Protein AF-A0A255SHG9-F1 (afdb_monomer_lite)

Sequence (1030 aa):
MSLPFYINSNDFEPATERTSLYLKKKRFEIRTNEETDEEEQFYLQSGINWSIFERSLSLYESVVDYLIDNGYNKRYNLINGLGNILNGAWGVETKNCLASRFILPLRNMLVQKNLVKTSEGYRSINSDVKFVECSKDCDLHDFYEICKTIYGNNLAIEDENENWVALKWGRFTFETDFDEKKPESENLAIPTVKYDKVAKYIEDATCLDNLILIIENDSDIDTNFDAEQLKEFEVLRKLQWLNKFYEWIAVSKITKLADHKIVPNRLGYFCSTEQGCDLKDASDIPTNIFDFMKRMEIDWDKNLLMEGVQHITLTKETKDNVVVAIKNRSKEIRDDNYSSDDSKLTKLLPLLMALPSTEDGRHQEFYEKRSKILSLLKTVFKSEAEEVESETLELKAETWEDSDKWLMSRLSTKLANRKHLDVISAEDTEEQIASKYCTSEWLSDIVSFMFDKGYLHLDDITENGSSDDVLSIIPNRYGNFKPINLLYKQGLIPDKLLDDCLKDTGFDIKEVLLYDGFVLNEKTKITEYQITTLASKYNEYFDGEDNDKKESVSKFLLHLVPECGEQYKEIRNLYDEYNNIEDTTINIIKTSELSIWKGAKDYMIGLLAEKASECNNIFTIGKVLKKNTNKELTNEQESECKNLGMSWLNRLAQEIKNGKVSVKEDLLLIPDWYGNLHPSNEVIYDGTILDHYKHSDSLIKLVDSELWSHFHDKKNGDDNMTSTIVHPQYVFAKEFQNNTDKEFFDLVDRLVFFCSEHNSTEWKLLLKRSIQTLLFFFESNESISMSSFSYRNRDDDNLSKLFPKTYMKRKNLSYDYIYDAETKARFSQMNDNYSSDEIEILIENKDFVKKMLQRSELVTIQKIIEEFPDTDFKSILNILRREQGDFNLELFQQNISDDRKRDIGDKGECYVYEMLCSRFGCVNVTWSNYAPNDANARIVSFNGKEYRLNTTSHDFDFVVSYNGKSIFIEVKTTVGNIKCSKDFPLIFETKEWEWIDNLQNQGSLHYIVRVFDIEGSPKAYFLKQSLFVE

Foldseek 3Di:
DDALDDDPDPLRDDDPPDADDPQAPWDWDFDQDPVPSDTDTHTDSNNVSLVVLLVVLVVLLVVLVVCVVVPHALLLSSCAPLQDDDDDRDDQNNSQSCVLRHSLSSVQSQQQDQRFQFPVGTHGLPPLAEAEDDDPQADSVLSVVLVCFVQPRSYRPPVNRCSNVVRNRAFDDHDPPDPSHDDVVSRDGRHYDYPVNSLVLLVVLQFLVSNHTNDDDDPPDDPDDDPVSVVVVSSLVSLVSVQSVLVRCVSSVPPCQQVGQRFQFQVGGGGGQPPPALAAEAVVADPVLQVLCVLLVHHCRRRYGHPSHDNDDHHHDDLVNSLVSLQVSLCCLLVPPVDDPVRSCLSCLSVLLEAEDCPPVPCPVVRVLSVVSNVLCCLLVVVSNVPDHYYYHHHDSSSCVVVSLVVLVVSLVSLLVVQFADDDDPPDDPVRVSNHQRHLVNLLVSQQSCVVVVSDDLVQLADDPPRPRHRQNFQFQRRGGHRLQLAAAQPPPDPLCQDPLCVVLVDRVSRRYGHDSRDHDPVDDGHHDDVVVLLVSSLVSLVDDDDPSLLVVLLSVLLAAEPPPPVSVLLNVLVCLLQVPDDDNRHYDHDPPPSSNLSSSLSSLQVSLQVLLVLQFLLSSLCSSVVPPDDDDDPVVSVNSSVVSLVSLLSSVVSCVVSVRDHDQQRFRFQFQRGGGGGNPDQAAQQLLQVVFPLSVVLVVLLVDPLVVVQPPDDPPSNCLRVRYTHNSRPCSVVHHHCNLQVSLCSSLSSLLVCVVVPDPVCLVVSLVSLVSVVVSCVRCVCVVPDDDPDDDPPQPDNCNSNVRCPVCNVVSCLPRPDDPVRNVVVVVVCVVDPPVRVVVCVVCVVVVVVVVPDPPPVVVVVVCVVDVPDDPVRVVVVCCVVDNDPPCVVVVPVCPVVNVVLQQVLQLVVVLVVLCVVQNNVQKDFPFFDPPDPPFDWHDYPNDTTGGHPDDDLAGMWGCDPNATEGEHEDEDLADVVCCVVPDDDDDPSNVVVVVVCPVPPHWYWYWYWYNSPHDIDIDIDTDDDPPD

pLDDT: mean 80.44, std 14.13, range [34.06, 95.75]

Structure (mmCIF, N/CA/C/O backbone):
data_AF-A0A255SHG9-F1
#
_entry.id   AF-A0A255SHG9-F1
#
loop_
_atom_site.group_PDB
_atom_site.id
_atom_site.type_symbol
_atom_site.label_atom_id
_atom_site.label_alt_id
_atom_site.label_comp_id
_atom_site.label_asym_id
_atom_site.label_entity_id
_atom_site.label_seq_id
_atom_site.pdbx_PDB_ins_code
_atom_site.Cartn_x
_atom_site.Cartn_y
_atom_site.Cartn_z
_atom_site.occupancy
_atom_site.B_iso_or_equiv
_atom_site.auth_seq_id
_atom_site.auth_comp_id
_atom_site.auth_asym_id
_atom_site.auth_atom_id
_atom_site.pdbx_PDB_model_num
ATOM 1 N N . MET A 1 1 ? 70.343 9.458 -76.010 1.00 46.34 1 MET A N 1
ATOM 2 C CA . MET A 1 1 ? 69.098 10.215 -76.260 1.00 46.34 1 MET A CA 1
ATOM 3 C C . MET A 1 1 ? 69.374 11.197 -77.376 1.00 46.34 1 MET A C 1
ATOM 5 O O . MET A 1 1 ? 70.303 11.984 -77.256 1.00 46.34 1 MET A O 1
ATOM 9 N N . SER A 1 2 ? 68.640 11.049 -78.470 1.00 53.56 2 SER A N 1
ATOM 10 C CA . SER A 1 2 ? 68.774 11.774 -79.731 1.00 53.56 2 SER A CA 1
ATOM 11 C C . SER A 1 2 ? 67.726 12.885 -79.823 1.00 53.56 2 SER A C 1
ATOM 13 O O . SER A 1 2 ? 66.698 12.824 -79.148 1.00 53.56 2 SER A O 1
ATOM 15 N N . LEU A 1 3 ? 67.981 13.887 -80.669 1.00 64.88 3 LEU A N 1
ATOM 16 C CA . LEU A 1 3 ? 66.936 14.761 -81.209 1.00 64.88 3 LEU A CA 1
ATOM 17 C C . LEU A 1 3 ? 65.753 13.904 -81.727 1.00 64.88 3 LEU A C 1
ATOM 19 O O . LEU A 1 3 ? 65.976 12.740 -82.079 1.00 64.88 3 LEU A O 1
ATOM 23 N N . PRO A 1 4 ? 64.520 14.447 -81.798 1.00 63.53 4 PRO A N 1
ATOM 24 C CA . PRO A 1 4 ? 63.328 13.705 -82.246 1.00 63.53 4 PRO A CA 1
ATOM 25 C C . PRO A 1 4 ? 63.492 13.040 -83.621 1.00 63.53 4 PRO A C 1
ATOM 27 O O . PRO A 1 4 ? 62.816 12.067 -83.936 1.00 63.53 4 PRO A O 1
ATOM 30 N N . PHE A 1 5 ? 64.431 13.532 -84.424 1.00 69.81 5 PHE A N 1
ATOM 31 C CA . PHE A 1 5 ? 64.870 12.938 -85.675 1.00 69.81 5 PHE A CA 1
ATOM 32 C C . PHE A 1 5 ? 66.373 13.172 -85.857 1.00 69.81 5 PHE A C 1
ATOM 34 O O . PHE A 1 5 ? 66.958 14.094 -85.282 1.00 69.81 5 PHE A O 1
ATOM 41 N N . TYR A 1 6 ? 67.002 12.331 -86.675 1.00 69.38 6 TYR A N 1
ATOM 42 C CA . TYR A 1 6 ? 68.403 12.485 -87.049 1.00 69.38 6 TYR A CA 1
ATOM 43 C C . TYR A 1 6 ? 68.534 13.468 -88.214 1.00 69.38 6 TYR A C 1
ATOM 45 O O . TYR A 1 6 ? 67.893 13.296 -89.249 1.00 69.38 6 TYR A O 1
ATOM 53 N N . ILE A 1 7 ? 69.390 14.478 -88.059 1.00 70.56 7 ILE A N 1
ATOM 54 C CA . ILE A 1 7 ? 69.825 15.338 -89.162 1.00 70.56 7 ILE A CA 1
ATOM 55 C C . ILE A 1 7 ? 71.164 14.782 -89.636 1.00 70.56 7 ILE A C 1
ATOM 57 O O . ILE A 1 7 ? 72.167 14.909 -88.938 1.00 70.56 7 ILE A O 1
ATOM 61 N N . ASN A 1 8 ? 71.166 14.122 -90.794 1.00 63.84 8 ASN A N 1
ATOM 62 C CA . ASN A 1 8 ? 72.373 13.530 -91.363 1.00 63.84 8 ASN A CA 1
ATOM 63 C C . ASN A 1 8 ? 73.261 14.628 -91.977 1.00 63.84 8 ASN A C 1
ATOM 65 O O . ASN A 1 8 ? 73.151 14.948 -93.159 1.00 63.84 8 ASN A O 1
ATOM 69 N N . SER A 1 9 ? 74.074 15.260 -91.133 1.00 63.12 9 SER A N 1
ATOM 70 C CA . SER A 1 9 ? 75.043 16.295 -91.489 1.00 63.12 9 SER A CA 1
ATOM 71 C C . SER A 1 9 ? 76.296 16.118 -90.637 1.00 63.12 9 SER A C 1
ATOM 73 O O . SER A 1 9 ? 76.193 15.867 -89.437 1.00 63.12 9 SER A O 1
ATOM 75 N N . ASN A 1 10 ? 77.472 16.328 -91.234 1.00 58.91 10 ASN A N 1
ATOM 76 C CA . ASN A 1 10 ? 78.771 16.236 -90.555 1.00 58.91 10 ASN A CA 1
ATOM 77 C C . ASN A 1 10 ? 78.896 17.166 -89.329 1.00 58.91 10 ASN A C 1
ATOM 79 O O . ASN A 1 10 ? 79.756 16.942 -88.474 1.00 58.91 10 ASN A O 1
ATOM 83 N N . ASP A 1 11 ? 78.062 18.208 -89.246 1.00 57.69 11 ASP A N 1
ATOM 84 C CA . ASP A 1 11 ? 78.004 19.147 -88.116 1.00 57.69 11 ASP A CA 1
ATOM 85 C C . ASP A 1 11 ? 77.070 18.677 -86.980 1.00 57.69 11 ASP A C 1
ATOM 87 O O . ASP A 1 11 ? 77.071 19.255 -85.894 1.00 57.69 11 ASP A O 1
ATOM 91 N N . PHE A 1 12 ? 76.280 17.623 -87.216 1.00 59.88 12 PHE A N 1
ATOM 92 C CA . PHE A 1 12 ? 75.248 17.090 -86.317 1.00 59.88 12 PHE A CA 1
ATOM 93 C C . PHE A 1 12 ? 75.507 15.627 -85.882 1.00 59.88 12 PHE A C 1
ATOM 95 O O . PHE A 1 12 ? 74.721 15.075 -85.108 1.00 59.88 12 PHE A O 1
ATOM 102 N N . GLU A 1 13 ? 76.610 15.000 -86.317 1.00 53.16 13 GLU A N 1
ATOM 103 C CA . GLU A 1 13 ? 77.026 13.647 -85.907 1.00 53.16 13 GLU A CA 1
ATOM 104 C C . GLU A 1 13 ? 77.811 13.634 -84.573 1.00 53.16 13 GLU A C 1
ATOM 106 O O . GLU A 1 13 ? 78.740 14.426 -84.386 1.00 53.16 13 GLU A O 1
ATOM 111 N N . PRO A 1 14 ? 77.514 12.714 -83.633 1.00 49.41 14 PRO A N 1
ATOM 112 C CA . PRO A 1 14 ? 78.265 12.585 -82.387 1.00 49.41 14 PRO A CA 1
ATOM 113 C C . PRO A 1 14 ? 79.555 11.773 -82.598 1.00 49.41 14 PRO A C 1
ATOM 115 O O . PRO A 1 14 ? 79.583 10.567 -82.369 1.00 49.41 14 PRO A O 1
ATOM 118 N N . ALA A 1 15 ? 80.644 12.429 -83.002 1.00 45.72 15 ALA A N 1
ATOM 119 C CA . ALA A 1 15 ? 81.991 11.857 -82.936 1.00 45.72 15 ALA A CA 1
ATOM 120 C C . ALA A 1 15 ? 82.715 12.353 -81.673 1.00 45.72 15 ALA A C 1
ATOM 122 O O . ALA A 1 15 ? 82.686 13.541 -81.354 1.00 45.72 15 ALA A O 1
ATOM 123 N N . THR A 1 16 ? 83.387 11.439 -80.971 1.00 49.72 16 THR A N 1
ATOM 124 C CA . THR A 1 16 ? 84.018 11.564 -79.639 1.00 49.72 16 THR A CA 1
ATOM 125 C C . THR A 1 16 ? 85.079 12.665 -79.467 1.00 49.72 16 THR A C 1
ATOM 127 O O . THR A 1 16 ? 85.634 12.795 -78.382 1.00 49.72 16 THR A O 1
ATOM 130 N N . GLU A 1 17 ? 85.329 13.496 -80.481 1.00 43.22 17 GLU A N 1
ATOM 131 C CA . GLU A 1 17 ? 86.317 14.588 -80.454 1.00 43.22 17 GLU A CA 1
ATOM 132 C C . GLU A 1 17 ? 85.790 15.937 -80.994 1.00 43.22 17 GLU A C 1
ATOM 134 O O . GLU A 1 17 ? 86.526 16.921 -81.008 1.00 43.22 17 GLU A O 1
ATOM 139 N N . ARG A 1 18 ? 84.508 16.041 -81.389 1.00 49.12 18 ARG A N 1
ATOM 140 C CA . ARG A 1 18 ? 83.866 17.324 -81.745 1.00 49.12 18 ARG A CA 1
ATOM 141 C C . ARG A 1 18 ? 82.935 17.774 -80.623 1.00 49.12 18 ARG A C 1
ATOM 143 O O . ARG A 1 18 ? 81.763 17.415 -80.553 1.00 49.12 18 ARG A O 1
ATOM 150 N N . THR A 1 19 ? 83.489 18.548 -79.703 1.00 48.09 19 THR A N 1
ATOM 151 C CA . THR A 1 19 ? 82.790 19.122 -78.554 1.00 48.09 19 THR A CA 1
ATOM 152 C C . THR A 1 19 ? 81.794 20.207 -78.982 1.00 48.09 19 THR A C 1
ATOM 154 O O . THR A 1 19 ? 82.165 21.250 -79.508 1.00 48.09 19 THR A O 1
ATOM 157 N N . SER A 1 20 ? 80.519 19.962 -78.660 1.00 54.22 20 SER A N 1
ATOM 158 C CA . SER A 1 20 ? 79.375 20.890 -78.600 1.00 54.22 20 SER A CA 1
ATOM 159 C C . SER A 1 20 ? 78.926 21.586 -79.897 1.00 54.22 20 SER A C 1
ATOM 161 O O . SER A 1 20 ? 79.548 22.532 -80.366 1.00 54.22 20 SER A O 1
ATOM 163 N N . LEU A 1 21 ? 77.731 21.220 -80.384 1.00 60.62 21 LEU A N 1
ATOM 164 C CA . LEU A 1 21 ? 76.891 22.104 -81.201 1.00 60.62 21 LEU A CA 1
ATOM 165 C C . LEU A 1 21 ? 76.835 23.492 -80.524 1.00 60.62 21 LEU A C 1
ATOM 167 O O . LEU A 1 21 ? 76.338 23.610 -79.401 1.00 60.62 21 LEU A O 1
ATOM 171 N N . TYR A 1 22 ? 77.352 24.541 -81.176 1.00 64.88 22 TYR A N 1
ATOM 172 C CA . TYR A 1 22 ? 77.346 25.918 -80.657 1.00 64.88 22 TYR A CA 1
ATOM 173 C C . TYR A 1 22 ? 75.928 26.520 -80.700 1.00 64.88 22 TYR A C 1
ATOM 175 O O . TYR A 1 22 ? 75.650 27.442 -81.459 1.00 64.88 22 TYR A O 1
ATOM 183 N N . LEU A 1 23 ? 75.011 26.006 -79.880 1.00 71.06 23 LEU A N 1
ATOM 184 C CA . LEU A 1 23 ? 73.608 26.441 -79.793 1.00 71.06 23 LEU A CA 1
ATOM 185 C C . LEU A 1 23 ? 73.413 27.460 -78.665 1.00 71.06 23 LEU A C 1
ATOM 187 O O . LEU A 1 23 ? 72.509 27.342 -77.845 1.00 71.06 23 LEU A O 1
ATOM 191 N N . LYS A 1 24 ? 74.306 28.452 -78.598 1.00 71.25 24 LYS A N 1
ATOM 192 C CA . LYS A 1 24 ? 74.121 29.661 -77.775 1.00 71.25 24 LYS A CA 1
ATOM 193 C C . LYS A 1 24 ? 73.160 30.624 -78.485 1.00 71.25 24 LYS A C 1
ATOM 195 O O . LYS A 1 24 ? 72.652 30.290 -79.558 1.00 71.25 24 LYS A O 1
ATOM 200 N N . LYS A 1 25 ? 72.925 31.819 -77.935 1.00 75.12 25 LYS A N 1
ATOM 201 C CA . LYS A 1 25 ? 72.073 32.852 -78.562 1.00 75.12 25 LYS A CA 1
ATOM 202 C C . LYS A 1 25 ? 72.365 33.021 -80.067 1.00 75.12 25 LYS A C 1
ATOM 204 O O . LYS A 1 25 ? 73.532 32.941 -80.475 1.00 75.12 25 LYS A O 1
ATOM 209 N N . LYS A 1 26 ? 71.332 33.238 -80.908 1.00 75.38 26 LYS A N 1
ATOM 210 C CA . LYS A 1 26 ? 71.547 33.512 -82.354 1.00 75.38 26 LYS A CA 1
ATOM 211 C C . LYS A 1 26 ? 72.430 34.746 -82.434 1.00 75.38 26 LYS A C 1
ATOM 213 O O . LYS A 1 26 ? 72.065 35.777 -81.876 1.00 75.38 26 LYS A O 1
ATOM 218 N N . ARG A 1 27 ? 73.564 34.647 -83.117 1.00 73.69 27 ARG A N 1
ATOM 219 C CA . ARG A 1 27 ? 74.406 35.806 -83.392 1.00 73.69 27 ARG A CA 1
ATOM 220 C C . ARG A 1 27 ? 74.601 35.929 -84.890 1.00 73.69 27 ARG A C 1
ATOM 222 O O . ARG A 1 27 ? 74.895 34.945 -85.570 1.00 73.69 27 ARG A O 1
ATOM 229 N N . PHE A 1 28 ? 74.423 37.145 -85.364 1.00 75.00 28 PHE A N 1
ATOM 230 C CA . PHE A 1 28 ? 74.855 37.588 -86.671 1.00 75.00 28 PHE A CA 1
ATOM 231 C C . PHE A 1 28 ? 75.781 38.779 -86.451 1.00 75.00 28 PHE A C 1
ATOM 233 O O . PHE A 1 28 ? 75.657 39.499 -85.458 1.00 75.00 28 PHE A O 1
ATOM 240 N N . GLU A 1 29 ? 76.726 38.950 -87.356 1.00 77.00 29 GLU A N 1
ATOM 241 C CA . GLU A 1 29 ? 77.516 40.164 -87.467 1.00 77.00 29 GLU A CA 1
ATOM 242 C C . GLU A 1 29 ? 77.014 40.921 -88.685 1.00 77.00 29 GLU A C 1
ATOM 244 O O . GLU A 1 29 ? 76.771 40.321 -89.729 1.00 77.00 29 GLU A O 1
ATOM 249 N N . ILE A 1 30 ? 76.839 42.230 -88.551 1.00 76.38 30 ILE A N 1
ATOM 250 C CA . ILE A 1 30 ? 76.631 43.085 -89.714 1.00 76.38 30 ILE A CA 1
ATOM 251 C C . ILE A 1 30 ? 78.024 43.396 -90.245 1.00 76.38 30 ILE A C 1
ATOM 253 O O . ILE A 1 30 ? 78.854 43.940 -89.512 1.00 76.38 30 ILE A O 1
ATOM 257 N N . ARG A 1 31 ? 78.304 42.991 -91.481 1.00 78.38 31 ARG A N 1
ATOM 258 C CA . ARG A 1 31 ? 79.535 43.369 -92.176 1.00 78.38 31 ARG A CA 1
ATOM 259 C C . ARG A 1 31 ? 79.156 43.968 -93.515 1.00 78.38 31 ARG A C 1
ATOM 261 O O . ARG A 1 31 ? 78.232 43.493 -94.168 1.00 78.38 31 ARG A O 1
ATOM 268 N N . THR A 1 32 ? 79.886 44.992 -93.919 1.00 74.50 32 THR A N 1
ATOM 269 C CA . THR A 1 32 ? 79.790 45.522 -95.273 1.00 74.50 32 THR A CA 1
ATOM 270 C C . THR A 1 32 ? 80.351 44.475 -96.226 1.00 74.50 32 THR A C 1
ATOM 272 O O . THR A 1 32 ? 81.490 44.033 -96.056 1.00 74.50 32 THR A O 1
ATOM 275 N N . ASN A 1 33 ? 79.538 44.018 -97.173 1.00 73.38 33 ASN A N 1
ATOM 276 C CA . ASN A 1 33 ? 79.995 43.115 -98.215 1.00 73.38 33 ASN A CA 1
ATOM 277 C C . ASN A 1 33 ? 80.954 43.893 -99.127 1.00 73.38 33 ASN A C 1
ATOM 279 O O . ASN A 1 33 ? 80.575 44.890 -99.735 1.00 73.38 33 ASN A O 1
ATOM 283 N N . GLU A 1 34 ? 82.208 43.444 -99.198 1.00 74.00 34 GLU A N 1
ATOM 284 C CA . GLU A 1 34 ? 83.272 44.127 -99.945 1.00 74.00 34 GLU A CA 1
ATOM 285 C C . GLU A 1 34 ? 82.995 44.203 -101.462 1.00 74.00 34 GLU A C 1
ATOM 287 O O . GLU A 1 34 ? 83.616 45.009 -102.152 1.00 74.00 34 GLU A O 1
ATOM 292 N N . GLU A 1 35 ? 82.062 43.398 -101.990 1.00 74.50 35 GLU A N 1
ATOM 293 C CA . GLU A 1 35 ? 81.665 43.399 -103.406 1.00 74.50 35 GLU A CA 1
ATOM 294 C C . GLU A 1 35 ? 80.454 44.296 -103.710 1.00 74.50 35 GLU A C 1
ATOM 296 O O . GLU A 1 35 ? 80.363 44.832 -104.816 1.00 74.50 35 GLU A O 1
ATOM 301 N N . THR A 1 36 ? 79.521 44.459 -102.766 1.00 75.38 36 THR A N 1
ATOM 302 C CA . THR A 1 36 ? 78.262 45.206 -102.977 1.00 75.38 36 THR A CA 1
ATOM 303 C C . THR A 1 36 ? 78.211 46.541 -102.232 1.00 75.38 36 THR A C 1
ATOM 305 O O . THR A 1 36 ? 77.359 47.368 -102.544 1.00 75.38 36 THR A O 1
ATOM 308 N N . ASP A 1 37 ? 79.133 46.770 -101.291 1.00 75.81 37 ASP A N 1
ATOM 309 C CA . ASP A 1 37 ? 79.194 47.918 -100.371 1.00 75.81 37 ASP A CA 1
ATOM 310 C C . ASP A 1 37 ? 77.926 48.085 -99.502 1.00 75.81 37 ASP A C 1
ATOM 312 O O . ASP A 1 37 ? 77.683 49.129 -98.894 1.00 75.81 37 ASP A O 1
ATOM 316 N N . GLU A 1 38 ? 77.109 47.031 -99.417 1.00 74.81 38 GLU A N 1
ATOM 317 C CA . GLU A 1 38 ? 75.902 46.974 -98.597 1.00 74.81 38 GLU A CA 1
ATOM 318 C C . GLU A 1 38 ? 76.186 46.272 -97.263 1.00 74.81 38 GLU A C 1
ATOM 320 O O . GLU A 1 38 ? 76.985 45.336 -97.171 1.00 74.81 38 GLU A O 1
ATOM 325 N N . GLU A 1 39 ? 75.525 46.726 -96.196 1.00 74.00 39 GLU A N 1
ATOM 326 C CA . GLU A 1 39 ? 75.551 46.035 -94.908 1.00 74.00 39 GLU A CA 1
ATOM 327 C C . GLU A 1 39 ? 74.754 44.727 -94.997 1.00 74.00 39 GLU A C 1
ATOM 329 O O . GLU A 1 39 ? 73.523 44.728 -95.046 1.00 74.00 39 GLU A O 1
ATOM 334 N N . GLU A 1 40 ? 75.455 43.596 -94.969 1.00 75.50 40 GLU A N 1
ATOM 335 C CA . GLU A 1 40 ? 74.850 42.268 -94.985 1.00 75.50 40 GLU A CA 1
ATOM 336 C C . GLU A 1 40 ? 74.959 41.589 -93.612 1.00 75.50 40 GLU A C 1
ATOM 338 O O . GLU A 1 40 ? 75.915 41.772 -92.850 1.00 75.50 40 GLU A O 1
ATOM 343 N N . GLN A 1 41 ? 73.951 40.778 -93.274 1.00 75.81 41 GLN A N 1
ATOM 344 C CA . GLN A 1 41 ? 73.959 39.964 -92.058 1.00 75.81 41 GLN A CA 1
ATOM 345 C C . GLN A 1 41 ? 74.730 38.662 -92.295 1.00 75.81 41 GLN A C 1
ATOM 347 O O . GLN A 1 41 ? 74.242 37.740 -92.947 1.00 75.81 41 GLN A O 1
ATOM 352 N N . PHE A 1 42 ? 75.905 38.544 -91.684 1.00 71.75 42 PHE A N 1
ATOM 353 C CA . PHE A 1 42 ? 76.703 37.324 -91.682 1.00 71.75 42 PHE A CA 1
ATOM 354 C C . PHE A 1 42 ? 76.368 36.479 -90.453 1.00 71.75 42 PHE A C 1
ATOM 356 O O . PHE A 1 42 ? 76.664 36.844 -89.312 1.00 71.75 42 PHE A O 1
ATOM 363 N N . TYR A 1 43 ? 75.748 35.319 -90.670 1.00 70.19 43 TYR A N 1
ATOM 364 C CA . TYR A 1 43 ? 75.466 34.380 -89.588 1.00 70.19 43 TYR A CA 1
ATOM 365 C C . TYR A 1 43 ? 76.760 33.755 -89.064 1.00 70.19 43 TYR A C 1
ATOM 367 O O . TYR A 1 43 ? 77.485 33.081 -89.794 1.00 70.19 43 TYR A O 1
ATOM 375 N N . LEU A 1 44 ? 77.016 33.918 -87.763 1.00 74.19 44 LEU A N 1
ATOM 376 C CA . LEU A 1 44 ? 78.046 33.140 -87.078 1.00 74.19 44 LEU A CA 1
ATOM 377 C C . LEU A 1 44 ? 77.619 31.666 -87.010 1.00 74.19 44 LEU A C 1
ATOM 379 O O . LEU A 1 44 ? 76.453 31.332 -87.224 1.00 74.19 44 LEU A O 1
ATOM 383 N N . GLN A 1 45 ? 78.543 30.771 -86.654 1.00 71.56 45 GLN A N 1
ATOM 384 C CA . GLN A 1 45 ? 78.291 29.323 -86.607 1.00 71.56 45 GLN A CA 1
ATOM 385 C C . GLN A 1 45 ? 77.024 28.949 -85.804 1.00 71.56 45 GLN A C 1
ATOM 387 O O . GLN A 1 45 ? 76.276 28.062 -86.212 1.00 71.56 45 GLN A O 1
ATOM 392 N N . SER A 1 46 ? 76.716 29.667 -84.712 1.00 73.50 46 SER A N 1
ATOM 393 C CA . SER A 1 46 ? 75.460 29.476 -83.967 1.00 73.50 46 SER A CA 1
ATOM 394 C C . SER A 1 46 ? 74.216 29.876 -84.770 1.00 73.50 46 SER A C 1
ATOM 396 O O . SER A 1 46 ? 73.196 29.198 -84.696 1.00 73.50 46 SER A O 1
ATOM 398 N N . GLY A 1 47 ? 74.288 30.948 -85.562 1.00 76.38 47 GLY A N 1
ATOM 399 C CA . GLY A 1 47 ? 73.217 31.408 -86.446 1.00 76.38 47 GLY A CA 1
ATOM 400 C C . GLY A 1 47 ? 72.914 30.437 -87.589 1.00 76.38 47 GLY A C 1
ATOM 401 O O . GLY A 1 47 ? 71.739 30.183 -87.864 1.00 76.38 47 GLY A O 1
ATOM 402 N N . ILE A 1 48 ? 73.947 29.841 -88.196 1.00 76.19 48 ILE A N 1
ATOM 403 C CA . ILE A 1 48 ? 73.795 28.801 -89.230 1.00 76.19 48 ILE A CA 1
ATOM 404 C C . ILE A 1 48 ? 73.116 27.562 -88.631 1.00 76.19 48 ILE A C 1
ATOM 406 O O . ILE A 1 48 ? 72.094 27.109 -89.147 1.00 76.19 48 ILE A O 1
ATOM 410 N N . ASN A 1 49 ? 73.611 27.074 -87.488 1.00 77.25 49 ASN A N 1
ATOM 411 C CA . ASN A 1 49 ? 73.038 25.913 -86.801 1.00 77.25 49 ASN A CA 1
ATOM 412 C C . ASN A 1 49 ? 71.565 26.132 -86.414 1.00 77.25 49 ASN A C 1
ATOM 414 O O . ASN A 1 49 ? 70.739 25.242 -86.616 1.00 77.25 49 ASN A O 1
ATOM 418 N N . TRP A 1 50 ? 71.208 27.322 -85.911 1.00 81.31 50 TRP A N 1
ATOM 419 C CA . TRP A 1 50 ? 69.810 27.664 -85.625 1.00 81.31 50 TRP A CA 1
ATOM 420 C C . TRP A 1 50 ? 68.941 27.708 -86.876 1.00 81.31 50 TRP A C 1
ATOM 422 O O . TRP A 1 50 ? 67.815 27.233 -86.824 1.00 81.31 50 TRP A O 1
ATOM 432 N N . SER A 1 51 ? 69.452 28.221 -87.996 1.00 80.38 51 SER A N 1
ATOM 433 C CA . SER A 1 51 ? 68.689 28.284 -89.251 1.00 80.38 51 SER A CA 1
ATOM 434 C C . SER A 1 51 ? 68.360 26.882 -89.785 1.00 80.38 51 SER A C 1
ATOM 436 O O . SER A 1 51 ? 67.253 26.648 -90.271 1.00 80.38 51 SER A O 1
ATOM 438 N N . ILE A 1 52 ? 69.278 25.918 -89.623 1.00 79.50 52 ILE A N 1
ATOM 439 C CA . ILE A 1 52 ? 69.036 24.499 -89.939 1.00 79.50 52 ILE A CA 1
ATOM 440 C C . ILE A 1 52 ? 67.952 23.919 -89.018 1.00 79.50 52 ILE A C 1
ATOM 442 O O . ILE A 1 52 ? 66.999 23.305 -89.503 1.00 79.50 52 ILE A O 1
ATOM 446 N N . PHE A 1 53 ? 68.056 24.144 -87.703 1.00 80.75 53 PHE A N 1
ATOM 447 C CA . PHE A 1 53 ? 67.046 23.692 -86.742 1.00 80.75 53 PHE A CA 1
ATOM 448 C C . PHE A 1 53 ? 65.665 24.298 -87.023 1.00 80.75 53 PHE A C 1
ATOM 450 O O . PHE A 1 53 ? 64.685 23.560 -87.089 1.00 80.75 53 PHE A O 1
ATOM 457 N N . GLU A 1 54 ? 65.578 25.605 -87.264 1.00 82.69 54 GLU A N 1
ATOM 458 C CA . GLU A 1 54 ? 64.334 26.310 -87.598 1.00 82.69 54 GLU A CA 1
ATOM 459 C C . GLU A 1 54 ? 63.700 25.753 -88.883 1.00 82.69 54 GLU A C 1
ATOM 461 O O . GLU A 1 54 ? 62.503 25.465 -88.903 1.00 82.69 54 GLU A O 1
ATOM 466 N N . ARG A 1 55 ? 64.489 25.506 -89.941 1.00 84.00 55 ARG A N 1
ATOM 467 C CA . ARG A 1 55 ? 63.971 24.887 -91.173 1.00 84.00 55 ARG A CA 1
ATOM 468 C C . ARG A 1 55 ? 63.480 23.461 -90.932 1.00 84.00 55 ARG A C 1
ATOM 470 O O . ARG A 1 55 ? 62.447 23.071 -91.481 1.00 84.00 55 ARG A O 1
ATOM 477 N N . SER A 1 56 ? 64.188 22.700 -90.097 1.00 84.69 56 SER A N 1
ATOM 478 C CA . SER A 1 56 ? 63.822 21.320 -89.775 1.00 84.69 56 SER A CA 1
ATOM 479 C C . SER A 1 56 ? 62.475 21.201 -89.051 1.00 84.69 56 SER A C 1
ATOM 481 O O . SER A 1 56 ? 61.808 20.187 -89.227 1.00 84.69 56 SER A O 1
ATOM 483 N N . LEU A 1 57 ? 62.015 22.247 -88.346 1.00 86.56 57 LEU A N 1
ATOM 484 C CA . LEU A 1 57 ? 60.672 22.293 -87.746 1.00 86.56 57 LEU A CA 1
ATOM 485 C C . LEU A 1 57 ? 59.574 22.103 -88.803 1.00 86.56 57 LEU A C 1
ATOM 487 O O . LEU A 1 57 ? 58.727 21.226 -88.662 1.00 86.56 57 LEU A O 1
ATOM 491 N N . SER A 1 58 ? 59.628 22.884 -89.890 1.00 86.75 58 SER A N 1
ATOM 492 C CA . SER A 1 58 ? 58.629 22.833 -90.975 1.00 86.75 58 SER A CA 1
ATOM 493 C C . SER A 1 58 ? 58.637 21.504 -91.740 1.00 86.75 58 SER A C 1
ATOM 495 O O . SER A 1 58 ? 57.591 20.997 -92.147 1.00 86.75 58 SER A O 1
ATOM 497 N N . LEU A 1 59 ? 59.823 20.906 -91.903 1.00 87.12 59 LEU A N 1
ATOM 498 C CA . LEU A 1 59 ? 59.962 19.585 -92.515 1.00 87.12 59 LEU A CA 1
ATOM 499 C C . LEU A 1 59 ? 59.376 18.502 -91.610 1.00 87.12 59 LEU A C 1
ATOM 501 O O . LEU A 1 59 ? 58.666 17.625 -92.091 1.00 87.12 59 LEU A O 1
ATOM 505 N N . TYR A 1 60 ? 59.642 18.583 -90.306 1.00 88.25 60 TYR A N 1
ATOM 506 C CA . TYR A 1 60 ? 59.097 17.643 -89.338 1.00 88.25 60 TYR A CA 1
ATOM 507 C C . TYR A 1 60 ? 57.570 17.706 -89.276 1.00 88.25 60 TYR A C 1
ATOM 509 O O . TYR A 1 60 ? 56.922 16.665 -89.279 1.00 88.25 60 TYR A O 1
ATOM 517 N N . GLU A 1 61 ? 56.987 18.907 -89.301 1.00 90.38 61 GLU A N 1
ATOM 518 C CA . GLU A 1 61 ? 55.535 19.080 -89.394 1.00 90.38 61 GLU A CA 1
ATOM 519 C C . GLU A 1 61 ? 54.955 18.399 -90.642 1.00 90.38 61 GLU A C 1
ATOM 521 O O . GLU A 1 61 ? 54.005 17.631 -90.526 1.00 90.38 61 GLU A O 1
ATOM 526 N N . SER A 1 62 ? 55.589 18.573 -91.807 1.00 90.81 62 SER A N 1
ATOM 527 C CA . SER A 1 62 ? 55.151 17.915 -93.051 1.00 90.81 62 SER A CA 1
ATOM 528 C C . SER A 1 62 ? 55.195 16.383 -92.953 1.00 90.81 62 SER A C 1
ATOM 530 O O . SER A 1 62 ? 54.336 15.695 -93.502 1.00 90.81 62 SER A O 1
ATOM 532 N N . VAL A 1 63 ? 56.188 15.830 -92.243 1.00 89.38 63 VAL A N 1
ATOM 533 C CA . VAL A 1 63 ? 56.288 14.384 -91.980 1.00 89.38 63 VAL A CA 1
ATOM 534 C C . VAL A 1 63 ? 55.173 13.922 -91.044 1.00 89.38 63 VAL A C 1
ATOM 536 O O . VAL A 1 63 ? 54.558 12.889 -91.296 1.00 89.38 63 VAL A O 1
ATOM 539 N N . VAL A 1 64 ? 54.896 14.673 -89.978 1.00 91.31 64 VAL A N 1
ATOM 540 C CA . VAL A 1 64 ? 53.807 14.366 -89.040 1.00 91.31 64 VAL A CA 1
ATOM 541 C C . VAL A 1 64 ? 52.461 14.359 -89.762 1.00 91.31 64 VAL A C 1
ATOM 543 O O . VAL A 1 64 ? 51.713 13.395 -89.609 1.00 91.31 64 VAL A O 1
ATOM 546 N N . ASP A 1 65 ? 52.184 15.373 -90.584 1.00 92.44 65 ASP A N 1
ATOM 547 C CA . ASP A 1 65 ? 50.942 15.471 -91.359 1.00 92.44 65 ASP A CA 1
ATOM 548 C C . ASP A 1 65 ? 50.796 14.290 -92.324 1.00 92.44 65 ASP A C 1
ATOM 550 O O . ASP A 1 65 ? 49.782 13.595 -92.301 1.00 92.44 65 ASP A O 1
ATOM 554 N N . TYR A 1 66 ? 51.859 13.951 -93.062 1.00 93.25 66 TYR A N 1
ATOM 555 C CA . TYR A 1 66 ? 51.870 12.770 -93.927 1.00 93.25 66 TYR A CA 1
ATOM 556 C C . TYR A 1 66 ? 51.542 11.475 -93.163 1.00 93.25 66 TYR A C 1
ATOM 558 O O . TYR A 1 66 ? 50.768 10.643 -93.642 1.00 93.25 66 TYR A O 1
ATOM 566 N N . LEU A 1 67 ? 52.114 11.279 -91.971 1.00 91.88 67 LEU A N 1
ATOM 567 C CA . LEU A 1 67 ? 51.867 10.078 -91.169 1.00 91.88 67 LEU A CA 1
ATOM 568 C C . LEU A 1 67 ? 50.432 10.027 -90.623 1.00 91.88 67 LEU A C 1
ATOM 570 O O . LEU A 1 67 ? 49.846 8.944 -90.534 1.00 91.88 67 LEU A O 1
ATOM 574 N N . ILE A 1 68 ? 49.854 11.179 -90.278 1.00 92.25 68 ILE A N 1
ATOM 575 C CA . ILE A 1 68 ? 48.461 11.284 -89.834 1.00 92.25 68 ILE A CA 1
ATOM 576 C C . ILE A 1 68 ? 47.505 10.953 -90.984 1.00 92.25 68 ILE A C 1
ATOM 578 O O . ILE A 1 68 ? 46.640 10.090 -90.799 1.00 92.25 68 ILE A O 1
ATOM 582 N N . ASP A 1 69 ? 47.701 11.579 -92.148 1.00 92.81 69 ASP A N 1
ATOM 583 C CA . ASP A 1 69 ? 46.835 11.464 -93.331 1.00 92.81 69 ASP A CA 1
ATOM 584 C C . ASP A 1 69 ? 46.818 10.046 -93.915 1.00 92.81 69 ASP A C 1
ATOM 586 O O . ASP A 1 69 ? 45.800 9.585 -94.427 1.00 92.81 69 ASP A O 1
ATOM 590 N N . ASN A 1 70 ? 47.928 9.314 -93.786 1.00 93.81 70 ASN A N 1
ATOM 591 C CA . ASN A 1 70 ? 48.051 7.929 -94.249 1.00 93.81 70 ASN A CA 1
ATOM 592 C C . ASN A 1 70 ? 47.668 6.883 -93.182 1.00 93.81 70 ASN A C 1
ATOM 594 O O . ASN A 1 70 ? 47.875 5.688 -93.388 1.00 93.81 70 ASN A O 1
ATOM 598 N N . GLY A 1 71 ? 47.116 7.298 -92.035 1.00 87.50 71 GLY A N 1
ATOM 599 C CA . GLY A 1 71 ? 46.544 6.376 -91.048 1.00 87.50 71 GLY A CA 1
ATOM 600 C C . GLY A 1 71 ? 47.561 5.573 -90.227 1.00 87.50 71 GLY A C 1
ATOM 601 O O . GLY A 1 71 ? 47.201 4.543 -89.658 1.00 87.50 71 GLY A O 1
ATOM 602 N N . TYR A 1 72 ? 48.814 6.027 -90.117 1.00 89.50 72 TYR A N 1
ATOM 603 C CA . TYR A 1 72 ? 49.817 5.350 -89.286 1.00 89.50 72 TYR A CA 1
ATOM 604 C C . TYR A 1 72 ? 49.435 5.392 -87.795 1.00 89.50 72 TYR A C 1
ATOM 606 O O . TYR A 1 72 ? 48.890 6.387 -87.309 1.00 89.50 72 TYR A O 1
ATOM 614 N N . ASN A 1 73 ? 49.732 4.310 -87.067 1.00 86.56 73 ASN A N 1
ATOM 615 C CA . ASN A 1 73 ? 49.421 4.129 -85.643 1.00 86.56 73 ASN A CA 1
ATOM 616 C C . ASN A 1 73 ? 50.653 4.357 -84.739 1.00 86.56 73 ASN A C 1
ATOM 618 O O . ASN A 1 73 ? 51.722 4.723 -85.227 1.00 86.56 73 ASN A O 1
ATOM 622 N N . LYS A 1 74 ? 50.504 4.181 -83.412 1.00 87.50 74 LYS A N 1
ATOM 623 C CA . LYS A 1 74 ? 51.584 4.360 -82.415 1.00 87.50 74 LYS A CA 1
ATOM 624 C C . LYS A 1 74 ? 52.278 5.724 -82.521 1.00 87.50 74 LYS A C 1
ATOM 626 O O . LYS A 1 74 ? 53.507 5.844 -82.465 1.00 87.50 74 LYS A O 1
ATOM 631 N N . ARG A 1 75 ? 51.460 6.767 -82.694 1.00 90.88 75 ARG A N 1
ATOM 632 C CA . ARG A 1 75 ? 51.890 8.149 -82.965 1.00 90.88 75 ARG A CA 1
ATOM 633 C C . ARG A 1 75 ? 52.634 8.789 -81.790 1.00 90.88 75 ARG A C 1
ATOM 635 O O . ARG A 1 75 ? 53.328 9.778 -82.000 1.00 90.88 75 ARG A O 1
ATOM 642 N N . TYR A 1 76 ? 52.594 8.189 -80.596 1.00 87.38 76 TYR A N 1
ATOM 643 C CA . TYR A 1 76 ? 53.449 8.570 -79.466 1.00 87.38 76 TYR A CA 1
ATOM 644 C C . TYR A 1 76 ? 54.948 8.545 -79.817 1.00 87.38 76 TYR A C 1
ATOM 646 O O . TYR A 1 76 ? 55.727 9.299 -79.246 1.00 87.38 76 TYR A O 1
ATOM 654 N N . ASN A 1 77 ? 55.384 7.761 -80.811 1.00 85.81 77 ASN A N 1
ATOM 655 C CA . ASN A 1 77 ? 56.785 7.782 -81.245 1.00 85.81 77 ASN A CA 1
ATOM 656 C C . ASN A 1 77 ? 57.223 9.130 -81.847 1.00 85.81 77 ASN A C 1
ATOM 658 O O . ASN A 1 77 ? 58.409 9.449 -81.813 1.00 85.81 77 ASN A O 1
ATOM 662 N N . LEU A 1 78 ? 56.282 9.940 -82.348 1.00 87.12 78 LEU A N 1
ATOM 663 C CA . LEU A 1 78 ? 56.542 11.270 -82.921 1.00 87.12 78 LEU A CA 1
ATOM 664 C C . LEU A 1 78 ? 56.893 12.321 -81.867 1.00 87.12 78 LEU A C 1
ATOM 666 O O . LEU A 1 78 ? 57.255 13.449 -82.198 1.00 87.12 78 LEU A O 1
ATOM 670 N N . ILE A 1 79 ? 56.768 11.978 -80.592 1.00 82.88 79 ILE A N 1
ATOM 671 C CA . ILE A 1 79 ? 57.085 12.884 -79.494 1.00 82.88 79 ILE A CA 1
ATOM 672 C C . ILE A 1 79 ? 58.329 12.416 -78.715 1.00 82.88 79 ILE A C 1
ATOM 674 O O . ILE A 1 79 ? 58.742 13.049 -77.740 1.00 82.88 79 ILE A O 1
ATOM 678 N N . ASN A 1 80 ? 58.975 11.335 -79.174 1.00 80.12 80 ASN A N 1
ATOM 679 C CA . ASN A 1 80 ? 60.220 10.821 -78.610 1.00 80.12 80 ASN A CA 1
ATOM 680 C C . ASN A 1 80 ? 61.333 11.876 -78.661 1.00 80.12 80 ASN A C 1
ATOM 682 O O . ASN A 1 80 ? 61.501 12.592 -79.643 1.00 80.12 80 ASN A O 1
ATOM 686 N N . GLY A 1 81 ? 62.119 11.977 -77.587 1.00 75.38 81 GLY A N 1
ATOM 687 C CA . GLY A 1 81 ? 63.223 12.942 -77.494 1.00 75.38 81 GLY A CA 1
ATOM 688 C C . GLY A 1 81 ? 62.798 14.382 -77.182 1.00 75.38 81 GLY A C 1
ATOM 689 O O . GLY A 1 81 ? 63.661 15.217 -76.924 1.00 75.38 81 GLY A O 1
ATOM 690 N N . LEU A 1 82 ? 61.493 14.679 -77.122 1.00 81.12 82 LEU A N 1
ATOM 691 C CA . LEU A 1 82 ? 60.993 16.013 -76.773 1.00 81.12 82 LEU A CA 1
ATOM 692 C C . LEU A 1 82 ? 60.764 16.214 -75.278 1.00 81.12 82 LEU A C 1
ATOM 694 O O . LEU A 1 82 ? 60.620 17.355 -74.855 1.00 81.12 82 LEU A O 1
ATOM 698 N N . GLY A 1 83 ? 60.720 15.151 -74.470 1.00 73.75 83 GLY A N 1
ATOM 699 C CA . GLY A 1 83 ? 60.355 15.221 -73.052 1.00 73.75 83 GLY A CA 1
ATOM 700 C C . GLY A 1 83 ? 61.424 15.789 -72.112 1.00 73.75 83 GLY A C 1
ATOM 701 O O . GLY A 1 83 ? 61.083 16.537 -71.202 1.00 73.75 83 GLY A O 1
ATOM 702 N N . ASN A 1 84 ? 62.712 15.520 -72.360 1.00 67.44 84 ASN A N 1
ATOM 703 C CA . ASN A 1 84 ? 63.830 15.990 -71.531 1.00 67.44 84 ASN A CA 1
ATOM 704 C C . ASN A 1 84 ? 65.000 16.498 -72.383 1.00 67.44 84 ASN A C 1
ATOM 706 O O . ASN A 1 84 ? 65.412 15.838 -73.335 1.00 67.44 84 ASN A O 1
ATOM 710 N N . ILE A 1 85 ? 65.591 17.629 -71.987 1.00 64.19 85 ILE A N 1
ATOM 711 C CA . ILE A 1 85 ? 66.839 18.145 -72.570 1.00 64.19 85 ILE A CA 1
ATOM 712 C C . ILE A 1 85 ? 68.017 17.520 -71.807 1.00 64.19 85 ILE A C 1
ATOM 714 O O . ILE A 1 85 ? 68.058 17.592 -70.582 1.00 64.19 85 ILE A O 1
ATOM 718 N N . LEU A 1 86 ? 68.950 16.876 -72.522 1.00 60.03 86 LEU A N 1
ATOM 719 C CA . LEU A 1 86 ? 70.069 16.083 -71.982 1.00 60.03 86 LEU A CA 1
ATOM 720 C C . LEU A 1 86 ? 70.719 16.685 -70.719 1.00 60.03 86 LEU A C 1
ATOM 722 O O . LEU A 1 86 ? 71.189 17.826 -70.716 1.00 60.03 86 LEU A O 1
ATOM 726 N N . ASN A 1 87 ? 70.857 15.875 -69.668 1.00 52.25 87 ASN A N 1
ATOM 727 C CA . ASN A 1 87 ? 71.741 16.183 -68.547 1.00 52.25 87 ASN A CA 1
ATOM 728 C C . ASN A 1 87 ? 73.147 15.650 -68.847 1.00 52.25 87 ASN A C 1
ATOM 730 O O . ASN A 1 87 ? 73.328 14.447 -68.989 1.00 52.25 87 ASN A O 1
ATOM 734 N N . GLY A 1 88 ? 74.127 16.555 -68.962 1.00 53.97 88 GLY A N 1
ATOM 735 C CA . GLY A 1 88 ? 75.553 16.202 -68.956 1.00 53.97 88 GLY A CA 1
ATOM 736 C C . GLY A 1 88 ? 76.391 16.614 -70.172 1.00 53.97 88 GLY A C 1
ATOM 737 O O . GLY A 1 88 ? 77.606 16.527 -70.076 1.00 53.97 88 GLY A O 1
ATOM 738 N N . ALA A 1 89 ? 75.803 17.095 -71.279 1.00 56.56 89 ALA A N 1
ATOM 739 C CA . ALA A 1 89 ? 76.574 17.434 -72.494 1.00 56.56 89 ALA A CA 1
ATOM 740 C C . ALA A 1 89 ? 76.541 18.918 -72.914 1.00 56.56 89 ALA A C 1
ATOM 742 O O . ALA A 1 89 ? 77.400 19.351 -73.679 1.00 56.56 89 ALA A O 1
ATOM 743 N N . TRP A 1 90 ? 75.579 19.710 -72.428 1.00 68.38 90 TRP A N 1
ATOM 744 C CA . TRP A 1 90 ? 75.383 21.110 -72.829 1.00 68.38 90 TRP A CA 1
ATOM 745 C C . TRP A 1 90 ? 75.332 22.046 -71.620 1.00 68.38 90 TRP A C 1
ATOM 747 O O . TRP A 1 90 ? 74.755 21.696 -70.588 1.00 68.38 90 TRP A O 1
ATOM 757 N N . GLY A 1 91 ? 75.911 23.242 -71.767 1.00 71.00 91 GLY A N 1
ATOM 758 C CA . GLY A 1 91 ? 75.811 24.317 -70.776 1.00 71.00 91 GLY A CA 1
ATOM 759 C C . GLY A 1 91 ? 74.382 24.857 -70.651 1.00 71.00 91 GLY A C 1
ATOM 760 O O . GLY A 1 91 ? 73.546 24.628 -71.526 1.00 71.00 91 GLY A O 1
ATOM 761 N N . VAL A 1 92 ? 74.093 25.578 -69.565 1.00 76.88 92 VAL A N 1
ATOM 762 C CA . VAL A 1 92 ? 72.717 25.998 -69.245 1.00 76.88 92 VAL A CA 1
ATOM 763 C C . VAL A 1 92 ? 72.114 26.924 -70.309 1.00 76.88 92 VAL A C 1
ATOM 765 O O . VAL A 1 92 ? 70.995 26.685 -70.758 1.00 76.88 92 VAL A O 1
ATOM 768 N N . GLU A 1 93 ? 72.887 27.891 -70.816 1.00 79.50 93 GLU A N 1
ATOM 769 C CA . GLU A 1 93 ? 72.471 28.783 -71.914 1.00 79.50 93 GLU A CA 1
ATOM 770 C C . GLU A 1 93 ? 72.027 27.994 -73.160 1.00 79.50 93 GLU A C 1
ATOM 772 O O . GLU A 1 93 ? 70.992 28.280 -73.761 1.00 79.50 93 GLU A O 1
ATOM 777 N N . THR A 1 94 ? 72.781 26.954 -73.523 1.00 79.12 94 THR A N 1
ATOM 778 C CA . THR A 1 94 ? 72.495 26.084 -74.670 1.00 79.12 94 THR A CA 1
ATOM 779 C C . THR A 1 94 ? 71.200 25.298 -74.470 1.00 79.12 94 THR A C 1
ATOM 781 O O . THR A 1 94 ? 70.402 25.174 -75.400 1.00 79.12 94 THR A O 1
ATOM 784 N N . LYS A 1 95 ? 70.950 24.809 -73.249 1.00 80.62 95 LYS A N 1
ATOM 785 C CA . LYS A 1 95 ? 69.695 24.123 -72.909 1.00 80.62 95 LYS A CA 1
ATOM 786 C C . LYS A 1 95 ? 68.494 25.064 -72.999 1.00 80.62 95 LYS A C 1
ATOM 788 O O . LYS A 1 95 ? 67.493 24.683 -73.598 1.00 80.62 95 LYS A O 1
ATOM 793 N N . ASN A 1 96 ? 68.605 26.285 -72.470 1.00 84.94 96 ASN A N 1
ATOM 794 C CA . ASN A 1 96 ? 67.535 27.286 -72.519 1.00 84.94 96 ASN A CA 1
ATOM 795 C C . ASN A 1 96 ? 67.226 27.723 -73.963 1.00 84.94 96 ASN A C 1
ATOM 797 O O . ASN A 1 96 ? 66.058 27.780 -74.350 1.00 84.94 96 ASN A O 1
ATOM 801 N N . CYS A 1 97 ? 68.253 27.952 -74.793 1.00 84.12 97 CYS A N 1
ATOM 802 C CA . CYS A 1 97 ? 68.061 28.297 -76.206 1.00 84.12 97 CYS A CA 1
ATOM 803 C C . CYS A 1 97 ? 67.391 27.156 -76.991 1.00 84.12 97 CYS A C 1
ATOM 805 O O . CYS A 1 97 ? 66.460 27.402 -77.757 1.00 84.12 97 CYS A O 1
ATOM 807 N N . LEU A 1 98 ? 67.809 25.903 -76.770 1.00 82.50 98 LEU A N 1
ATOM 808 C CA . LEU A 1 98 ? 67.189 24.736 -77.406 1.00 82.50 98 LEU A CA 1
ATOM 809 C C . LEU A 1 98 ? 65.762 24.484 -76.940 1.00 82.50 98 LEU A C 1
ATOM 811 O O . LEU A 1 98 ? 64.908 24.169 -77.772 1.00 82.50 98 LEU A O 1
ATOM 815 N N . ALA A 1 99 ? 65.483 24.669 -75.651 1.00 85.50 99 ALA A N 1
ATOM 816 C CA . ALA A 1 99 ? 64.122 24.639 -75.142 1.00 85.50 99 ALA A CA 1
ATOM 817 C C . ALA A 1 99 ? 63.249 25.654 -75.888 1.00 85.50 99 ALA A C 1
ATOM 819 O O . ALA A 1 99 ? 62.268 25.271 -76.517 1.00 85.50 99 ALA A O 1
ATOM 820 N N . SER A 1 100 ? 63.643 26.930 -75.874 1.00 87.12 100 SER A N 1
ATOM 821 C CA . SER A 1 100 ? 62.828 28.030 -76.396 1.00 87.12 100 SER A CA 1
ATOM 822 C C . SER A 1 100 ? 62.598 27.974 -77.910 1.00 87.12 100 SER A C 1
ATOM 824 O O . SER A 1 100 ? 61.480 28.207 -78.373 1.00 87.12 100 SER A O 1
ATOM 826 N N . ARG A 1 101 ? 63.637 27.657 -78.692 1.00 84.88 101 ARG A N 1
ATOM 827 C CA . ARG A 1 101 ? 63.603 27.808 -80.157 1.00 84.88 101 ARG A CA 1
ATOM 828 C C . ARG A 1 101 ? 63.348 26.528 -80.935 1.00 84.88 101 ARG A C 1
ATOM 830 O O . ARG A 1 101 ? 63.028 26.609 -82.115 1.00 84.88 101 ARG A O 1
ATOM 837 N N . PHE A 1 102 ? 63.501 25.361 -80.312 1.00 84.50 102 PHE A N 1
ATOM 838 C CA . PHE A 1 102 ? 63.375 24.088 -81.021 1.00 84.50 102 PHE A CA 1
ATOM 839 C C . PHE A 1 102 ? 62.414 23.119 -80.335 1.00 84.50 102 PHE A C 1
ATOM 841 O O . PHE A 1 102 ? 61.421 22.718 -80.936 1.00 84.50 102 PHE A O 1
ATOM 848 N N . ILE A 1 103 ? 62.643 22.792 -79.061 1.00 85.50 103 ILE A N 1
ATOM 849 C CA . ILE A 1 103 ? 61.817 21.806 -78.350 1.00 85.50 103 ILE A CA 1
ATOM 850 C C . ILE A 1 103 ? 60.400 22.333 -78.111 1.00 85.50 103 ILE A C 1
ATOM 852 O O . ILE A 1 103 ? 59.444 21.645 -78.456 1.00 85.50 103 ILE A O 1
ATOM 856 N N . LEU A 1 104 ? 60.236 23.539 -77.555 1.00 88.00 104 LEU A N 1
ATOM 857 C CA . LEU A 1 104 ? 58.909 24.109 -77.297 1.00 88.00 104 LEU A CA 1
ATOM 858 C C . LEU A 1 104 ? 58.109 24.371 -78.589 1.00 88.00 104 LEU A C 1
ATOM 860 O O . LEU A 1 104 ? 56.937 24.006 -78.615 1.00 88.00 104 LEU A O 1
ATOM 864 N N . PRO A 1 105 ? 58.690 24.889 -79.690 1.00 89.19 105 PRO A N 1
ATOM 865 C CA . PRO A 1 105 ? 57.981 24.990 -80.968 1.00 89.19 105 PRO A CA 1
ATOM 866 C C . PRO A 1 105 ? 57.518 23.642 -81.536 1.00 89.19 105 PRO A C 1
ATOM 868 O O . PRO A 1 105 ? 56.371 23.540 -81.966 1.00 89.19 105 PRO A O 1
ATOM 871 N N . LEU A 1 106 ? 58.353 22.592 -81.483 1.00 88.75 106 LEU A N 1
ATOM 872 C CA . LEU A 1 106 ? 57.933 21.242 -81.889 1.00 88.75 106 LEU A CA 1
ATOM 873 C C . LEU A 1 106 ? 56.785 20.731 -81.027 1.00 88.75 106 LEU A C 1
ATOM 875 O O . LEU A 1 106 ? 55.793 20.234 -81.554 1.00 88.75 106 LEU A O 1
ATOM 879 N N . ARG A 1 107 ? 56.908 20.886 -79.705 1.00 89.31 107 ARG A N 1
ATOM 880 C CA . ARG A 1 107 ? 55.858 20.545 -78.743 1.00 89.31 107 ARG A CA 1
ATOM 881 C C . ARG A 1 107 ? 54.553 21.272 -79.080 1.00 89.31 107 ARG A C 1
ATOM 883 O O . ARG A 1 107 ? 53.529 20.611 -79.192 1.00 89.31 107 ARG A O 1
ATOM 890 N N . ASN A 1 108 ? 54.593 22.585 -79.316 1.00 88.69 108 ASN A N 1
ATOM 891 C CA . ASN A 1 108 ? 53.418 23.402 -79.640 1.00 88.69 108 ASN A CA 1
ATOM 892 C C . ASN A 1 108 ? 52.745 23.003 -80.956 1.00 88.69 108 ASN A C 1
ATOM 894 O O . ASN A 1 108 ? 51.520 23.019 -81.027 1.00 88.69 108 ASN A O 1
ATOM 898 N N . MET A 1 109 ? 53.510 22.610 -81.977 1.00 90.25 109 MET A N 1
ATOM 899 C CA . MET A 1 109 ? 52.941 22.057 -83.209 1.00 90.25 109 MET A CA 1
ATOM 900 C C . MET A 1 109 ? 52.268 20.706 -82.933 1.00 90.25 109 MET A C 1
ATOM 902 O O . MET A 1 109 ? 51.094 20.518 -83.246 1.00 90.25 109 MET A O 1
ATOM 906 N N . LEU A 1 110 ? 52.981 19.784 -82.279 1.00 90.12 110 LEU A N 1
ATOM 907 C CA . LEU A 1 110 ? 52.524 18.412 -82.053 1.00 90.12 110 LEU A CA 1
ATOM 908 C C . LEU A 1 110 ? 51.277 18.332 -81.173 1.00 90.12 110 LEU A C 1
ATOM 910 O O . LEU A 1 110 ? 50.402 17.511 -81.441 1.00 90.12 110 LEU A O 1
ATOM 914 N N . VAL A 1 111 ? 51.156 19.182 -80.149 1.00 89.44 111 VAL A N 1
ATOM 915 C CA . VAL A 1 111 ? 49.980 19.149 -79.267 1.00 89.44 111 VAL A CA 1
ATOM 916 C C . VAL A 1 111 ? 48.685 19.487 -79.998 1.00 89.44 111 VAL A C 1
ATOM 918 O O . VAL A 1 111 ? 47.640 19.036 -79.547 1.00 89.44 111 VAL A O 1
ATOM 921 N N . GLN A 1 112 ? 48.724 20.220 -81.117 1.00 89.50 112 GLN A N 1
ATOM 922 C CA . GLN A 1 112 ? 47.537 20.549 -81.920 1.00 89.50 112 GLN A CA 1
ATOM 923 C C . GLN A 1 112 ? 47.149 19.434 -82.906 1.00 89.50 112 GLN A C 1
ATOM 925 O O . GLN A 1 112 ? 46.045 19.447 -83.443 1.00 89.50 112 GLN A O 1
ATOM 930 N N . LYS A 1 113 ? 48.034 18.463 -83.159 1.00 91.94 113 LYS A N 1
ATOM 931 C CA . LYS A 1 113 ? 47.803 17.382 -84.127 1.00 91.94 113 LYS A CA 1
ATOM 932 C C . LYS A 1 113 ? 47.056 16.215 -83.473 1.00 91.94 113 LYS A C 1
ATOM 934 O O . LYS A 1 113 ? 47.246 15.936 -82.291 1.00 91.94 113 LYS A O 1
ATOM 939 N N . ASN A 1 114 ? 46.243 15.487 -84.245 1.00 91.88 114 ASN A N 1
ATOM 940 C CA . ASN A 1 114 ? 45.478 14.324 -83.770 1.00 91.88 114 ASN A CA 1
ATOM 941 C C . ASN A 1 114 ? 46.380 13.093 -83.576 1.00 91.88 114 ASN A C 1
ATOM 943 O O . ASN A 1 114 ? 46.440 12.200 -84.423 1.00 91.88 114 ASN A O 1
ATOM 947 N N . LEU A 1 115 ? 47.124 13.065 -82.471 1.00 91.56 115 LEU A N 1
ATOM 948 C CA . LEU A 1 115 ? 48.143 12.049 -82.200 1.00 91.56 115 LEU A CA 1
ATOM 949 C C . LEU A 1 115 ? 47.685 10.965 -81.224 1.00 91.56 115 LEU A C 1
ATOM 951 O O . LEU A 1 115 ? 48.144 9.832 -81.323 1.00 91.56 115 LEU A O 1
ATOM 955 N N . VAL A 1 116 ? 46.803 11.283 -80.284 1.00 91.88 116 VAL A N 1
ATOM 956 C CA . VAL A 1 116 ? 46.478 10.398 -79.161 1.00 91.88 116 VAL A CA 1
ATOM 957 C C . VAL A 1 116 ? 45.295 9.524 -79.531 1.00 91.88 116 VAL A C 1
ATOM 959 O O . VAL A 1 116 ? 44.244 10.053 -79.885 1.00 91.88 116 VAL A O 1
ATOM 962 N N . LYS A 1 117 ? 45.441 8.200 -79.458 1.00 91.38 117 LYS A N 1
ATOM 963 C CA . LYS A 1 117 ? 44.317 7.290 -79.676 1.00 91.38 117 LYS A CA 1
ATOM 964 C C . LYS A 1 117 ? 43.440 7.240 -78.420 1.00 91.38 117 LYS A C 1
ATOM 966 O O . LYS A 1 117 ? 43.934 6.909 -77.346 1.00 91.38 117 LYS A O 1
ATOM 971 N N . THR A 1 118 ? 42.156 7.547 -78.566 1.00 90.25 118 THR A N 1
ATOM 972 C CA . THR A 1 118 ? 41.105 7.364 -77.552 1.00 90.25 118 THR A CA 1
ATOM 973 C C . THR A 1 118 ? 40.067 6.353 -78.058 1.00 90.25 118 THR A C 1
ATOM 975 O O . THR A 1 118 ? 40.172 5.857 -79.186 1.00 90.25 118 THR A O 1
ATOM 978 N N . SER A 1 119 ? 39.062 6.028 -77.244 1.00 84.44 119 SER A N 1
ATOM 979 C CA . SER A 1 119 ? 37.936 5.158 -77.628 1.00 84.44 119 SER A CA 1
ATOM 980 C C . SER A 1 119 ? 37.101 5.709 -78.797 1.00 84.44 119 SER A C 1
ATOM 982 O O . SER A 1 119 ? 36.533 4.931 -79.556 1.00 84.44 119 SER A O 1
ATOM 984 N N . GLU A 1 120 ? 37.074 7.031 -78.993 1.00 85.06 120 GLU A N 1
ATOM 985 C CA . GLU A 1 120 ? 36.364 7.712 -80.093 1.00 85.06 120 GLU A CA 1
ATOM 986 C C . GLU A 1 120 ? 37.249 7.983 -81.325 1.00 85.06 120 GLU A C 1
ATOM 988 O O . GLU A 1 120 ? 36.787 8.543 -82.320 1.00 85.06 120 GLU A O 1
ATOM 993 N N . GLY A 1 121 ? 38.527 7.592 -81.285 1.00 88.19 121 GLY A N 1
ATOM 994 C CA . GLY A 1 121 ? 39.486 7.794 -82.373 1.00 88.19 121 GLY A CA 1
ATOM 995 C C . GLY A 1 121 ? 40.673 8.677 -81.986 1.00 88.19 121 GLY A C 1
ATOM 996 O O . GLY A 1 121 ? 41.031 8.801 -80.820 1.00 88.19 121 GLY A O 1
ATOM 997 N N . TYR A 1 122 ? 41.353 9.254 -82.981 1.00 91.06 122 TYR A N 1
ATOM 998 C CA . TYR A 1 122 ? 42.552 10.064 -82.744 1.00 91.06 122 TYR A CA 1
ATOM 999 C C . TYR A 1 122 ? 42.207 11.513 -82.386 1.00 91.06 122 TYR A C 1
ATOM 1001 O O . TYR A 1 122 ? 41.523 12.196 -83.148 1.00 91.06 122 TYR A O 1
ATOM 1009 N N . ARG A 1 123 ? 42.752 12.005 -81.270 1.00 91.31 123 ARG A N 1
ATOM 1010 C CA . ARG A 1 123 ? 42.553 13.368 -80.757 1.00 91.31 123 ARG A CA 1
ATOM 1011 C C . ARG A 1 123 ? 43.877 14.076 -80.476 1.00 91.31 123 ARG A C 1
ATOM 1013 O O . ARG A 1 123 ? 44.944 13.462 -80.405 1.00 91.31 123 ARG A O 1
ATOM 1020 N N . SER A 1 124 ? 43.809 15.395 -80.352 1.00 90.00 124 SER A N 1
ATOM 1021 C CA . SER A 1 124 ? 44.955 16.255 -80.051 1.00 90.00 124 SER A CA 1
ATOM 1022 C C . SER A 1 124 ? 45.292 16.262 -78.556 1.00 90.00 124 SER A C 1
ATOM 1024 O O . SER A 1 124 ? 44.399 16.170 -77.719 1.00 90.00 124 SER A O 1
ATOM 1026 N N . ILE A 1 125 ? 46.575 16.401 -78.198 1.00 87.50 125 ILE A N 1
ATOM 1027 C CA . ILE A 1 125 ? 47.011 16.502 -76.787 1.00 87.50 125 ILE A CA 1
ATOM 1028 C C . ILE A 1 125 ? 46.458 17.778 -76.132 1.00 87.50 125 ILE A C 1
ATOM 1030 O O . ILE A 1 125 ? 46.193 17.789 -74.937 1.00 87.50 125 ILE A O 1
ATOM 1034 N N . ASN A 1 126 ? 46.287 18.848 -76.916 1.00 84.12 126 ASN A N 1
ATOM 1035 C CA . ASN A 1 126 ? 45.695 20.111 -76.477 1.00 84.12 126 ASN A CA 1
ATOM 1036 C C . ASN A 1 126 ? 44.159 20.058 -76.365 1.00 84.12 126 ASN A C 1
ATOM 1038 O O . ASN A 1 126 ? 43.548 21.015 -75.896 1.00 84.12 126 ASN A O 1
ATOM 1042 N N . SER A 1 127 ? 43.521 18.970 -76.805 1.00 81.38 127 SER A N 1
ATOM 1043 C CA . SER A 1 127 ? 42.118 18.718 -76.462 1.00 81.38 127 SER A CA 1
ATOM 1044 C C . SER A 1 127 ? 42.002 18.241 -75.009 1.00 81.38 127 SER A C 1
ATOM 1046 O O . SER A 1 127 ? 43.008 18.046 -74.329 1.00 81.38 127 SER A O 1
ATOM 1048 N N . ASP A 1 128 ? 40.788 18.016 -74.506 1.00 83.19 128 ASP A N 1
ATOM 1049 C CA . ASP A 1 128 ? 40.566 17.610 -73.110 1.00 83.19 128 ASP A CA 1
ATOM 1050 C C . ASP A 1 128 ? 41.107 16.218 -72.728 1.00 83.19 128 ASP A C 1
ATOM 1052 O O . ASP A 1 128 ? 40.871 15.759 -71.608 1.00 83.19 128 ASP A O 1
ATOM 1056 N N . VAL A 1 129 ? 41.892 15.583 -73.603 1.00 90.62 129 VAL A N 1
ATOM 1057 C CA . VAL A 1 129 ? 42.504 14.272 -73.392 1.00 90.62 129 VAL A CA 1
ATOM 1058 C C . VAL A 1 129 ? 43.396 14.257 -72.151 1.00 90.62 129 VAL A C 1
ATOM 1060 O O . VAL A 1 129 ? 44.177 15.180 -71.918 1.00 90.62 129 VAL A O 1
ATOM 1063 N N . LYS A 1 130 ? 43.289 13.198 -71.347 1.00 91.44 130 LYS A N 1
ATOM 1064 C CA . LYS A 1 130 ? 44.072 12.969 -70.131 1.00 91.44 130 LYS A CA 1
ATOM 1065 C C . LYS A 1 130 ? 44.843 11.653 -70.213 1.00 91.44 130 LYS A C 1
ATOM 1067 O O . LYS A 1 130 ? 44.451 10.722 -70.915 1.00 91.44 130 LYS A O 1
ATOM 1072 N N . PHE A 1 131 ? 45.931 11.590 -69.451 1.00 92.25 131 PHE A N 1
ATOM 1073 C CA . PHE A 1 131 ? 46.828 10.437 -69.384 1.00 92.25 131 PHE A CA 1
ATOM 1074 C C . PHE A 1 131 ? 46.974 9.985 -67.938 1.00 92.25 131 PHE A C 1
ATOM 1076 O O . PHE A 1 131 ? 47.237 10.807 -67.063 1.00 92.25 131 PHE A O 1
ATOM 1083 N N . VAL A 1 132 ? 46.806 8.700 -67.670 1.00 92.56 132 VAL A N 1
ATOM 1084 C CA . VAL A 1 132 ? 46.839 8.147 -66.315 1.00 92.56 132 VAL A CA 1
ATOM 1085 C C . VAL A 1 132 ? 48.292 7.898 -65.920 1.00 92.56 132 VAL A C 1
ATOM 1087 O O . VAL A 1 132 ? 48.982 7.103 -66.548 1.00 92.56 132 VAL A O 1
ATOM 1090 N N . GLU A 1 133 ? 48.790 8.597 -64.903 1.00 89.56 133 GLU A N 1
ATOM 1091 C CA . GLU A 1 133 ? 50.160 8.435 -64.412 1.00 89.56 133 GLU A CA 1
ATOM 1092 C C . GLU A 1 133 ? 50.141 7.777 -63.036 1.00 89.56 133 GLU A C 1
ATOM 1094 O O . GLU A 1 133 ? 49.659 8.347 -62.055 1.00 89.56 133 GLU A O 1
ATOM 1099 N N . CYS A 1 134 ? 50.720 6.582 -62.985 1.00 83.38 134 CYS A N 1
ATOM 1100 C CA . CYS A 1 134 ? 50.803 5.744 -61.805 1.00 83.38 134 CYS A CA 1
ATOM 1101 C C . CYS A 1 134 ? 52.260 5.626 -61.330 1.00 83.38 134 CYS A C 1
ATOM 1103 O O . CYS A 1 134 ? 53.195 5.758 -62.127 1.00 83.38 134 CYS A O 1
ATOM 1105 N N . SER A 1 135 ? 52.480 5.405 -60.031 1.00 78.31 135 SER A N 1
ATOM 1106 C CA . SER A 1 135 ? 53.828 5.101 -59.537 1.00 78.31 135 SER A CA 1
ATOM 1107 C C . SER A 1 135 ? 54.231 3.685 -59.973 1.00 78.31 135 SER A C 1
ATOM 1109 O O . SER A 1 135 ? 53.369 2.862 -60.260 1.00 78.31 135 SER A O 1
ATOM 1111 N N . LYS A 1 136 ? 55.534 3.384 -60.047 1.00 70.06 136 LYS A N 1
ATOM 1112 C CA . LYS A 1 136 ? 56.017 2.092 -60.576 1.00 70.06 136 LYS A CA 1
ATOM 1113 C C . LYS A 1 136 ? 55.538 0.866 -59.793 1.00 70.06 136 LYS A C 1
ATOM 1115 O O . LYS A 1 136 ? 55.570 -0.228 -60.340 1.00 70.06 136 LYS A O 1
ATOM 1120 N N . ASP A 1 137 ? 55.149 1.061 -58.538 1.00 72.50 137 ASP A N 1
ATOM 1121 C CA . ASP A 1 137 ? 54.789 -0.008 -57.608 1.00 72.50 137 ASP A CA 1
ATOM 1122 C C . ASP A 1 137 ? 53.264 -0.202 -57.494 1.00 72.50 137 ASP A C 1
ATOM 1124 O O . ASP A 1 137 ? 52.797 -0.951 -56.640 1.00 72.50 137 ASP A O 1
ATOM 1128 N N . CYS A 1 138 ? 52.487 0.490 -58.330 1.00 81.56 138 CYS A N 1
ATOM 1129 C CA . CYS A 1 138 ? 51.030 0.529 -58.283 1.00 81.56 138 CYS A CA 1
ATOM 1130 C C . CYS A 1 138 ? 50.422 -0.139 -59.524 1.00 81.56 138 CYS A C 1
ATOM 1132 O O . CYS A 1 138 ? 51.003 -0.080 -60.609 1.00 81.56 138 CYS A O 1
ATOM 1134 N N . ASP A 1 139 ? 49.229 -0.715 -59.380 1.00 85.25 139 ASP A N 1
ATOM 1135 C CA . ASP A 1 139 ? 48.500 -1.294 -60.510 1.00 85.25 139 ASP A CA 1
ATOM 1136 C C . ASP A 1 139 ? 47.980 -0.177 -61.430 1.00 85.25 139 ASP A C 1
ATOM 1138 O O . ASP A 1 139 ? 47.203 0.685 -61.006 1.00 85.25 139 ASP A O 1
ATOM 1142 N N . LEU A 1 140 ? 48.469 -0.129 -62.671 1.00 86.75 140 LEU A N 1
ATOM 1143 C CA . LEU A 1 140 ? 48.025 0.863 -63.647 1.00 86.75 140 LEU A CA 1
ATOM 1144 C C . LEU A 1 140 ? 46.627 0.547 -64.179 1.00 86.75 140 LEU A C 1
ATOM 1146 O O . LEU A 1 140 ? 45.874 1.489 -64.412 1.00 86.75 140 LEU A O 1
ATOM 1150 N N . HIS A 1 141 ? 46.302 -0.731 -64.374 1.00 89.88 141 HIS A N 1
ATOM 1151 C CA . HIS A 1 141 ? 45.050 -1.157 -64.989 1.00 89.88 141 HIS A CA 1
ATOM 1152 C C . HIS A 1 141 ? 43.863 -0.758 -64.120 1.00 89.88 141 HIS A C 1
ATOM 1154 O O . HIS A 1 141 ? 42.953 -0.060 -64.571 1.00 89.88 141 HIS A O 1
ATOM 1160 N N . ASP A 1 142 ? 43.939 -1.075 -62.829 1.00 89.69 142 ASP A N 1
ATOM 1161 C CA . ASP A 1 142 ? 42.887 -0.728 -61.876 1.00 89.69 142 ASP A CA 1
ATOM 1162 C C . ASP A 1 142 ? 42.693 0.793 -61.778 1.00 89.69 142 ASP A C 1
ATOM 1164 O O . ASP A 1 142 ? 41.566 1.296 -61.814 1.00 89.69 142 ASP A O 1
ATOM 1168 N N . PHE A 1 143 ? 43.789 1.563 -61.727 1.00 91.75 143 PHE A N 1
ATOM 1169 C CA . PHE A 1 143 ? 43.704 3.026 -61.693 1.00 91.75 143 PHE A CA 1
ATOM 1170 C C . PHE A 1 143 ? 43.180 3.618 -63.004 1.00 91.75 143 PHE A C 1
ATOM 1172 O O . PHE A 1 143 ? 42.483 4.638 -62.996 1.00 91.75 143 PHE A O 1
ATOM 1179 N N . TYR A 1 144 ? 43.507 2.989 -64.132 1.00 91.88 144 TYR A N 1
ATOM 1180 C CA . TYR A 1 144 ? 43.011 3.373 -65.443 1.00 91.88 144 TYR A CA 1
ATOM 1181 C C . TYR A 1 144 ? 41.493 3.199 -65.523 1.00 91.88 144 TYR A C 1
ATOM 1183 O O . TYR A 1 144 ? 40.800 4.148 -65.893 1.00 91.88 144 TYR A O 1
ATOM 1191 N N . GLU A 1 145 ? 40.963 2.052 -65.093 1.00 90.62 145 GLU A N 1
ATOM 1192 C CA . GLU A 1 145 ? 39.518 1.801 -65.055 1.00 90.62 145 GLU A CA 1
ATOM 1193 C C . GLU A 1 145 ? 38.792 2.753 -64.085 1.00 90.62 145 GLU A C 1
ATOM 1195 O O . GLU A 1 145 ? 37.717 3.260 -64.411 1.00 90.62 145 GLU A O 1
ATOM 1200 N N . ILE A 1 146 ? 39.403 3.111 -62.949 1.00 92.19 146 ILE A N 1
ATOM 1201 C CA . ILE A 1 146 ? 38.886 4.159 -62.047 1.00 92.19 146 ILE A CA 1
ATOM 1202 C C . ILE A 1 146 ? 38.825 5.521 -62.756 1.00 92.19 146 ILE A C 1
ATOM 1204 O O . ILE A 1 146 ? 37.821 6.225 -62.668 1.00 92.19 146 ILE A O 1
ATOM 1208 N N . CYS A 1 147 ? 39.879 5.914 -63.475 1.00 92.19 147 CYS A N 1
ATOM 1209 C CA . CYS A 1 147 ? 39.915 7.185 -64.202 1.00 92.19 147 CYS A CA 1
ATOM 1210 C C . CYS A 1 147 ? 38.936 7.208 -65.386 1.00 92.19 147 CYS A C 1
ATOM 1212 O O . CYS A 1 147 ? 38.422 8.271 -65.746 1.00 92.19 147 CYS A O 1
ATOM 1214 N N . LYS A 1 148 ? 38.687 6.057 -66.013 1.00 90.81 148 LYS A N 1
ATOM 1215 C CA . LYS A 1 148 ? 37.815 5.913 -67.183 1.00 90.81 148 LYS A CA 1
ATOM 1216 C C . LYS A 1 148 ? 36.369 6.249 -66.861 1.00 90.81 148 LYS A C 1
ATOM 1218 O O . LYS A 1 148 ? 35.717 6.883 -67.681 1.00 90.81 148 LYS A O 1
ATOM 1223 N N . THR A 1 149 ? 35.887 5.948 -65.660 1.00 90.94 149 THR A N 1
ATOM 1224 C CA . THR A 1 149 ? 34.541 6.370 -65.247 1.00 90.94 149 THR A CA 1
ATOM 1225 C C . THR A 1 149 ? 34.453 7.871 -64.945 1.00 90.94 149 THR A C 1
ATOM 1227 O O . THR A 1 149 ? 33.363 8.420 -64.949 1.00 90.94 149 THR A O 1
ATOM 1230 N N . ILE A 1 150 ? 35.561 8.583 -64.718 1.00 91.31 150 ILE A N 1
ATOM 1231 C CA . ILE A 1 150 ? 35.543 10.047 -64.526 1.00 91.31 150 ILE A CA 1
ATOM 1232 C C . ILE A 1 150 ? 35.655 10.769 -65.873 1.00 91.31 150 ILE A C 1
ATOM 1234 O O . ILE A 1 150 ? 34.940 11.732 -66.146 1.00 91.31 150 ILE A O 1
ATOM 1238 N N . TYR A 1 151 ? 36.593 10.331 -66.714 1.00 90.00 151 TYR A N 1
ATOM 1239 C CA . TYR A 1 151 ? 36.994 11.060 -67.920 1.00 90.00 151 TYR A CA 1
ATOM 1240 C C . TYR A 1 151 ? 36.462 10.443 -69.222 1.00 90.00 151 TYR A C 1
ATOM 1242 O O . TYR A 1 151 ? 36.500 11.109 -70.262 1.00 90.00 151 TYR A O 1
ATOM 1250 N N . GLY A 1 152 ? 35.957 9.207 -69.186 1.00 87.69 152 GLY A N 1
ATOM 1251 C CA . GLY A 1 152 ? 35.348 8.502 -70.312 1.00 87.69 152 GLY A CA 1
ATOM 1252 C C . GLY A 1 152 ? 36.248 8.473 -71.542 1.00 87.69 152 GLY A C 1
ATOM 1253 O O . GLY A 1 152 ? 37.435 8.148 -71.482 1.00 87.69 152 GLY A O 1
ATOM 1254 N N . ASN A 1 153 ? 35.687 8.915 -72.666 1.00 86.25 153 ASN A N 1
ATOM 1255 C CA . ASN A 1 153 ? 36.357 8.938 -73.969 1.00 86.25 153 ASN A CA 1
ATOM 1256 C C . ASN A 1 153 ? 37.471 9.997 -74.091 1.00 86.25 153 ASN A C 1
ATOM 1258 O O . ASN A 1 153 ? 38.136 10.096 -75.127 1.00 86.25 153 ASN A O 1
ATOM 1262 N N . ASN A 1 154 ? 37.698 10.789 -73.036 1.00 89.25 154 ASN A N 1
ATOM 1263 C CA . ASN A 1 154 ? 38.823 11.714 -72.942 1.00 89.25 154 ASN A CA 1
ATOM 1264 C C . ASN A 1 154 ? 40.096 11.048 -72.390 1.00 89.25 154 ASN A C 1
ATOM 1266 O O . ASN A 1 154 ? 41.080 11.745 -72.179 1.00 89.25 154 ASN A O 1
ATOM 1270 N N . LEU A 1 155 ? 40.140 9.737 -72.144 1.00 91.88 155 LEU A N 1
ATOM 1271 C CA . LEU A 1 155 ? 41.402 9.057 -71.835 1.00 91.88 155 LEU A CA 1
ATOM 1272 C C . LEU A 1 155 ? 42.121 8.586 -73.100 1.00 91.88 155 LEU A C 1
ATOM 1274 O O . LEU A 1 155 ? 41.502 8.102 -74.050 1.00 91.88 155 LEU A O 1
ATOM 1278 N N . ALA A 1 156 ? 43.452 8.681 -73.091 1.00 91.56 156 ALA A N 1
ATOM 1279 C CA . ALA A 1 156 ? 44.269 7.875 -73.995 1.00 91.56 156 ALA A CA 1
ATOM 1280 C C . ALA A 1 156 ? 43.976 6.390 -73.739 1.00 91.56 156 ALA A C 1
ATOM 1282 O O . ALA A 1 156 ? 43.829 6.009 -72.581 1.00 91.56 156 ALA A O 1
ATOM 1283 N N . ILE A 1 157 ? 43.889 5.555 -74.779 1.00 91.75 157 ILE A N 1
ATOM 1284 C CA . ILE A 1 157 ? 43.681 4.111 -74.583 1.00 91.75 157 ILE A CA 1
ATOM 1285 C C . ILE A 1 157 ? 44.795 3.518 -73.711 1.00 91.75 157 ILE A C 1
ATOM 1287 O O . ILE A 1 157 ? 45.955 3.924 -73.829 1.00 91.75 157 ILE A O 1
ATOM 1291 N N . GLU A 1 158 ? 44.446 2.557 -72.859 1.00 90.25 158 GLU A N 1
ATOM 1292 C CA . GLU A 1 158 ? 45.359 1.961 -71.877 1.00 90.25 158 GLU A CA 1
ATOM 1293 C C . GLU A 1 158 ? 46.671 1.466 -72.514 1.00 90.25 158 GLU A C 1
ATOM 1295 O O . GLU A 1 158 ? 47.751 1.872 -72.085 1.00 90.25 158 GLU A O 1
ATOM 1300 N N . ASP A 1 159 ? 46.574 0.728 -73.628 1.00 88.06 159 ASP A N 1
ATOM 1301 C CA . ASP A 1 159 ? 47.710 0.196 -74.401 1.00 88.06 159 ASP A CA 1
ATOM 1302 C C . ASP A 1 159 ? 48.757 1.255 -74.807 1.00 88.06 159 ASP A C 1
ATOM 1304 O O . ASP A 1 159 ? 49.946 0.958 -74.957 1.00 88.06 159 ASP A O 1
ATOM 1308 N N . GLU A 1 160 ? 48.330 2.498 -75.059 1.00 89.12 160 GLU A N 1
ATOM 1309 C CA . GLU A 1 160 ? 49.235 3.591 -75.435 1.00 89.12 160 GLU A CA 1
ATOM 1310 C C . GLU A 1 160 ? 49.613 4.479 -74.241 1.00 89.12 160 GLU A C 1
ATOM 1312 O O . GLU A 1 160 ? 50.625 5.180 -74.310 1.00 89.12 160 GLU A O 1
ATOM 1317 N N . ASN A 1 161 ? 48.846 4.457 -73.148 1.00 89.75 161 ASN A N 1
ATOM 1318 C CA . ASN A 1 161 ? 48.963 5.393 -72.033 1.00 89.75 161 ASN A CA 1
ATOM 1319 C C . ASN A 1 161 ? 50.359 5.382 -71.381 1.00 89.75 161 ASN A C 1
ATOM 1321 O O . ASN A 1 161 ? 50.966 6.445 -71.216 1.00 89.75 161 ASN A O 1
ATOM 1325 N N . GLU A 1 162 ? 50.918 4.201 -71.095 1.00 85.69 162 GLU A N 1
ATOM 1326 C CA . GLU A 1 162 ? 52.272 4.077 -70.530 1.00 85.69 162 GLU A CA 1
ATOM 1327 C C . GLU A 1 162 ? 53.333 4.732 -71.412 1.00 85.69 162 GLU A C 1
ATOM 1329 O O . GLU A 1 162 ? 54.235 5.406 -70.912 1.00 85.69 162 GLU A O 1
ATOM 1334 N N . ASN A 1 163 ? 53.210 4.577 -72.732 1.00 87.50 163 ASN A N 1
ATOM 1335 C CA . ASN A 1 163 ? 54.168 5.130 -73.681 1.00 87.50 163 ASN A CA 1
ATOM 1336 C C . ASN A 1 163 ? 54.131 6.662 -73.678 1.00 87.50 163 ASN A C 1
ATOM 1338 O O . ASN A 1 163 ? 55.181 7.295 -73.738 1.00 87.50 163 ASN A O 1
ATOM 1342 N N . TRP A 1 164 ? 52.947 7.267 -73.560 1.00 88.00 164 TRP A N 1
ATOM 1343 C CA . TRP A 1 164 ? 52.810 8.721 -73.445 1.00 88.00 164 TRP A CA 1
ATOM 1344 C C . TRP A 1 164 ? 53.412 9.256 -72.139 1.00 88.00 164 TRP A C 1
ATOM 1346 O O . TRP A 1 164 ? 54.157 10.240 -72.154 1.00 88.00 164 TRP A O 1
ATOM 1356 N N . VAL A 1 165 ? 53.146 8.590 -71.014 1.00 87.25 165 VAL A N 1
ATOM 1357 C CA . VAL A 1 165 ? 53.633 8.997 -69.685 1.00 87.25 165 VAL A CA 1
ATOM 1358 C C . VAL A 1 165 ? 55.146 8.784 -69.535 1.00 87.25 165 VAL A C 1
ATOM 1360 O O . VAL A 1 165 ? 55.849 9.652 -69.004 1.00 87.25 165 VAL A O 1
ATOM 1363 N N . ALA A 1 166 ? 55.689 7.679 -70.060 1.00 82.19 166 ALA A N 1
ATOM 1364 C CA . ALA A 1 166 ? 57.111 7.325 -69.976 1.00 82.19 166 ALA A CA 1
ATOM 1365 C C . ALA A 1 166 ? 58.047 8.378 -70.592 1.00 82.19 166 ALA A C 1
ATOM 1367 O O . ALA A 1 166 ? 59.227 8.456 -70.234 1.00 82.19 166 ALA A O 1
ATOM 1368 N N . LEU A 1 167 ? 57.526 9.223 -71.483 1.00 79.44 167 LEU A N 1
ATOM 1369 C CA . LEU A 1 167 ? 58.290 10.266 -72.158 1.00 79.44 167 LEU A CA 1
ATOM 1370 C C . LEU A 1 167 ? 58.591 11.477 -71.277 1.00 79.44 167 LEU A C 1
ATOM 1372 O O . LEU A 1 167 ? 59.444 12.282 -71.651 1.00 79.44 167 LEU A O 1
ATOM 1376 N N . LYS A 1 168 ? 57.977 11.584 -70.089 1.00 76.31 168 LYS A N 1
ATOM 1377 C CA . LYS A 1 168 ? 58.264 12.625 -69.081 1.00 76.31 168 LYS A CA 1
ATOM 1378 C C . LYS A 1 168 ? 58.190 14.049 -69.636 1.00 76.31 168 LYS A C 1
ATOM 1380 O O . LYS A 1 168 ? 58.992 14.911 -69.278 1.00 76.31 168 LYS A O 1
ATOM 1385 N N . TRP A 1 169 ? 57.242 14.309 -70.527 1.00 84.19 169 TRP A N 1
ATOM 1386 C CA . TRP A 1 169 ? 57.035 15.634 -71.102 1.00 84.19 169 TRP A CA 1
ATOM 1387 C C . TRP A 1 169 ? 56.358 16.564 -70.078 1.00 84.19 169 TRP A C 1
ATOM 1389 O O . TRP A 1 169 ? 55.145 16.768 -70.085 1.00 84.19 169 TRP A O 1
ATOM 1399 N N . GLY A 1 170 ? 57.178 17.157 -69.205 1.00 81.81 170 GLY A N 1
ATOM 1400 C CA . GLY A 1 170 ? 56.803 18.219 -68.264 1.00 81.81 170 GLY A CA 1
ATOM 1401 C C . GLY A 1 170 ? 57.113 19.630 -68.780 1.00 81.81 170 GLY A C 1
ATOM 1402 O O . GLY A 1 170 ? 57.711 19.796 -69.850 1.00 81.81 170 GLY A O 1
ATOM 1403 N N . ARG A 1 171 ? 56.735 20.658 -68.004 1.00 85.56 171 ARG A N 1
ATOM 1404 C CA . ARG A 1 171 ? 57.106 22.054 -68.290 1.00 85.56 171 ARG A CA 1
ATOM 1405 C C . ARG A 1 171 ? 58.621 22.219 -68.177 1.00 85.56 171 ARG A C 1
ATOM 1407 O O . ARG A 1 171 ? 59.233 21.723 -67.235 1.00 85.56 171 ARG A O 1
ATOM 1414 N N . PHE A 1 172 ? 59.223 22.916 -69.131 1.00 85.19 172 PHE A N 1
ATOM 1415 C CA . PHE A 1 172 ? 60.643 23.239 -69.080 1.00 85.19 172 PHE A CA 1
ATOM 1416 C C . PHE A 1 172 ? 60.899 24.398 -68.106 1.00 85.19 172 PHE A C 1
ATOM 1418 O O . PHE A 1 172 ? 60.253 25.439 -68.210 1.00 85.19 172 PHE A O 1
ATOM 1425 N N . THR A 1 173 ? 61.853 24.249 -67.188 1.00 85.31 173 THR A N 1
ATOM 1426 C CA . THR A 1 173 ? 62.241 25.319 -66.257 1.00 85.31 173 THR A CA 1
ATOM 1427 C C . THR A 1 173 ? 63.397 26.125 -66.845 1.00 85.31 173 THR A C 1
ATOM 1429 O O . THR A 1 173 ? 64.502 25.604 -66.986 1.00 85.31 173 THR A O 1
ATOM 1432 N N . PHE A 1 174 ? 63.143 27.390 -67.185 1.00 84.06 174 PHE A N 1
ATOM 1433 C CA . PHE A 1 174 ? 64.178 28.341 -67.605 1.00 84.06 174 PHE A CA 1
ATOM 1434 C C . PHE A 1 174 ? 64.901 28.944 -66.390 1.00 84.06 174 PHE A C 1
ATOM 1436 O O . PHE A 1 174 ? 64.314 29.059 -65.315 1.00 84.06 174 PHE A O 1
ATOM 1443 N N . GLU A 1 175 ? 66.151 29.384 -66.566 1.00 83.25 175 GLU A N 1
ATOM 1444 C CA . GLU A 1 175 ? 66.819 30.234 -65.568 1.00 83.25 175 GLU A CA 1
ATOM 1445 C C . GLU A 1 175 ? 66.159 31.618 -65.496 1.00 83.25 175 GLU A C 1
ATOM 1447 O O . GLU A 1 175 ? 65.665 32.134 -66.502 1.00 83.25 175 GLU A O 1
ATOM 1452 N N . THR A 1 176 ? 66.170 32.220 -64.303 1.00 72.75 176 THR A N 1
ATOM 1453 C CA . THR A 1 176 ? 65.428 33.446 -63.962 1.00 72.75 176 THR A CA 1
ATOM 1454 C C . THR A 1 176 ? 65.702 34.613 -64.920 1.00 72.75 176 THR A C 1
ATOM 1456 O O . THR A 1 176 ? 64.772 35.350 -65.256 1.00 72.75 176 THR A O 1
ATOM 1459 N N . ASP A 1 177 ? 66.935 34.707 -65.431 1.00 79.56 177 ASP A N 1
ATOM 1460 C CA . ASP A 1 177 ? 67.437 35.828 -66.240 1.00 79.56 177 ASP A CA 1
ATOM 1461 C C . ASP A 1 177 ? 67.488 35.537 -67.756 1.00 79.56 177 ASP A C 1
ATOM 1463 O O . ASP A 1 177 ? 68.045 36.320 -68.526 1.00 79.56 177 ASP A O 1
ATOM 1467 N N . PHE A 1 178 ? 66.923 34.415 -68.222 1.00 85.88 178 PHE A N 1
ATOM 1468 C CA . PHE A 1 178 ? 66.899 34.089 -69.652 1.00 85.88 178 PHE A CA 1
ATOM 1469 C C . PHE A 1 178 ? 65.848 34.924 -70.404 1.00 85.88 178 PHE A C 1
ATOM 1471 O O . PHE A 1 178 ? 64.642 34.776 -70.190 1.00 85.88 178 PHE A O 1
ATOM 1478 N N . ASP A 1 179 ? 66.305 35.787 -71.315 1.00 81.81 179 ASP A N 1
ATOM 1479 C CA . ASP A 1 179 ? 65.483 36.805 -71.981 1.00 81.81 179 ASP A CA 1
ATOM 1480 C C . ASP A 1 179 ? 64.622 36.273 -73.137 1.00 81.81 179 ASP A C 1
ATOM 1482 O O . ASP A 1 179 ? 63.596 36.862 -73.464 1.00 81.81 179 ASP A O 1
ATOM 1486 N N . GLU A 1 180 ? 64.974 35.121 -73.712 1.00 83.38 180 GLU A N 1
ATOM 1487 C CA . GLU A 1 180 ? 64.201 34.466 -74.778 1.00 83.38 180 GLU A CA 1
ATOM 1488 C C . GLU A 1 180 ? 63.259 33.370 -74.255 1.00 83.38 180 GLU A C 1
ATOM 1490 O O . GLU A 1 180 ? 62.878 32.464 -75.001 1.00 83.38 180 GLU A O 1
ATOM 1495 N N . LYS A 1 181 ? 62.903 33.382 -72.966 1.00 85.31 181 LYS A N 1
ATOM 1496 C CA . LYS A 1 181 ? 61.963 32.397 -72.415 1.00 85.31 181 LYS A CA 1
ATOM 1497 C C . LYS A 1 181 ? 60.606 32.497 -73.115 1.00 85.31 181 LYS A C 1
ATOM 1499 O O . LYS A 1 181 ? 60.072 33.586 -73.323 1.00 85.31 181 LYS A O 1
ATOM 1504 N N . LYS A 1 182 ? 60.038 31.346 -73.467 1.00 85.62 182 LYS A N 1
ATOM 1505 C CA . LYS A 1 182 ? 58.680 31.286 -74.012 1.00 85.62 182 LYS A CA 1
ATOM 1506 C C . LYS A 1 182 ? 57.646 31.558 -72.914 1.00 85.62 182 LYS A C 1
ATOM 1508 O O . LYS A 1 182 ? 57.901 31.199 -71.760 1.00 85.62 182 LYS A O 1
ATOM 1513 N N . PRO A 1 183 ? 56.497 32.177 -73.247 1.00 84.25 183 PRO A N 1
ATOM 1514 C CA . PRO A 1 183 ? 55.405 32.330 -72.292 1.00 84.25 183 PRO A CA 1
ATOM 1515 C C . PRO A 1 183 ? 54.924 30.954 -71.816 1.00 84.25 183 PRO A C 1
ATOM 1517 O O . PRO A 1 183 ? 55.052 29.960 -72.531 1.00 84.25 183 PRO A O 1
ATOM 1520 N N . GLU A 1 184 ? 54.343 30.881 -70.616 1.00 80.44 184 GLU A N 1
ATOM 1521 C CA . GLU A 1 184 ? 53.879 29.602 -70.057 1.00 80.44 184 GLU A CA 1
ATOM 1522 C C . GLU A 1 184 ? 52.856 28.880 -70.947 1.00 80.44 184 GLU A C 1
ATOM 1524 O O . GLU A 1 184 ? 52.850 27.652 -70.983 1.00 80.44 184 GLU A O 1
ATOM 1529 N N . SER A 1 185 ? 52.044 29.621 -71.709 1.00 82.31 185 SER A N 1
ATOM 1530 C CA . SER A 1 185 ? 51.089 29.071 -72.684 1.00 82.31 185 SER A CA 1
ATOM 1531 C C . SER A 1 185 ? 51.751 28.261 -73.805 1.00 82.31 185 SER A C 1
ATOM 1533 O O . SER A 1 185 ? 51.108 27.401 -74.395 1.00 82.31 185 SER A O 1
ATOM 1535 N N . GLU A 1 186 ? 53.029 28.514 -74.090 1.00 82.56 186 GLU A N 1
ATOM 1536 C CA . GLU A 1 186 ? 53.847 27.800 -75.079 1.00 82.56 186 GLU A CA 1
ATOM 1537 C C . GLU A 1 186 ? 54.746 26.723 -74.439 1.00 82.56 186 GLU A C 1
ATOM 1539 O O . GLU A 1 186 ? 55.524 26.066 -75.130 1.00 82.56 186 GLU A O 1
ATOM 1544 N N . ASN A 1 187 ? 54.674 26.547 -73.117 1.00 86.00 187 ASN A N 1
ATOM 1545 C CA . ASN A 1 187 ? 55.466 25.594 -72.344 1.00 86.00 187 ASN A CA 1
ATOM 1546 C C . ASN A 1 187 ? 54.561 24.508 -71.751 1.00 86.00 187 ASN A C 1
ATOM 1548 O O . ASN A 1 187 ? 54.457 24.332 -70.536 1.00 86.00 187 ASN A O 1
ATOM 1552 N N . LEU A 1 188 ? 53.855 23.810 -72.638 1.00 82.56 188 LEU A N 1
ATOM 1553 C CA . LEU A 1 188 ? 52.841 22.828 -72.274 1.00 82.56 188 LEU A CA 1
ATOM 1554 C C . LEU A 1 188 ? 53.470 21.518 -71.777 1.00 82.56 188 LEU A C 1
ATOM 1556 O O . LEU A 1 188 ? 54.521 21.076 -72.258 1.00 82.56 188 LEU A O 1
ATOM 1560 N N . ALA A 1 189 ? 52.789 20.890 -70.822 1.00 85.25 189 ALA A N 1
ATOM 1561 C CA . ALA A 1 189 ? 53.089 19.561 -70.302 1.00 85.25 189 ALA A CA 1
ATOM 1562 C C . ALA A 1 189 ? 51.966 18.595 -70.684 1.00 85.25 189 ALA A C 1
ATOM 1564 O O . ALA A 1 189 ? 50.833 19.027 -70.908 1.00 85.25 189 ALA A O 1
ATOM 1565 N N . ILE A 1 190 ? 52.267 17.296 -70.715 1.00 86.50 190 ILE A N 1
ATOM 1566 C CA . ILE A 1 190 ? 51.228 16.279 -70.883 1.00 86.50 190 ILE A CA 1
ATOM 1567 C C . ILE A 1 190 ? 50.256 16.375 -69.693 1.00 86.50 190 ILE A C 1
ATOM 1569 O O . ILE A 1 190 ? 50.705 16.362 -68.543 1.00 86.50 190 ILE A O 1
ATOM 1573 N N . PRO A 1 191 ? 48.938 16.488 -69.939 1.00 86.69 191 PRO A N 1
ATOM 1574 C CA . PRO A 1 191 ? 47.940 16.601 -68.882 1.00 86.69 191 PRO A CA 1
ATOM 1575 C C . PRO A 1 191 ? 47.733 15.248 -68.189 1.00 86.69 191 PRO A C 1
ATOM 1577 O O . PRO A 1 191 ? 46.794 14.510 -68.499 1.00 86.69 191 PRO A O 1
ATOM 1580 N N . THR A 1 192 ? 48.601 14.920 -67.231 1.00 89.56 192 THR A N 1
ATOM 1581 C CA . THR A 1 192 ? 48.482 13.670 -66.477 1.00 89.56 192 THR A CA 1
ATOM 1582 C C . THR A 1 192 ? 47.417 13.748 -65.376 1.00 89.56 192 THR A C 1
ATOM 1584 O O . THR A 1 192 ? 47.021 14.823 -64.898 1.00 89.56 192 THR A O 1
ATOM 1587 N N . VAL A 1 193 ? 46.875 12.586 -65.026 1.00 90.88 193 VAL A N 1
ATOM 1588 C CA . VAL A 1 193 ? 45.960 12.336 -63.915 1.00 90.88 193 VAL A CA 1
ATOM 1589 C C . VAL A 1 193 ? 46.703 11.429 -62.951 1.00 90.88 193 VAL A C 1
ATOM 1591 O O . VAL A 1 193 ? 47.129 10.339 -63.318 1.00 90.88 193 VAL A O 1
ATOM 1594 N N . LYS A 1 194 ? 46.876 11.921 -61.729 1.00 89.94 194 LYS A N 1
ATOM 1595 C CA . LYS A 1 194 ? 47.476 11.208 -60.599 1.00 89.94 194 LYS A CA 1
ATOM 1596 C C . LYS A 1 194 ? 46.432 11.064 -59.505 1.00 89.94 194 LYS A C 1
ATOM 1598 O O . LYS A 1 194 ? 45.394 11.725 -59.569 1.00 89.94 194 LYS A O 1
ATOM 1603 N N . TYR A 1 195 ? 46.775 10.302 -58.471 1.00 89.44 195 TYR A N 1
ATOM 1604 C CA . TYR A 1 195 ? 46.014 10.205 -57.226 1.00 89.44 195 TYR A CA 1
ATOM 1605 C C . TYR A 1 195 ? 45.444 11.562 -56.762 1.00 89.44 195 TYR A C 1
ATOM 1607 O O . TYR A 1 195 ? 44.227 11.696 -56.700 1.00 89.44 195 TYR A O 1
ATOM 1615 N N . ASP A 1 196 ? 46.285 12.592 -56.574 1.00 88.75 196 ASP A N 1
ATOM 1616 C CA . ASP A 1 196 ? 45.857 13.906 -56.048 1.00 88.75 196 ASP A CA 1
ATOM 1617 C C . ASP A 1 196 ? 44.742 14.563 -56.887 1.00 88.75 196 ASP A C 1
ATOM 1619 O O . ASP A 1 196 ? 43.935 15.337 -56.381 1.00 88.75 196 ASP A O 1
ATOM 1623 N N . LYS A 1 197 ? 44.683 14.269 -58.192 1.00 91.00 197 LYS A N 1
ATOM 1624 C CA . LYS A 1 197 ? 43.688 14.845 -59.104 1.00 91.00 197 LYS A CA 1
ATOM 1625 C C . LYS A 1 197 ? 42.348 14.116 -59.030 1.00 91.00 197 LYS A C 1
ATOM 1627 O O . LYS A 1 197 ? 41.315 14.766 -59.147 1.00 91.00 197 LYS A O 1
ATOM 1632 N N . VAL A 1 198 ? 42.372 12.796 -58.833 1.00 92.06 198 VAL A N 1
ATOM 1633 C CA . VAL A 1 198 ? 41.167 11.991 -58.578 1.00 92.06 198 VAL A CA 1
ATOM 1634 C C . VAL A 1 198 ? 40.631 12.289 -57.180 1.00 92.06 198 VAL A C 1
ATOM 1636 O O . VAL A 1 198 ? 39.441 12.536 -57.033 1.00 92.06 198 VAL A O 1
ATOM 1639 N N . ALA A 1 199 ? 41.509 12.372 -56.177 1.00 91.94 199 ALA A N 1
ATOM 1640 C CA . ALA A 1 199 ? 41.138 12.784 -54.828 1.00 91.94 199 ALA A CA 1
ATOM 1641 C C . ALA A 1 199 ? 40.484 14.173 -54.844 1.00 91.94 199 ALA A C 1
ATOM 1643 O O . ALA A 1 199 ? 39.358 14.323 -54.383 1.00 91.94 199 ALA A O 1
ATOM 1644 N N . LYS A 1 200 ? 41.114 15.158 -55.497 1.00 92.56 200 LYS A N 1
ATOM 1645 C CA . LYS A 1 200 ? 40.533 16.494 -55.660 1.00 92.56 200 LYS A CA 1
ATOM 1646 C C . LYS A 1 200 ? 39.184 16.490 -56.388 1.00 92.56 200 LYS A C 1
ATOM 1648 O O . LYS A 1 200 ? 38.301 17.243 -56.007 1.00 92.56 200 LYS A O 1
ATOM 1653 N N . TYR A 1 201 ? 39.005 15.651 -57.410 1.00 93.56 201 TYR A N 1
ATOM 1654 C CA . TYR A 1 201 ? 37.717 15.522 -58.101 1.00 93.56 201 TYR A CA 1
ATOM 1655 C C . TYR A 1 201 ? 36.593 15.086 -57.147 1.00 93.56 201 TYR A C 1
ATOM 1657 O O . TYR A 1 201 ? 35.487 15.616 -57.214 1.00 93.56 201 TYR A O 1
ATOM 1665 N N . ILE A 1 202 ? 36.893 14.160 -56.233 1.00 94.50 202 ILE A N 1
ATOM 1666 C CA . ILE A 1 202 ? 35.954 13.714 -55.198 1.00 94.50 202 ILE A CA 1
ATOM 1667 C C . ILE A 1 202 ? 35.728 14.824 -54.158 1.00 94.50 202 ILE A C 1
ATOM 1669 O O . ILE A 1 202 ? 34.586 15.100 -53.802 1.00 94.50 202 ILE A O 1
ATOM 1673 N N . GLU A 1 203 ? 36.784 15.508 -53.704 1.00 92.81 203 GLU A N 1
ATOM 1674 C CA . GLU A 1 203 ? 36.657 16.634 -52.762 1.00 92.81 203 GLU A CA 1
ATOM 1675 C C . GLU A 1 203 ? 35.791 17.769 -53.322 1.00 92.81 203 GLU A C 1
ATOM 1677 O O . GLU A 1 203 ? 34.924 18.290 -52.620 1.00 92.81 203 GLU A O 1
ATOM 1682 N N . ASP A 1 204 ? 36.005 18.131 -54.590 1.00 94.19 204 ASP A N 1
ATOM 1683 C CA . ASP A 1 204 ? 35.270 19.190 -55.287 1.00 94.19 204 ASP A CA 1
ATOM 1684 C C . ASP A 1 204 ? 33.775 18.836 -55.430 1.00 94.19 204 ASP A C 1
ATOM 1686 O O . ASP A 1 204 ? 32.934 19.734 -55.484 1.00 94.19 204 ASP A O 1
ATOM 1690 N N . ALA A 1 205 ? 33.420 17.543 -55.435 1.00 93.44 205 ALA A N 1
ATOM 1691 C CA . ALA A 1 205 ? 32.027 17.101 -55.402 1.00 93.44 205 ALA A CA 1
ATOM 1692 C C . ALA A 1 205 ? 31.358 17.368 -54.042 1.00 93.44 205 ALA A C 1
ATOM 1694 O O . ALA A 1 205 ? 30.139 17.516 -53.984 1.00 93.44 205 ALA A O 1
ATOM 1695 N N . THR A 1 206 ? 32.119 17.504 -52.951 1.00 92.75 206 THR A N 1
ATOM 1696 C CA . THR A 1 206 ? 31.680 17.762 -51.558 1.00 92.75 206 THR A CA 1
ATOM 1697 C C . THR A 1 206 ? 30.824 16.672 -50.897 1.00 92.75 206 THR A C 1
ATOM 1699 O O . THR A 1 206 ? 30.948 16.448 -49.692 1.00 92.75 206 THR A O 1
ATOM 1702 N N . CYS A 1 207 ? 29.986 15.964 -51.653 1.00 93.00 207 CYS A N 1
ATOM 1703 C CA . CYS A 1 207 ? 29.186 14.833 -51.200 1.00 93.00 207 CYS A CA 1
ATOM 1704 C C . CYS A 1 207 ? 28.973 13.805 -52.320 1.00 93.00 207 CYS A C 1
ATOM 1706 O O . CYS A 1 207 ? 29.160 14.091 -53.506 1.00 93.00 207 CYS A O 1
ATOM 1708 N N . LEU A 1 208 ? 28.549 12.605 -51.931 1.00 92.00 208 LEU A N 1
ATOM 1709 C CA . LEU A 1 208 ? 28.337 11.465 -52.817 1.00 92.00 208 LEU A CA 1
ATOM 1710 C C . LEU A 1 208 ? 27.283 11.736 -53.898 1.00 92.00 208 LEU A C 1
ATOM 1712 O O . LEU A 1 208 ? 27.459 11.345 -55.054 1.00 92.00 208 LEU A O 1
ATOM 1716 N N . ASP A 1 209 ? 26.208 12.446 -53.559 1.00 88.06 209 ASP A N 1
ATOM 1717 C CA . ASP A 1 209 ? 25.139 12.778 -54.508 1.00 88.06 209 ASP A CA 1
ATOM 1718 C C . ASP A 1 209 ? 25.672 13.610 -55.685 1.00 88.06 209 ASP A C 1
ATOM 1720 O O . ASP A 1 209 ? 25.328 13.347 -56.839 1.00 88.06 209 ASP A O 1
ATOM 1724 N N . ASN A 1 210 ? 26.611 14.516 -55.415 1.00 91.50 210 ASN A N 1
ATOM 1725 C CA . ASN A 1 210 ? 27.239 15.385 -56.409 1.00 91.50 210 ASN A CA 1
ATOM 1726 C C . ASN A 1 210 ? 28.420 14.732 -57.149 1.00 91.50 210 ASN A C 1
ATOM 1728 O O . ASN A 1 210 ? 28.947 15.323 -58.093 1.00 91.50 210 ASN A O 1
ATOM 1732 N N . LEU A 1 211 ? 28.860 13.534 -56.744 1.00 92.25 211 LEU A N 1
ATOM 1733 C CA . LEU A 1 211 ? 29.910 12.802 -57.448 1.00 92.25 211 LEU A CA 1
ATOM 1734 C C . LEU A 1 211 ? 29.354 12.257 -58.770 1.00 92.25 211 LEU A C 1
ATOM 1736 O O . LEU A 1 211 ? 28.544 11.328 -58.783 1.00 92.25 211 LEU A O 1
ATOM 1740 N N . ILE A 1 212 ? 29.791 12.839 -59.885 1.00 89.75 212 ILE A N 1
ATOM 1741 C CA . ILE A 1 212 ? 29.358 12.447 -61.230 1.00 89.75 212 ILE A CA 1
ATOM 1742 C C . ILE A 1 212 ? 30.297 11.361 -61.756 1.00 89.75 212 ILE A C 1
ATOM 1744 O O . ILE A 1 212 ? 31.500 11.568 -61.857 1.00 89.75 212 ILE A O 1
ATOM 1748 N N . LEU A 1 213 ? 29.750 10.202 -62.118 1.00 88.44 213 LEU A N 1
ATOM 1749 C CA . LEU A 1 213 ? 30.505 9.096 -62.705 1.00 88.44 213 LEU A CA 1
ATOM 1750 C C . LEU A 1 213 ? 29.839 8.649 -64.010 1.00 88.44 213 LEU A C 1
ATOM 1752 O O . LEU A 1 213 ? 28.618 8.539 -64.100 1.00 88.44 213 LEU A O 1
ATOM 1756 N N . ILE A 1 214 ? 30.656 8.368 -65.017 1.00 83.38 214 ILE A N 1
ATOM 1757 C CA . ILE A 1 214 ? 30.290 7.756 -66.293 1.00 83.38 214 ILE A CA 1
ATOM 1758 C C . ILE A 1 214 ? 30.282 6.243 -66.068 1.00 83.38 214 ILE A C 1
ATOM 1760 O O . ILE A 1 214 ? 31.303 5.572 -66.212 1.00 83.38 214 ILE A O 1
ATOM 1764 N N . ILE A 1 215 ? 29.137 5.717 -65.642 1.00 70.19 215 ILE A N 1
ATOM 1765 C CA . ILE A 1 215 ? 28.944 4.286 -65.389 1.00 70.19 215 ILE A CA 1
ATOM 1766 C C . ILE A 1 215 ? 28.099 3.721 -66.528 1.00 70.19 215 ILE A C 1
ATOM 1768 O O . ILE A 1 215 ? 27.009 4.225 -66.801 1.00 70.19 215 ILE A O 1
ATOM 1772 N N . GLU A 1 216 ? 28.603 2.697 -67.215 1.00 63.69 216 GLU A N 1
ATOM 1773 C CA . GLU A 1 216 ? 27.846 2.012 -68.261 1.00 63.69 216 GLU A CA 1
ATOM 1774 C C . GLU A 1 216 ? 26.635 1.301 -67.639 1.00 63.69 216 GLU A C 1
ATOM 1776 O O . GLU A 1 216 ? 26.733 0.637 -66.604 1.00 63.69 216 GLU A O 1
ATOM 1781 N N . ASN A 1 217 ? 25.460 1.470 -68.245 1.00 57.81 217 ASN A N 1
ATOM 1782 C CA . ASN A 1 217 ? 24.290 0.706 -67.841 1.00 57.81 217 ASN A CA 1
ATOM 1783 C C . ASN A 1 217 ? 24.454 -0.722 -68.350 1.00 57.81 217 ASN A C 1
ATOM 1785 O O . ASN A 1 217 ? 24.410 -0.938 -69.559 1.00 57.81 217 ASN A O 1
ATOM 1789 N N . ASP A 1 218 ? 24.606 -1.680 -67.433 1.00 55.56 218 ASP A N 1
ATOM 1790 C CA . ASP A 1 218 ? 24.389 -3.087 -67.762 1.00 55.56 218 ASP A CA 1
ATOM 1791 C C . ASP A 1 218 ? 23.034 -3.222 -68.465 1.00 55.56 218 ASP A C 1
ATOM 1793 O O . ASP A 1 218 ? 21.997 -2.797 -67.950 1.00 55.56 218 ASP A O 1
ATOM 1797 N N . SER A 1 219 ? 23.054 -3.786 -69.670 1.00 53.75 219 SER A N 1
ATOM 1798 C CA . SER A 1 219 ? 21.890 -3.917 -70.552 1.00 53.75 219 SER A CA 1
ATOM 1799 C C . SER A 1 219 ? 20.811 -4.880 -70.034 1.00 53.75 219 SER A C 1
ATOM 1801 O O . SER A 1 219 ? 19.788 -5.037 -70.694 1.00 53.75 219 SER A O 1
ATOM 1803 N N . ASP A 1 220 ? 21.022 -5.491 -68.865 1.00 55.31 220 ASP A N 1
ATOM 1804 C CA . ASP A 1 220 ? 20.167 -6.522 -68.262 1.00 55.31 220 ASP A CA 1
ATOM 1805 C C . ASP A 1 220 ? 19.288 -6.002 -67.103 1.00 55.31 220 ASP A C 1
ATOM 1807 O O . ASP A 1 220 ? 18.721 -6.789 -66.344 1.00 55.31 220 ASP A O 1
ATOM 1811 N N . ILE A 1 221 ? 19.151 -4.682 -66.936 1.00 57.69 221 ILE A N 1
ATOM 1812 C CA . ILE A 1 221 ? 18.330 -4.105 -65.860 1.00 57.69 221 ILE A CA 1
ATOM 1813 C C . ILE A 1 221 ? 16.863 -3.995 -66.303 1.00 57.69 221 ILE A C 1
ATOM 1815 O O . ILE A 1 221 ? 16.513 -3.195 -67.172 1.00 57.69 221 ILE A O 1
ATOM 1819 N N . ASP A 1 222 ? 16.003 -4.790 -65.665 1.00 54.72 222 ASP A N 1
ATOM 1820 C CA . ASP A 1 222 ? 14.545 -4.754 -65.804 1.00 54.72 222 ASP A CA 1
ATOM 1821 C C . ASP A 1 222 ? 14.011 -3.399 -65.284 1.00 54.72 222 ASP A C 1
ATOM 1823 O O . ASP A 1 222 ? 14.164 -3.043 -64.114 1.00 54.72 222 ASP A O 1
ATOM 1827 N N . THR A 1 223 ? 13.462 -2.574 -66.176 1.00 59.56 223 THR A N 1
ATOM 1828 C CA . THR A 1 223 ? 13.201 -1.140 -65.943 1.00 59.56 223 THR A CA 1
ATOM 1829 C C . THR A 1 223 ? 11.835 -0.895 -65.305 1.00 59.56 223 THR A C 1
ATOM 1831 O O . THR A 1 223 ? 10.918 -0.384 -65.943 1.00 59.56 223 THR A O 1
ATOM 1834 N N . ASN A 1 224 ? 11.705 -1.234 -64.021 1.00 61.75 224 ASN A N 1
ATOM 1835 C CA . ASN A 1 224 ? 10.511 -0.925 -63.221 1.00 61.75 224 ASN A CA 1
ATOM 1836 C C . ASN A 1 224 ? 10.845 -0.415 -61.804 1.00 61.75 224 ASN A C 1
ATOM 1838 O O . ASN A 1 224 ? 10.102 -0.671 -60.860 1.00 61.75 224 ASN A O 1
ATOM 1842 N N . PHE A 1 225 ? 11.961 0.303 -61.648 1.00 67.44 225 PHE A N 1
ATOM 1843 C CA . PHE A 1 225 ? 12.298 0.962 -60.385 1.00 67.44 225 PHE A CA 1
ATOM 1844 C C . PHE A 1 225 ? 11.480 2.239 -60.186 1.00 67.44 225 PHE A C 1
ATOM 1846 O O . PHE A 1 225 ? 11.329 3.044 -61.110 1.00 67.44 225 PHE A O 1
ATOM 1853 N N . ASP A 1 226 ? 10.985 2.445 -58.969 1.00 77.38 226 ASP A N 1
ATOM 1854 C CA . ASP A 1 226 ? 10.498 3.757 -58.551 1.00 77.38 226 ASP A CA 1
ATOM 1855 C C . ASP A 1 226 ? 11.666 4.731 -58.285 1.00 77.38 226 ASP A C 1
ATOM 1857 O O . ASP A 1 226 ? 12.847 4.377 -58.341 1.00 77.38 226 ASP A O 1
ATOM 1861 N N . ALA A 1 227 ? 11.334 6.001 -58.041 1.00 74.06 227 ALA A N 1
ATOM 1862 C CA . ALA A 1 227 ? 12.326 7.058 -57.853 1.00 74.06 227 ALA A CA 1
ATOM 1863 C C . ALA A 1 227 ? 13.247 6.832 -56.636 1.00 74.06 227 ALA A C 1
ATOM 1865 O O . ALA A 1 227 ? 14.359 7.360 -56.616 1.00 74.06 227 ALA A O 1
ATOM 1866 N N . GLU A 1 228 ? 12.803 6.072 -55.635 1.00 74.44 228 GLU A N 1
ATOM 1867 C CA . GLU A 1 228 ? 13.550 5.809 -54.403 1.00 74.44 228 GLU A CA 1
ATOM 1868 C C . GLU A 1 228 ? 14.538 4.654 -54.612 1.00 74.44 228 GLU A C 1
ATOM 1870 O O . GLU A 1 228 ? 15.730 4.799 -54.338 1.00 74.44 228 GLU A O 1
ATOM 1875 N N . GLN A 1 229 ? 14.088 3.578 -55.260 1.00 78.00 229 GLN A N 1
ATOM 1876 C CA . GLN A 1 229 ? 14.926 2.448 -55.672 1.00 78.00 229 GLN A CA 1
ATOM 1877 C C . GLN A 1 229 ? 16.022 2.860 -56.665 1.00 78.00 229 GLN A C 1
ATOM 1879 O O . GLN A 1 229 ? 17.153 2.375 -56.590 1.00 78.00 229 GLN A O 1
ATOM 1884 N N . LEU A 1 230 ? 15.720 3.790 -57.578 1.00 76.88 230 LEU A N 1
ATOM 1885 C CA . LEU A 1 230 ? 16.713 4.390 -58.478 1.00 76.88 230 LEU A CA 1
ATOM 1886 C C . LEU A 1 230 ? 17.816 5.122 -57.704 1.00 76.88 230 LEU A C 1
ATOM 1888 O O . LEU A 1 230 ? 18.995 4.969 -58.027 1.00 76.88 230 LEU A O 1
ATOM 1892 N N . LYS A 1 231 ? 17.452 5.878 -56.662 1.00 78.94 231 LYS A N 1
ATOM 1893 C CA . LYS A 1 231 ? 18.413 6.622 -55.842 1.00 78.94 231 LYS A CA 1
ATOM 1894 C C . LYS A 1 231 ? 19.318 5.685 -55.036 1.00 78.94 231 LYS A C 1
ATOM 1896 O O . LYS A 1 231 ? 20.531 5.886 -55.016 1.00 78.94 231 LYS A O 1
ATOM 1901 N N . GLU A 1 232 ? 18.762 4.646 -54.415 1.00 80.88 232 GLU A N 1
ATOM 1902 C CA . GLU A 1 232 ? 19.548 3.628 -53.697 1.00 80.88 232 GLU A CA 1
ATOM 1903 C C . GLU A 1 232 ? 20.525 2.898 -54.627 1.00 80.88 232 GLU A C 1
ATOM 1905 O O . GLU A 1 232 ? 21.697 2.705 -54.291 1.00 80.88 232 GLU A O 1
ATOM 1910 N N . PHE A 1 233 ? 20.068 2.545 -55.830 1.00 81.62 233 PHE A N 1
ATOM 1911 C CA . PHE A 1 233 ? 20.898 1.890 -56.835 1.00 81.62 233 PHE A CA 1
ATOM 1912 C C . PHE A 1 233 ? 22.065 2.775 -57.307 1.00 81.62 233 PHE A C 1
ATOM 1914 O O . PHE A 1 233 ? 23.196 2.298 -57.449 1.00 81.62 233 PHE A O 1
ATOM 1921 N N . GLU A 1 234 ? 21.827 4.074 -57.513 1.00 81.88 234 GLU A N 1
ATOM 1922 C CA . GLU A 1 234 ? 22.878 5.043 -57.849 1.00 81.88 234 GLU A CA 1
ATOM 1923 C C . GLU A 1 234 ? 23.912 5.196 -56.724 1.00 81.88 234 GLU A C 1
ATOM 1925 O O . GLU A 1 234 ? 25.118 5.188 -56.994 1.00 81.88 234 GLU A O 1
ATOM 1930 N N . VAL A 1 235 ? 23.465 5.291 -55.467 1.00 86.31 235 VAL A N 1
ATOM 1931 C CA . VAL A 1 235 ? 24.348 5.354 -54.289 1.00 86.31 235 VAL A CA 1
ATOM 1932 C C . VAL A 1 235 ? 25.223 4.104 -54.205 1.00 86.31 235 VAL A C 1
ATOM 1934 O O . VAL A 1 235 ? 26.443 4.222 -54.061 1.00 86.31 235 VAL A O 1
ATOM 1937 N N . LEU A 1 236 ? 24.639 2.914 -54.378 1.00 87.06 236 LEU A N 1
ATOM 1938 C CA . LEU A 1 236 ? 25.371 1.646 -54.354 1.00 87.06 236 LEU A CA 1
ATOM 1939 C C . LEU A 1 236 ? 26.480 1.608 -55.415 1.00 87.06 236 LEU A C 1
ATOM 1941 O O . LEU A 1 236 ? 27.612 1.230 -55.112 1.00 87.06 236 LEU A O 1
ATOM 1945 N N . ARG A 1 237 ? 26.190 2.036 -56.649 1.00 86.88 237 ARG A N 1
ATOM 1946 C CA . ARG A 1 237 ? 27.181 2.085 -57.738 1.00 86.88 237 ARG A CA 1
ATOM 1947 C C . ARG A 1 237 ? 28.326 3.054 -57.445 1.00 86.88 237 ARG A C 1
ATOM 1949 O O . ARG A 1 237 ? 29.489 2.719 -57.676 1.00 86.88 237 ARG A O 1
ATOM 1956 N N . LYS A 1 238 ? 28.020 4.239 -56.911 1.00 91.44 238 LYS A N 1
ATOM 1957 C CA . LYS A 1 238 ? 29.041 5.221 -56.514 1.00 91.44 238 LYS A CA 1
ATOM 1958 C C . LYS A 1 238 ? 29.911 4.698 -55.366 1.00 91.44 238 LYS A C 1
ATOM 1960 O O . LYS A 1 238 ? 31.127 4.868 -55.411 1.00 91.44 238 LYS A O 1
ATOM 1965 N N . LEU A 1 239 ? 29.322 4.009 -54.385 1.00 91.75 239 LEU A N 1
ATOM 1966 C CA . LEU A 1 239 ? 30.060 3.363 -53.293 1.00 91.75 239 LEU A CA 1
ATOM 1967 C C . LEU A 1 239 ? 30.952 2.222 -53.787 1.00 91.75 239 LEU A C 1
ATOM 1969 O O . LEU A 1 239 ? 32.108 2.144 -53.387 1.00 91.75 239 LEU A O 1
ATOM 1973 N N . GLN A 1 240 ? 30.465 1.374 -54.697 1.00 91.00 240 GLN A N 1
ATOM 1974 C CA . GLN A 1 240 ? 31.285 0.331 -55.325 1.00 91.00 240 GLN A CA 1
ATOM 1975 C C . GLN A 1 240 ? 32.498 0.928 -56.044 1.00 91.00 240 GLN A C 1
ATOM 1977 O O . GLN A 1 240 ? 33.605 0.402 -55.933 1.00 91.00 240 GLN A O 1
ATOM 1982 N N . TRP A 1 241 ? 32.303 2.040 -56.755 1.00 93.25 241 TRP A N 1
ATOM 1983 C CA . TRP A 1 241 ? 33.400 2.751 -57.399 1.00 93.25 241 TRP A CA 1
ATOM 1984 C C . TRP A 1 241 ? 34.396 3.331 -56.382 1.00 93.25 241 TRP A C 1
ATOM 1986 O O . TRP A 1 241 ? 35.602 3.133 -56.531 1.00 93.25 241 TRP A O 1
ATOM 1996 N N . LEU A 1 242 ? 33.911 3.982 -55.318 1.00 94.00 242 LEU A N 1
ATOM 1997 C CA . LEU A 1 242 ? 34.764 4.505 -54.246 1.00 94.00 242 LEU A CA 1
ATOM 1998 C C . LEU A 1 242 ? 35.556 3.394 -53.551 1.00 94.00 242 LEU A C 1
ATOM 2000 O O . LEU A 1 242 ? 36.751 3.555 -53.333 1.00 94.00 242 LEU A O 1
ATOM 2004 N N . ASN A 1 243 ? 34.932 2.250 -53.271 1.00 94.19 243 ASN A N 1
ATOM 2005 C CA . ASN A 1 243 ? 35.598 1.108 -52.648 1.00 94.19 243 ASN A CA 1
ATOM 2006 C C . ASN A 1 243 ? 36.723 0.551 -53.522 1.00 94.19 243 ASN A C 1
ATOM 2008 O O . ASN A 1 243 ? 37.798 0.286 -52.991 1.00 94.19 243 ASN A O 1
ATOM 2012 N N . LYS A 1 244 ? 36.532 0.459 -54.847 1.00 92.31 244 LYS A N 1
ATOM 2013 C CA . LYS A 1 244 ? 37.620 0.108 -55.781 1.00 92.31 244 LYS A CA 1
ATOM 2014 C C . LYS A 1 244 ? 38.764 1.119 -55.719 1.00 92.31 244 LYS A C 1
ATOM 2016 O O . LYS A 1 244 ? 39.931 0.739 -55.732 1.00 92.31 244 LYS A O 1
ATOM 2021 N N . PHE A 1 245 ? 38.445 2.410 -55.614 1.00 92.69 245 PHE A N 1
ATOM 2022 C CA . PHE A 1 245 ? 39.467 3.441 -55.460 1.00 92.69 245 PHE A CA 1
ATOM 2023 C C . PHE A 1 245 ? 40.214 3.328 -54.124 1.00 92.69 245 PHE A C 1
ATOM 2025 O O . PHE A 1 245 ? 41.442 3.400 -54.110 1.00 92.69 245 PHE A O 1
ATOM 2032 N N . TYR A 1 246 ? 39.517 3.084 -53.013 1.00 92.81 246 TYR A N 1
ATOM 2033 C CA . TYR A 1 246 ? 40.138 2.874 -51.702 1.00 92.81 246 TYR A CA 1
ATOM 2034 C C . TYR A 1 246 ? 40.979 1.595 -51.644 1.00 92.81 246 TYR A C 1
ATOM 2036 O O . TYR A 1 246 ? 42.077 1.615 -51.087 1.00 92.81 246 TYR A O 1
ATOM 2044 N N . GLU A 1 247 ? 40.511 0.505 -52.254 1.00 91.31 247 GLU A N 1
ATOM 2045 C CA . GLU A 1 247 ? 41.271 -0.737 -52.407 1.00 91.31 247 GLU A CA 1
ATOM 2046 C C . GLU A 1 247 ? 42.576 -0.475 -53.159 1.00 91.31 247 GLU A C 1
ATOM 2048 O O . GLU A 1 247 ? 43.660 -0.804 -52.667 1.00 91.31 247 GLU A O 1
ATOM 2053 N N . TRP A 1 248 ? 42.487 0.204 -54.304 1.00 91.31 248 TRP A N 1
ATOM 2054 C CA . TRP A 1 248 ? 43.655 0.564 -55.094 1.00 91.31 248 TRP A CA 1
ATOM 2055 C C . TRP A 1 248 ? 44.643 1.442 -54.307 1.00 91.31 248 TRP A C 1
ATOM 2057 O O . TRP A 1 248 ? 45.848 1.186 -54.345 1.00 91.31 248 TRP A O 1
ATOM 2067 N N . ILE A 1 249 ? 44.161 2.434 -53.544 1.00 89.12 249 ILE A N 1
ATOM 2068 C CA . ILE A 1 249 ? 44.984 3.276 -52.651 1.00 89.12 249 ILE A CA 1
ATOM 2069 C C . ILE A 1 249 ? 45.716 2.417 -51.612 1.00 89.12 249 ILE A C 1
ATOM 2071 O O . ILE A 1 249 ? 46.918 2.609 -51.391 1.00 89.12 249 ILE A O 1
ATOM 2075 N N . ALA A 1 250 ? 45.006 1.473 -50.987 1.00 86.00 250 ALA A N 1
ATOM 2076 C CA . ALA A 1 250 ? 45.543 0.597 -49.952 1.00 86.00 250 ALA A CA 1
ATOM 2077 C C . ALA A 1 250 ? 46.626 -0.346 -50.504 1.00 86.00 250 ALA A C 1
ATOM 2079 O O . ALA A 1 250 ? 47.718 -0.423 -49.933 1.00 86.00 250 ALA A O 1
ATOM 2080 N N . VAL A 1 251 ? 46.371 -1.003 -51.642 1.00 86.00 251 VAL A N 1
ATOM 2081 C CA . VAL A 1 251 ? 47.346 -1.866 -52.342 1.00 86.00 251 VAL A CA 1
ATOM 2082 C C . VAL A 1 251 ? 48.572 -1.061 -52.776 1.00 86.00 251 VAL A C 1
ATOM 2084 O O . VAL A 1 251 ? 49.710 -1.491 -52.579 1.00 86.00 251 VAL A O 1
ATOM 2087 N N . SER A 1 252 ? 48.341 0.152 -53.278 1.00 83.94 252 SER A N 1
ATOM 2088 C CA . SER A 1 252 ? 49.371 1.094 -53.723 1.00 83.94 252 SER A CA 1
ATOM 2089 C C . SER A 1 252 ? 50.171 1.737 -52.584 1.00 83.94 252 SER A C 1
ATOM 2091 O O . SER A 1 252 ? 51.101 2.499 -52.851 1.00 83.94 252 SER A O 1
ATOM 2093 N N . LYS A 1 253 ? 49.832 1.453 -51.314 1.00 80.44 253 LYS A N 1
ATOM 2094 C CA . LYS A 1 253 ? 50.475 2.005 -50.105 1.00 80.44 253 LYS A CA 1
ATOM 2095 C C . LYS A 1 253 ? 50.556 3.537 -50.104 1.00 80.44 253 LYS A C 1
ATOM 2097 O O . LYS A 1 253 ? 51.515 4.117 -49.587 1.00 80.44 253 LYS A O 1
ATOM 2102 N N . ILE A 1 254 ? 49.559 4.207 -50.682 1.00 80.06 254 ILE A N 1
ATOM 2103 C CA . ILE A 1 254 ? 49.498 5.671 -50.717 1.00 80.06 254 ILE A CA 1
ATOM 2104 C C . ILE A 1 254 ? 49.142 6.170 -49.313 1.00 80.06 254 ILE A C 1
ATOM 2106 O O . ILE A 1 254 ? 48.033 5.979 -48.828 1.00 80.06 254 ILE A O 1
ATOM 2110 N N . THR A 1 255 ? 50.082 6.843 -48.650 1.00 72.38 255 THR A N 1
ATOM 2111 C CA . THR A 1 255 ? 49.901 7.330 -47.269 1.00 72.38 255 THR A CA 1
ATOM 2112 C C . THR A 1 255 ? 49.143 8.658 -47.171 1.00 72.38 255 THR A C 1
ATOM 2114 O O . THR A 1 255 ? 48.862 9.114 -46.070 1.00 72.38 255 THR A O 1
ATOM 2117 N N . LYS A 1 256 ? 48.823 9.288 -48.308 1.00 74.31 256 LYS A N 1
ATOM 2118 C CA . LYS A 1 256 ? 48.213 10.627 -48.409 1.00 74.31 256 LYS A CA 1
ATOM 2119 C C . LYS A 1 256 ? 46.682 10.629 -48.456 1.00 74.31 256 LYS A C 1
ATOM 2121 O O . LYS A 1 256 ? 46.077 11.613 -48.869 1.00 74.31 256 LYS A O 1
ATOM 2126 N N . LEU A 1 257 ? 46.033 9.525 -48.089 1.00 80.38 257 LEU A N 1
ATOM 2127 C CA . LEU A 1 257 ? 44.570 9.478 -48.039 1.00 80.38 257 LEU A CA 1
ATOM 2128 C C . LEU A 1 257 ? 43.998 10.524 -47.070 1.00 80.38 257 LEU A C 1
ATOM 2130 O O . LEU A 1 257 ? 43.044 11.217 -47.401 1.00 80.38 257 LEU A O 1
ATOM 2134 N N . ALA A 1 258 ? 44.640 10.673 -45.910 1.00 80.00 258 ALA A N 1
ATOM 2135 C CA . ALA A 1 258 ? 44.260 11.630 -44.875 1.00 80.00 258 ALA A CA 1
ATOM 2136 C C . ALA A 1 258 ? 44.333 13.101 -45.326 1.00 80.00 258 ALA A C 1
ATOM 2138 O O . ALA A 1 258 ? 43.601 13.931 -44.786 1.00 80.00 258 ALA A O 1
ATOM 2139 N N . ASP A 1 259 ? 45.166 13.406 -46.328 1.00 84.62 259 ASP A N 1
ATOM 2140 C CA . ASP A 1 259 ? 45.375 14.765 -46.839 1.00 84.62 259 ASP A CA 1
ATOM 2141 C C . ASP A 1 259 ? 44.139 15.304 -47.586 1.00 84.62 259 ASP A C 1
ATOM 2143 O O . ASP A 1 259 ? 44.070 16.503 -47.859 1.00 84.62 259 ASP A O 1
ATOM 2147 N N . HIS A 1 260 ? 43.168 14.437 -47.910 1.00 87.50 260 HIS A N 1
ATOM 2148 C CA . HIS A 1 260 ? 41.981 14.778 -48.688 1.00 87.50 260 HIS A CA 1
ATOM 2149 C C . HIS A 1 260 ? 40.664 14.386 -47.990 1.00 87.50 260 HIS A C 1
ATOM 2151 O O . HIS A 1 260 ? 40.554 13.359 -47.318 1.00 87.50 260 HIS A O 1
ATOM 2157 N N . LYS A 1 261 ? 39.618 15.192 -48.188 1.00 92.00 261 LYS A N 1
ATOM 2158 C CA . LYS A 1 261 ? 38.242 14.943 -47.735 1.00 92.00 261 LYS A CA 1
ATOM 2159 C C . LYS A 1 261 ? 37.464 14.144 -48.773 1.00 92.00 261 LYS A C 1
ATOM 2161 O O . LYS A 1 261 ? 36.672 14.710 -49.518 1.00 92.00 261 LYS A O 1
ATOM 2166 N N . ILE A 1 262 ? 37.701 12.836 -48.834 1.00 92.94 262 ILE A N 1
ATOM 2167 C CA . ILE A 1 262 ? 37.133 11.971 -49.885 1.00 92.94 262 ILE A CA 1
ATOM 2168 C C . ILE A 1 262 ? 36.383 10.748 -49.366 1.00 92.94 262 ILE A C 1
ATOM 2170 O O . ILE A 1 262 ? 35.966 9.922 -50.172 1.00 92.94 262 ILE A O 1
ATOM 2174 N N . VAL A 1 263 ? 36.217 10.602 -48.048 1.00 93.69 263 VAL A N 1
ATOM 2175 C CA . VAL A 1 263 ? 35.517 9.460 -47.435 1.00 93.69 263 VAL A CA 1
ATOM 2176 C C . VAL A 1 263 ? 34.131 9.898 -46.959 1.00 93.69 263 VAL A C 1
ATOM 2178 O O . VAL A 1 263 ? 34.057 10.813 -46.140 1.00 93.69 263 VAL A O 1
ATOM 2181 N N . PRO A 1 264 ? 33.026 9.316 -47.461 1.00 94.62 264 PRO A N 1
ATOM 2182 C CA . PRO A 1 264 ? 31.688 9.794 -47.132 1.00 94.62 264 PRO A CA 1
ATOM 2183 C C . PRO A 1 264 ? 31.268 9.398 -45.709 1.00 94.62 264 PRO A C 1
ATOM 2185 O O . PRO A 1 264 ? 31.492 8.269 -45.265 1.00 94.62 264 PRO A O 1
ATOM 2188 N N . ASN A 1 265 ? 30.623 10.326 -45.000 1.00 93.81 265 ASN A N 1
ATOM 2189 C CA . ASN A 1 265 ? 29.873 10.025 -43.779 1.00 93.81 265 ASN A CA 1
ATOM 2190 C C . ASN A 1 265 ? 28.462 9.499 -44.108 1.00 93.81 265 ASN A C 1
ATOM 2192 O O . ASN A 1 265 ? 28.068 9.468 -45.273 1.00 93.81 265 ASN A O 1
ATOM 2196 N N . ARG A 1 266 ? 27.669 9.107 -43.104 1.00 90.94 266 ARG A N 1
ATOM 2197 C CA . ARG A 1 266 ? 26.301 8.582 -43.317 1.00 90.94 266 ARG A CA 1
ATOM 2198 C C . ARG A 1 266 ? 25.336 9.571 -43.975 1.00 90.94 266 ARG A C 1
ATOM 2200 O O . ARG A 1 266 ? 24.375 9.145 -44.601 1.00 90.94 266 ARG A O 1
ATOM 2207 N N . LEU A 1 267 ? 25.620 10.871 -43.898 1.00 90.75 267 LEU A N 1
ATOM 2208 C CA . LEU A 1 267 ? 24.889 11.914 -44.628 1.00 90.75 267 LEU A CA 1
ATOM 2209 C C . LEU A 1 267 ? 25.368 12.083 -46.085 1.00 90.75 267 LEU A C 1
ATOM 2211 O O . LEU A 1 267 ? 24.860 12.938 -46.807 1.00 90.75 267 LEU A O 1
ATOM 2215 N N . GLY A 1 268 ? 26.369 11.312 -46.514 1.00 91.12 268 GLY A N 1
ATOM 2216 C CA . GLY A 1 268 ? 26.965 11.352 -47.847 1.00 91.12 268 GLY A CA 1
ATOM 2217 C C . GLY A 1 268 ? 28.025 12.438 -48.045 1.00 91.12 268 GLY A C 1
ATOM 2218 O O . GLY A 1 268 ? 28.593 12.517 -49.131 1.00 91.12 268 GLY A O 1
ATOM 2219 N N . TYR A 1 269 ? 28.331 13.274 -47.048 1.00 94.12 269 TYR A N 1
ATOM 2220 C CA . TYR A 1 269 ? 29.357 14.317 -47.170 1.00 94.12 269 TYR A CA 1
ATOM 2221 C C . TYR A 1 269 ? 30.760 13.732 -47.077 1.00 94.12 269 TYR A C 1
ATOM 2223 O O . TYR A 1 269 ? 31.059 12.955 -46.167 1.00 94.12 269 TYR A O 1
ATOM 2231 N N . PHE A 1 270 ? 31.648 14.154 -47.977 1.00 94.25 270 PHE A N 1
ATOM 2232 C CA . PHE A 1 270 ? 33.028 13.698 -47.953 1.00 94.25 270 PHE A CA 1
ATOM 2233 C C . PHE A 1 270 ? 33.825 14.378 -46.833 1.00 94.25 270 PHE A C 1
ATOM 2235 O O . PHE A 1 270 ? 33.859 15.601 -46.686 1.00 94.25 270 PHE A O 1
ATOM 2242 N N . CYS A 1 271 ? 34.474 13.547 -46.026 1.00 92.19 271 CYS A N 1
ATOM 2243 C CA . CYS A 1 271 ? 35.177 13.895 -44.803 1.00 92.19 271 CYS A CA 1
ATOM 2244 C C . CYS A 1 271 ? 36.645 13.448 -44.885 1.00 92.19 271 CYS A C 1
ATOM 2246 O O . CYS A 1 271 ? 37.002 12.575 -45.679 1.00 92.19 271 CYS A O 1
ATOM 2248 N N . SER A 1 272 ? 37.503 14.071 -44.070 1.00 88.31 272 SER A N 1
ATOM 2249 C CA . SER A 1 272 ? 38.910 13.669 -43.931 1.00 88.31 272 SER A CA 1
ATOM 2250 C C . SER A 1 272 ? 39.035 12.518 -42.933 1.00 88.31 272 SER A C 1
ATOM 2252 O O . SER A 1 272 ? 38.256 12.413 -41.983 1.00 88.31 272 SER A O 1
ATOM 2254 N N . THR A 1 273 ? 40.044 11.676 -43.148 1.00 86.56 273 THR A N 1
ATOM 2255 C CA . THR A 1 273 ? 40.455 10.603 -42.234 1.00 86.56 273 THR A CA 1
ATOM 2256 C C . THR A 1 273 ? 41.722 10.959 -41.447 1.00 86.56 273 THR A C 1
ATOM 2258 O O . THR A 1 273 ? 42.384 10.066 -40.918 1.00 86.56 273 THR A O 1
ATOM 2261 N N . GLU A 1 274 ? 42.120 12.236 -41.411 1.00 83.75 274 GLU A N 1
ATOM 2262 C CA . GLU A 1 274 ? 43.287 12.696 -40.656 1.00 83.75 274 GLU A CA 1
ATOM 2263 C C . GLU A 1 274 ? 43.127 12.413 -39.156 1.00 83.75 274 GLU A C 1
ATOM 2265 O O . GLU A 1 274 ? 42.032 12.474 -38.588 1.00 83.75 274 GLU A O 1
ATOM 2270 N N . GLN A 1 275 ? 44.241 12.092 -38.496 1.00 72.12 275 GLN A N 1
ATOM 2271 C CA . GLN A 1 275 ? 44.258 11.821 -37.066 1.00 72.12 275 GLN A CA 1
ATOM 2272 C C . GLN A 1 275 ? 43.754 13.045 -36.283 1.00 72.12 275 GLN A C 1
ATOM 2274 O O . GLN A 1 275 ? 44.374 14.103 -36.303 1.00 72.12 275 GLN A O 1
ATOM 2279 N N . GLY A 1 276 ? 42.640 12.882 -35.563 1.00 67.62 276 GLY A N 1
ATOM 2280 C CA . GLY A 1 276 ? 41.968 13.969 -34.840 1.00 67.62 276 GLY A CA 1
ATOM 2281 C C . GLY A 1 276 ? 40.665 14.449 -35.485 1.00 67.62 276 GLY A C 1
ATOM 2282 O O . GLY A 1 276 ? 39.957 15.232 -34.862 1.00 67.62 276 GLY A O 1
ATOM 2283 N N . CYS A 1 277 ? 40.314 13.956 -36.677 1.00 76.88 277 CYS A N 1
ATOM 2284 C CA . CYS A 1 277 ? 38.991 14.171 -37.259 1.00 76.88 277 CYS A CA 1
ATOM 2285 C C . CYS A 1 277 ? 37.900 13.377 -36.523 1.00 76.88 277 CYS A C 1
ATOM 2287 O O . CYS A 1 277 ? 38.141 12.298 -35.969 1.00 76.88 277 CYS A O 1
ATOM 2289 N N . ASP A 1 278 ? 36.675 13.902 -36.583 1.00 80.25 278 ASP A N 1
ATOM 2290 C CA . ASP A 1 278 ? 35.514 13.324 -35.905 1.00 80.25 278 ASP A CA 1
ATOM 2291 C C . ASP A 1 278 ? 34.888 12.128 -36.648 1.00 80.25 278 ASP A C 1
ATOM 2293 O O . ASP A 1 278 ? 33.902 11.586 -36.161 1.00 80.25 278 ASP A O 1
ATOM 2297 N N . LEU A 1 279 ? 35.404 11.727 -37.821 1.00 91.19 279 LEU A N 1
ATOM 2298 C CA . LEU A 1 279 ? 34.856 10.596 -38.578 1.00 91.19 279 LEU A CA 1
ATOM 2299 C C . LEU A 1 279 ? 35.291 9.261 -37.956 1.00 91.19 279 LEU A C 1
ATOM 2301 O O . LEU A 1 279 ? 36.487 9.004 -37.785 1.00 91.19 279 LEU A O 1
ATOM 2305 N N . LYS A 1 280 ? 34.325 8.396 -37.649 1.00 91.75 280 LYS A N 1
ATOM 2306 C CA . LYS A 1 280 ? 34.531 7.118 -36.960 1.00 91.75 280 LYS A CA 1
ATOM 2307 C C . LYS A 1 280 ? 33.843 5.965 -37.676 1.00 91.75 280 LYS A C 1
ATOM 2309 O O . LYS A 1 280 ? 32.834 6.151 -38.350 1.00 91.75 280 LYS A O 1
ATOM 2314 N N . ASP A 1 281 ? 34.373 4.763 -37.489 1.00 90.62 281 ASP A N 1
ATOM 2315 C CA . ASP A 1 281 ? 33.711 3.527 -37.912 1.00 90.62 281 ASP A CA 1
ATOM 2316 C C . ASP A 1 281 ? 32.785 3.031 -36.793 1.00 90.62 281 ASP A C 1
ATOM 2318 O O . ASP A 1 281 ? 33.200 2.947 -35.642 1.00 90.62 281 ASP A O 1
ATOM 2322 N N . ALA A 1 282 ? 31.538 2.703 -37.116 1.00 91.50 282 ALA A N 1
ATOM 2323 C CA . ALA A 1 282 ? 30.588 2.117 -36.172 1.00 91.50 282 ALA A CA 1
ATOM 2324 C C . ALA A 1 282 ? 29.833 0.923 -36.773 1.00 91.50 282 ALA A C 1
ATOM 2326 O O . ALA A 1 282 ? 28.699 0.644 -36.391 1.00 91.50 282 ALA A O 1
ATOM 2327 N N . SER A 1 283 ? 30.462 0.225 -37.721 1.00 86.25 283 SER A N 1
ATOM 2328 C CA . SER A 1 283 ? 29.910 -0.960 -38.393 1.00 86.25 283 SER A CA 1
ATOM 2329 C C . SER A 1 283 ? 29.562 -2.115 -37.442 1.00 86.25 283 SER A C 1
ATOM 2331 O O . SER A 1 283 ? 28.684 -2.913 -37.755 1.00 86.25 283 SER A O 1
ATOM 2333 N N . ASP A 1 284 ? 30.187 -2.179 -36.260 1.00 87.44 284 ASP A N 1
ATOM 2334 C CA . ASP A 1 284 ? 29.897 -3.182 -35.222 1.00 87.44 284 ASP A CA 1
ATOM 2335 C C . ASP A 1 284 ? 28.650 -2.838 -34.366 1.00 87.44 284 ASP A C 1
ATOM 2337 O O . ASP A 1 284 ? 28.296 -3.587 -33.448 1.00 87.44 284 ASP A O 1
ATOM 2341 N N . ILE A 1 285 ? 28.000 -1.692 -34.607 1.00 89.88 285 ILE A N 1
ATOM 2342 C CA . ILE A 1 285 ? 26.815 -1.232 -33.870 1.00 89.88 285 ILE A CA 1
ATOM 2343 C C . ILE A 1 285 ? 25.580 -1.341 -34.784 1.00 89.88 285 ILE A C 1
ATOM 2345 O O . ILE A 1 285 ? 25.557 -0.707 -35.839 1.00 89.88 285 ILE A O 1
ATOM 2349 N N . PRO A 1 286 ? 24.540 -2.098 -34.387 1.00 88.94 286 PRO A N 1
ATOM 2350 C CA . PRO A 1 286 ? 23.299 -2.226 -35.154 1.00 88.94 286 PRO A CA 1
ATOM 2351 C C . PRO A 1 286 ? 22.598 -0.891 -35.472 1.00 88.94 286 PRO A C 1
ATOM 2353 O O . PRO A 1 286 ? 22.536 0.004 -34.626 1.00 88.94 286 PRO A O 1
ATOM 2356 N N . THR A 1 287 ? 22.009 -0.778 -36.669 1.00 87.06 287 THR A N 1
ATOM 2357 C CA . THR A 1 287 ? 21.339 0.443 -37.166 1.00 87.06 287 THR A CA 1
ATOM 2358 C C . THR A 1 287 ? 20.179 0.902 -36.275 1.00 87.06 287 THR A C 1
ATOM 2360 O O . THR A 1 287 ? 20.060 2.095 -36.000 1.00 87.06 287 THR A O 1
ATOM 2363 N N . ASN A 1 288 ? 19.405 -0.031 -35.708 1.00 89.44 288 ASN A N 1
ATOM 2364 C CA . ASN A 1 288 ? 18.294 0.289 -34.801 1.00 89.44 288 ASN A CA 1
ATOM 2365 C C . ASN A 1 288 ? 18.734 1.080 -33.551 1.00 89.44 288 ASN A C 1
ATOM 2367 O O . ASN A 1 288 ? 17.962 1.880 -33.028 1.00 89.44 288 ASN A O 1
ATOM 2371 N N . ILE A 1 289 ? 19.981 0.918 -33.085 1.00 91.94 289 ILE A N 1
ATOM 2372 C CA . ILE A 1 289 ? 20.526 1.706 -31.969 1.00 91.94 289 ILE A CA 1
ATOM 2373 C C . ILE A 1 289 ? 20.709 3.173 -32.379 1.00 91.94 289 ILE A C 1
ATOM 2375 O O . ILE A 1 289 ? 20.463 4.068 -31.571 1.00 91.94 289 ILE A O 1
ATOM 2379 N N . PHE A 1 290 ? 21.100 3.447 -33.624 1.00 91.69 290 PHE A N 1
ATOM 2380 C CA . PHE A 1 290 ? 21.231 4.819 -34.119 1.00 91.69 290 PHE A CA 1
ATOM 2381 C C . PHE A 1 290 ? 19.873 5.478 -34.353 1.00 91.69 290 PHE A C 1
ATOM 2383 O O . PHE A 1 290 ? 19.702 6.650 -34.016 1.00 91.69 290 PHE A O 1
ATOM 2390 N N . ASP A 1 291 ? 18.887 4.728 -34.843 1.00 90.31 291 ASP A N 1
ATOM 2391 C CA . ASP A 1 291 ? 17.509 5.217 -34.962 1.00 90.31 291 ASP A CA 1
ATOM 2392 C C . ASP A 1 291 ? 16.918 5.553 -33.585 1.00 90.31 291 ASP A C 1
ATOM 2394 O O . ASP A 1 291 ? 16.303 6.607 -33.391 1.00 90.31 291 ASP A O 1
ATOM 2398 N N . PHE A 1 292 ? 17.192 4.712 -32.584 1.00 92.81 292 PHE A N 1
ATOM 2399 C CA . PHE A 1 292 ? 16.893 5.006 -31.186 1.00 92.81 292 PHE A CA 1
ATOM 2400 C C . PHE A 1 292 ? 17.591 6.284 -30.693 1.00 92.81 292 PHE A C 1
ATOM 2402 O O . PHE A 1 292 ? 16.944 7.153 -30.104 1.00 92.81 292 PHE A O 1
ATOM 2409 N N . MET A 1 293 ? 18.894 6.434 -30.949 1.00 93.31 293 MET A N 1
ATOM 2410 C CA . MET A 1 293 ? 19.656 7.624 -30.555 1.00 93.31 293 MET A CA 1
ATOM 2411 C C . MET A 1 293 ? 19.061 8.903 -31.155 1.00 93.31 293 MET A C 1
ATOM 2413 O O . MET A 1 293 ? 18.916 9.890 -30.435 1.00 93.31 293 MET A O 1
ATOM 2417 N N . LYS A 1 294 ? 18.616 8.875 -32.417 1.00 92.69 294 LYS A N 1
ATOM 2418 C CA . LYS A 1 294 ? 17.937 10.012 -33.061 1.00 92.69 294 LYS A CA 1
ATOM 2419 C C . LYS A 1 294 ? 16.619 10.370 -32.377 1.00 92.69 294 LYS A C 1
ATOM 2421 O O . LYS A 1 294 ? 16.352 11.555 -32.187 1.00 92.69 294 LYS A O 1
ATOM 2426 N N . ARG A 1 295 ? 15.825 9.383 -31.935 1.00 91.06 295 ARG A N 1
ATOM 2427 C CA . ARG A 1 295 ? 14.619 9.630 -31.109 1.00 91.06 295 ARG A CA 1
ATOM 2428 C C . ARG A 1 295 ? 14.946 10.252 -29.751 1.00 91.06 295 ARG A C 1
ATOM 2430 O O . ARG A 1 295 ? 14.122 10.975 -29.204 1.00 91.06 295 ARG A O 1
ATOM 2437 N N . MET A 1 296 ? 16.150 10.012 -29.237 1.00 92.38 296 MET A N 1
ATOM 2438 C CA . MET A 1 296 ? 16.708 10.677 -28.052 1.00 92.38 296 MET A CA 1
ATOM 2439 C C . MET A 1 296 ? 17.403 12.017 -28.378 1.00 92.38 296 MET A C 1
ATOM 2441 O O . MET A 1 296 ? 18.064 12.589 -27.510 1.00 92.38 296 MET A O 1
ATOM 2445 N N . GLU A 1 297 ? 17.256 12.528 -29.607 1.00 92.69 297 GLU A N 1
ATOM 2446 C CA . GLU A 1 297 ? 17.887 13.754 -30.122 1.00 92.69 297 GLU A CA 1
ATOM 2447 C C . GLU A 1 297 ? 19.428 13.703 -30.144 1.00 92.69 297 GLU A C 1
ATOM 2449 O O . GLU A 1 297 ? 20.107 14.723 -30.016 1.00 92.69 297 GLU A O 1
ATOM 2454 N N . ILE A 1 298 ? 19.998 12.508 -30.316 1.00 94.44 298 ILE A N 1
ATOM 2455 C CA . ILE A 1 298 ? 21.435 12.278 -30.486 1.00 94.44 298 ILE A CA 1
ATOM 2456 C C . ILE A 1 298 ? 21.684 11.843 -31.932 1.00 94.44 298 ILE A C 1
ATOM 2458 O O . ILE A 1 298 ? 21.392 10.709 -32.305 1.00 94.44 298 ILE A O 1
ATOM 2462 N N . ASP A 1 299 ? 22.253 12.736 -32.742 1.00 92.81 299 ASP A N 1
ATOM 2463 C CA . ASP A 1 299 ? 22.572 12.457 -34.144 1.00 92.81 299 ASP A CA 1
ATOM 2464 C C . ASP A 1 299 ? 24.088 12.399 -34.372 1.00 92.81 299 ASP A C 1
ATOM 2466 O O . ASP A 1 299 ? 24.808 13.391 -34.209 1.00 92.81 299 ASP A O 1
ATOM 2470 N N . TRP A 1 300 ? 24.567 11.209 -34.733 1.00 92.94 300 TRP A N 1
ATOM 2471 C CA . TRP A 1 300 ? 25.968 10.929 -35.040 1.00 92.94 300 TRP A CA 1
ATOM 2472 C C . TRP A 1 300 ? 26.232 10.767 -36.539 1.00 92.94 300 TRP A C 1
ATOM 2474 O O . TRP A 1 300 ? 27.384 10.581 -36.920 1.00 92.94 300 TRP A O 1
ATOM 2484 N N . ASP A 1 301 ? 25.234 10.878 -37.419 1.00 91.31 301 ASP A N 1
ATOM 2485 C CA . ASP A 1 301 ? 25.394 10.533 -38.841 1.00 91.31 301 ASP A CA 1
ATOM 2486 C C . ASP A 1 301 ? 26.467 11.372 -39.547 1.00 91.31 301 ASP A C 1
ATOM 2488 O O . ASP A 1 301 ? 27.179 10.885 -40.427 1.00 91.31 301 ASP A O 1
ATOM 2492 N N . LYS A 1 302 ? 26.658 12.623 -39.116 1.00 90.56 302 LYS A N 1
ATOM 2493 C CA . LYS A 1 302 ? 27.724 13.494 -39.636 1.00 90.56 302 LYS A CA 1
ATOM 2494 C C . LYS A 1 302 ? 29.141 13.020 -39.267 1.00 90.56 302 LYS A C 1
ATOM 2496 O O . LYS A 1 302 ? 30.102 13.414 -39.926 1.00 90.56 302 LYS A O 1
ATOM 2501 N N . ASN A 1 303 ? 29.263 12.227 -38.203 1.00 91.38 303 ASN A N 1
ATOM 2502 C CA . ASN A 1 303 ? 30.510 11.759 -37.595 1.00 91.38 303 ASN A CA 1
ATOM 2503 C C . ASN A 1 303 ? 30.784 10.274 -37.871 1.00 91.38 303 ASN A C 1
ATOM 2505 O O . ASN A 1 303 ? 31.856 9.781 -37.538 1.00 91.38 303 ASN A O 1
ATOM 2509 N N . LEU A 1 304 ? 29.850 9.547 -38.481 1.00 93.00 304 LEU A N 1
ATOM 2510 C CA . LEU A 1 304 ? 29.997 8.117 -38.734 1.00 93.00 304 LEU A CA 1
ATOM 2511 C C . LEU A 1 304 ? 30.240 7.832 -40.208 1.00 93.00 304 LEU A C 1
ATOM 2513 O O . LEU A 1 304 ? 29.657 8.468 -41.084 1.00 93.00 304 LEU A O 1
ATOM 2517 N N . LEU A 1 305 ? 31.096 6.848 -40.463 1.00 93.38 305 LEU A N 1
ATOM 2518 C CA . LEU A 1 305 ? 31.369 6.310 -41.787 1.00 93.38 305 LEU A CA 1
ATOM 2519 C C . LEU A 1 305 ? 30.073 5.812 -42.440 1.00 93.38 305 LEU A C 1
ATOM 2521 O O . LEU A 1 305 ? 29.260 5.145 -41.792 1.00 93.38 305 LEU A O 1
ATOM 2525 N N . MET A 1 306 ? 29.890 6.139 -43.722 1.00 91.81 306 MET A N 1
ATOM 2526 C CA . MET A 1 306 ? 28.758 5.647 -44.505 1.00 91.81 306 MET A CA 1
ATOM 2527 C C . MET A 1 306 ? 28.753 4.116 -44.563 1.00 91.81 306 MET A C 1
ATOM 2529 O O . MET A 1 306 ? 29.798 3.489 -44.758 1.00 91.81 306 MET A O 1
ATOM 2533 N N . GLU A 1 307 ? 27.575 3.510 -44.419 1.00 88.81 307 GLU A N 1
ATOM 2534 C CA . GLU A 1 307 ? 27.429 2.061 -44.551 1.00 88.81 307 GLU A CA 1
ATOM 2535 C C . GLU A 1 307 ? 27.833 1.601 -45.962 1.00 88.81 307 GLU A C 1
ATOM 2537 O O . GLU A 1 307 ? 27.570 2.272 -46.959 1.00 88.81 307 GLU A O 1
ATOM 2542 N N . GLY A 1 308 ? 28.521 0.460 -46.046 1.00 87.88 308 GLY A N 1
ATOM 2543 C CA . GLY A 1 308 ? 29.017 -0.091 -47.309 1.00 87.88 308 GLY A CA 1
ATOM 2544 C C . GLY A 1 308 ? 30.392 0.419 -47.759 1.00 87.88 308 GLY A C 1
ATOM 2545 O O . GLY A 1 308 ? 30.936 -0.141 -48.710 1.00 87.88 308 GLY A O 1
ATOM 2546 N N . VAL A 1 309 ? 30.998 1.406 -47.086 1.00 91.69 309 VAL A N 1
A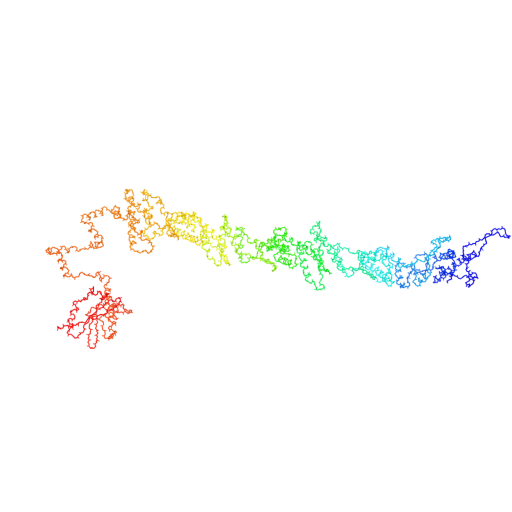TOM 2547 C CA . VAL A 1 309 ? 32.397 1.797 -47.347 1.00 91.69 309 VAL A CA 1
ATOM 2548 C C . VAL A 1 309 ? 33.361 0.713 -46.854 1.00 91.69 309 VAL A C 1
ATOM 2550 O O . VAL A 1 309 ? 33.237 0.204 -45.742 1.00 91.69 309 VAL A O 1
ATOM 2553 N N . GLN A 1 310 ? 34.342 0.366 -47.684 1.00 90.75 310 GLN A N 1
ATOM 2554 C CA . GLN A 1 310 ? 35.329 -0.689 -47.448 1.00 90.75 310 GLN A CA 1
ATOM 2555 C C . GLN A 1 310 ? 36.759 -0.158 -47.625 1.00 90.75 310 GLN A C 1
ATOM 2557 O O . GLN A 1 310 ? 36.975 0.933 -48.145 1.00 90.75 310 GLN A O 1
ATOM 2562 N N . HIS A 1 311 ? 37.752 -0.941 -47.189 1.00 89.44 311 HIS A N 1
ATOM 2563 C CA . HIS A 1 311 ? 39.192 -0.652 -47.332 1.00 89.44 311 HIS A CA 1
ATOM 2564 C C . HIS A 1 311 ? 39.700 0.621 -46.623 1.00 89.44 311 HIS A C 1
ATOM 2566 O O . HIS A 1 311 ? 40.856 1.005 -46.794 1.00 89.44 311 HIS A O 1
ATOM 2572 N N . ILE A 1 312 ? 38.879 1.231 -45.765 1.00 88.12 312 ILE A N 1
ATOM 2573 C CA . ILE A 1 312 ? 39.243 2.362 -44.907 1.00 88.12 312 ILE A CA 1
ATOM 2574 C C . ILE A 1 312 ? 39.395 1.882 -43.462 1.00 88.12 312 ILE A C 1
ATOM 2576 O O . ILE A 1 312 ? 38.553 1.151 -42.950 1.00 88.12 312 ILE A O 1
ATOM 2580 N N . THR A 1 313 ? 40.463 2.311 -42.782 1.00 86.38 313 THR A N 1
ATOM 2581 C CA . THR A 1 313 ? 40.669 2.040 -41.349 1.00 86.38 313 THR A CA 1
ATOM 2582 C C . THR A 1 313 ? 40.470 3.320 -40.543 1.00 86.38 313 THR A C 1
ATOM 2584 O O . THR A 1 313 ? 41.258 4.254 -40.674 1.00 86.38 313 THR A O 1
ATOM 2587 N N . LEU A 1 314 ? 39.448 3.350 -39.685 1.00 88.31 314 LEU A N 1
ATOM 2588 C CA . LEU A 1 314 ? 39.188 4.440 -38.739 1.00 88.31 314 LEU A CA 1
ATOM 2589 C C . LEU A 1 314 ? 39.222 3.920 -37.301 1.00 88.31 314 LEU A C 1
ATOM 2591 O O . LEU A 1 314 ? 39.130 2.721 -37.041 1.00 88.31 314 LEU A O 1
ATOM 2595 N N . THR A 1 315 ? 39.326 4.837 -36.342 1.00 88.06 315 THR A N 1
ATOM 2596 C CA . THR A 1 315 ? 39.023 4.506 -34.945 1.00 88.06 315 THR A CA 1
ATOM 2597 C C . THR A 1 315 ? 37.549 4.129 -34.821 1.00 88.06 315 THR A C 1
ATOM 2599 O O . THR A 1 315 ? 36.698 4.859 -35.337 1.00 88.06 315 THR A O 1
ATOM 2602 N N . LYS A 1 316 ? 37.266 3.026 -34.126 1.00 89.25 316 LYS A N 1
ATOM 2603 C CA . LYS A 1 316 ? 35.907 2.519 -33.940 1.00 89.25 316 LYS A CA 1
ATOM 2604 C C . LYS A 1 316 ? 35.175 3.232 -32.804 1.00 89.25 316 LYS A C 1
ATOM 2606 O O . LYS A 1 316 ? 35.754 3.416 -31.733 1.00 89.25 316 LYS A O 1
ATOM 2611 N N . GLU A 1 317 ? 33.910 3.571 -33.024 1.00 91.94 317 GLU A N 1
ATOM 2612 C CA . GLU A 1 317 ? 32.949 3.798 -31.948 1.00 91.94 317 GLU A CA 1
ATOM 2613 C C . GLU A 1 317 ? 32.500 2.458 -31.374 1.00 91.94 317 GLU A C 1
ATOM 2615 O O . GLU A 1 317 ? 32.367 1.458 -32.083 1.00 91.94 317 GLU A O 1
ATOM 2620 N N . THR A 1 318 ? 32.266 2.434 -30.068 1.00 91.00 318 THR A N 1
ATOM 2621 C CA . THR A 1 318 ? 31.850 1.222 -29.362 1.00 91.00 318 THR A CA 1
ATOM 2622 C C . THR A 1 318 ? 30.453 1.382 -28.779 1.00 91.00 318 THR A C 1
ATOM 2624 O O . THR A 1 318 ? 29.984 2.495 -28.532 1.00 91.00 318 THR A O 1
ATOM 2627 N N . LYS A 1 319 ? 29.795 0.257 -28.471 1.00 90.00 319 LYS A N 1
ATOM 2628 C CA . LYS A 1 319 ? 28.537 0.271 -27.707 1.00 90.00 319 LYS A CA 1
ATOM 2629 C C . LYS A 1 319 ? 28.690 1.024 -26.370 1.00 90.00 319 LYS A C 1
ATOM 2631 O O . LYS A 1 319 ? 27.735 1.647 -25.924 1.00 90.00 319 LYS A O 1
ATOM 2636 N N . ASP A 1 320 ? 29.884 1.060 -25.770 1.00 89.94 320 ASP A N 1
ATOM 2637 C CA . ASP A 1 320 ? 30.143 1.817 -24.534 1.00 89.94 320 ASP A CA 1
ATOM 2638 C C . ASP A 1 320 ? 30.117 3.336 -24.755 1.00 89.94 320 ASP A C 1
ATOM 2640 O O . ASP A 1 320 ? 29.590 4.070 -23.918 1.00 89.94 320 ASP A O 1
ATOM 2644 N N . ASN A 1 321 ? 30.609 3.822 -25.899 1.00 92.12 321 ASN A N 1
ATOM 2645 C CA . ASN A 1 321 ? 30.477 5.233 -26.269 1.00 92.12 321 ASN A CA 1
ATOM 2646 C C . ASN A 1 321 ? 28.999 5.630 -26.411 1.00 92.12 321 ASN A C 1
ATOM 2648 O O . ASN A 1 321 ? 28.592 6.683 -25.916 1.00 92.12 321 ASN A O 1
ATOM 2652 N N . VAL A 1 322 ? 28.189 4.760 -27.024 1.00 92.75 322 VAL A N 1
ATOM 2653 C CA . VAL A 1 322 ? 26.734 4.945 -27.154 1.00 92.75 322 VAL A CA 1
ATOM 2654 C C . VAL A 1 322 ? 26.057 5.005 -25.783 1.00 92.75 322 VAL A C 1
ATOM 2656 O O . VAL A 1 322 ? 25.293 5.933 -25.516 1.00 92.75 322 VAL A O 1
ATOM 2659 N N . VAL A 1 323 ? 26.386 4.073 -24.880 1.00 92.50 323 VAL A N 1
ATOM 2660 C CA . VAL A 1 323 ? 25.886 4.064 -23.492 1.00 92.50 323 VAL A CA 1
ATOM 2661 C C . VAL A 1 323 ? 26.191 5.396 -22.798 1.00 92.50 323 VAL A C 1
ATOM 2663 O O . VAL A 1 323 ? 25.301 5.988 -22.188 1.00 92.50 323 VAL A O 1
ATOM 2666 N N . VAL A 1 324 ? 27.420 5.909 -22.915 1.00 94.44 324 VAL A N 1
ATOM 2667 C CA . VAL A 1 324 ? 27.815 7.198 -22.317 1.00 94.44 324 VAL A CA 1
ATOM 2668 C C . VAL A 1 324 ? 27.010 8.361 -22.898 1.00 94.44 324 VAL A C 1
ATOM 2670 O O . VAL A 1 324 ? 26.540 9.211 -22.141 1.00 94.44 324 VAL A O 1
ATOM 2673 N N . ALA A 1 325 ? 26.809 8.399 -24.216 1.00 94.38 325 ALA A N 1
ATOM 2674 C CA . ALA A 1 325 ? 26.040 9.455 -24.870 1.00 94.38 325 ALA A CA 1
ATOM 2675 C C . ALA A 1 325 ? 24.573 9.466 -24.420 1.00 94.38 325 ALA A C 1
ATOM 2677 O O . ALA A 1 325 ? 24.051 10.518 -24.046 1.00 94.38 325 ALA A O 1
ATOM 2678 N N . ILE A 1 326 ? 23.936 8.292 -24.367 1.00 95.25 326 ILE A N 1
ATOM 2679 C CA . ILE A 1 326 ? 22.559 8.140 -23.879 1.00 95.25 326 ILE A CA 1
ATOM 2680 C C . ILE A 1 326 ? 22.468 8.530 -22.400 1.00 95.25 326 ILE A C 1
ATOM 2682 O O . ILE A 1 326 ? 21.558 9.264 -22.014 1.00 95.25 326 ILE A O 1
ATOM 2686 N N . LYS A 1 327 ? 23.423 8.106 -21.560 1.00 94.56 327 LYS A N 1
ATOM 2687 C CA . LYS A 1 327 ? 23.458 8.474 -20.134 1.00 94.56 327 LYS A CA 1
ATOM 2688 C C . LYS A 1 327 ? 23.578 9.985 -19.949 1.00 94.56 327 LYS A C 1
ATOM 2690 O O . LYS A 1 327 ? 22.791 10.550 -19.192 1.00 94.56 327 LYS A O 1
ATOM 2695 N N . ASN A 1 328 ? 24.479 10.643 -20.677 1.00 94.81 328 ASN A N 1
ATOM 2696 C CA . ASN A 1 328 ? 24.630 12.099 -20.631 1.00 94.81 328 ASN A CA 1
ATOM 2697 C C . ASN A 1 328 ? 23.347 12.808 -21.072 1.00 94.81 328 ASN A C 1
ATOM 2699 O O . ASN A 1 328 ? 22.854 13.668 -20.346 1.00 94.81 328 ASN A O 1
ATOM 2703 N N . ARG A 1 329 ? 22.746 12.387 -22.190 1.00 95.31 329 ARG A N 1
ATOM 2704 C CA . ARG A 1 329 ? 21.505 12.992 -22.679 1.00 95.31 329 ARG A CA 1
ATOM 2705 C C . ARG A 1 329 ? 20.336 12.780 -21.722 1.00 95.31 329 ARG A C 1
ATOM 2707 O O . ARG A 1 329 ? 19.597 13.712 -21.425 1.00 95.31 329 ARG A O 1
ATOM 2714 N N . SER A 1 330 ? 20.189 11.568 -21.191 1.00 94.94 330 SER A N 1
ATOM 2715 C CA . SER A 1 330 ? 19.153 11.267 -20.202 1.00 94.94 330 SER A CA 1
ATOM 2716 C C . SER A 1 330 ? 19.320 12.119 -18.942 1.00 94.94 330 SER A C 1
ATOM 2718 O O . SER A 1 330 ? 18.335 12.612 -18.400 1.00 94.94 330 SER A O 1
ATOM 2720 N N . LYS A 1 331 ? 20.565 12.353 -18.508 1.00 94.81 331 LYS A N 1
ATOM 2721 C CA . LYS A 1 331 ? 20.881 13.230 -17.383 1.00 94.81 331 LYS A CA 1
ATOM 2722 C C . LYS A 1 331 ? 20.504 14.680 -17.674 1.00 94.81 331 LYS A C 1
ATOM 2724 O O . LYS A 1 331 ? 19.830 15.281 -16.850 1.00 94.81 331 LYS A O 1
ATOM 2729 N N . GLU A 1 332 ? 20.862 15.213 -18.842 1.00 94.38 332 GLU A N 1
ATOM 2730 C CA . GLU A 1 332 ? 20.461 16.565 -19.261 1.00 94.38 332 GLU A CA 1
ATOM 2731 C C . GLU A 1 332 ? 18.941 16.755 -19.215 1.00 94.38 332 GLU A C 1
ATOM 2733 O O . GLU A 1 332 ? 18.468 17.783 -18.740 1.00 94.38 332 GLU A O 1
ATOM 2738 N N . ILE A 1 333 ? 18.171 15.758 -19.667 1.00 94.50 333 ILE A N 1
ATOM 2739 C CA . ILE A 1 333 ? 16.704 15.817 -19.639 1.00 94.50 333 ILE A CA 1
ATOM 2740 C C . ILE A 1 333 ? 16.175 15.808 -18.196 1.00 94.50 333 ILE A C 1
ATOM 2742 O O . ILE A 1 333 ? 15.273 16.578 -17.865 1.00 94.50 333 ILE A O 1
ATOM 2746 N N . ARG A 1 334 ? 16.721 14.952 -17.321 1.00 93.00 334 ARG A N 1
ATOM 2747 C CA . ARG A 1 334 ? 16.289 14.863 -15.913 1.00 93.00 334 ARG A CA 1
ATOM 2748 C C . ARG A 1 334 ? 16.621 16.129 -15.122 1.00 93.00 334 ARG A C 1
ATOM 2750 O O . ARG A 1 334 ? 15.759 16.626 -14.391 1.00 93.00 334 ARG A O 1
ATOM 2757 N N . ASP A 1 335 ? 17.830 16.651 -15.312 1.00 91.94 335 ASP A N 1
ATOM 2758 C CA . ASP A 1 335 ? 18.387 17.796 -14.583 1.00 91.94 335 ASP A CA 1
ATOM 2759 C C . ASP A 1 335 ? 17.878 19.153 -15.126 1.00 91.94 335 ASP A C 1
ATOM 2761 O O . ASP A 1 335 ? 18.200 20.207 -14.574 1.00 91.94 335 ASP A O 1
ATOM 2765 N N . ASP A 1 336 ? 17.067 19.158 -16.193 1.00 90.19 336 ASP A N 1
ATOM 2766 C CA . ASP A 1 336 ? 16.473 20.374 -16.755 1.00 90.19 336 ASP A CA 1
ATOM 2767 C C . ASP A 1 336 ? 15.448 20.997 -15.793 1.00 90.19 336 ASP A C 1
ATOM 2769 O O . ASP A 1 336 ? 14.324 20.522 -15.648 1.00 90.19 336 ASP A O 1
ATOM 2773 N N . ASN A 1 337 ? 15.802 22.102 -15.145 1.00 85.75 337 ASN A N 1
ATOM 2774 C CA . ASN A 1 337 ? 14.915 22.781 -14.197 1.00 85.75 337 ASN A CA 1
ATOM 2775 C C . ASN A 1 337 ? 13.789 23.601 -14.861 1.00 85.75 337 ASN A C 1
ATOM 2777 O O . ASN A 1 337 ? 12.923 24.108 -14.150 1.00 85.75 337 ASN A O 1
ATOM 2781 N N . TYR A 1 338 ? 13.792 23.760 -16.189 1.00 83.19 338 TYR A N 1
ATOM 2782 C CA . TYR A 1 338 ? 12.807 24.571 -16.916 1.00 83.19 338 TYR A CA 1
ATOM 2783 C C . TYR A 1 338 ? 11.681 23.742 -17.544 1.00 83.19 338 TYR A C 1
ATOM 2785 O O . TYR A 1 338 ? 10.601 24.276 -17.805 1.00 83.19 338 TYR A O 1
ATOM 2793 N N . SER A 1 339 ? 11.910 22.451 -17.787 1.00 83.12 339 SER A N 1
ATOM 2794 C CA . SER A 1 339 ? 10.884 21.537 -18.299 1.00 83.12 339 SER A CA 1
ATOM 2795 C C . SER A 1 339 ? 9.990 21.014 -17.172 1.00 83.12 339 SER A C 1
ATOM 2797 O O . SER A 1 339 ? 10.474 20.640 -16.104 1.00 83.12 339 SER A O 1
ATOM 2799 N N . SER A 1 340 ? 8.681 20.915 -17.431 1.00 86.88 340 SER A N 1
ATOM 2800 C CA . SER A 1 340 ? 7.771 20.162 -16.562 1.00 86.88 340 SER A CA 1
ATOM 2801 C C . SER A 1 340 ? 8.122 18.673 -16.571 1.00 86.88 340 SER A C 1
ATOM 2803 O O . SER A 1 340 ? 8.661 18.157 -17.552 1.00 86.88 340 SER A O 1
ATOM 2805 N N . ASP A 1 341 ? 7.770 17.957 -15.504 1.00 84.38 341 ASP A N 1
ATOM 2806 C CA . ASP A 1 341 ? 8.029 16.516 -15.413 1.00 84.38 341 ASP A CA 1
ATOM 2807 C C . ASP A 1 341 ? 7.372 15.714 -16.547 1.00 84.38 341 ASP A C 1
ATOM 2809 O O . ASP A 1 341 ? 7.951 14.737 -17.010 1.00 84.38 341 ASP A O 1
ATOM 2813 N N . ASP A 1 342 ? 6.214 16.150 -17.050 1.00 85.44 342 ASP A N 1
ATOM 2814 C CA . ASP A 1 342 ? 5.527 15.490 -18.169 1.00 85.44 342 ASP A CA 1
ATOM 2815 C C . ASP A 1 342 ? 6.294 15.686 -19.496 1.00 85.44 342 ASP A C 1
ATOM 2817 O O . ASP A 1 342 ? 6.414 14.768 -20.311 1.00 85.44 342 ASP A O 1
ATOM 2821 N N . SER A 1 343 ? 6.910 16.860 -19.688 1.00 88.38 343 SER A N 1
ATOM 2822 C CA . SER A 1 343 ? 7.810 17.130 -20.822 1.00 88.38 343 SER A CA 1
ATOM 2823 C C . SER A 1 343 ? 9.088 16.290 -20.733 1.00 88.38 343 SER A C 1
ATOM 2825 O O . SER A 1 343 ? 9.524 15.703 -21.727 1.00 88.38 343 SER A O 1
ATOM 2827 N N . LYS A 1 344 ? 9.665 16.158 -19.529 1.00 92.31 344 LYS A N 1
ATOM 2828 C CA . LYS A 1 344 ? 10.820 15.277 -19.283 1.00 92.31 344 LYS A CA 1
ATOM 2829 C C . LYS A 1 344 ? 10.482 13.817 -19.559 1.00 92.31 344 LYS A C 1
ATOM 2831 O O . LYS A 1 344 ? 11.266 13.131 -20.212 1.00 92.31 344 LYS A O 1
ATOM 2836 N N . LEU A 1 345 ? 9.315 13.358 -19.100 1.00 91.62 345 LEU A N 1
ATOM 2837 C CA . LEU A 1 345 ? 8.828 12.004 -19.342 1.00 91.62 345 LEU A CA 1
ATOM 2838 C C . LEU A 1 345 ? 8.710 11.732 -20.842 1.00 91.62 345 LEU A C 1
ATOM 2840 O O . LEU A 1 345 ? 9.246 10.734 -21.305 1.00 91.62 345 LEU A O 1
ATOM 2844 N N . THR A 1 346 ? 8.100 12.649 -21.598 1.00 89.94 346 THR A N 1
ATOM 2845 C CA . THR A 1 346 ? 7.947 12.533 -23.059 1.00 89.94 346 THR A CA 1
ATOM 2846 C C . THR A 1 346 ? 9.302 12.382 -23.759 1.00 89.94 346 THR A C 1
ATOM 2848 O O . THR A 1 346 ? 9.475 11.497 -24.592 1.00 89.94 346 THR A O 1
ATOM 2851 N N . LYS A 1 347 ? 10.301 13.189 -23.377 1.00 91.56 347 LYS A N 1
ATOM 2852 C CA . LYS A 1 347 ? 11.662 13.122 -23.943 1.00 91.56 347 LYS A CA 1
ATOM 2853 C C . LYS A 1 347 ? 12.429 11.851 -23.553 1.00 91.56 347 LYS A C 1
ATOM 2855 O O . LYS A 1 347 ? 13.264 11.387 -24.319 1.00 91.56 347 LYS A O 1
ATOM 2860 N N . LEU A 1 348 ? 12.180 11.295 -22.365 1.00 93.75 348 LEU A N 1
ATOM 2861 C CA . LEU A 1 348 ? 12.797 10.042 -21.900 1.00 93.75 348 LEU A CA 1
ATOM 2862 C C . LEU A 1 348 ? 12.039 8.794 -22.354 1.00 93.75 348 LEU A C 1
ATOM 2864 O O . LEU A 1 348 ? 12.556 7.685 -22.208 1.00 93.75 348 LEU A O 1
ATOM 2868 N N . LEU A 1 349 ? 10.829 8.957 -22.888 1.00 92.44 349 LEU A N 1
ATOM 2869 C CA . LEU A 1 349 ? 9.939 7.860 -23.229 1.00 92.44 349 LEU A CA 1
ATOM 2870 C C . LEU A 1 349 ? 10.574 6.836 -24.178 1.00 92.44 349 LEU A C 1
ATOM 2872 O O . LEU A 1 349 ? 10.429 5.654 -23.881 1.00 92.44 349 LEU A O 1
ATOM 2876 N N . PRO A 1 350 ? 11.351 7.208 -25.220 1.00 92.44 350 PRO A N 1
ATOM 2877 C CA . PRO A 1 350 ? 12.041 6.217 -26.044 1.00 92.44 350 PRO A CA 1
ATOM 2878 C C . PRO A 1 350 ? 12.918 5.277 -25.204 1.00 92.44 350 PRO A C 1
ATOM 2880 O O . PRO A 1 350 ? 12.826 4.057 -25.329 1.00 92.44 350 PRO A O 1
ATOM 2883 N N . LEU A 1 351 ? 13.727 5.824 -24.286 1.00 94.00 351 LEU A N 1
ATOM 2884 C CA . LEU A 1 351 ? 14.602 5.036 -23.410 1.00 94.00 351 LEU A CA 1
ATOM 2885 C C . LEU A 1 351 ? 13.806 4.195 -22.404 1.00 94.00 351 LEU A C 1
ATOM 2887 O O . LEU A 1 351 ? 14.156 3.046 -22.138 1.00 94.00 351 LEU A O 1
ATOM 2891 N N . LEU A 1 352 ? 12.738 4.759 -21.836 1.00 93.50 352 LEU A N 1
ATOM 2892 C CA . LEU A 1 352 ? 11.898 4.070 -20.859 1.00 93.50 352 LEU A CA 1
ATOM 2893 C C . LEU A 1 352 ? 11.018 2.983 -21.506 1.00 93.50 352 LEU A C 1
ATOM 2895 O O . LEU A 1 352 ? 10.658 2.015 -20.839 1.00 93.50 352 LEU A O 1
ATOM 2899 N N . MET A 1 353 ? 10.694 3.094 -22.789 1.00 92.44 353 MET A N 1
ATOM 2900 C CA . MET A 1 353 ? 9.923 2.083 -23.518 1.00 92.44 353 MET A CA 1
ATOM 2901 C C . MET A 1 353 ? 10.802 0.960 -24.079 1.00 92.44 353 MET A C 1
ATOM 2903 O O . MET A 1 353 ? 10.299 -0.131 -24.352 1.00 92.44 353 MET A O 1
ATOM 2907 N N . ALA A 1 354 ? 12.110 1.195 -24.199 1.00 91.56 354 ALA A N 1
ATOM 2908 C CA . ALA A 1 354 ? 13.068 0.203 -24.659 1.00 91.56 354 ALA A CA 1
ATOM 2909 C C . ALA A 1 354 ? 13.345 -0.895 -23.615 1.00 91.56 354 ALA A C 1
ATOM 2911 O O . ALA A 1 354 ? 13.464 -0.644 -22.408 1.00 91.56 354 ALA A O 1
ATOM 2912 N N . LEU A 1 355 ? 13.509 -2.122 -24.110 1.00 90.19 355 LEU A N 1
ATOM 2913 C CA . LEU A 1 355 ? 13.913 -3.298 -23.343 1.00 90.19 355 LEU A CA 1
ATOM 2914 C C . LEU A 1 355 ? 15.354 -3.701 -23.696 1.00 90.19 355 LEU A C 1
ATOM 2916 O O . LEU A 1 355 ? 15.765 -3.561 -24.847 1.00 90.19 355 LEU A O 1
ATOM 2920 N N . PRO A 1 356 ? 16.138 -4.228 -22.742 1.00 88.50 356 PRO A N 1
ATOM 2921 C CA . PRO A 1 356 ? 17.448 -4.793 -23.043 1.00 88.50 356 PRO A CA 1
ATOM 2922 C C . PRO A 1 356 ? 17.314 -6.081 -23.872 1.00 88.50 356 PRO A C 1
ATOM 2924 O O . PRO A 1 356 ? 16.327 -6.804 -23.744 1.00 88.50 356 PRO A O 1
ATOM 2927 N N . SER A 1 357 ? 18.318 -6.404 -24.686 1.00 80.44 357 SER A N 1
ATOM 2928 C CA . SER A 1 357 ? 18.396 -7.704 -25.372 1.00 80.44 357 SER A CA 1
ATOM 2929 C C . SER A 1 357 ? 18.594 -8.876 -24.400 1.00 80.44 357 SER A C 1
ATOM 2931 O O . SER A 1 357 ? 19.268 -8.756 -23.375 1.00 80.44 357 SER A O 1
ATOM 2933 N N . THR A 1 358 ? 18.018 -10.032 -24.743 1.00 70.06 358 THR A N 1
ATOM 2934 C CA . THR A 1 358 ? 18.103 -11.290 -23.982 1.00 70.06 358 THR A CA 1
ATOM 2935 C C . THR A 1 358 ? 19.231 -12.221 -24.452 1.00 70.06 358 THR A C 1
ATOM 2937 O O . THR A 1 358 ? 19.418 -13.291 -23.874 1.00 70.06 358 THR A O 1
ATOM 2940 N N . GLU A 1 359 ? 19.989 -11.852 -25.490 1.00 59.69 359 GLU A N 1
ATOM 2941 C CA . GLU A 1 359 ? 20.815 -12.793 -26.268 1.00 59.69 359 GLU A CA 1
ATOM 2942 C C . GLU A 1 359 ? 22.072 -13.363 -25.566 1.00 59.69 359 GLU A C 1
ATOM 2944 O O . GLU A 1 359 ? 22.524 -14.437 -25.950 1.00 59.69 359 GLU A O 1
ATOM 2949 N N . ASP A 1 360 ? 22.611 -12.749 -24.500 1.00 52.47 360 ASP A N 1
ATOM 2950 C CA . ASP A 1 360 ? 23.804 -13.274 -23.778 1.00 52.47 360 ASP A CA 1
ATOM 2951 C C . ASP A 1 360 ? 23.457 -14.075 -22.499 1.00 52.47 360 ASP A C 1
ATOM 2953 O O . ASP A 1 360 ? 24.338 -14.419 -21.712 1.00 52.47 360 ASP A O 1
ATOM 2957 N N . GLY A 1 361 ? 22.176 -14.361 -22.219 1.00 50.56 361 GLY A N 1
ATOM 2958 C CA . GLY A 1 361 ? 21.725 -15.209 -21.092 1.00 50.56 361 GLY A CA 1
ATOM 2959 C C . GLY A 1 361 ? 22.044 -14.703 -19.667 1.00 50.56 361 GLY A C 1
ATOM 2960 O O . GLY A 1 361 ? 21.443 -15.154 -18.695 1.00 50.56 361 GLY A O 1
ATOM 2961 N N . ARG A 1 362 ? 22.945 -13.725 -19.519 1.00 54.81 362 ARG A N 1
ATOM 2962 C CA . ARG A 1 362 ? 23.439 -13.153 -18.256 1.00 54.81 362 ARG A CA 1
ATOM 2963 C C . ARG A 1 362 ? 22.547 -12.055 -17.672 1.00 54.81 362 ARG A C 1
ATOM 2965 O O . ARG A 1 362 ? 22.846 -11.545 -16.595 1.00 54.81 362 ARG A O 1
ATOM 2972 N N . HIS A 1 363 ? 21.445 -11.705 -18.337 1.00 69.12 363 HIS A N 1
ATOM 2973 C CA . HIS A 1 363 ? 20.603 -10.562 -17.961 1.00 69.12 363 HIS A CA 1
ATOM 2974 C C . HIS A 1 363 ? 19.094 -10.846 -17.941 1.00 69.12 363 HIS A C 1
ATOM 2976 O O . HIS A 1 363 ? 18.310 -9.901 -17.965 1.00 69.12 363 HIS A O 1
ATOM 2982 N N . GLN A 1 364 ? 18.667 -12.108 -17.818 1.00 79.69 364 GLN A N 1
ATOM 2983 C CA . GLN A 1 364 ? 17.243 -12.449 -17.667 1.00 79.69 364 GLN A CA 1
ATOM 2984 C C . GLN A 1 364 ? 16.598 -11.708 -16.479 1.00 79.69 364 GLN A C 1
ATOM 2986 O O . GLN A 1 364 ? 15.540 -11.107 -16.626 1.00 79.69 364 GLN A O 1
ATOM 2991 N N . GLU A 1 365 ? 17.286 -11.644 -15.333 1.00 83.06 365 GLU A N 1
ATOM 2992 C CA . GLU A 1 365 ? 16.799 -10.911 -14.155 1.00 83.06 365 GLU A CA 1
ATOM 2993 C C . GLU A 1 365 ? 16.630 -9.404 -14.431 1.00 83.06 365 GLU A C 1
ATOM 2995 O O . GLU A 1 365 ? 15.680 -8.772 -13.965 1.00 83.06 365 GLU A O 1
ATOM 3000 N N . PHE A 1 366 ? 17.544 -8.808 -15.205 1.00 87.31 366 PHE A N 1
ATOM 3001 C CA . PHE A 1 366 ? 17.452 -7.396 -15.569 1.00 87.31 366 PHE A CA 1
ATOM 3002 C C . PHE A 1 366 ? 16.338 -7.147 -16.593 1.00 87.31 366 PHE A C 1
ATOM 3004 O O . PHE A 1 366 ? 15.611 -6.164 -16.466 1.00 87.31 366 PHE A O 1
ATOM 3011 N N . TYR A 1 367 ? 16.155 -8.050 -17.558 1.00 88.31 367 TYR A N 1
ATOM 3012 C CA . TYR A 1 367 ? 15.041 -8.003 -18.502 1.00 88.31 367 TYR A CA 1
ATOM 3013 C C . TYR A 1 367 ? 13.690 -8.109 -17.787 1.00 88.31 367 TYR A C 1
ATOM 3015 O O . TYR A 1 367 ? 12.795 -7.309 -18.050 1.00 88.31 367 TYR A O 1
ATOM 3023 N N . GLU A 1 368 ? 13.540 -9.043 -16.847 1.00 88.81 368 GLU A N 1
ATOM 3024 C CA . GLU A 1 368 ? 12.326 -9.205 -16.034 1.00 88.81 368 GLU A CA 1
ATOM 3025 C C . GLU A 1 368 ? 12.060 -7.965 -15.180 1.00 88.81 368 GLU A C 1
ATOM 3027 O O . GLU A 1 368 ? 10.945 -7.437 -15.176 1.00 88.81 368 GLU A O 1
ATOM 3032 N N . LYS A 1 369 ? 13.108 -7.438 -14.530 1.00 91.06 369 LYS A N 1
ATOM 3033 C CA . LYS A 1 369 ? 13.048 -6.162 -13.812 1.00 91.06 369 LYS A CA 1
ATOM 3034 C C . LYS A 1 369 ? 12.540 -5.056 -14.738 1.00 91.06 369 LYS A C 1
ATOM 3036 O O . LYS A 1 369 ? 11.554 -4.410 -14.402 1.00 91.06 369 LYS A O 1
ATOM 3041 N N . ARG A 1 370 ? 13.161 -4.850 -15.903 1.00 91.62 370 ARG A N 1
ATOM 3042 C CA . ARG A 1 370 ? 12.781 -3.798 -16.860 1.00 91.62 370 ARG A CA 1
ATOM 3043 C C . ARG A 1 370 ? 11.369 -4.000 -17.408 1.00 91.62 370 ARG A C 1
ATOM 3045 O O . ARG A 1 370 ? 10.617 -3.036 -17.487 1.00 91.62 370 ARG A O 1
ATOM 3052 N N . SER A 1 371 ? 10.981 -5.234 -17.714 1.00 91.56 371 SER A N 1
ATOM 3053 C CA . SER A 1 371 ? 9.635 -5.583 -18.182 1.00 91.56 371 SER A CA 1
ATOM 3054 C C . SER A 1 371 ? 8.573 -5.190 -17.156 1.00 91.56 371 SER A C 1
ATOM 3056 O O . SER A 1 371 ? 7.536 -4.629 -17.518 1.00 91.56 371 SER A O 1
ATOM 3058 N N . LYS A 1 372 ? 8.855 -5.391 -15.860 1.00 93.25 372 LYS A N 1
ATOM 3059 C CA . LYS A 1 372 ? 7.981 -4.917 -14.784 1.00 93.25 372 LYS A CA 1
ATOM 3060 C C . LYS A 1 372 ? 7.880 -3.391 -14.769 1.00 93.25 372 LYS A C 1
ATOM 3062 O O . LYS A 1 372 ? 6.770 -2.867 -14.708 1.00 93.25 372 LYS A O 1
ATOM 3067 N N . ILE A 1 373 ? 8.996 -2.671 -14.907 1.00 94.56 373 ILE A N 1
ATOM 3068 C CA . ILE A 1 373 ? 8.992 -1.197 -14.971 1.00 94.56 373 ILE A CA 1
ATOM 3069 C C . ILE A 1 373 ? 8.233 -0.678 -16.200 1.00 94.56 373 ILE A C 1
ATOM 3071 O O . ILE A 1 373 ? 7.468 0.277 -16.093 1.00 94.56 373 ILE A O 1
ATOM 3075 N N . LEU A 1 374 ? 8.387 -1.320 -17.356 1.00 92.94 374 LEU A N 1
ATOM 3076 C CA . LEU A 1 374 ? 7.639 -0.984 -18.565 1.00 92.94 374 LEU A CA 1
ATOM 3077 C C . LEU A 1 374 ? 6.129 -1.175 -18.356 1.00 92.94 374 LEU A C 1
ATOM 3079 O O . LEU A 1 374 ? 5.338 -0.314 -18.735 1.00 92.94 374 LEU A O 1
ATOM 3083 N N . SER A 1 375 ? 5.723 -2.277 -17.715 1.00 92.00 375 SER A N 1
ATOM 3084 C CA . SER A 1 375 ? 4.311 -2.517 -17.386 1.00 92.00 375 SER A CA 1
ATOM 3085 C C . SER A 1 375 ? 3.748 -1.440 -16.450 1.00 92.00 375 SER A C 1
ATOM 3087 O O . SER A 1 375 ? 2.626 -0.975 -16.644 1.00 92.00 375 SER A O 1
ATOM 3089 N N . LEU A 1 376 ? 4.556 -0.976 -15.491 1.00 92.69 376 LEU A N 1
ATOM 3090 C CA . LEU A 1 376 ? 4.214 0.110 -14.574 1.00 92.69 376 LEU A CA 1
ATOM 3091 C C . LEU A 1 376 ? 4.028 1.437 -15.303 1.00 92.69 376 LEU A C 1
ATOM 3093 O O . LEU A 1 376 ? 3.033 2.123 -15.079 1.00 92.69 376 LEU A O 1
ATOM 3097 N N . LEU A 1 377 ? 4.955 1.770 -16.203 1.00 92.31 377 LEU A N 1
ATOM 3098 C CA . LEU A 1 377 ? 4.885 2.963 -17.038 1.00 92.31 377 LEU A CA 1
ATOM 3099 C C . LEU A 1 377 ? 3.591 2.980 -17.861 1.00 92.31 377 LEU A C 1
ATOM 3101 O O . LEU A 1 377 ? 2.837 3.945 -17.779 1.00 92.31 377 LEU A O 1
ATOM 3105 N N . LYS A 1 378 ? 3.289 1.879 -18.561 1.00 90.00 378 LYS A N 1
ATOM 3106 C CA . LYS A 1 378 ? 2.059 1.730 -19.358 1.00 90.00 378 LYS A CA 1
ATOM 3107 C C . LYS A 1 378 ? 0.780 1.800 -18.520 1.00 90.00 378 LYS A C 1
ATOM 3109 O O . LYS A 1 378 ? -0.252 2.228 -19.021 1.00 90.00 378 LYS A O 1
ATOM 3114 N N . THR A 1 379 ? 0.843 1.384 -17.256 1.00 89.38 379 THR A N 1
ATOM 3115 C CA . THR A 1 379 ? -0.310 1.397 -16.346 1.00 89.38 379 THR A CA 1
ATOM 3116 C C . THR A 1 379 ? -0.565 2.794 -15.772 1.00 89.38 379 THR A C 1
ATOM 3118 O O . THR A 1 379 ? -1.693 3.276 -15.795 1.00 89.38 379 THR A O 1
ATOM 3121 N N . VAL A 1 380 ? 0.474 3.462 -15.260 1.00 89.50 380 VAL A N 1
ATOM 3122 C CA . VAL A 1 380 ? 0.341 4.733 -14.520 1.00 89.50 380 VAL A CA 1
ATOM 3123 C C . VAL A 1 380 ? 0.367 5.966 -15.431 1.00 89.50 380 VAL A C 1
ATOM 3125 O O . VAL A 1 380 ? -0.230 6.991 -15.099 1.00 89.50 380 VAL A O 1
ATOM 3128 N N . PHE A 1 381 ? 1.041 5.873 -16.578 1.00 89.31 381 PHE A N 1
ATOM 3129 C CA . PHE A 1 381 ? 1.209 6.945 -17.568 1.00 89.31 381 PHE A CA 1
ATOM 3130 C C . PHE A 1 381 ? 0.668 6.497 -18.930 1.00 89.31 381 PHE A C 1
ATOM 3132 O O . PHE A 1 381 ? 1.331 6.611 -19.961 1.00 89.31 381 PHE A O 1
ATOM 3139 N N . LYS A 1 382 ? -0.533 5.902 -18.915 1.00 86.12 382 LYS A N 1
ATOM 3140 C CA . LYS A 1 382 ? -1.158 5.301 -20.098 1.00 86.12 382 LYS A CA 1
ATOM 3141 C C . LYS A 1 382 ? -1.247 6.289 -21.264 1.00 86.12 382 LYS A C 1
ATOM 3143 O O . LYS A 1 382 ? -0.847 5.939 -22.365 1.00 86.12 382 LYS A O 1
ATOM 3148 N N . SER A 1 383 ? -1.705 7.516 -21.007 1.00 84.44 383 SER A N 1
ATOM 3149 C CA . SER A 1 383 ? -1.864 8.564 -22.026 1.00 84.44 383 SER A CA 1
ATOM 3150 C C . SER A 1 383 ? -0.574 8.895 -22.773 1.00 84.44 383 SER A C 1
ATOM 3152 O O . SER A 1 383 ? -0.615 9.216 -23.953 1.00 84.44 383 SER A O 1
ATOM 3154 N N . GLU A 1 384 ? 0.564 8.827 -22.092 1.00 84.38 384 GLU A N 1
ATOM 3155 C CA . GLU A 1 384 ? 1.870 9.141 -22.653 1.00 84.38 384 GLU A CA 1
ATOM 3156 C C . GLU A 1 384 ? 2.477 7.928 -23.372 1.00 84.38 384 GLU A C 1
ATOM 3158 O O . GLU A 1 384 ? 3.169 8.094 -24.369 1.00 84.38 384 GLU A O 1
ATOM 3163 N N . ALA A 1 385 ? 2.223 6.709 -22.884 1.00 84.50 385 ALA A N 1
ATOM 3164 C CA . ALA A 1 385 ? 2.885 5.488 -23.348 1.00 84.50 385 ALA A CA 1
ATOM 3165 C C . ALA A 1 385 ? 2.135 4.707 -24.448 1.00 84.50 385 ALA A C 1
ATOM 3167 O O . ALA A 1 385 ? 2.715 3.786 -25.022 1.00 84.50 385 ALA A O 1
ATOM 3168 N N . GLU A 1 386 ? 0.863 5.013 -24.722 1.00 79.31 386 GLU A N 1
ATOM 3169 C CA . GLU A 1 386 ? -0.014 4.208 -25.594 1.00 79.31 386 GLU A CA 1
ATOM 3170 C C . GLU A 1 386 ? 0.432 4.176 -27.066 1.00 79.31 386 GLU A C 1
ATOM 3172 O O . GLU A 1 386 ? 0.309 3.139 -27.715 1.00 79.31 386 GLU A O 1
ATOM 3177 N N . GLU A 1 387 ? 1.021 5.262 -27.573 1.00 77.12 387 GLU A N 1
ATOM 3178 C CA . GLU A 1 387 ? 1.452 5.380 -28.977 1.00 77.12 387 GLU A CA 1
ATOM 3179 C C . GLU A 1 387 ? 2.918 4.979 -29.221 1.00 77.12 387 GLU A C 1
ATOM 3181 O O . GLU A 1 387 ? 3.386 5.000 -30.360 1.00 77.12 387 GLU A O 1
ATOM 3186 N N . VAL A 1 388 ? 3.669 4.614 -28.174 1.00 80.56 388 VAL A N 1
ATOM 3187 C CA . VAL A 1 388 ? 5.099 4.299 -28.302 1.00 80.56 388 VAL A CA 1
ATOM 3188 C C . VAL A 1 388 ? 5.326 2.792 -28.295 1.00 80.56 388 VAL A C 1
ATOM 3190 O O . VAL A 1 388 ? 5.110 2.103 -27.297 1.00 80.56 388 VAL A O 1
ATOM 3193 N N . GLU A 1 389 ? 5.813 2.265 -29.416 1.00 80.75 389 GLU A N 1
ATOM 3194 C CA . GLU A 1 389 ? 6.219 0.865 -29.503 1.00 80.75 389 GLU A CA 1
ATOM 3195 C C . GLU A 1 389 ? 7.497 0.608 -28.696 1.00 80.75 389 GLU A C 1
ATOM 3197 O O . GLU A 1 389 ? 8.450 1.390 -28.710 1.00 80.75 389 GLU A O 1
ATOM 3202 N N . SER A 1 390 ? 7.516 -0.512 -27.973 1.00 83.00 390 SER A N 1
ATOM 3203 C CA . SER A 1 390 ? 8.714 -0.981 -27.282 1.00 83.00 390 SER A CA 1
ATOM 3204 C C . SER A 1 390 ? 9.634 -1.693 -28.263 1.00 83.00 390 SER A C 1
ATOM 3206 O O . SER A 1 390 ? 9.195 -2.607 -28.958 1.00 83.00 390 SER A O 1
ATOM 3208 N N . GLU A 1 391 ? 10.914 -1.349 -28.243 1.00 86.62 391 GLU A N 1
ATOM 3209 C CA . GLU A 1 391 ? 11.948 -2.025 -29.023 1.00 86.62 391 GLU A CA 1
ATOM 3210 C C . GLU A 1 391 ? 12.994 -2.687 -28.124 1.00 86.62 391 GLU A C 1
ATOM 3212 O O . GLU A 1 391 ? 13.121 -2.366 -26.938 1.00 86.62 391 GLU A O 1
ATOM 3217 N N . THR A 1 392 ? 13.768 -3.604 -28.699 1.00 88.38 392 THR A N 1
ATOM 3218 C CA . THR A 1 392 ? 14.864 -4.278 -28.004 1.00 88.38 392 THR A CA 1
ATOM 3219 C C . THR A 1 392 ? 16.201 -3.651 -28.386 1.00 88.38 392 THR A C 1
ATOM 3221 O O . THR A 1 392 ? 16.552 -3.588 -29.563 1.00 88.38 392 THR A O 1
ATOM 3224 N N . LEU A 1 393 ? 16.964 -3.218 -27.381 1.00 88.56 393 LEU A N 1
ATOM 3225 C CA . LEU A 1 393 ? 18.282 -2.611 -27.541 1.00 88.56 393 LEU A CA 1
ATOM 3226 C C . LEU A 1 393 ? 19.369 -3.502 -26.937 1.00 88.56 393 LEU A C 1
ATOM 3228 O O . LEU A 1 393 ? 19.344 -3.857 -25.756 1.00 88.56 393 LEU A O 1
ATOM 3232 N N . GLU A 1 394 ? 20.387 -3.812 -27.733 1.00 87.19 394 GLU A N 1
ATOM 3233 C CA . GLU A 1 394 ? 21.565 -4.564 -27.294 1.00 87.19 394 GLU A CA 1
ATOM 3234 C C . GLU A 1 394 ? 22.595 -3.672 -26.579 1.00 87.19 394 GLU A C 1
ATOM 3236 O O . GLU A 1 394 ? 23.730 -3.509 -27.040 1.00 87.19 394 GLU A O 1
ATOM 3241 N N . LEU A 1 395 ? 22.198 -3.085 -25.448 1.00 88.19 395 LEU A N 1
ATOM 3242 C CA . LEU A 1 395 ? 23.031 -2.205 -24.623 1.00 88.19 395 LEU A CA 1
ATOM 3243 C C . LEU A 1 395 ? 23.159 -2.724 -23.183 1.00 88.19 395 LEU A C 1
ATOM 3245 O O . LEU A 1 395 ? 22.362 -3.537 -22.713 1.00 88.19 395 LEU A O 1
ATOM 3249 N N . LYS A 1 396 ? 24.174 -2.236 -22.461 1.00 86.38 396 LYS A N 1
ATOM 3250 C CA . LYS A 1 396 ? 24.418 -2.593 -21.054 1.00 86.38 396 LYS A CA 1
ATOM 3251 C C . LYS A 1 396 ? 23.324 -2.040 -20.137 1.00 86.38 396 LYS A C 1
ATOM 3253 O O . LYS A 1 396 ? 22.823 -0.938 -20.359 1.00 86.38 396 LYS A O 1
ATOM 3258 N N . ALA A 1 397 ? 23.026 -2.763 -19.054 1.00 85.31 397 ALA A N 1
ATOM 3259 C CA . ALA A 1 397 ? 21.981 -2.420 -18.080 1.00 85.31 397 ALA A CA 1
ATOM 3260 C C . ALA A 1 397 ? 22.109 -1.005 -17.477 1.00 85.31 397 ALA A C 1
ATOM 3262 O O . ALA A 1 397 ? 21.108 -0.345 -17.200 1.00 85.31 397 ALA A O 1
ATOM 3263 N N . GLU A 1 398 ? 23.339 -0.511 -17.327 1.00 87.94 398 GLU A N 1
ATOM 3264 C CA . GLU A 1 398 ? 23.632 0.829 -16.807 1.00 87.94 398 GLU A CA 1
ATOM 3265 C C . GLU A 1 398 ? 23.065 1.980 -17.659 1.00 87.94 398 GLU A C 1
ATOM 3267 O O . GLU A 1 398 ? 23.002 3.110 -17.179 1.00 87.94 398 GLU A O 1
ATOM 3272 N N . THR A 1 399 ? 22.648 1.716 -18.904 1.00 90.81 399 THR A N 1
ATOM 3273 C CA . THR A 1 399 ? 21.976 2.699 -19.773 1.00 90.81 399 THR A CA 1
ATOM 3274 C C . THR A 1 399 ? 20.655 3.178 -19.165 1.00 90.81 399 THR A C 1
ATOM 3276 O O . THR A 1 399 ? 20.302 4.348 -19.293 1.00 90.81 399 THR A O 1
ATOM 3279 N N . TRP A 1 400 ? 19.931 2.285 -18.481 1.00 92.38 400 TRP A N 1
ATOM 3280 C CA . TRP A 1 400 ? 18.597 2.562 -17.937 1.00 92.38 400 TRP A CA 1
ATOM 3281 C C . TRP A 1 400 ? 18.612 2.977 -16.466 1.00 92.38 400 TRP A C 1
ATOM 3283 O O . TRP A 1 400 ? 17.684 3.638 -16.019 1.00 92.38 400 TRP A O 1
ATOM 3293 N N . GLU A 1 401 ? 19.645 2.607 -15.705 1.00 89.75 401 GLU A N 1
ATOM 3294 C CA . GLU A 1 401 ? 19.627 2.625 -14.236 1.00 89.75 401 GLU A CA 1
ATOM 3295 C C . GLU A 1 401 ? 19.166 3.959 -13.620 1.00 89.75 401 GLU A C 1
ATOM 3297 O O . GLU A 1 401 ? 18.284 3.967 -12.759 1.00 89.75 401 GLU A O 1
ATOM 3302 N N . ASP A 1 402 ? 19.725 5.084 -14.071 1.00 92.00 402 ASP A N 1
ATOM 3303 C CA . ASP A 1 402 ? 19.389 6.404 -13.523 1.00 92.00 402 ASP A CA 1
ATOM 3304 C C . ASP A 1 402 ? 18.005 6.892 -13.972 1.00 92.00 402 ASP A C 1
ATOM 3306 O O . ASP A 1 402 ? 17.284 7.528 -13.203 1.00 92.00 402 ASP A O 1
ATOM 3310 N N . SER A 1 403 ? 17.611 6.574 -15.207 1.00 93.62 403 SER A N 1
ATOM 3311 C CA . SER A 1 403 ? 16.275 6.887 -15.728 1.00 93.62 403 SER A CA 1
ATOM 3312 C C . SER A 1 403 ? 15.198 6.057 -15.029 1.00 93.62 403 SER A C 1
ATOM 3314 O O . SER A 1 403 ? 14.117 6.568 -14.752 1.00 93.62 403 SER A O 1
ATOM 3316 N N . ASP A 1 404 ? 15.514 4.816 -14.660 1.00 94.38 404 ASP A N 1
ATOM 3317 C CA . ASP A 1 404 ? 14.636 3.934 -13.893 1.00 94.38 404 ASP A CA 1
ATOM 3318 C C . ASP A 1 404 ? 14.447 4.441 -12.469 1.00 94.38 404 ASP A C 1
ATOM 3320 O O . ASP A 1 404 ? 13.318 4.493 -11.989 1.00 94.38 404 ASP A O 1
ATOM 3324 N N . LYS A 1 405 ? 15.533 4.859 -11.803 1.00 93.06 405 LYS A N 1
ATOM 3325 C CA . LYS A 1 405 ? 15.461 5.495 -10.476 1.00 93.06 405 LYS A CA 1
ATOM 3326 C C . LYS A 1 405 ? 14.602 6.758 -10.517 1.00 93.06 405 LYS A C 1
ATOM 3328 O O . LYS A 1 405 ? 13.743 6.942 -9.658 1.00 93.06 405 LYS A O 1
ATOM 3333 N N . TRP A 1 406 ? 14.792 7.596 -11.535 1.00 94.50 406 TRP A N 1
ATOM 3334 C CA . TRP A 1 406 ? 13.995 8.808 -11.725 1.00 94.50 406 TRP A CA 1
ATOM 3335 C C . TRP A 1 406 ? 12.511 8.504 -11.968 1.00 94.50 406 TRP A C 1
ATOM 3337 O O . TRP A 1 406 ? 11.654 9.075 -11.294 1.00 94.50 406 TRP A O 1
ATOM 3347 N N . LEU A 1 407 ? 12.198 7.558 -12.862 1.00 94.62 407 LEU A N 1
ATOM 3348 C CA . LEU A 1 407 ? 10.820 7.136 -13.126 1.00 94.62 407 LEU A CA 1
ATOM 3349 C C . LEU A 1 407 ? 10.163 6.560 -11.864 1.00 94.62 407 LEU A C 1
ATOM 3351 O O . LEU A 1 407 ? 9.007 6.865 -11.590 1.00 94.62 407 LEU A O 1
ATOM 3355 N N . MET A 1 408 ? 10.890 5.758 -11.083 1.00 94.38 408 MET A N 1
ATOM 3356 C CA . MET A 1 408 ? 10.389 5.179 -9.833 1.00 94.38 408 MET A CA 1
ATOM 3357 C C . MET A 1 408 ? 10.117 6.230 -8.764 1.00 94.38 408 MET A C 1
ATOM 3359 O O . MET A 1 408 ? 9.073 6.181 -8.124 1.00 94.38 408 MET A O 1
ATOM 3363 N N . SER A 1 409 ? 10.997 7.220 -8.612 1.00 91.00 409 SER A N 1
ATOM 3364 C CA . SER A 1 409 ? 10.737 8.365 -7.735 1.00 91.00 409 SER A CA 1
ATOM 3365 C C . SER A 1 409 ? 9.457 9.097 -8.158 1.00 91.00 409 SER A C 1
ATOM 3367 O O . SER A 1 409 ? 8.584 9.364 -7.331 1.00 91.00 409 SER A O 1
ATOM 3369 N N . ARG A 1 410 ? 9.270 9.316 -9.466 1.00 90.50 410 ARG A N 1
ATOM 3370 C CA . ARG A 1 410 ? 8.058 9.947 -10.000 1.00 90.50 410 ARG A CA 1
ATOM 3371 C C . ARG A 1 410 ? 6.804 9.100 -9.784 1.00 90.50 410 ARG A C 1
ATOM 3373 O O . ARG A 1 410 ? 5.754 9.650 -9.449 1.00 90.50 410 ARG A O 1
ATOM 3380 N N . LEU A 1 411 ? 6.908 7.784 -9.967 1.00 92.50 411 LEU A N 1
ATOM 3381 C CA . LEU A 1 411 ? 5.850 6.819 -9.676 1.00 92.50 411 LEU A CA 1
ATOM 3382 C C . LEU A 1 411 ? 5.434 6.930 -8.205 1.00 92.50 411 LEU A C 1
ATOM 3384 O O . LEU A 1 411 ? 4.252 7.121 -7.937 1.00 92.50 411 LEU A O 1
ATOM 3388 N N . SER A 1 412 ? 6.392 6.908 -7.272 1.00 91.50 412 SER A N 1
ATOM 3389 C CA . SER A 1 412 ? 6.142 7.075 -5.836 1.00 91.50 412 SER A CA 1
ATOM 3390 C C . SER A 1 412 ? 5.401 8.371 -5.521 1.00 91.50 412 SER A C 1
ATOM 3392 O O . SER A 1 412 ? 4.389 8.339 -4.826 1.00 91.50 412 SER A O 1
ATOM 3394 N N . THR A 1 413 ? 5.843 9.507 -6.071 1.00 89.00 413 THR A N 1
ATOM 3395 C CA . THR A 1 413 ? 5.155 10.794 -5.881 1.00 89.00 413 THR A CA 1
ATOM 3396 C C . THR A 1 413 ? 3.739 10.763 -6.452 1.00 89.00 413 THR A C 1
ATOM 3398 O O . THR A 1 413 ? 2.802 11.246 -5.818 1.00 89.00 413 THR A O 1
ATOM 3401 N N . LYS A 1 414 ? 3.546 10.180 -7.643 1.00 90.00 414 LYS A N 1
ATOM 3402 C CA . LYS A 1 414 ? 2.222 10.094 -8.272 1.00 90.00 414 LYS A CA 1
ATOM 3403 C C . LYS A 1 414 ? 1.284 9.185 -7.480 1.00 90.00 414 LYS A C 1
ATOM 3405 O O . LYS A 1 414 ? 0.116 9.533 -7.342 1.00 90.00 414 LYS A O 1
ATOM 3410 N N . LEU A 1 415 ? 1.789 8.086 -6.914 1.00 91.19 415 LEU A N 1
ATOM 3411 C CA . LEU A 1 415 ? 1.051 7.222 -5.990 1.00 91.19 415 LEU A CA 1
ATOM 3412 C C . LEU A 1 415 ? 0.692 7.966 -4.701 1.00 91.19 415 LEU A C 1
ATOM 3414 O O . LEU A 1 415 ? -0.482 8.009 -4.351 1.00 91.19 415 LEU A O 1
ATOM 3418 N N . ALA A 1 416 ? 1.649 8.632 -4.051 1.00 89.88 416 ALA A N 1
ATOM 3419 C CA . ALA A 1 416 ? 1.396 9.409 -2.835 1.00 89.88 416 ALA A CA 1
ATOM 3420 C C . ALA A 1 416 ? 0.321 10.489 -3.058 1.00 89.88 416 ALA A C 1
ATOM 3422 O O . ALA A 1 416 ? -0.591 10.659 -2.247 1.00 89.88 416 ALA A O 1
ATOM 3423 N N . ASN A 1 417 ? 0.351 11.152 -4.217 1.00 90.44 417 ASN A N 1
ATOM 3424 C CA . ASN A 1 417 ? -0.637 12.158 -4.602 1.00 90.44 417 ASN A CA 1
ATOM 3425 C C . ASN A 1 417 ? -2.052 11.601 -4.819 1.00 90.44 417 ASN A C 1
ATOM 3427 O O . ASN A 1 417 ? -3.004 12.382 -4.765 1.00 90.44 417 ASN A O 1
ATOM 3431 N N . ARG A 1 418 ? -2.223 10.286 -5.033 1.00 89.31 418 ARG A N 1
ATOM 3432 C CA . ARG A 1 418 ? -3.562 9.672 -5.098 1.00 89.31 418 ARG A CA 1
ATOM 3433 C C . ARG A 1 418 ? -4.272 9.708 -3.753 1.00 89.31 418 ARG A C 1
ATOM 3435 O O . ARG A 1 418 ? -5.496 9.760 -3.734 1.00 89.31 418 ARG A O 1
ATOM 3442 N N . LYS A 1 419 ? -3.521 9.681 -2.645 1.00 91.00 419 LYS A N 1
ATOM 3443 C CA . LYS A 1 419 ? -4.002 9.701 -1.250 1.00 91.00 419 LYS A CA 1
ATOM 3444 C C . LYS A 1 419 ? -4.905 8.530 -0.829 1.00 91.00 419 LYS A C 1
ATOM 3446 O O . LYS A 1 419 ? -5.121 8.368 0.369 1.00 91.00 419 LYS A O 1
ATOM 3451 N N . HIS A 1 420 ? -5.429 7.735 -1.761 1.00 93.12 420 HIS A N 1
ATOM 3452 C CA . HIS A 1 420 ? -6.392 6.671 -1.496 1.00 93.12 420 HIS A CA 1
ATOM 3453 C C . HIS A 1 420 ? -6.293 5.523 -2.518 1.00 93.12 420 HIS A C 1
ATOM 3455 O O . HIS A 1 420 ? -5.962 5.755 -3.684 1.00 93.12 420 HIS A O 1
ATOM 3461 N N . LEU A 1 421 ? -6.629 4.301 -2.086 1.00 92.81 421 LEU A N 1
ATOM 3462 C CA . LEU A 1 421 ? -6.798 3.119 -2.941 1.00 92.81 421 LEU A CA 1
ATOM 3463 C C . LEU A 1 421 ? -7.968 3.257 -3.921 1.00 92.81 421 LEU A C 1
ATOM 3465 O O . LEU A 1 421 ? -9.011 3.831 -3.603 1.00 92.81 421 LEU A O 1
ATOM 3469 N N . ASP A 1 422 ? -7.839 2.611 -5.072 1.00 89.19 422 ASP A N 1
ATOM 3470 C CA . ASP A 1 422 ? -8.966 2.388 -5.969 1.00 89.19 422 ASP A CA 1
ATOM 3471 C C . ASP A 1 422 ? -9.827 1.233 -5.447 1.00 89.19 422 ASP A C 1
ATOM 3473 O O . ASP A 1 422 ? -9.351 0.110 -5.274 1.00 89.19 422 ASP A O 1
ATOM 3477 N N . VAL A 1 423 ? -11.112 1.503 -5.212 1.00 81.69 423 VAL A N 1
ATOM 3478 C CA . VAL A 1 423 ? -12.096 0.484 -4.822 1.00 81.69 423 VAL A CA 1
ATOM 3479 C C . VAL A 1 423 ? -12.849 0.035 -6.064 1.00 81.69 423 VAL A C 1
ATOM 3481 O O . VAL A 1 423 ? -13.466 0.862 -6.738 1.00 81.69 423 VAL A O 1
ATOM 3484 N N . ILE A 1 424 ? -12.802 -1.264 -6.362 1.00 79.81 424 ILE A N 1
ATOM 3485 C CA . ILE A 1 424 ? -13.608 -1.871 -7.424 1.00 79.81 424 ILE A CA 1
ATOM 3486 C C . ILE A 1 424 ? -14.982 -2.207 -6.842 1.00 79.81 424 ILE A C 1
ATOM 3488 O O . ILE A 1 424 ? -15.088 -2.987 -5.896 1.00 79.81 424 ILE A O 1
ATOM 3492 N N . SER A 1 425 ? -16.028 -1.591 -7.384 1.00 78.06 425 SER A N 1
ATOM 3493 C CA . SER A 1 425 ? -17.418 -1.832 -7.006 1.00 78.06 425 SER A CA 1
ATOM 3494 C C . SER A 1 425 ? -18.084 -2.793 -7.992 1.00 78.06 425 SER A C 1
ATOM 3496 O O . SER A 1 425 ? -17.704 -2.858 -9.159 1.00 78.06 425 SER A O 1
ATOM 3498 N N . ALA A 1 426 ? -19.111 -3.522 -7.548 1.00 78.38 426 ALA A N 1
ATOM 3499 C CA . ALA A 1 426 ? -19.881 -4.411 -8.426 1.00 78.38 426 ALA A CA 1
ATOM 3500 C C . ALA A 1 426 ? -20.657 -3.661 -9.531 1.00 78.38 426 ALA A C 1
ATOM 3502 O O . ALA A 1 426 ? -21.145 -4.287 -10.468 1.00 78.38 426 ALA A O 1
ATOM 3503 N N . GLU A 1 427 ? -20.785 -2.338 -9.406 1.00 82.56 427 GLU A N 1
ATOM 3504 C CA . GLU A 1 427 ? -21.471 -1.459 -10.355 1.00 82.56 427 GLU A CA 1
ATOM 3505 C C . GLU A 1 427 ? -20.507 -0.814 -11.364 1.00 82.56 427 GLU A C 1
ATOM 3507 O O . GLU A 1 427 ? -20.959 -0.161 -12.306 1.00 82.56 427 GLU A O 1
ATOM 3512 N N . ASP A 1 428 ? -19.191 -0.986 -11.189 1.00 83.50 428 ASP A N 1
ATOM 3513 C CA . ASP A 1 428 ? -18.206 -0.427 -12.109 1.00 83.50 428 ASP A CA 1
ATOM 3514 C C . ASP A 1 428 ? -18.310 -1.099 -13.487 1.00 83.50 428 ASP A C 1
ATOM 3516 O O . ASP A 1 428 ? -18.320 -2.323 -13.623 1.00 83.50 428 ASP A O 1
ATOM 3520 N N . THR A 1 429 ? -18.330 -0.282 -14.536 1.00 84.50 429 THR A N 1
ATOM 3521 C CA . THR A 1 429 ? -18.207 -0.748 -15.924 1.00 84.50 429 THR A CA 1
ATOM 3522 C C . THR A 1 429 ? -16.804 -1.298 -16.205 1.00 84.50 429 THR A C 1
ATOM 3524 O O . THR A 1 429 ? -15.837 -0.906 -15.551 1.00 84.50 429 THR A O 1
ATOM 3527 N N . GLU A 1 430 ? -16.652 -2.148 -17.228 1.00 78.62 430 GLU A N 1
ATOM 3528 C CA . GLU A 1 430 ? -15.334 -2.665 -17.648 1.00 78.62 430 GLU A CA 1
ATOM 3529 C C . GLU A 1 430 ? -14.312 -1.542 -17.901 1.00 78.62 430 GLU A C 1
ATOM 3531 O O . GLU A 1 430 ? -13.139 -1.668 -17.557 1.00 78.62 430 GLU A O 1
ATOM 3536 N N . GLU A 1 431 ? -14.767 -0.408 -18.435 1.00 76.94 431 GLU A N 1
ATOM 3537 C CA . GLU A 1 431 ? -13.934 0.760 -18.727 1.00 76.94 431 GLU A CA 1
ATOM 3538 C C . GLU A 1 431 ? -13.484 1.490 -17.445 1.00 76.94 431 GLU A C 1
ATOM 3540 O O . GLU A 1 431 ? -12.324 1.889 -17.317 1.00 76.94 431 GLU A O 1
ATOM 3545 N N . GLN A 1 432 ? -14.365 1.591 -16.441 1.00 79.06 432 GLN A N 1
ATOM 3546 C CA . GLN A 1 432 ? -14.022 2.133 -15.122 1.00 79.06 432 GLN A CA 1
ATOM 3547 C C . GLN A 1 432 ? -13.053 1.219 -14.370 1.00 79.06 432 GLN A C 1
ATOM 3549 O O . GLN A 1 432 ? -12.101 1.720 -13.771 1.00 79.06 432 GLN A O 1
ATOM 3554 N N . ILE A 1 433 ? -13.245 -0.100 -14.441 1.00 77.69 433 ILE A N 1
ATOM 3555 C CA . ILE A 1 433 ? -12.320 -1.083 -13.862 1.00 77.69 433 ILE A CA 1
ATOM 3556 C C . ILE A 1 433 ? -10.946 -0.962 -14.528 1.00 77.69 433 ILE A C 1
ATOM 3558 O O . ILE A 1 433 ? -9.940 -0.883 -13.831 1.00 77.69 433 ILE A O 1
ATOM 3562 N N . ALA A 1 434 ? -10.891 -0.847 -15.858 1.00 72.12 434 ALA A N 1
ATOM 3563 C CA . ALA A 1 434 ? -9.638 -0.698 -16.598 1.00 72.12 434 ALA A CA 1
ATOM 3564 C C . ALA A 1 434 ? -8.865 0.596 -16.264 1.00 72.12 434 ALA A C 1
ATOM 3566 O O . ALA A 1 434 ? -7.650 0.651 -16.449 1.00 72.12 434 ALA A O 1
ATOM 3567 N N . SER A 1 435 ? -9.545 1.636 -15.771 1.00 75.31 435 SER A N 1
ATOM 3568 C CA . SER A 1 435 ? -8.913 2.889 -15.324 1.00 75.31 435 SER A CA 1
ATOM 3569 C C . SER A 1 435 ? -8.372 2.840 -13.885 1.00 75.31 435 SER A C 1
ATOM 3571 O O . SER A 1 435 ? -7.548 3.676 -13.502 1.00 75.31 435 SER A O 1
ATOM 3573 N N . LYS A 1 436 ? -8.819 1.863 -13.085 1.00 83.19 436 LYS A N 1
ATOM 3574 C CA . LYS A 1 436 ? -8.440 1.667 -11.682 1.00 83.19 436 LYS A CA 1
ATOM 3575 C C . LYS A 1 436 ? -7.258 0.711 -11.602 1.00 83.19 436 LYS A C 1
ATOM 3577 O O . LYS A 1 436 ? -7.410 -0.496 -11.751 1.00 83.19 436 LYS A O 1
ATOM 3582 N N . TYR A 1 437 ? -6.073 1.251 -11.345 1.00 82.50 437 TYR A N 1
ATOM 3583 C CA . TYR A 1 437 ? -4.859 0.446 -11.205 1.00 82.50 437 TYR A CA 1
ATOM 3584 C C . TYR A 1 437 ? -4.340 0.396 -9.769 1.00 82.50 437 TYR A C 1
ATOM 3586 O O . TYR A 1 437 ? -3.616 -0.525 -9.420 1.00 82.50 437 TYR A O 1
ATOM 3594 N N . CYS A 1 438 ? -4.694 1.352 -8.909 1.00 89.00 438 CYS A N 1
ATOM 3595 C CA . CYS A 1 438 ? -4.151 1.457 -7.558 1.00 89.00 438 CYS A CA 1
ATOM 3596 C C . CYS A 1 438 ? -4.977 0.638 -6.552 1.00 89.00 438 CYS A C 1
ATOM 3598 O O . CYS A 1 438 ? -5.423 1.149 -5.525 1.00 89.00 438 CYS A O 1
ATOM 3600 N N . THR A 1 439 ? -5.222 -0.631 -6.874 1.00 91.06 439 THR A N 1
ATOM 3601 C CA . THR A 1 439 ? -5.899 -1.590 -5.988 1.00 91.06 439 THR A CA 1
ATOM 3602 C C . THR A 1 439 ? -4.938 -2.102 -4.911 1.00 91.06 439 THR A C 1
ATOM 3604 O O . THR A 1 439 ? -3.723 -1.930 -5.020 1.00 91.06 439 THR A O 1
ATOM 3607 N N . SER A 1 440 ? -5.456 -2.746 -3.860 1.00 90.56 440 SER A N 1
ATOM 3608 C CA . SER A 1 440 ? -4.623 -3.290 -2.775 1.00 90.56 440 SER A CA 1
ATOM 3609 C C . SER A 1 440 ? -3.605 -4.324 -3.271 1.00 90.56 440 SER A C 1
ATOM 3611 O O . SER A 1 440 ? -2.438 -4.258 -2.883 1.00 90.56 440 SER A O 1
ATOM 3613 N N . GLU A 1 441 ? -4.016 -5.243 -4.150 1.00 90.19 441 GLU A N 1
ATOM 3614 C CA . GLU A 1 441 ? -3.145 -6.276 -4.729 1.00 90.19 441 GLU A CA 1
ATOM 3615 C C . GLU A 1 441 ? -2.043 -5.665 -5.594 1.00 90.19 441 GLU A C 1
ATOM 3617 O O . GLU A 1 441 ? -0.864 -5.966 -5.401 1.00 90.19 441 GLU A O 1
ATOM 3622 N N . TRP A 1 442 ? -2.415 -4.761 -6.505 1.00 91.38 442 TRP A N 1
ATOM 3623 C CA . TRP A 1 442 ? -1.454 -4.089 -7.372 1.00 91.38 442 TRP A CA 1
ATOM 3624 C C . TRP A 1 442 ? -0.464 -3.273 -6.541 1.00 91.38 442 TRP A C 1
ATOM 3626 O O . TRP A 1 442 ? 0.743 -3.426 -6.694 1.00 91.38 442 TRP A O 1
ATOM 3636 N N . LEU A 1 443 ? -0.947 -2.462 -5.595 1.00 92.19 443 LEU A N 1
ATOM 3637 C CA . LEU A 1 443 ? -0.080 -1.636 -4.758 1.00 92.19 443 LEU A CA 1
ATOM 3638 C C . LEU A 1 443 ? 0.871 -2.488 -3.904 1.00 92.19 443 LEU A C 1
ATOM 3640 O O . LEU A 1 443 ? 2.038 -2.130 -3.773 1.00 92.19 443 LEU A O 1
ATOM 3644 N N . SER A 1 444 ? 0.408 -3.625 -3.375 1.00 91.69 444 SER A N 1
ATOM 3645 C CA . SER A 1 444 ? 1.247 -4.573 -2.621 1.00 91.69 444 SER A CA 1
ATOM 3646 C C . SER A 1 444 ? 2.407 -5.103 -3.466 1.00 91.69 444 SER A C 1
ATOM 3648 O O . SER A 1 444 ? 3.560 -5.088 -3.027 1.00 91.69 444 SER A O 1
ATOM 3650 N N . ASP A 1 445 ? 2.111 -5.531 -4.694 1.00 91.38 445 ASP A N 1
ATOM 3651 C CA . ASP A 1 445 ? 3.095 -6.037 -5.652 1.00 91.38 445 ASP A CA 1
ATOM 3652 C C . ASP A 1 445 ? 4.101 -4.949 -6.062 1.00 91.38 445 ASP A C 1
ATOM 3654 O O . ASP A 1 445 ? 5.312 -5.178 -6.049 1.00 91.38 445 ASP A O 1
ATOM 3658 N N . ILE A 1 446 ? 3.631 -3.726 -6.329 1.00 91.88 446 ILE A N 1
ATOM 3659 C CA . ILE A 1 446 ? 4.500 -2.619 -6.744 1.00 91.88 446 ILE A CA 1
ATOM 3660 C C . ILE A 1 446 ? 5.392 -2.139 -5.606 1.00 91.88 446 ILE A C 1
ATOM 3662 O O . ILE A 1 446 ? 6.601 -2.014 -5.796 1.00 91.88 446 ILE A O 1
ATOM 3666 N N . VAL A 1 447 ? 4.837 -1.900 -4.417 1.00 91.19 447 VAL A N 1
ATOM 3667 C CA . VAL A 1 447 ? 5.631 -1.453 -3.266 1.00 91.19 447 VAL A CA 1
ATOM 3668 C C . VAL A 1 447 ? 6.662 -2.523 -2.893 1.00 91.19 447 VAL A C 1
ATOM 3670 O O . VAL A 1 447 ? 7.829 -2.195 -2.677 1.00 91.19 447 VAL A O 1
ATOM 3673 N N . SER A 1 448 ? 6.285 -3.807 -2.904 1.00 90.56 448 SER A N 1
ATOM 3674 C CA . SER A 1 448 ? 7.225 -4.912 -2.662 1.00 90.56 448 SER A CA 1
ATOM 3675 C C . SER A 1 448 ? 8.334 -4.967 -3.716 1.00 90.56 448 SER A C 1
ATOM 3677 O O . SER A 1 448 ? 9.509 -5.065 -3.359 1.00 90.56 448 SER A O 1
ATOM 3679 N N . PHE A 1 449 ? 7.995 -4.813 -5.000 1.00 92.12 449 PHE A N 1
ATOM 3680 C CA . PHE A 1 449 ? 8.973 -4.722 -6.086 1.00 92.12 449 PHE A CA 1
ATOM 3681 C C . PHE A 1 449 ? 9.948 -3.550 -5.892 1.00 92.12 449 PHE A C 1
ATOM 3683 O O . PHE A 1 449 ? 11.159 -3.719 -6.061 1.00 92.12 449 PHE A O 1
ATOM 3690 N N . MET A 1 450 ? 9.445 -2.373 -5.506 1.00 91.81 450 MET A N 1
ATOM 3691 C CA . MET A 1 450 ? 10.275 -1.191 -5.263 1.00 91.81 450 MET A CA 1
ATOM 3692 C C . MET A 1 450 ? 11.230 -1.401 -4.085 1.00 91.81 450 MET A C 1
ATOM 3694 O O . MET A 1 450 ? 12.405 -1.055 -4.199 1.00 91.81 450 MET A O 1
ATOM 3698 N N . PHE A 1 451 ? 10.779 -2.035 -3.000 1.00 89.25 451 PHE A N 1
ATOM 3699 C CA . PHE A 1 451 ? 11.650 -2.418 -1.886 1.00 89.25 451 PHE A CA 1
ATOM 3700 C C . PHE A 1 451 ? 12.708 -3.445 -2.297 1.00 89.25 451 PHE A C 1
ATOM 3702 O O . PHE A 1 451 ? 13.891 -3.286 -1.993 1.00 89.25 451 PHE A O 1
ATOM 3709 N N . ASP A 1 452 ? 12.309 -4.509 -2.994 1.00 89.31 452 ASP A N 1
ATOM 3710 C CA . ASP A 1 452 ? 13.214 -5.605 -3.341 1.00 89.31 452 ASP A CA 1
ATOM 3711 C C . ASP A 1 452 ? 14.286 -5.201 -4.350 1.00 89.31 452 ASP A C 1
ATOM 3713 O O . ASP A 1 452 ? 15.399 -5.729 -4.303 1.00 89.31 452 ASP A O 1
ATOM 3717 N N . LYS A 1 453 ? 13.980 -4.245 -5.234 1.00 89.94 453 LYS A N 1
ATOM 3718 C CA . LYS A 1 453 ? 14.937 -3.698 -6.205 1.00 89.94 453 LYS A CA 1
ATOM 3719 C C . LYS A 1 453 ? 15.619 -2.402 -5.745 1.00 89.94 453 LYS A C 1
ATOM 3721 O O . LYS A 1 453 ? 16.419 -1.866 -6.510 1.00 89.94 453 LYS A O 1
ATOM 3726 N N . GLY A 1 454 ? 15.367 -1.943 -4.514 1.00 88.94 454 GLY A N 1
ATOM 3727 C CA . GLY A 1 454 ? 16.057 -0.805 -3.893 1.00 88.94 454 GLY A CA 1
ATOM 3728 C C . GLY A 1 454 ? 15.661 0.571 -4.440 1.00 88.94 454 GLY A C 1
ATOM 3729 O O . GLY A 1 454 ? 16.484 1.478 -4.443 1.00 88.94 454 GLY A O 1
ATOM 3730 N N . TYR A 1 455 ? 14.432 0.714 -4.941 1.00 91.69 455 TYR A N 1
ATOM 3731 C CA . TYR A 1 455 ? 13.850 1.987 -5.386 1.00 91.69 455 TYR A CA 1
ATOM 3732 C C . TYR A 1 455 ? 13.079 2.727 -4.292 1.00 91.69 455 TYR A C 1
ATOM 3734 O O . TYR A 1 455 ? 12.781 3.906 -4.456 1.00 91.69 455 TYR A O 1
ATOM 3742 N N . LEU A 1 456 ? 12.723 2.019 -3.222 1.00 90.12 456 LEU A N 1
ATOM 3743 C CA . LEU A 1 456 ? 12.039 2.558 -2.059 1.00 90.12 456 LEU A CA 1
ATOM 3744 C C . LEU A 1 456 ? 12.732 2.028 -0.804 1.00 90.12 456 LEU A C 1
ATOM 3746 O O . LEU A 1 456 ? 12.954 0.820 -0.673 1.00 90.12 456 LEU A O 1
ATOM 3750 N N . HIS A 1 457 ? 13.079 2.928 0.106 1.00 88.81 457 HIS A N 1
ATOM 3751 C CA . HIS A 1 457 ? 13.648 2.611 1.406 1.00 88.81 457 HIS A CA 1
ATOM 3752 C C . HIS A 1 457 ? 12.607 2.800 2.508 1.00 88.81 457 HIS A C 1
ATOM 3754 O O . HIS A 1 457 ? 11.601 3.486 2.344 1.00 88.81 457 HIS A O 1
ATOM 3760 N N . LEU A 1 458 ? 12.840 2.164 3.660 1.00 86.38 458 LEU A N 1
ATOM 3761 C CA . LEU A 1 458 ? 11.900 2.238 4.778 1.00 86.38 458 LEU A CA 1
ATOM 3762 C C . LEU A 1 458 ? 11.766 3.674 5.301 1.00 86.38 458 LEU A C 1
ATOM 3764 O O . LEU A 1 458 ? 10.664 4.093 5.648 1.00 86.38 458 LEU A O 1
ATOM 3768 N N . ASP A 1 459 ? 12.868 4.423 5.302 1.00 86.69 459 ASP A N 1
ATOM 3769 C CA . ASP A 1 459 ? 12.905 5.818 5.743 1.00 86.69 459 ASP A CA 1
ATOM 3770 C C . ASP A 1 459 ? 12.048 6.731 4.852 1.00 86.69 459 ASP A C 1
ATOM 3772 O O . ASP A 1 459 ? 11.448 7.669 5.364 1.00 86.69 459 ASP A O 1
ATOM 3776 N N . ASP A 1 460 ? 11.899 6.409 3.561 1.00 87.56 460 ASP A N 1
ATOM 3777 C CA . ASP A 1 460 ? 11.107 7.211 2.616 1.00 87.56 460 ASP A CA 1
ATOM 3778 C C . ASP A 1 460 ? 9.607 7.184 2.945 1.00 87.56 460 ASP A C 1
ATOM 3780 O O . ASP A 1 460 ? 8.875 8.110 2.611 1.00 87.56 460 ASP A O 1
ATOM 3784 N N . ILE A 1 461 ? 9.132 6.116 3.591 1.00 88.44 461 ILE A N 1
ATOM 3785 C CA . ILE A 1 461 ? 7.723 5.929 3.971 1.00 88.44 461 ILE A CA 1
ATOM 3786 C C . ILE A 1 461 ? 7.502 6.030 5.485 1.00 88.44 461 ILE A C 1
ATOM 3788 O O . ILE A 1 461 ? 6.402 5.748 5.963 1.00 88.44 461 ILE A O 1
ATOM 3792 N N . THR A 1 462 ? 8.532 6.407 6.246 1.00 88.19 462 THR A N 1
ATOM 3793 C CA . THR A 1 462 ? 8.491 6.540 7.707 1.00 88.19 462 THR A CA 1
ATOM 3794 C C . THR A 1 462 ? 8.520 8.012 8.091 1.00 88.19 462 THR A C 1
ATOM 3796 O O . THR A 1 462 ? 9.423 8.751 7.712 1.00 88.19 462 THR A O 1
ATOM 3799 N N . GLU A 1 463 ? 7.546 8.452 8.883 1.00 84.19 463 GLU A N 1
ATOM 3800 C CA . GLU A 1 463 ? 7.492 9.836 9.340 1.00 84.19 463 GLU A CA 1
ATOM 3801 C C . GLU A 1 463 ? 8.544 10.121 10.421 1.00 84.19 463 GLU A C 1
ATOM 3803 O O . GLU A 1 463 ? 8.446 9.617 11.541 1.00 84.19 463 GLU A O 1
ATOM 3808 N N . ASN A 1 464 ? 9.524 10.969 10.088 1.00 71.25 464 ASN A N 1
ATOM 3809 C CA . ASN A 1 464 ? 10.672 11.310 10.934 1.00 71.25 464 ASN A CA 1
ATOM 3810 C C . ASN A 1 464 ? 10.747 12.825 11.221 1.00 71.25 464 ASN A C 1
ATOM 3812 O O . ASN A 1 464 ? 11.733 13.469 10.882 1.00 71.25 464 ASN A O 1
ATOM 3816 N N . GLY A 1 465 ? 9.710 13.430 11.813 1.00 61.47 465 GLY A N 1
ATOM 3817 C CA . GLY A 1 465 ? 9.714 14.819 12.328 1.00 61.47 465 GLY A CA 1
ATOM 3818 C C . GLY A 1 465 ? 9.856 15.969 11.305 1.00 61.47 465 GLY A C 1
ATOM 3819 O O . GLY A 1 465 ? 9.457 17.089 11.607 1.00 61.47 465 GLY A O 1
ATOM 3820 N N . SER A 1 466 ? 10.380 15.702 10.106 1.00 58.81 466 SER A N 1
ATOM 3821 C CA . SER A 1 466 ? 10.361 16.542 8.905 1.00 58.81 466 SER A CA 1
ATOM 3822 C C . SER A 1 466 ? 9.295 15.971 7.969 1.00 58.81 466 SER A C 1
ATOM 3824 O O . SER A 1 466 ? 9.522 14.938 7.343 1.00 58.81 466 SER A O 1
ATOM 3826 N N . SER A 1 467 ? 8.105 16.576 7.937 1.00 57.78 467 SER A N 1
ATOM 3827 C CA . SER A 1 467 ? 6.928 16.025 7.241 1.00 57.78 467 SER A CA 1
ATOM 3828 C C . SER A 1 467 ? 7.023 16.042 5.716 1.00 57.78 467 SER A C 1
ATOM 3830 O O . SER A 1 467 ? 6.279 15.319 5.060 1.00 57.78 467 SER A O 1
ATOM 3832 N N . ASP A 1 468 ? 7.896 16.874 5.149 1.00 59.53 468 ASP A N 1
ATOM 3833 C CA . ASP A 1 468 ? 7.776 17.270 3.740 1.00 59.53 468 ASP A CA 1
ATOM 3834 C C . ASP A 1 468 ? 8.310 16.220 2.751 1.00 59.53 468 ASP A C 1
ATOM 3836 O O . ASP A 1 468 ? 7.901 16.221 1.591 1.00 59.53 468 ASP A O 1
ATOM 3840 N N . ASP A 1 469 ? 9.137 15.278 3.215 1.00 69.81 469 ASP A N 1
ATOM 3841 C CA . ASP A 1 469 ? 9.782 14.267 2.361 1.00 69.81 469 ASP A CA 1
ATOM 3842 C C . ASP A 1 469 ? 9.162 12.859 2.484 1.00 69.81 469 ASP A C 1
ATOM 3844 O O . ASP A 1 469 ? 9.603 11.921 1.820 1.00 69.81 469 ASP A O 1
ATOM 3848 N N . VAL A 1 470 ? 8.134 12.681 3.324 1.00 85.56 470 VAL A N 1
ATOM 3849 C CA . VAL A 1 470 ? 7.573 11.355 3.637 1.00 85.56 470 VAL A CA 1
ATOM 3850 C C . VAL A 1 470 ? 6.527 10.938 2.604 1.00 85.56 470 VAL A C 1
ATOM 3852 O O . VAL A 1 470 ? 5.481 11.571 2.434 1.00 85.56 470 VAL A O 1
ATOM 3855 N N . LEU A 1 471 ? 6.752 9.796 1.961 1.00 88.75 471 LEU A N 1
ATOM 3856 C CA . LEU A 1 471 ? 5.832 9.194 1.006 1.00 88.75 471 LEU A CA 1
ATOM 3857 C C . LEU A 1 471 ? 4.723 8.420 1.728 1.00 88.75 471 LEU A C 1
ATOM 3859 O O . LEU A 1 471 ? 4.863 7.255 2.102 1.00 88.75 471 LEU A O 1
ATOM 3863 N N . SER A 1 472 ? 3.564 9.058 1.865 1.00 91.88 472 SER A N 1
ATOM 3864 C CA . SER A 1 472 ? 2.341 8.386 2.314 1.00 91.88 472 SER A CA 1
ATOM 3865 C C . SER A 1 472 ? 1.758 7.550 1.175 1.00 91.88 472 SER A C 1
ATOM 3867 O O . SER A 1 472 ? 0.995 8.061 0.358 1.00 91.88 472 SER A O 1
ATOM 3869 N N . ILE A 1 473 ? 2.130 6.269 1.114 1.00 92.25 473 ILE A N 1
ATOM 3870 C CA . ILE A 1 473 ? 1.661 5.314 0.089 1.00 92.25 473 ILE A CA 1
ATOM 3871 C C . ILE A 1 473 ? 1.110 4.008 0.670 1.00 92.25 473 ILE A C 1
ATOM 3873 O O . ILE A 1 473 ? 0.654 3.158 -0.086 1.00 92.25 473 ILE A O 1
ATOM 3877 N N . ILE A 1 474 ? 1.162 3.812 1.991 1.00 92.75 474 ILE A N 1
ATOM 3878 C CA . ILE A 1 474 ? 0.688 2.576 2.622 1.00 92.75 474 ILE A CA 1
ATOM 3879 C C . ILE A 1 474 ? -0.768 2.769 3.064 1.00 92.75 474 ILE A C 1
ATOM 3881 O O . ILE A 1 474 ? -1.048 3.713 3.804 1.00 92.75 474 ILE A O 1
ATOM 3885 N N . PRO A 1 475 ? -1.718 1.929 2.623 1.00 94.69 475 PRO A N 1
ATOM 3886 C CA . PRO A 1 475 ? -3.131 2.143 2.909 1.00 94.69 475 PRO A CA 1
ATOM 3887 C C . PRO A 1 475 ? -3.530 1.673 4.316 1.00 94.69 475 PRO A C 1
ATOM 3889 O O . PRO A 1 475 ? -3.185 0.566 4.738 1.00 94.69 475 PRO A O 1
ATOM 3892 N N . ASN A 1 476 ? -4.317 2.487 5.023 1.00 94.50 476 ASN A N 1
ATOM 3893 C CA . ASN A 1 476 ? -5.026 2.082 6.243 1.00 94.50 476 ASN A CA 1
ATOM 3894 C C . ASN A 1 476 ? -6.330 1.329 5.921 1.00 94.50 476 ASN A C 1
ATOM 3896 O O . ASN A 1 476 ? -6.649 1.171 4.750 1.00 94.50 476 ASN A O 1
ATOM 3900 N N . ARG A 1 477 ? -7.135 0.901 6.907 1.00 91.50 477 ARG A N 1
ATOM 3901 C CA . ARG A 1 477 ? -8.377 0.120 6.661 1.00 91.50 477 ARG A CA 1
ATOM 3902 C C . ARG A 1 477 ? -9.432 0.819 5.812 1.00 91.50 477 ARG A C 1
ATOM 3904 O O . ARG A 1 477 ? -10.284 0.131 5.259 1.00 91.50 477 ARG A O 1
ATOM 3911 N N . TYR A 1 478 ? -9.383 2.140 5.682 1.00 91.62 478 TYR A N 1
ATOM 3912 C CA . TYR A 1 478 ? -10.254 2.864 4.754 1.00 91.62 478 TYR A CA 1
ATOM 3913 C C . TYR A 1 478 ? -9.721 2.893 3.327 1.00 91.62 478 TYR A C 1
ATOM 3915 O O . TYR A 1 478 ? -10.474 3.184 2.410 1.00 91.62 478 TYR A O 1
ATOM 3923 N N . GLY A 1 479 ? -8.443 2.576 3.135 1.00 92.00 479 GLY A N 1
ATOM 3924 C CA . GLY A 1 479 ? -7.730 2.745 1.878 1.00 92.00 479 GLY A CA 1
ATOM 3925 C C . GLY A 1 479 ? -6.998 4.081 1.782 1.00 92.00 479 GLY A C 1
ATOM 3926 O O . GLY A 1 479 ? -6.341 4.316 0.774 1.00 92.00 479 GLY A O 1
ATOM 3927 N N . ASN A 1 480 ? -7.052 4.934 2.814 1.00 94.38 480 ASN A N 1
ATOM 3928 C CA . ASN A 1 480 ? -6.295 6.185 2.858 1.00 94.38 480 ASN A CA 1
ATOM 3929 C C . ASN A 1 480 ? -4.805 5.896 3.033 1.00 94.38 480 ASN A C 1
ATOM 3931 O O . ASN A 1 480 ? -4.423 5.108 3.900 1.00 94.38 480 ASN A O 1
ATOM 3935 N N . PHE A 1 481 ? -3.960 6.579 2.269 1.00 94.25 481 PHE A N 1
ATOM 3936 C CA . PHE A 1 481 ? -2.517 6.409 2.370 1.00 94.25 481 PHE A CA 1
ATOM 3937 C C . PHE A 1 481 ? -1.940 7.152 3.572 1.00 94.25 481 PHE A C 1
ATOM 3939 O O . PHE A 1 481 ? -2.271 8.310 3.837 1.00 94.25 481 PHE A O 1
ATOM 3946 N N . LYS A 1 482 ? -1.060 6.468 4.301 1.00 92.50 482 LYS A N 1
ATOM 3947 C CA . LYS A 1 482 ? -0.394 6.937 5.515 1.00 92.50 482 LYS A CA 1
ATOM 3948 C C . LYS A 1 482 ? 1.090 6.537 5.502 1.00 92.50 482 LYS A C 1
ATOM 3950 O O . LYS A 1 482 ? 1.465 5.600 4.787 1.00 92.50 482 LYS A O 1
ATOM 3955 N N . PRO A 1 483 ? 1.931 7.219 6.297 1.00 91.44 483 PRO A N 1
ATOM 3956 C CA . PRO A 1 483 ? 3.258 6.731 6.654 1.00 91.44 483 PRO A CA 1
ATOM 3957 C C . PRO A 1 483 ? 3.179 5.377 7.368 1.00 91.44 483 PRO A C 1
ATOM 3959 O O . PRO A 1 483 ? 2.249 5.116 8.136 1.00 91.44 483 PRO A O 1
ATOM 3962 N N . ILE A 1 484 ? 4.171 4.515 7.147 1.00 90.44 484 ILE A N 1
ATOM 3963 C CA . ILE A 1 484 ? 4.165 3.134 7.646 1.00 90.44 484 ILE A CA 1
ATOM 3964 C C . ILE A 1 484 ? 4.198 3.052 9.176 1.00 90.44 484 ILE A C 1
ATOM 3966 O O . ILE A 1 484 ? 3.583 2.165 9.756 1.00 90.44 484 ILE A O 1
ATOM 3970 N N . ASN A 1 485 ? 4.884 3.981 9.843 1.00 89.31 485 ASN A N 1
ATOM 3971 C CA . ASN A 1 485 ? 5.019 4.016 11.302 1.00 89.31 485 ASN A CA 1
ATOM 3972 C C . ASN A 1 485 ? 3.753 4.481 12.033 1.00 89.31 485 ASN A C 1
ATOM 3974 O O . ASN A 1 485 ? 3.694 4.363 13.255 1.00 89.31 485 ASN A O 1
ATOM 3978 N N . LEU A 1 486 ? 2.749 4.980 11.307 1.00 91.25 486 LEU A N 1
ATOM 3979 C CA . LEU A 1 486 ? 1.421 5.268 11.853 1.00 91.25 486 LEU A CA 1
ATOM 3980 C C . LEU A 1 486 ? 0.460 4.078 11.721 1.00 91.25 486 LEU A C 1
ATOM 3982 O O . LEU A 1 486 ? -0.681 4.163 12.177 1.00 91.25 486 LEU A O 1
ATOM 3986 N N . LEU A 1 487 ? 0.902 2.990 11.082 1.00 92.62 487 LEU A N 1
ATOM 3987 C CA . LEU A 1 487 ? 0.084 1.824 10.792 1.00 92.62 487 LEU A CA 1
ATOM 3988 C C . LEU A 1 487 ? 0.537 0.598 11.577 1.00 92.62 487 LEU A C 1
ATOM 3990 O O . LEU A 1 487 ? 1.722 0.354 11.796 1.00 92.62 487 LEU A O 1
ATOM 3994 N N . TYR A 1 488 ? -0.443 -0.219 11.935 1.00 92.44 488 TYR A N 1
ATOM 3995 C CA . TYR A 1 488 ? -0.258 -1.454 12.673 1.00 92.44 488 TYR A CA 1
ATOM 3996 C C . TYR A 1 488 ? -0.987 -2.603 11.984 1.00 92.44 488 TYR A C 1
ATOM 3998 O O . TYR A 1 488 ? -2.019 -2.423 11.333 1.00 92.44 488 TYR A O 1
ATOM 4006 N N . LYS A 1 489 ? -0.488 -3.823 12.174 1.00 90.62 489 LYS A N 1
ATOM 4007 C CA . LYS A 1 489 ? -1.275 -5.025 11.875 1.00 90.62 489 LYS A CA 1
ATOM 4008 C C . LYS A 1 489 ? -2.379 -5.178 12.924 1.00 90.62 489 LYS A C 1
ATOM 4010 O O . LYS A 1 489 ? -2.172 -4.837 14.085 1.00 90.62 489 LYS A O 1
ATOM 4015 N N . GLN A 1 490 ? -3.525 -5.736 12.536 1.00 90.25 490 GLN A N 1
ATOM 4016 C CA . GLN A 1 490 ? -4.674 -5.931 13.435 1.00 90.25 490 GLN A CA 1
ATOM 4017 C C . GLN A 1 490 ? -4.340 -6.768 14.683 1.00 90.25 490 GLN A C 1
ATOM 4019 O O . GLN A 1 490 ? -4.917 -6.540 15.744 1.00 90.25 490 GLN A O 1
ATOM 4024 N N . GLY A 1 491 ? -3.391 -7.705 14.577 1.00 86.06 491 GLY A N 1
ATOM 4025 C CA . GLY A 1 491 ? -2.984 -8.557 15.694 1.00 86.06 491 GLY A CA 1
ATOM 4026 C C . GLY A 1 491 ? -4.145 -9.398 16.221 1.00 86.06 491 GLY A C 1
ATOM 4027 O O . GLY A 1 491 ? -4.879 -10.011 15.449 1.00 86.06 491 GLY A O 1
ATOM 4028 N N . LEU A 1 492 ? -4.328 -9.405 17.543 1.00 85.88 492 LEU A N 1
ATOM 4029 C CA . LEU A 1 492 ? -5.371 -10.173 18.238 1.00 85.88 492 LEU A CA 1
ATOM 4030 C C . LEU A 1 492 ? -6.690 -9.403 18.436 1.00 85.88 492 LEU A C 1
ATOM 4032 O O . LEU A 1 492 ? -7.487 -9.773 19.297 1.00 85.88 492 LEU A O 1
ATOM 4036 N N . ILE A 1 493 ? -6.925 -8.324 17.688 1.00 89.25 493 ILE A N 1
ATOM 4037 C CA . ILE A 1 493 ? -8.135 -7.500 17.815 1.00 89.25 493 ILE A CA 1
ATOM 4038 C C . ILE A 1 493 ? -9.263 -8.116 16.976 1.00 89.25 493 ILE A C 1
ATOM 4040 O O . ILE A 1 493 ? -9.110 -8.225 15.761 1.00 89.25 493 ILE A O 1
ATOM 4044 N N . PRO A 1 494 ? -10.404 -8.516 17.567 1.00 89.56 494 PRO A N 1
ATOM 4045 C CA . PRO A 1 494 ? -11.530 -9.066 16.810 1.00 89.56 494 PRO A CA 1
ATOM 4046 C C . PRO A 1 494 ? -12.196 -8.040 15.880 1.00 89.56 494 PRO A C 1
ATOM 4048 O O . PRO A 1 494 ? -12.388 -6.892 16.271 1.00 89.56 494 PRO A O 1
ATOM 4051 N N . ASP A 1 495 ? -12.661 -8.474 14.702 1.00 88.50 495 ASP A N 1
ATOM 4052 C CA . ASP A 1 495 ? -13.275 -7.590 13.688 1.00 88.50 495 ASP A CA 1
ATOM 4053 C C . ASP A 1 495 ? -14.479 -6.793 14.201 1.00 88.50 495 ASP A C 1
ATOM 4055 O O . ASP A 1 495 ? -14.700 -5.659 13.785 1.00 88.50 495 ASP A O 1
ATOM 4059 N N . LYS A 1 496 ? -15.250 -7.349 15.144 1.00 89.12 496 LYS A N 1
ATOM 4060 C CA . LYS A 1 496 ? -16.403 -6.648 15.731 1.00 89.12 496 LYS A CA 1
ATOM 4061 C C . LYS A 1 496 ? -16.011 -5.425 16.576 1.00 89.12 496 LYS A C 1
ATOM 4063 O O . LYS A 1 496 ? -16.872 -4.601 16.852 1.00 89.12 496 LYS A O 1
ATOM 4068 N N . LEU A 1 497 ? -14.743 -5.291 16.983 1.00 90.12 497 LEU A N 1
ATOM 4069 C CA . LEU A 1 497 ? -14.213 -4.074 17.621 1.00 90.12 497 LEU A CA 1
ATOM 4070 C C . LEU A 1 497 ? -13.765 -3.015 16.604 1.00 90.12 497 LEU A C 1
ATOM 4072 O O . LEU A 1 497 ? -13.283 -1.957 16.991 1.00 90.12 497 LEU A O 1
ATOM 4076 N N . LEU A 1 498 ? -13.921 -3.283 15.308 1.00 89.81 498 LEU A N 1
ATOM 4077 C CA . LEU A 1 498 ? -13.722 -2.306 14.242 1.00 89.81 498 LEU A CA 1
ATOM 4078 C C . LEU A 1 498 ? -15.059 -1.663 13.830 1.00 89.81 498 LEU A C 1
ATOM 4080 O O . LEU A 1 498 ? -15.157 -1.106 12.742 1.00 89.81 498 LEU A O 1
ATOM 4084 N N . ASP A 1 499 ? -16.120 -1.786 14.631 1.00 90.25 499 ASP A N 1
ATOM 4085 C CA . ASP A 1 499 ? -17.421 -1.197 14.305 1.00 90.25 499 ASP A CA 1
ATOM 4086 C C . ASP A 1 499 ? -17.346 0.335 14.260 1.00 90.25 499 ASP A C 1
ATOM 4088 O O . ASP A 1 499 ? -16.631 0.970 15.041 1.00 90.25 499 ASP A O 1
ATOM 4092 N N . ASP A 1 500 ? -18.089 0.938 13.335 1.00 87.06 500 ASP A N 1
ATOM 4093 C CA . ASP A 1 500 ? -18.068 2.382 13.142 1.00 87.06 500 ASP A CA 1
ATOM 4094 C C . ASP A 1 500 ? -18.661 3.148 14.332 1.00 87.06 500 ASP A C 1
ATOM 4096 O O . ASP A 1 500 ? -18.291 4.303 14.542 1.00 87.06 500 ASP A O 1
ATOM 4100 N N . CYS A 1 501 ? -19.508 2.518 15.156 1.00 86.06 501 CYS A N 1
ATOM 4101 C CA . CYS A 1 501 ? -20.009 3.144 16.381 1.00 86.06 501 CYS A CA 1
ATOM 4102 C C . CYS A 1 501 ? -18.887 3.458 17.382 1.00 86.06 501 CYS A C 1
ATOM 4104 O O . CYS A 1 501 ? -19.018 4.365 18.197 1.00 86.06 501 CYS A O 1
ATOM 4106 N N . LEU A 1 502 ? -17.760 2.740 17.332 1.00 89.69 502 LEU A N 1
ATOM 4107 C CA . LEU A 1 502 ? -16.640 2.962 18.246 1.00 89.69 502 LEU A CA 1
ATOM 4108 C C . LEU A 1 502 ? -15.816 4.201 17.872 1.00 89.69 502 LEU A C 1
ATOM 4110 O O . LEU A 1 502 ? -15.041 4.674 18.701 1.00 89.69 502 LEU A O 1
ATOM 4114 N N . LYS A 1 503 ? -16.035 4.803 16.693 1.00 87.00 503 LYS A N 1
ATOM 4115 C CA . LYS A 1 503 ? -15.453 6.113 16.337 1.00 87.00 503 LYS A CA 1
ATOM 4116 C C . LYS A 1 503 ? -15.924 7.225 17.261 1.00 87.00 503 LYS A C 1
ATOM 4118 O O . LYS A 1 503 ? -15.207 8.200 17.467 1.00 87.00 503 LYS A O 1
ATOM 4123 N N . ASP A 1 504 ? -17.105 7.062 17.854 1.00 86.88 504 ASP A N 1
ATOM 4124 C CA . ASP A 1 504 ? -17.660 8.010 18.816 1.00 86.88 504 ASP A CA 1
ATOM 4125 C C . ASP A 1 504 ? -16.831 8.108 20.106 1.00 86.88 504 ASP A C 1
ATOM 4127 O O . ASP A 1 504 ? -16.973 9.087 20.837 1.00 86.88 504 ASP A O 1
ATOM 4131 N N . THR A 1 505 ? -15.906 7.165 20.339 1.00 86.81 505 THR A N 1
ATOM 4132 C CA . THR A 1 505 ? -14.895 7.256 21.407 1.00 86.81 505 THR A CA 1
ATOM 4133 C C . THR A 1 505 ? -13.824 8.326 21.149 1.00 86.81 505 THR A C 1
ATOM 4135 O O . THR A 1 505 ? -12.985 8.587 22.008 1.00 86.81 505 THR A O 1
ATOM 4138 N N . GLY A 1 506 ? -13.809 8.934 19.956 1.00 85.50 506 GLY A N 1
ATOM 4139 C CA . GLY A 1 506 ? -12.743 9.830 19.502 1.00 85.50 506 GLY A CA 1
ATOM 4140 C C . GLY A 1 506 ? -11.493 9.096 19.008 1.00 85.50 506 GLY A C 1
ATOM 4141 O O . GLY A 1 506 ? -10.531 9.744 18.597 1.00 85.50 506 GLY A O 1
ATOM 4142 N N . PHE A 1 507 ? -11.500 7.759 19.020 1.00 89.12 507 PHE A N 1
ATOM 4143 C CA . PHE A 1 507 ? -10.427 6.928 18.491 1.00 89.12 507 PHE A CA 1
ATOM 4144 C C . PHE A 1 507 ? -10.964 5.935 17.458 1.00 89.12 507 PHE A C 1
ATOM 4146 O O . PHE A 1 507 ? -11.625 4.951 17.794 1.00 89.12 507 PHE A O 1
ATOM 4153 N N . ASP A 1 508 ? -10.638 6.176 16.190 1.00 90.88 508 ASP A N 1
ATOM 4154 C CA . ASP A 1 508 ? -10.965 5.264 15.103 1.00 90.88 508 ASP A CA 1
ATOM 4155 C C . ASP A 1 508 ? -9.796 4.315 14.822 1.00 90.88 508 ASP A C 1
ATOM 4157 O O . ASP A 1 508 ? -8.826 4.645 14.137 1.00 90.88 508 ASP A O 1
ATOM 4161 N N . ILE A 1 509 ? -9.905 3.092 15.336 1.00 91.31 509 ILE A N 1
ATOM 4162 C CA . ILE A 1 509 ? -8.887 2.060 15.145 1.00 91.31 509 ILE A CA 1
ATOM 4163 C C . ILE A 1 509 ? -8.636 1.738 13.660 1.00 91.31 509 ILE A C 1
ATOM 4165 O O . ILE A 1 509 ? -7.510 1.407 13.288 1.00 91.31 509 ILE A O 1
ATOM 4169 N N . LYS A 1 510 ? -9.635 1.876 12.777 1.00 92.62 510 LYS A N 1
ATOM 4170 C CA . LYS A 1 510 ? -9.453 1.632 11.336 1.00 92.62 510 LYS A CA 1
ATOM 4171 C C . LYS A 1 510 ? -8.481 2.632 10.704 1.00 92.62 510 LYS A C 1
ATOM 4173 O O . LYS A 1 510 ? -7.843 2.298 9.706 1.00 92.62 510 LYS A O 1
ATOM 4178 N N . GLU A 1 511 ? -8.314 3.824 11.282 1.00 92.75 511 GLU A N 1
ATOM 4179 C CA . GLU A 1 511 ? -7.369 4.814 10.760 1.00 92.75 511 GLU A CA 1
ATOM 4180 C C . GLU A 1 511 ? -5.903 4.415 10.946 1.00 92.75 511 GLU A C 1
ATOM 4182 O O . GLU A 1 511 ? -5.068 4.825 10.135 1.00 92.75 511 GLU A O 1
ATOM 4187 N N . VAL A 1 512 ? -5.611 3.616 11.977 1.00 92.94 512 VAL A N 1
ATOM 4188 C CA . VAL A 1 512 ? -4.254 3.184 12.357 1.00 92.94 512 VAL A CA 1
ATOM 4189 C C . VAL A 1 512 ? -3.966 1.725 12.007 1.00 92.94 512 VAL A C 1
ATOM 4191 O O . VAL A 1 512 ? -2.847 1.256 12.183 1.00 92.94 512 VAL A O 1
ATOM 4194 N N . LEU A 1 513 ? -4.955 0.972 11.529 1.00 94.00 513 LEU A N 1
ATOM 4195 C CA . LEU A 1 513 ? -4.750 -0.396 11.063 1.00 94.00 513 LEU A CA 1
ATOM 4196 C C . LEU A 1 513 ? -4.447 -0.425 9.564 1.00 94.00 513 LEU A C 1
ATOM 4198 O O . LEU A 1 513 ? -5.054 0.304 8.784 1.00 94.00 513 LEU A O 1
ATOM 4202 N N . LEU A 1 514 ? -3.538 -1.310 9.164 1.00 93.19 514 LEU A N 1
ATOM 4203 C CA . LEU A 1 514 ? -3.201 -1.598 7.769 1.00 93.19 514 LEU A CA 1
ATOM 4204 C C . LEU A 1 514 ? -4.417 -2.150 7.005 1.00 93.19 514 LEU A C 1
ATOM 4206 O O . LEU A 1 514 ? -5.181 -2.935 7.569 1.00 93.19 514 LEU A O 1
ATOM 4210 N N . TYR A 1 515 ? -4.585 -1.774 5.733 1.00 92.81 515 TYR A N 1
ATOM 4211 C CA . TYR A 1 515 ? -5.659 -2.290 4.874 1.00 92.81 515 TYR A CA 1
ATOM 4212 C C . TYR A 1 515 ? -5.660 -3.823 4.802 1.00 92.81 515 TYR A C 1
ATOM 4214 O O . TYR A 1 515 ? -4.606 -4.454 4.708 1.00 92.81 515 TYR A O 1
ATOM 4222 N N . ASP A 1 516 ? -6.853 -4.419 4.829 1.00 85.75 516 ASP A N 1
ATOM 4223 C CA . ASP A 1 516 ? -7.002 -5.873 4.775 1.00 85.75 516 ASP A CA 1
ATOM 4224 C C . ASP A 1 516 ? -6.632 -6.407 3.382 1.00 85.75 516 ASP A C 1
ATOM 4226 O O . ASP A 1 516 ? -7.141 -5.940 2.365 1.00 85.75 516 ASP A O 1
ATOM 4230 N N . GLY A 1 517 ? -5.693 -7.348 3.325 1.00 83.31 517 GLY A N 1
ATOM 4231 C CA . GLY A 1 517 ? -5.125 -7.854 2.072 1.00 83.31 517 GLY A CA 1
ATOM 4232 C C . GLY A 1 517 ? -3.961 -7.041 1.490 1.00 83.31 517 GLY A C 1
ATOM 4233 O O . GLY A 1 517 ? -3.403 -7.459 0.478 1.00 83.31 517 GLY A O 1
ATOM 4234 N N . PHE A 1 518 ? -3.536 -5.929 2.109 1.00 89.25 518 PHE A N 1
ATOM 4235 C CA . PHE A 1 518 ? -2.268 -5.295 1.728 1.00 89.25 518 PHE A CA 1
ATOM 4236 C C . PHE A 1 518 ? -1.085 -6.091 2.294 1.00 89.25 518 PHE A C 1
ATOM 4238 O O . PHE A 1 518 ? -0.987 -6.312 3.504 1.00 89.25 518 PHE A O 1
ATOM 4245 N N . VAL A 1 519 ? -0.168 -6.506 1.420 1.00 85.31 519 VAL A N 1
ATOM 4246 C CA . VAL A 1 519 ? 0.992 -7.325 1.781 1.00 85.31 519 VAL A CA 1
ATOM 4247 C C . VAL A 1 519 ? 2.271 -6.572 1.453 1.00 85.31 519 VAL A C 1
ATOM 4249 O O . VAL A 1 519 ? 2.547 -6.236 0.306 1.00 85.31 519 VAL A O 1
ATOM 4252 N N . LEU A 1 520 ? 3.078 -6.348 2.485 1.00 79.50 520 LEU A N 1
ATOM 4253 C CA . LEU A 1 520 ? 4.429 -5.816 2.365 1.00 79.50 520 LEU A CA 1
ATOM 4254 C C . LEU A 1 520 ? 5.424 -6.954 2.617 1.00 79.50 520 LEU A C 1
ATOM 4256 O O . LEU A 1 520 ? 5.148 -7.848 3.423 1.00 79.50 520 LEU A O 1
ATOM 4260 N N . ASN A 1 521 ? 6.564 -6.946 1.925 1.00 73.62 521 ASN A N 1
ATOM 4261 C CA . ASN A 1 521 ? 7.565 -8.006 2.054 1.00 73.62 521 ASN A CA 1
ATOM 4262 C C . ASN A 1 521 ? 8.024 -8.226 3.518 1.00 73.62 521 ASN A C 1
ATOM 4264 O O . ASN A 1 521 ? 7.977 -7.328 4.361 1.00 73.62 521 ASN A O 1
ATOM 4268 N N . GLU A 1 522 ? 8.540 -9.422 3.828 1.00 64.69 522 GLU A N 1
ATOM 4269 C CA . GLU A 1 522 ? 8.945 -9.804 5.197 1.00 64.69 522 GLU A CA 1
ATOM 4270 C C . GLU A 1 522 ? 10.049 -8.920 5.810 1.00 64.69 522 GLU A C 1
ATOM 4272 O O . GLU A 1 522 ? 10.275 -8.952 7.023 1.00 64.69 522 GLU A O 1
ATOM 4277 N N . LYS A 1 523 ? 10.748 -8.116 4.996 1.00 63.97 523 LYS A N 1
ATOM 4278 C CA . LYS A 1 523 ? 11.829 -7.229 5.453 1.00 63.97 523 LYS A CA 1
ATOM 4279 C C . LYS A 1 523 ? 11.304 -6.059 6.292 1.00 63.97 523 LYS A C 1
ATOM 4281 O O . LYS A 1 523 ? 12.061 -5.493 7.078 1.00 63.97 523 LYS A O 1
ATOM 4286 N N . THR A 1 524 ? 10.024 -5.717 6.165 1.00 68.31 524 THR A N 1
ATOM 4287 C CA . THR A 1 524 ? 9.380 -4.623 6.900 1.00 68.31 524 THR A CA 1
ATOM 4288 C C . THR A 1 524 ? 8.556 -5.172 8.067 1.00 68.31 524 THR A C 1
ATOM 4290 O O . THR A 1 524 ? 7.464 -5.723 7.922 1.00 68.31 524 THR A O 1
ATOM 4293 N N . LYS A 1 525 ? 9.097 -5.059 9.283 1.00 73.00 525 LYS A N 1
ATOM 4294 C CA . LYS A 1 525 ? 8.397 -5.497 10.497 1.00 73.00 525 LYS A CA 1
ATOM 4295 C C . LYS A 1 525 ? 7.402 -4.429 10.951 1.00 73.00 525 LYS A C 1
ATOM 4297 O O . LYS A 1 525 ? 7.743 -3.580 11.766 1.00 73.00 525 LYS A O 1
ATOM 4302 N N . ILE A 1 526 ? 6.172 -4.501 10.446 1.00 84.19 526 ILE A N 1
ATOM 4303 C CA . ILE A 1 526 ? 5.039 -3.744 10.999 1.00 84.19 526 ILE A CA 1
ATOM 4304 C C . ILE A 1 526 ? 4.573 -4.446 12.279 1.00 84.19 526 ILE A C 1
ATOM 4306 O O . ILE A 1 526 ? 4.301 -5.651 12.267 1.00 84.19 526 ILE A O 1
ATOM 4310 N N . THR A 1 527 ? 4.507 -3.702 13.380 1.00 88.38 527 THR A N 1
ATOM 4311 C CA . THR A 1 527 ? 4.074 -4.214 14.682 1.00 88.38 527 THR A CA 1
ATOM 4312 C C . THR A 1 527 ? 2.565 -4.446 14.718 1.00 88.38 527 THR A C 1
ATOM 4314 O O . THR A 1 527 ? 1.785 -3.806 14.013 1.00 88.38 527 THR A O 1
ATOM 4317 N N . GLU A 1 528 ? 2.138 -5.398 15.543 1.00 90.88 528 GLU A N 1
ATOM 4318 C CA . GLU A 1 528 ? 0.719 -5.627 15.812 1.00 90.88 528 GLU A CA 1
ATOM 4319 C C . GLU A 1 528 ? 0.194 -4.606 16.821 1.00 90.88 528 GLU A C 1
ATOM 4321 O O . GLU A 1 528 ? 0.852 -4.325 17.833 1.00 90.88 528 GLU A O 1
ATOM 4326 N N . TYR A 1 529 ? -1.004 -4.076 16.569 1.00 91.94 529 TYR A N 1
ATOM 4327 C CA . TYR A 1 529 ? -1.674 -3.197 17.515 1.00 91.94 529 TYR A CA 1
ATOM 4328 C C . TYR A 1 529 ? -2.054 -3.998 18.759 1.00 91.94 529 TYR A C 1
ATOM 4330 O O . TYR A 1 529 ? -2.680 -5.057 18.682 1.00 91.94 529 TYR A O 1
ATOM 4338 N N . GLN A 1 530 ? -1.657 -3.499 19.925 1.00 90.94 530 GLN A N 1
ATOM 4339 C CA . GLN A 1 530 ? -1.908 -4.194 21.179 1.00 90.94 530 GLN A CA 1
ATOM 4340 C C . GLN A 1 530 ? -3.335 -3.920 21.651 1.00 90.94 530 GLN A C 1
ATOM 4342 O O . GLN A 1 530 ? -3.737 -2.771 21.834 1.00 90.94 530 GLN A O 1
ATOM 4347 N N . ILE A 1 531 ? -4.090 -4.990 21.899 1.00 90.00 531 ILE A N 1
ATOM 4348 C CA . ILE A 1 531 ? -5.470 -4.908 22.392 1.00 90.00 531 ILE A CA 1
ATOM 4349 C C . ILE A 1 531 ? -5.569 -4.192 23.754 1.00 90.00 531 ILE A C 1
ATOM 4351 O O . ILE A 1 531 ? -6.560 -3.522 24.031 1.00 90.00 531 ILE A O 1
ATOM 4355 N N . THR A 1 532 ? -4.511 -4.240 24.568 1.00 89.75 532 THR A N 1
ATOM 4356 C CA . THR A 1 532 ? -4.390 -3.480 25.823 1.00 89.75 532 THR A CA 1
ATOM 4357 C C . THR A 1 532 ? -4.319 -1.971 25.592 1.00 89.75 532 THR A C 1
ATOM 4359 O O . THR A 1 532 ? -4.925 -1.210 26.341 1.00 89.75 532 THR A O 1
ATOM 4362 N N . THR A 1 533 ? -3.636 -1.517 24.536 1.00 90.62 533 THR A N 1
ATOM 4363 C CA . THR A 1 533 ? -3.601 -0.096 24.151 1.00 90.62 533 THR A CA 1
ATOM 4364 C C . THR A 1 533 ? -4.982 0.382 23.711 1.00 90.62 533 THR A C 1
ATOM 4366 O O . THR A 1 533 ? -5.397 1.477 24.090 1.00 90.62 533 THR A O 1
ATOM 4369 N N . LEU A 1 534 ? -5.719 -0.454 22.967 1.00 91.06 534 LEU A N 1
ATOM 4370 C CA . LEU A 1 534 ? -7.104 -0.167 22.582 1.00 91.06 534 LEU A CA 1
ATOM 4371 C C . LEU A 1 534 ? -8.002 -0.036 23.820 1.00 91.06 534 LEU A C 1
ATOM 4373 O O . LEU A 1 534 ? -8.765 0.920 23.932 1.00 91.06 534 LEU A O 1
ATOM 4377 N N . ALA A 1 535 ? -7.867 -0.963 24.772 1.00 90.12 535 ALA A N 1
ATOM 4378 C CA . ALA A 1 535 ? -8.609 -0.920 26.024 1.00 90.12 535 ALA A CA 1
ATOM 4379 C C . ALA A 1 535 ? -8.340 0.374 26.806 1.00 90.12 535 ALA A C 1
ATOM 4381 O O . ALA A 1 535 ? -9.280 1.013 27.270 1.00 90.12 535 ALA A O 1
ATOM 4382 N N . SER A 1 536 ? -7.078 0.802 26.913 1.00 90.44 536 SER A N 1
ATOM 4383 C CA . SER A 1 536 ? -6.727 2.079 27.550 1.00 90.44 536 SER A CA 1
ATOM 4384 C C . SER A 1 536 ? -7.386 3.269 26.853 1.00 90.44 536 SER A C 1
ATOM 4386 O O . SER A 1 536 ? -7.977 4.101 27.531 1.00 90.44 536 SER A O 1
ATOM 4388 N N . LYS A 1 537 ? -7.363 3.321 25.513 1.00 90.31 537 LYS A N 1
ATOM 4389 C CA . LYS A 1 537 ? -8.000 4.394 24.727 1.00 90.31 537 LYS A CA 1
ATOM 4390 C C . LYS A 1 537 ? -9.508 4.482 24.958 1.00 90.31 537 LYS A C 1
ATOM 4392 O O . LYS A 1 537 ? -10.038 5.575 25.126 1.00 90.31 537 LYS A O 1
ATOM 4397 N N . TYR A 1 538 ? -10.199 3.345 24.996 1.00 91.44 538 TYR A N 1
ATOM 4398 C CA . TYR A 1 538 ? -11.636 3.334 25.281 1.00 91.44 538 TYR A CA 1
ATOM 4399 C C . TYR A 1 538 ? -11.941 3.702 26.731 1.00 91.44 538 TYR A C 1
ATOM 4401 O O . TYR A 1 538 ? -12.888 4.440 26.975 1.00 91.44 538 TYR A O 1
ATOM 4409 N N . ASN A 1 539 ? -11.132 3.256 27.692 1.00 90.12 539 ASN A N 1
ATOM 4410 C CA . ASN A 1 539 ? -11.307 3.651 29.090 1.00 90.12 539 ASN A CA 1
ATOM 4411 C C . ASN A 1 539 ? -11.068 5.162 29.295 1.00 90.12 539 ASN A C 1
ATOM 4413 O O . ASN A 1 539 ? -11.877 5.800 29.959 1.00 90.12 539 ASN A O 1
ATOM 4417 N N . GLU A 1 540 ? -10.058 5.755 28.640 1.00 90.38 540 GLU A N 1
ATOM 4418 C CA . GLU A 1 540 ? -9.819 7.213 28.633 1.00 90.38 540 GLU A CA 1
ATOM 4419 C C . GLU A 1 540 ? -11.052 8.003 28.154 1.00 90.38 540 GLU A C 1
ATOM 4421 O O . GLU A 1 540 ? -11.365 9.058 28.705 1.00 90.38 540 GLU A O 1
ATOM 4426 N N . TYR A 1 541 ? -11.780 7.495 27.152 1.00 91.88 541 TYR A N 1
ATOM 4427 C CA . TYR A 1 541 ? -13.017 8.122 26.673 1.00 91.88 541 TYR A CA 1
ATOM 4428 C C . TYR A 1 541 ? -14.111 8.155 27.750 1.00 91.88 541 TYR A C 1
ATOM 4430 O O . TYR A 1 541 ? -14.807 9.162 27.900 1.00 91.88 541 TYR A O 1
ATOM 4438 N N . PHE A 1 542 ? -14.256 7.080 28.528 1.00 90.25 542 PHE A N 1
ATOM 4439 C CA . PHE A 1 542 ? -15.240 7.030 29.609 1.00 90.25 542 PHE A CA 1
ATOM 4440 C C . PHE A 1 542 ? -14.849 7.908 30.804 1.00 90.25 542 PHE A C 1
ATOM 4442 O O . PHE A 1 542 ? -15.745 8.523 31.383 1.00 90.25 542 PHE A O 1
ATOM 4449 N N . ASP A 1 543 ? -13.550 8.055 31.085 1.00 86.12 543 ASP A N 1
ATOM 4450 C CA . ASP A 1 543 ? -13.011 8.943 32.130 1.00 86.12 543 ASP A CA 1
ATOM 4451 C C . ASP A 1 543 ? -13.136 10.447 31.787 1.00 86.12 543 ASP A C 1
ATOM 4453 O O . ASP A 1 543 ? -13.055 11.296 32.676 1.00 86.12 543 ASP A O 1
ATOM 4457 N N . GLY A 1 544 ? -13.318 10.794 30.506 1.00 85.00 544 GLY A N 1
ATOM 4458 C CA . GLY A 1 544 ? -13.490 12.174 30.031 1.00 85.00 544 GLY A CA 1
ATOM 4459 C C . GLY A 1 544 ? -14.864 12.790 30.336 1.00 85.00 544 GLY A C 1
ATOM 4460 O O . GLY A 1 544 ? -15.708 12.181 30.993 1.00 85.00 544 GLY A O 1
ATOM 4461 N N . GLU A 1 545 ? -15.131 13.992 29.810 1.00 81.75 545 GLU A N 1
ATOM 4462 C CA . GLU A 1 545 ? -16.431 14.669 29.970 1.00 81.75 545 GLU A CA 1
ATOM 4463 C C . GLU A 1 545 ? -17.602 13.813 29.459 1.00 81.75 545 GLU A C 1
ATOM 4465 O O . GLU A 1 545 ? -17.465 13.034 28.509 1.00 81.75 545 GLU A O 1
ATOM 4470 N N . ASP A 1 546 ? -18.751 13.924 30.125 1.00 78.19 546 ASP A N 1
ATOM 4471 C CA . ASP A 1 546 ? -19.955 13.194 29.738 1.00 78.19 546 ASP A CA 1
ATOM 4472 C C . ASP A 1 546 ? -20.506 13.696 28.396 1.00 78.19 546 ASP A C 1
ATOM 4474 O O . ASP A 1 546 ? -20.435 14.886 28.084 1.00 78.19 546 ASP A O 1
ATOM 4478 N N . ASN A 1 547 ? -21.016 12.777 27.576 1.00 84.00 547 ASN A N 1
ATOM 4479 C CA . ASN A 1 547 ? -21.605 13.106 26.283 1.00 84.00 547 ASN A CA 1
ATOM 4480 C C . ASN A 1 547 ? -22.714 12.121 25.906 1.00 84.00 547 ASN A C 1
ATOM 4482 O O . ASN A 1 547 ? -22.672 10.943 26.263 1.00 84.00 547 ASN A O 1
ATOM 4486 N N . ASP A 1 548 ? -23.647 12.595 25.081 1.00 81.56 548 ASP A N 1
ATOM 4487 C CA . ASP A 1 548 ? -24.844 11.862 24.651 1.00 81.56 548 ASP A CA 1
ATOM 4488 C C . ASP A 1 548 ? -24.538 10.526 23.941 1.00 81.56 548 ASP A C 1
ATOM 4490 O O . ASP A 1 548 ? -25.408 9.665 23.802 1.00 81.56 548 ASP A O 1
ATOM 4494 N N . LYS A 1 549 ? -23.300 10.329 23.467 1.00 89.38 549 LYS A N 1
ATOM 4495 C CA . LYS A 1 549 ? -22.879 9.122 22.747 1.00 89.38 549 LYS A CA 1
ATOM 4496 C C . LYS A 1 549 ? -22.351 8.029 23.678 1.00 89.38 549 LYS A C 1
ATOM 4498 O O . LYS A 1 549 ? -22.404 6.861 23.281 1.00 89.38 549 LYS A O 1
ATOM 4503 N N . LYS A 1 550 ? -21.918 8.343 24.908 1.00 91.38 550 LYS A N 1
ATOM 4504 C CA . LYS A 1 550 ? -21.380 7.353 25.865 1.00 91.38 550 LYS A CA 1
ATOM 4505 C C . LYS A 1 550 ? -22.377 6.238 26.172 1.00 91.38 550 LYS A C 1
ATOM 4507 O O . LYS A 1 550 ? -21.969 5.077 26.245 1.00 91.38 550 LYS A O 1
ATOM 4512 N N . GLU A 1 551 ? -23.671 6.548 26.277 1.00 90.62 551 GLU A N 1
ATOM 4513 C CA . GLU A 1 551 ? -24.725 5.537 26.447 1.00 90.62 551 GLU A CA 1
ATOM 4514 C C . GLU A 1 551 ? -24.761 4.568 25.257 1.00 90.62 551 GLU A C 1
ATOM 4516 O O . GLU A 1 551 ? -24.764 3.351 25.449 1.00 90.62 551 GLU A O 1
ATOM 4521 N N . SER A 1 552 ? -24.710 5.086 24.026 1.00 89.31 552 SER A N 1
ATOM 4522 C CA . SER A 1 552 ? -24.753 4.264 22.810 1.00 89.31 552 SER A CA 1
ATOM 4523 C C . SER A 1 552 ? -23.523 3.359 22.655 1.00 89.31 552 SER A C 1
ATOM 4525 O O . SER A 1 552 ? -23.669 2.167 22.369 1.00 89.31 552 SER A O 1
ATOM 4527 N N . VAL A 1 553 ? -22.323 3.883 22.934 1.00 91.50 553 VAL A N 1
ATOM 4528 C CA . VAL A 1 553 ? -21.062 3.127 22.898 1.00 91.50 553 VAL A CA 1
ATOM 4529 C C . VAL A 1 553 ? -21.042 2.070 24.001 1.00 91.50 553 VAL A C 1
ATOM 4531 O O . VAL A 1 553 ? -20.696 0.915 23.747 1.00 91.50 553 VAL A O 1
ATOM 4534 N N . SER A 1 554 ? -21.464 2.428 25.217 1.00 91.44 554 SER A N 1
ATOM 4535 C CA . SER A 1 554 ? -21.537 1.486 26.340 1.00 91.44 554 SER A CA 1
ATOM 4536 C C . SER A 1 554 ? -22.524 0.366 26.053 1.00 91.44 554 SER A C 1
ATOM 4538 O O . SER A 1 554 ? -22.207 -0.804 26.263 1.00 91.44 554 SER A O 1
ATOM 4540 N N . LYS A 1 555 ? -23.697 0.701 25.503 1.00 90.25 555 LYS A N 1
ATOM 4541 C CA . LYS A 1 555 ? -24.679 -0.282 25.050 1.00 90.25 555 LYS A CA 1
ATOM 4542 C C . LYS A 1 555 ? -24.057 -1.232 24.031 1.00 90.25 555 LYS A C 1
ATOM 4544 O O . LYS A 1 555 ? -24.171 -2.441 24.216 1.00 90.25 555 LYS A O 1
ATOM 4549 N N . PHE A 1 556 ? -23.390 -0.721 22.994 1.00 90.88 556 PHE A N 1
ATOM 4550 C CA . PHE A 1 556 ? -22.741 -1.564 21.987 1.00 90.88 556 PHE A CA 1
ATOM 4551 C C . PHE A 1 556 ? -21.718 -2.518 22.615 1.00 90.88 556 PHE A C 1
ATOM 4553 O O . PHE A 1 556 ? -21.797 -3.729 22.406 1.00 90.88 556 PHE A O 1
ATOM 4560 N N . LEU A 1 557 ? -20.806 -1.996 23.442 1.00 90.25 557 LEU A N 1
ATOM 4561 C CA . LEU A 1 557 ? -19.770 -2.800 24.089 1.00 90.25 557 LEU A CA 1
ATOM 4562 C C . LEU A 1 557 ? -20.375 -3.869 25.011 1.00 90.25 557 LEU A C 1
ATOM 4564 O O . LEU A 1 557 ? -19.989 -5.028 24.917 1.00 90.25 557 LEU A O 1
ATOM 4568 N N . LEU A 1 558 ? -21.366 -3.547 25.846 1.00 89.50 558 LEU A N 1
ATOM 4569 C CA . LEU A 1 558 ? -22.002 -4.523 26.749 1.00 89.50 558 LEU A CA 1
ATOM 4570 C C . LEU A 1 558 ? -22.769 -5.639 26.010 1.00 89.50 558 LEU A C 1
ATOM 4572 O O . LEU A 1 558 ? -22.913 -6.753 26.528 1.00 89.50 558 LEU A O 1
ATOM 4576 N N . HIS A 1 559 ? -23.240 -5.362 24.793 1.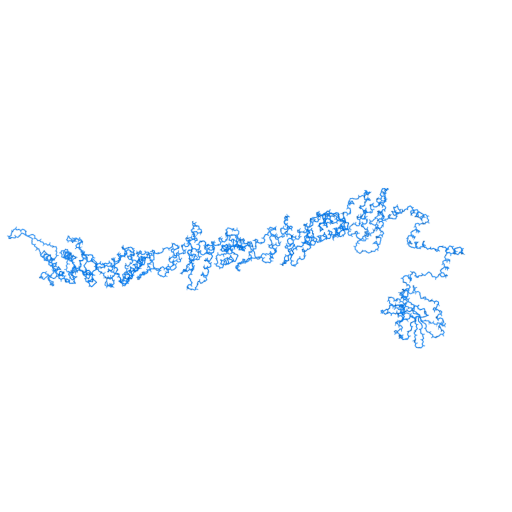00 88.62 559 HIS A N 1
ATOM 4577 C CA . HIS A 1 559 ? -23.873 -6.343 23.903 1.00 88.62 559 HIS A CA 1
ATOM 4578 C C . HIS A 1 559 ? -22.867 -7.154 23.070 1.00 88.62 559 HIS A C 1
ATOM 4580 O O . HIS A 1 559 ? -23.209 -8.210 22.522 1.00 88.62 559 HIS A O 1
ATOM 4586 N N . LEU A 1 560 ? -21.615 -6.698 23.018 1.00 89.00 560 LEU A N 1
ATOM 4587 C CA . LEU A 1 560 ? -20.482 -7.408 22.449 1.00 89.00 560 LEU A CA 1
ATOM 4588 C C . LEU A 1 560 ? -19.808 -8.251 23.539 1.00 89.00 560 LEU A C 1
ATOM 4590 O O . LEU A 1 560 ? -18.918 -7.796 24.248 1.00 89.00 560 LEU A O 1
ATOM 4594 N N . VAL A 1 561 ? -20.257 -9.491 23.707 1.00 83.94 561 VAL A N 1
ATOM 4595 C CA . VAL A 1 561 ? -19.902 -10.324 24.863 1.00 83.94 561 VAL A CA 1
ATOM 4596 C C . VAL A 1 561 ? -18.591 -11.074 24.624 1.00 83.94 561 VAL A C 1
ATOM 4598 O O . VAL A 1 561 ? -18.498 -11.832 23.657 1.00 83.94 561 VAL A O 1
ATOM 4601 N N . PRO A 1 562 ? -17.582 -10.951 25.500 1.00 84.38 562 PRO A N 1
ATOM 4602 C CA . PRO A 1 562 ? -16.405 -11.804 25.415 1.00 84.38 562 PRO A CA 1
ATOM 4603 C C . PRO A 1 562 ? -16.749 -13.246 25.823 1.00 84.38 562 PRO A C 1
ATOM 4605 O O . PRO A 1 562 ? -17.494 -13.459 26.778 1.00 84.38 562 PRO A O 1
ATOM 4608 N N . GLU A 1 563 ? -16.169 -14.241 25.141 1.00 79.06 563 GLU A N 1
ATOM 4609 C CA . GLU A 1 563 ? -16.393 -15.689 25.368 1.00 79.06 563 GLU A CA 1
ATOM 4610 C C . GLU A 1 563 ? -16.228 -16.104 26.847 1.00 79.06 563 GLU A C 1
ATOM 4612 O O . GLU A 1 563 ? -16.898 -17.022 27.313 1.00 79.06 563 GLU A O 1
ATOM 4617 N N . CYS A 1 564 ? -15.395 -15.381 27.604 1.00 68.19 564 CYS A N 1
ATOM 4618 C CA . CYS A 1 564 ? -15.104 -15.639 29.016 1.00 68.19 564 CYS A CA 1
ATOM 4619 C C . CYS A 1 564 ? -15.764 -14.652 30.010 1.00 68.19 564 CYS A C 1
ATOM 4621 O O . CYS A 1 564 ? -15.430 -14.693 31.193 1.00 68.19 564 CYS A O 1
ATOM 4623 N N . GLY A 1 565 ? -16.644 -13.734 29.583 1.00 66.00 565 GLY A N 1
ATOM 4624 C CA . GLY A 1 565 ? -17.088 -12.602 30.418 1.00 66.00 565 GLY A CA 1
ATOM 4625 C C . GLY A 1 565 ? -18.557 -12.589 30.832 1.00 66.00 565 GLY A C 1
ATOM 4626 O O . GLY A 1 565 ? -19.277 -11.647 30.505 1.00 66.00 565 GLY A O 1
ATOM 4627 N N . GLU A 1 566 ? -18.987 -13.555 31.650 1.00 70.81 566 GLU A N 1
ATOM 4628 C CA . GLU A 1 566 ? -20.302 -13.508 32.329 1.00 70.81 566 GLU A CA 1
ATOM 4629 C C . GLU A 1 566 ? -20.457 -12.264 33.241 1.00 70.81 566 GLU A C 1
ATOM 4631 O O . GLU A 1 566 ? -21.574 -11.832 33.505 1.00 70.81 566 GLU A O 1
ATOM 4636 N N . GLN A 1 567 ? -19.360 -11.613 33.656 1.00 75.44 567 GLN A N 1
ATOM 4637 C CA . GLN A 1 567 ? -19.360 -10.469 34.588 1.00 75.44 567 GLN A CA 1
ATOM 4638 C C . GLN A 1 567 ? -20.020 -9.168 34.078 1.00 75.44 567 GLN A C 1
ATOM 4640 O O . GLN A 1 567 ? -20.177 -8.217 34.847 1.00 75.44 567 GLN A O 1
ATOM 4645 N N . TYR A 1 568 ? -20.374 -9.103 32.790 1.00 84.00 568 TYR A N 1
ATOM 4646 C CA . TYR A 1 568 ? -21.078 -7.964 32.175 1.00 84.00 568 TYR A CA 1
ATOM 4647 C C . TYR A 1 568 ? -22.549 -8.265 31.871 1.00 84.00 568 TYR A C 1
ATOM 4649 O O . TYR A 1 568 ? -23.298 -7.383 31.456 1.00 84.00 568 TYR A O 1
ATOM 4657 N N . LYS A 1 569 ? -22.973 -9.517 32.060 1.00 86.81 569 LYS A N 1
ATOM 4658 C CA . LYS A 1 569 ? -24.335 -9.968 31.770 1.00 86.81 569 LYS A CA 1
ATOM 4659 C C . LYS A 1 569 ? -25.357 -9.257 32.639 1.00 86.81 569 LYS A C 1
ATOM 4661 O O . LYS A 1 569 ? -26.378 -8.821 32.126 1.00 86.81 569 LYS A O 1
ATOM 4666 N N . GLU A 1 570 ? -25.054 -9.118 33.925 1.00 90.44 570 GLU A N 1
ATOM 4667 C CA . GLU A 1 570 ? -25.978 -8.527 34.886 1.00 90.44 570 GLU A CA 1
ATOM 4668 C C . GLU A 1 570 ? -26.248 -7.053 34.576 1.00 90.44 570 GLU A C 1
ATOM 4670 O O . GLU A 1 570 ? -27.403 -6.658 34.444 1.00 90.44 570 GLU A O 1
ATOM 4675 N N . ILE A 1 571 ? -25.197 -6.258 34.343 1.00 91.50 571 ILE A N 1
ATOM 4676 C CA . ILE A 1 571 ? -25.363 -4.837 34.018 1.00 91.50 571 ILE A CA 1
ATOM 4677 C C . ILE A 1 571 ? -26.082 -4.618 32.680 1.00 91.50 571 ILE A C 1
ATOM 4679 O O . ILE A 1 571 ? -26.902 -3.708 32.565 1.00 91.50 571 ILE A O 1
ATOM 4683 N N . ARG A 1 572 ? -25.834 -5.481 31.683 1.00 90.06 572 ARG A N 1
ATOM 4684 C CA . ARG A 1 572 ? -26.582 -5.462 30.419 1.00 90.06 572 ARG A CA 1
ATOM 4685 C C . ARG A 1 572 ? -28.063 -5.747 30.661 1.00 90.06 572 ARG A C 1
ATOM 4687 O O . ARG A 1 572 ? -28.898 -4.975 30.209 1.00 90.06 572 ARG A O 1
ATOM 4694 N N . ASN A 1 573 ? -28.381 -6.814 31.397 1.00 90.31 573 ASN A N 1
ATOM 4695 C CA . ASN A 1 573 ? -29.764 -7.185 31.691 1.00 90.31 573 ASN A CA 1
ATOM 4696 C C . ASN A 1 573 ? -30.495 -6.054 32.429 1.00 90.31 573 ASN A C 1
ATOM 4698 O O . ASN A 1 573 ? -31.608 -5.710 32.054 1.00 90.31 573 ASN A O 1
ATOM 4702 N N . LEU A 1 574 ? -29.858 -5.424 33.424 1.00 92.81 574 LEU A N 1
ATOM 4703 C CA . LEU A 1 574 ? -30.437 -4.281 34.138 1.00 92.81 574 LEU A CA 1
ATOM 4704 C C . LEU A 1 574 ? -30.773 -3.116 33.200 1.00 92.81 574 LEU A C 1
ATOM 4706 O O . LEU A 1 574 ? -31.844 -2.520 33.334 1.00 92.81 574 LEU A O 1
ATOM 4710 N N . TYR A 1 575 ? -29.884 -2.810 32.251 1.00 92.50 575 TYR A N 1
ATOM 4711 C CA . TYR A 1 575 ? -30.108 -1.767 31.251 1.00 92.50 575 TYR A CA 1
ATOM 4712 C C . TYR A 1 575 ? -31.238 -2.119 30.277 1.00 92.50 575 TYR A C 1
ATOM 4714 O O . TYR A 1 575 ? -32.105 -1.279 30.020 1.00 92.50 575 TYR A O 1
ATOM 4722 N N . ASP A 1 576 ? -31.248 -3.344 29.753 1.00 90.38 576 ASP A N 1
ATOM 4723 C CA . ASP A 1 576 ? -32.264 -3.805 28.804 1.00 90.38 576 ASP A CA 1
ATOM 4724 C C . ASP A 1 576 ? -33.653 -3.859 29.457 1.00 90.38 576 ASP A C 1
ATOM 4726 O O . ASP A 1 576 ? -34.628 -3.392 28.867 1.00 90.38 576 ASP A O 1
ATOM 4730 N N . GLU A 1 577 ? -33.733 -4.333 30.705 1.00 90.81 577 GLU A N 1
ATOM 4731 C CA . GLU A 1 577 ? -34.954 -4.334 31.518 1.00 90.81 577 GLU A CA 1
ATOM 4732 C C . GLU A 1 577 ? -35.478 -2.908 31.743 1.00 90.81 577 GLU A C 1
ATOM 4734 O O . GLU A 1 577 ? -36.655 -2.639 31.503 1.00 90.81 577 GLU A O 1
ATOM 4739 N N . TYR A 1 578 ? -34.613 -1.969 32.148 1.00 90.69 578 TYR A N 1
ATOM 4740 C CA . TYR A 1 578 ? -35.010 -0.580 32.404 1.00 90.69 578 TYR A CA 1
ATOM 4741 C C . TYR A 1 578 ? -35.532 0.116 31.140 1.00 90.69 578 TYR A C 1
ATOM 4743 O O . TYR A 1 578 ? -36.549 0.810 31.168 1.00 90.69 578 TYR A O 1
ATOM 4751 N N . ASN A 1 579 ? -34.863 -0.093 30.003 1.00 89.00 579 ASN A N 1
ATOM 4752 C CA . ASN A 1 579 ? -35.240 0.528 28.732 1.00 89.00 579 ASN A CA 1
ATOM 4753 C C . ASN A 1 579 ? -36.279 -0.284 27.937 1.00 89.00 579 ASN A C 1
ATOM 4755 O O . ASN A 1 579 ? -36.662 0.138 26.846 1.00 89.00 579 ASN A O 1
ATOM 4759 N N . ASN A 1 580 ? -36.780 -1.401 28.482 1.00 84.75 580 ASN A N 1
ATOM 4760 C CA . ASN A 1 580 ? -37.746 -2.295 27.834 1.00 84.75 580 ASN A CA 1
ATOM 4761 C C . ASN A 1 580 ? -37.292 -2.747 26.428 1.00 84.75 580 ASN A C 1
ATOM 4763 O O . ASN A 1 580 ? -38.056 -2.669 25.460 1.00 84.75 580 ASN A O 1
ATOM 4767 N N . ILE A 1 581 ? -36.030 -3.164 26.304 1.00 83.75 581 ILE A N 1
ATOM 4768 C CA . ILE A 1 581 ? -35.446 -3.649 25.050 1.00 83.75 581 ILE A CA 1
ATOM 4769 C C . ILE A 1 581 ? -35.744 -5.150 24.926 1.00 83.75 581 ILE A C 1
ATOM 4771 O O . ILE A 1 581 ? -35.204 -5.958 25.676 1.00 83.75 581 ILE A O 1
ATOM 4775 N N . GLU A 1 582 ? -36.612 -5.524 23.983 1.00 69.50 582 GLU A N 1
ATOM 4776 C CA . GLU A 1 582 ? -36.915 -6.923 23.646 1.00 69.50 582 GLU A CA 1
ATOM 4777 C C . GLU A 1 582 ? -36.007 -7.387 22.486 1.00 69.50 582 GLU A C 1
ATOM 4779 O O . GLU A 1 582 ? -35.876 -6.678 21.489 1.00 69.50 582 GLU A O 1
ATOM 4784 N N . ASP A 1 583 ? -35.381 -8.564 22.620 1.00 61.28 583 ASP A N 1
ATOM 4785 C CA . ASP A 1 583 ? -34.524 -9.215 21.609 1.00 61.28 583 ASP A CA 1
ATOM 4786 C C . ASP A 1 583 ? -33.313 -8.399 21.103 1.00 61.28 583 ASP A C 1
ATOM 4788 O O . ASP A 1 583 ? -33.213 -8.010 19.935 1.00 61.28 583 ASP A O 1
ATOM 4792 N N . THR A 1 584 ? -32.302 -8.216 21.953 1.00 62.94 584 THR A N 1
ATOM 4793 C CA . THR A 1 584 ? -30.987 -7.728 21.516 1.00 62.94 584 THR A CA 1
ATOM 4794 C C . THR A 1 584 ? -30.099 -8.860 20.997 1.00 62.94 584 THR A C 1
ATOM 4796 O O . THR A 1 584 ? -29.783 -9.821 21.698 1.00 62.94 584 THR A O 1
ATOM 4799 N N . THR A 1 585 ? -29.629 -8.732 19.753 1.00 66.69 585 THR A N 1
ATOM 4800 C CA . THR A 1 585 ? -28.625 -9.630 19.161 1.00 66.69 585 THR A CA 1
ATOM 4801 C C . THR A 1 585 ? -27.331 -9.594 19.976 1.00 66.69 585 THR A C 1
ATOM 4803 O O . THR A 1 585 ? -26.567 -8.631 19.907 1.00 66.69 585 THR A O 1
ATOM 4806 N N . ILE A 1 586 ? -27.068 -10.653 20.745 1.00 75.50 586 ILE A N 1
ATOM 4807 C CA . ILE A 1 586 ? -25.816 -10.806 21.489 1.00 75.50 586 ILE A CA 1
ATOM 4808 C C . ILE A 1 586 ? -24.734 -11.309 20.541 1.00 75.50 586 ILE A C 1
ATOM 4810 O O . ILE A 1 586 ? -24.860 -12.361 19.913 1.00 75.50 586 ILE A O 1
ATOM 4814 N N . ASN A 1 587 ? -23.631 -10.572 20.478 1.00 78.62 587 ASN A N 1
ATOM 4815 C CA . ASN A 1 587 ? -22.502 -10.907 19.633 1.00 78.62 587 ASN A CA 1
ATOM 4816 C C . ASN A 1 587 ? -21.345 -11.419 20.484 1.00 78.62 587 ASN A C 1
ATOM 4818 O O . ASN A 1 587 ? -20.653 -10.632 21.118 1.00 78.62 587 ASN A O 1
ATOM 4822 N N . ILE A 1 588 ? -21.101 -12.732 20.461 1.00 82.62 588 ILE A N 1
ATOM 4823 C CA . ILE A 1 588 ? -19.954 -13.315 21.168 1.00 82.62 588 ILE A CA 1
ATOM 4824 C C . ILE A 1 588 ? -18.667 -13.037 20.380 1.00 82.62 588 ILE A C 1
ATOM 4826 O O . ILE A 1 588 ? -18.647 -13.204 19.153 1.00 82.62 588 ILE A O 1
ATOM 4830 N N . ILE A 1 589 ? -17.607 -12.616 21.074 1.00 85.94 589 ILE A N 1
ATOM 4831 C CA . ILE A 1 589 ? -16.252 -12.466 20.531 1.00 85.94 589 ILE A CA 1
ATOM 4832 C C . ILE A 1 589 ? -15.216 -13.209 21.367 1.00 85.94 589 ILE A C 1
ATOM 4834 O O . ILE A 1 589 ? -15.296 -13.269 22.592 1.00 85.94 589 ILE A O 1
ATOM 4838 N N . LYS A 1 590 ? -14.207 -13.765 20.693 1.00 81.25 590 LYS A N 1
ATOM 4839 C CA . LYS A 1 590 ? -13.097 -14.461 21.346 1.00 81.25 590 LYS A CA 1
ATOM 4840 C C . LYS A 1 590 ? -12.000 -13.466 21.698 1.00 81.25 590 LYS A C 1
ATOM 4842 O O . LYS A 1 590 ? -11.287 -13.002 20.817 1.00 81.25 590 LYS A O 1
ATOM 4847 N N . THR A 1 591 ? -11.874 -13.130 22.976 1.00 81.44 591 THR A N 1
ATOM 4848 C CA . THR A 1 591 ? -10.753 -12.339 23.496 1.00 81.44 591 THR A CA 1
ATOM 4849 C C . THR A 1 591 ? -10.555 -12.607 24.985 1.00 81.44 591 THR A C 1
ATOM 4851 O O . THR A 1 591 ? -11.515 -12.879 25.707 1.00 81.44 591 THR A O 1
ATOM 4854 N N . SER A 1 592 ? -9.304 -12.537 25.439 1.00 78.69 592 SER A N 1
ATOM 4855 C CA . SER A 1 592 ? -8.931 -12.596 26.855 1.00 78.69 592 SER A CA 1
ATOM 4856 C C . SER A 1 592 ? -8.834 -11.214 27.510 1.00 78.69 592 SER A C 1
ATOM 4858 O O . SER A 1 592 ? -8.708 -11.136 28.729 1.00 78.69 592 SER A O 1
ATOM 4860 N N . GLU A 1 593 ? -8.868 -10.129 26.728 1.00 86.88 593 GLU A N 1
ATOM 4861 C CA . GLU A 1 593 ? -8.655 -8.771 27.233 1.00 86.88 593 GLU A CA 1
ATOM 4862 C C . GLU A 1 593 ? -9.963 -8.131 27.708 1.00 86.88 593 GLU A C 1
ATOM 4864 O O . GLU A 1 593 ? -10.627 -7.403 26.975 1.00 86.88 593 GLU A O 1
ATOM 4869 N N . LEU A 1 594 ? -10.350 -8.420 28.951 1.00 86.81 594 LEU A N 1
ATOM 4870 C CA . LEU A 1 594 ? -11.613 -7.950 29.530 1.00 86.81 594 LEU A CA 1
ATOM 4871 C C . LEU A 1 594 ? -11.601 -6.452 29.893 1.00 86.81 594 LEU A C 1
ATOM 4873 O O . LEU A 1 594 ? -12.662 -5.871 30.115 1.00 86.81 594 LEU A O 1
ATOM 4877 N N . SER A 1 595 ? -10.439 -5.789 29.940 1.00 87.62 595 SER A N 1
ATOM 4878 C CA . SER A 1 595 ? -10.368 -4.374 30.340 1.00 87.62 595 SER A CA 1
ATOM 4879 C C . SER A 1 595 ? -11.034 -3.404 29.354 1.00 87.62 595 SER A C 1
ATOM 4881 O O . SER A 1 595 ? -11.361 -2.287 29.751 1.00 87.62 595 SER A O 1
ATOM 4883 N N . ILE A 1 596 ? -11.314 -3.833 28.116 1.00 89.88 596 ILE A N 1
ATOM 4884 C CA . ILE A 1 596 ? -12.035 -3.054 27.090 1.00 89.88 596 ILE A CA 1
ATOM 4885 C C . ILE A 1 596 ? -13.420 -2.612 27.581 1.00 89.88 596 I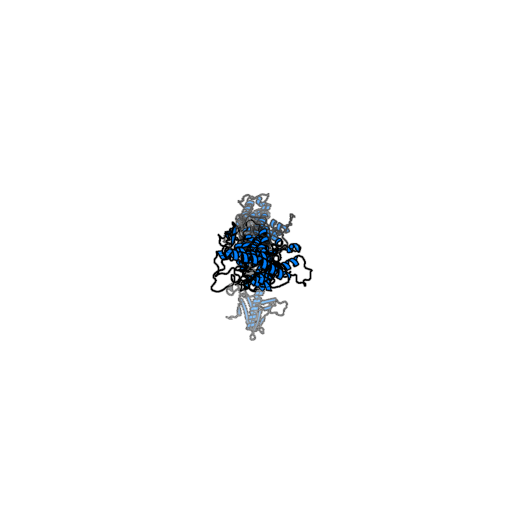LE A C 1
ATOM 4887 O O . ILE A 1 596 ? -13.871 -1.510 27.284 1.00 89.88 596 ILE A O 1
ATOM 4891 N N . TRP A 1 597 ? -14.099 -3.468 28.346 1.00 90.19 597 TRP A N 1
ATOM 4892 C CA . TRP A 1 597 ? -15.466 -3.229 28.814 1.00 90.19 597 TRP A CA 1
ATOM 4893 C C . TRP A 1 597 ? -15.541 -2.473 30.134 1.00 90.19 597 TRP A C 1
ATOM 4895 O O . TRP A 1 597 ? -16.642 -2.187 30.599 1.00 90.19 597 TRP A O 1
ATOM 4905 N N . LYS A 1 598 ? -14.401 -2.192 30.773 1.00 88.88 598 LYS A N 1
ATOM 4906 C CA . LYS A 1 598 ? -14.373 -1.629 32.124 1.00 88.88 598 LYS A CA 1
ATOM 4907 C C . LYS A 1 598 ? -15.066 -0.263 32.170 1.00 88.88 598 LYS A C 1
ATOM 4909 O O . LYS A 1 598 ? -16.052 -0.127 32.883 1.00 88.88 598 LYS A O 1
ATOM 4914 N N . GLY A 1 599 ? -14.617 0.699 31.364 1.00 89.44 599 GLY A N 1
ATOM 4915 C CA . GLY A 1 599 ? -15.194 2.045 31.330 1.00 89.44 599 GLY A CA 1
ATOM 4916 C C . GLY A 1 599 ? -16.671 2.049 30.932 1.00 89.44 599 GLY A C 1
ATOM 4917 O O . GLY A 1 599 ? -17.470 2.735 31.558 1.00 89.44 599 GLY A O 1
ATOM 4918 N N . ALA A 1 600 ? -17.063 1.204 29.971 1.00 91.31 600 ALA A N 1
ATOM 4919 C CA . ALA A 1 600 ? -18.463 1.039 29.574 1.00 91.31 600 ALA A CA 1
ATOM 4920 C C . ALA A 1 600 ? -19.339 0.480 30.709 1.00 91.31 600 ALA A C 1
ATOM 4922 O O . ALA A 1 600 ? -20.465 0.934 30.905 1.00 91.31 600 ALA A O 1
ATOM 4923 N N . LYS A 1 601 ? -18.831 -0.504 31.467 1.00 91.19 601 LYS A N 1
ATOM 4924 C CA . LYS A 1 601 ? -19.513 -1.053 32.647 1.00 91.19 601 LYS A CA 1
ATOM 4925 C C . LYS A 1 601 ? -19.683 0.022 33.719 1.00 91.19 601 LYS A C 1
ATOM 4927 O O . LYS A 1 601 ? -20.795 0.199 34.210 1.00 91.19 601 LYS A O 1
ATOM 4932 N N . ASP A 1 602 ? -18.606 0.722 34.061 1.00 90.62 602 ASP A N 1
ATOM 4933 C CA . ASP A 1 602 ? -18.598 1.721 35.132 1.00 90.62 602 ASP A CA 1
ATOM 4934 C C . ASP A 1 602 ? -19.522 2.902 34.785 1.00 90.62 602 ASP A C 1
ATOM 4936 O O . ASP A 1 602 ? -20.344 3.307 35.610 1.00 90.62 602 ASP A O 1
ATOM 4940 N N . TYR A 1 603 ? -19.479 3.376 33.532 1.00 91.81 603 TYR A N 1
ATOM 4941 C CA . TYR A 1 603 ? -20.401 4.389 33.013 1.00 91.81 603 TYR A CA 1
ATOM 4942 C C . TYR A 1 603 ? -21.861 3.931 33.092 1.00 91.81 603 TYR A C 1
ATOM 4944 O O . TYR A 1 603 ? -22.710 4.659 33.599 1.00 91.81 603 TYR A O 1
ATOM 4952 N N . MET A 1 604 ? -22.164 2.710 32.633 1.00 92.31 604 MET A N 1
ATOM 4953 C CA . MET A 1 604 ? -23.537 2.200 32.626 1.00 92.31 604 MET A CA 1
ATOM 4954 C C . MET A 1 604 ? -24.103 2.029 34.041 1.00 92.31 604 MET A C 1
ATOM 4956 O O . MET A 1 604 ? -25.279 2.304 34.268 1.00 92.31 604 MET A O 1
ATOM 4960 N N . ILE A 1 605 ? -23.272 1.616 35.003 1.00 92.38 605 ILE A N 1
ATOM 4961 C CA . ILE A 1 605 ? -23.647 1.575 36.422 1.00 92.38 605 ILE A CA 1
ATOM 4962 C C . ILE A 1 605 ? -24.018 2.978 36.917 1.00 92.38 605 ILE A C 1
ATOM 4964 O O . ILE A 1 605 ? -25.069 3.137 37.538 1.00 92.38 605 ILE A O 1
ATOM 4968 N N . GLY A 1 606 ? -23.192 3.986 36.616 1.00 90.88 606 GLY A N 1
ATOM 4969 C CA . GLY A 1 606 ? -23.467 5.382 36.963 1.00 90.88 606 GLY A CA 1
ATOM 4970 C C . GLY A 1 606 ? -24.771 5.896 36.349 1.00 90.88 606 GLY A C 1
ATOM 4971 O O . GLY A 1 606 ? -25.618 6.419 37.068 1.00 90.88 606 GLY A O 1
ATOM 4972 N N . LEU A 1 607 ? -24.983 5.658 35.053 1.00 92.00 607 LEU A N 1
ATOM 4973 C CA . LEU A 1 607 ? -26.198 6.061 34.340 1.00 92.00 607 LEU A CA 1
ATOM 4974 C C . LEU A 1 607 ? -27.459 5.413 34.929 1.00 92.00 607 LEU A C 1
ATOM 4976 O O . LEU A 1 607 ? -28.474 6.078 35.124 1.00 92.00 607 LEU A O 1
ATOM 4980 N N . LEU A 1 608 ? -27.422 4.108 35.216 1.00 93.69 608 LEU A N 1
ATOM 4981 C CA . LEU A 1 608 ? -28.558 3.414 35.825 1.00 93.69 608 LEU A CA 1
ATOM 4982 C C . LEU A 1 608 ? -28.820 3.885 37.257 1.00 93.69 608 LEU A C 1
ATOM 4984 O O . LEU A 1 608 ? -29.980 3.952 37.659 1.00 93.69 608 LEU A O 1
ATOM 4988 N N . ALA A 1 609 ? -27.776 4.240 38.008 1.00 93.12 609 ALA A N 1
ATOM 4989 C CA . ALA A 1 609 ? -27.915 4.848 39.326 1.00 93.12 609 ALA A CA 1
ATOM 4990 C C . ALA A 1 609 ? -28.575 6.236 39.247 1.00 93.12 609 ALA A C 1
ATOM 4992 O O . ALA A 1 609 ? -29.489 6.520 40.019 1.00 93.12 609 ALA A O 1
ATOM 4993 N N . GLU A 1 610 ? -28.191 7.073 38.282 1.00 92.38 610 GLU A N 1
ATOM 4994 C CA . GLU A 1 610 ? -28.842 8.366 38.036 1.00 92.38 610 GLU A CA 1
ATOM 4995 C C . GLU A 1 610 ? -30.318 8.179 37.645 1.00 92.38 610 GLU A C 1
ATOM 4997 O O . GLU A 1 610 ? -31.203 8.740 38.292 1.00 92.38 610 GLU A O 1
ATOM 5002 N N . LYS A 1 611 ? -30.612 7.282 36.694 1.00 92.81 611 LYS A N 1
ATOM 5003 C CA . LYS A 1 611 ? -31.988 6.938 36.286 1.00 92.81 611 LYS A CA 1
ATOM 5004 C C . LYS A 1 611 ? -32.835 6.365 37.434 1.00 92.81 611 LYS A C 1
ATOM 5006 O O . LYS A 1 611 ? -34.044 6.602 37.503 1.00 92.81 611 LYS A O 1
ATOM 5011 N N . ALA A 1 612 ? -32.231 5.598 38.343 1.00 92.88 612 ALA A N 1
ATOM 5012 C CA . ALA A 1 612 ? -32.897 5.108 39.548 1.00 92.88 612 ALA A CA 1
ATOM 5013 C C . ALA A 1 612 ? -33.200 6.255 40.522 1.00 92.88 612 ALA A C 1
ATOM 5015 O O . ALA A 1 612 ? -34.324 6.358 41.012 1.00 92.88 612 ALA A O 1
ATOM 5016 N N . SER A 1 613 ? -32.231 7.148 40.736 1.00 92.75 613 SER A N 1
ATOM 5017 C CA . SER A 1 613 ? -32.374 8.336 41.580 1.00 92.75 613 SER A CA 1
ATOM 5018 C C . SER A 1 613 ? -33.496 9.256 41.094 1.00 92.75 613 SER A C 1
ATOM 5020 O O . SER A 1 613 ? -34.316 9.704 41.892 1.00 92.75 613 SER A O 1
ATOM 5022 N N . GLU A 1 614 ? -33.609 9.478 39.782 1.00 92.81 614 GLU A N 1
ATOM 5023 C CA . GLU A 1 614 ? -34.685 10.276 39.169 1.00 92.81 614 GLU A CA 1
ATOM 5024 C C . GLU A 1 614 ? -36.094 9.719 39.437 1.00 92.81 614 GLU A C 1
ATOM 5026 O O . GLU A 1 614 ? -37.078 10.465 39.450 1.00 92.81 614 GLU A O 1
ATOM 5031 N N . CYS A 1 615 ? -36.218 8.411 39.683 1.00 91.06 615 CYS A N 1
ATOM 5032 C CA . CYS A 1 615 ? -37.503 7.783 39.984 1.00 91.06 615 CYS A CA 1
ATOM 5033 C C . CYS A 1 615 ? -38.029 8.139 41.385 1.00 91.06 615 CYS A C 1
ATOM 5035 O O . CYS A 1 615 ? -39.229 7.979 41.628 1.00 91.06 615 CYS A O 1
ATOM 5037 N N . ASN A 1 616 ? -37.164 8.614 42.293 1.00 91.62 616 ASN A N 1
ATOM 5038 C CA . ASN A 1 616 ? -37.427 8.996 43.690 1.00 91.62 616 ASN A CA 1
ATOM 5039 C C . ASN A 1 616 ? -38.033 7.911 44.602 1.00 91.62 616 ASN A C 1
ATOM 5041 O O . ASN A 1 616 ? -38.037 8.078 45.815 1.00 91.62 616 ASN A O 1
ATOM 5045 N N . ASN A 1 617 ? -38.596 6.824 44.072 1.00 93.44 617 ASN A N 1
ATOM 5046 C CA . ASN A 1 617 ? -39.156 5.717 44.844 1.00 93.44 617 ASN A CA 1
ATOM 5047 C C . ASN A 1 617 ? -39.145 4.399 44.038 1.00 93.44 617 ASN A C 1
ATOM 5049 O O . ASN A 1 617 ? -39.192 4.398 42.803 1.00 93.44 617 ASN A O 1
ATOM 5053 N N . ILE A 1 618 ? -39.137 3.260 44.738 1.00 93.81 618 ILE A N 1
ATOM 5054 C CA . ILE A 1 618 ? -39.092 1.907 44.147 1.00 93.81 618 ILE A CA 1
ATOM 5055 C C . ILE A 1 618 ? -40.333 1.571 43.313 1.00 93.81 618 ILE A C 1
ATOM 5057 O O . ILE A 1 618 ? -40.261 0.783 42.372 1.00 93.81 618 ILE A O 1
ATOM 5061 N N . PHE A 1 619 ? -41.485 2.164 43.631 1.00 91.06 619 PHE A N 1
ATOM 5062 C CA . PHE A 1 619 ? -42.716 1.940 42.880 1.00 91.06 619 PHE A CA 1
ATOM 5063 C C . PHE A 1 619 ? -42.628 2.553 41.476 1.00 91.06 619 PHE A C 1
ATOM 5065 O O . PHE A 1 619 ? -43.032 1.916 40.503 1.00 91.06 619 PHE A O 1
ATOM 5072 N N . THR A 1 620 ? -42.046 3.748 41.350 1.00 90.19 620 THR A N 1
ATOM 5073 C CA . THR A 1 620 ? -41.792 4.428 40.077 1.00 90.19 620 THR A CA 1
ATOM 5074 C C . THR A 1 620 ? -40.808 3.633 39.226 1.00 90.19 620 THR A C 1
ATOM 5076 O O . THR A 1 620 ? -41.094 3.425 38.048 1.00 90.19 620 THR A O 1
ATOM 5079 N N . ILE A 1 621 ? -39.728 3.097 39.816 1.00 92.19 621 ILE A N 1
ATOM 5080 C CA . ILE A 1 621 ? -38.812 2.170 39.120 1.00 92.19 621 ILE A CA 1
ATOM 5081 C C . ILE A 1 621 ? -39.608 0.984 38.554 1.00 92.19 621 ILE A C 1
ATOM 5083 O O . ILE A 1 621 ? -39.548 0.697 37.359 1.00 92.19 621 ILE A O 1
ATOM 5087 N N . GLY A 1 622 ? -40.438 0.339 39.380 1.00 90.56 622 GLY A N 1
ATOM 5088 C CA . GLY A 1 622 ? -41.300 -0.765 38.951 1.00 90.56 622 GLY A CA 1
ATOM 5089 C C . GLY A 1 622 ? -42.271 -0.406 37.821 1.00 90.56 622 GLY A C 1
ATOM 5090 O O . GLY A 1 622 ? -42.504 -1.213 36.920 1.00 90.56 622 GLY A O 1
ATOM 5091 N N . LYS A 1 623 ? -42.819 0.816 37.821 1.00 88.38 623 LYS A N 1
ATOM 5092 C CA . LYS A 1 623 ? -43.678 1.308 36.731 1.00 88.38 623 LYS A CA 1
ATOM 5093 C C . LYS A 1 623 ? -42.920 1.462 35.413 1.00 88.38 623 LYS A C 1
ATOM 5095 O O . LYS A 1 623 ? -43.496 1.129 34.375 1.00 88.38 623 LYS A O 1
ATOM 5100 N N . VAL A 1 624 ? -41.674 1.943 35.454 1.00 89.12 624 VAL A N 1
ATOM 5101 C CA . VAL A 1 624 ? -40.798 2.059 34.273 1.00 89.12 624 VAL A CA 1
ATOM 5102 C C . VAL A 1 624 ? -40.518 0.673 33.687 1.00 89.12 624 VAL A C 1
ATOM 5104 O O . VAL A 1 624 ? -40.743 0.462 32.495 1.00 89.12 624 VAL A O 1
ATOM 5107 N N . LEU A 1 625 ? -40.164 -0.293 34.540 1.00 89.44 625 LEU A N 1
ATOM 5108 C CA . LEU A 1 625 ? -39.898 -1.685 34.147 1.00 89.44 625 LEU A CA 1
ATOM 5109 C C . LEU A 1 625 ? -41.120 -2.394 33.537 1.00 89.44 625 LEU A C 1
ATOM 5111 O O . LEU A 1 625 ? -40.971 -3.266 32.692 1.00 89.44 625 LEU A O 1
ATOM 5115 N N . LYS A 1 626 ? -42.344 -2.040 33.955 1.00 84.75 626 LYS A N 1
ATOM 5116 C CA . LYS A 1 626 ? -43.592 -2.614 33.413 1.00 84.75 626 LYS A CA 1
ATOM 5117 C C . LYS A 1 626 ? -44.203 -1.838 32.246 1.00 84.75 626 LYS A C 1
ATOM 5119 O O . LYS A 1 626 ? -45.248 -2.249 31.738 1.00 84.75 626 LYS A O 1
ATOM 5124 N N . LYS A 1 627 ? -43.628 -0.697 31.850 1.00 74.81 627 LYS A N 1
ATOM 5125 C CA . LYS A 1 627 ? -44.192 0.193 30.815 1.00 74.81 627 LYS A CA 1
ATOM 5126 C C . LYS A 1 627 ? -45.620 0.684 31.133 1.00 74.81 627 LYS A C 1
ATOM 5128 O O . LYS A 1 627 ? -46.407 0.999 30.237 1.00 74.81 627 LYS A O 1
ATOM 5133 N N . ASN A 1 628 ? -45.975 0.763 32.418 1.00 65.56 628 ASN A N 1
ATOM 5134 C CA . ASN A 1 628 ? -47.322 1.125 32.862 1.00 65.56 628 ASN A CA 1
ATOM 5135 C C . ASN A 1 628 ? -47.517 2.650 32.845 1.00 65.56 628 ASN A C 1
ATOM 5137 O O . ASN A 1 628 ? -47.129 3.361 33.775 1.00 65.56 628 ASN A O 1
ATOM 5141 N N . THR A 1 629 ? -48.169 3.163 31.801 1.00 54.25 629 THR A N 1
ATOM 5142 C CA . THR A 1 629 ? -48.543 4.580 31.685 1.00 54.25 629 THR A CA 1
ATOM 5143 C C . THR A 1 629 ? -49.870 4.867 32.400 1.00 54.25 629 THR A C 1
ATOM 5145 O O . THR A 1 629 ? -50.925 4.392 31.994 1.00 54.25 629 THR A O 1
ATOM 5148 N N . ASN A 1 630 ? -49.797 5.646 33.488 1.00 55.31 630 ASN A N 1
ATOM 5149 C CA . ASN A 1 630 ? -50.852 6.444 34.153 1.00 55.31 630 ASN A CA 1
ATOM 5150 C C . ASN A 1 630 ? -52.278 5.873 34.350 1.00 55.31 630 ASN A C 1
ATOM 5152 O O . ASN A 1 630 ? -53.191 6.642 34.642 1.00 55.31 630 ASN A O 1
ATOM 5156 N N . LYS A 1 631 ? -52.505 4.561 34.251 1.00 59.47 631 LYS A N 1
ATOM 5157 C CA . LYS A 1 631 ? -53.755 3.935 34.710 1.00 59.47 631 LYS A CA 1
ATOM 5158 C C . LYS A 1 631 ? -53.730 3.748 36.227 1.00 59.47 631 LYS A C 1
ATOM 5160 O O . LYS A 1 631 ? -52.684 3.401 36.771 1.00 59.47 631 LYS A O 1
ATOM 5165 N N . GLU A 1 632 ? -54.874 3.955 36.883 1.00 63.72 632 GLU A N 1
ATOM 5166 C CA . GLU A 1 632 ? -55.080 3.528 38.273 1.00 63.72 632 GLU A CA 1
ATOM 5167 C C . GLU A 1 632 ? -54.791 2.025 38.368 1.00 63.72 632 GLU A C 1
ATOM 5169 O O . GLU A 1 632 ? -55.421 1.212 37.686 1.00 63.72 632 GLU A O 1
ATOM 5174 N N . LEU A 1 633 ? -53.771 1.678 39.151 1.00 73.00 633 LEU A N 1
ATOM 5175 C CA . LEU A 1 633 ? -53.359 0.303 39.395 1.00 73.00 633 LEU A CA 1
ATOM 5176 C C . LEU A 1 633 ? -54.187 -0.246 40.559 1.00 73.00 633 LEU A C 1
ATOM 5178 O O . LEU A 1 633 ? -54.531 0.469 41.495 1.00 73.00 633 LEU A O 1
ATOM 5182 N N . THR A 1 634 ? -54.521 -1.530 40.502 1.00 79.44 634 THR A N 1
ATOM 5183 C CA . THR A 1 634 ? -55.093 -2.226 41.663 1.00 79.44 634 THR A CA 1
ATOM 5184 C C . THR A 1 634 ? -54.024 -2.421 42.746 1.00 79.44 634 THR A C 1
ATOM 5186 O O . THR A 1 634 ? -52.836 -2.485 42.433 1.00 79.44 634 THR A O 1
ATOM 5189 N N . ASN A 1 635 ? -54.428 -2.592 44.011 1.00 75.69 635 ASN A N 1
ATOM 5190 C CA . ASN A 1 635 ? -53.494 -2.815 45.130 1.00 75.69 635 ASN A CA 1
ATOM 5191 C C . ASN A 1 635 ? -52.515 -3.987 44.885 1.00 75.69 635 ASN A C 1
ATOM 5193 O O . ASN A 1 635 ? -51.358 -3.923 45.297 1.00 75.69 635 ASN A O 1
ATOM 5197 N N . GLU A 1 636 ? -52.955 -5.048 44.196 1.00 79.00 636 GLU A N 1
ATOM 5198 C CA . GLU A 1 636 ? -52.087 -6.176 43.818 1.00 79.00 636 GLU A CA 1
ATOM 5199 C C . GLU A 1 636 ? -51.022 -5.762 42.793 1.00 79.00 636 GLU A C 1
ATOM 5201 O O . GLU A 1 636 ? -49.846 -6.087 42.955 1.00 79.00 636 GLU A O 1
ATOM 5206 N N . GLN A 1 637 ? -51.401 -4.984 41.775 1.00 79.94 637 GLN A N 1
ATOM 5207 C CA . GLN A 1 637 ? -50.472 -4.486 40.757 1.00 79.94 637 GLN A CA 1
ATOM 5208 C C . GLN A 1 637 ? -49.483 -3.458 41.326 1.00 79.94 637 GLN A C 1
ATOM 5210 O O . GLN A 1 637 ? -48.337 -3.398 40.879 1.00 79.94 637 GLN A O 1
ATOM 5215 N N . GLU A 1 638 ? -49.894 -2.665 42.320 1.00 81.94 638 GLU A N 1
ATOM 5216 C CA . GLU A 1 638 ? -48.984 -1.753 43.017 1.00 81.94 638 GLU A CA 1
ATOM 5217 C C . GLU A 1 638 ? -47.921 -2.495 43.824 1.00 81.94 638 GLU A C 1
ATOM 5219 O O . GLU A 1 638 ? -46.737 -2.152 43.755 1.00 81.94 638 GLU A O 1
ATOM 5224 N N . SER A 1 639 ? -48.327 -3.538 44.554 1.00 85.31 639 SER A N 1
ATOM 5225 C CA . SER A 1 639 ? -47.398 -4.394 45.291 1.00 85.31 639 SER A CA 1
ATOM 5226 C C . SER A 1 639 ? -46.420 -5.099 44.350 1.00 85.31 639 SER A C 1
ATOM 5228 O O . SER A 1 639 ? -45.230 -5.173 44.649 1.00 85.31 639 SER A O 1
ATOM 5230 N N . GLU A 1 640 ? -46.889 -5.559 43.191 1.00 87.06 640 GLU A N 1
ATOM 5231 C CA . GLU A 1 640 ? -46.042 -6.190 42.181 1.00 87.06 640 GLU A CA 1
ATOM 5232 C C . GLU A 1 640 ? -44.994 -5.219 41.608 1.00 87.06 640 GLU A C 1
ATOM 5234 O O . GLU A 1 640 ? -43.820 -5.575 41.505 1.00 87.06 640 GLU A O 1
ATOM 5239 N N . CYS A 1 641 ? -45.378 -3.972 41.302 1.00 88.62 641 CYS A N 1
ATOM 5240 C CA . CYS A 1 641 ? -44.438 -2.928 40.875 1.00 88.62 641 CYS A CA 1
ATOM 5241 C C . CYS A 1 641 ? -43.382 -2.635 41.950 1.00 88.62 641 CYS A C 1
ATOM 5243 O O . CYS A 1 641 ? -42.199 -2.551 41.627 1.00 88.62 641 CYS A O 1
ATOM 5245 N N . LYS A 1 642 ? -43.778 -2.512 43.225 1.00 89.50 642 LYS A N 1
ATOM 5246 C CA . LYS A 1 642 ? -42.831 -2.294 44.335 1.00 89.50 642 LYS A CA 1
ATOM 5247 C C . LYS A 1 642 ? -41.822 -3.437 44.456 1.00 89.50 642 LYS A C 1
ATOM 5249 O O . LYS A 1 642 ? -40.629 -3.175 44.583 1.00 89.50 642 LYS A O 1
ATOM 5254 N N . ASN A 1 643 ? -42.280 -4.684 44.344 1.00 90.38 643 ASN A N 1
ATOM 5255 C CA . ASN A 1 643 ? -41.410 -5.861 44.397 1.00 90.38 643 ASN A CA 1
ATOM 5256 C C . ASN A 1 643 ? -40.426 -5.902 43.216 1.00 90.38 643 ASN A C 1
ATOM 5258 O O . ASN A 1 643 ? -39.244 -6.178 43.415 1.00 90.38 643 ASN A O 1
ATOM 5262 N N . LEU A 1 644 ? -40.886 -5.590 41.999 1.00 92.12 644 LEU A N 1
ATOM 5263 C CA . LEU A 1 644 ? -40.030 -5.511 40.809 1.00 92.12 644 LEU A CA 1
ATOM 5264 C C . LEU A 1 644 ? -38.977 -4.406 40.934 1.00 92.12 644 LEU A C 1
ATOM 5266 O O . LEU A 1 644 ? -37.796 -4.663 40.710 1.00 92.12 644 LEU A O 1
ATOM 5270 N N . GLY A 1 645 ? -39.390 -3.202 41.342 1.00 93.19 645 GLY A N 1
ATOM 5271 C CA . GLY A 1 645 ? -38.479 -2.080 41.554 1.00 93.19 645 GLY A CA 1
ATOM 5272 C C . GLY A 1 645 ? -37.438 -2.365 42.636 1.00 93.19 645 GLY A C 1
ATOM 5273 O O . GLY A 1 645 ? -36.256 -2.121 42.413 1.00 93.19 645 GLY A O 1
ATOM 5274 N N . MET A 1 646 ? -37.844 -2.964 43.764 1.00 94.56 646 MET A N 1
ATOM 5275 C CA . MET A 1 646 ? -36.927 -3.408 44.823 1.00 94.56 646 MET A CA 1
ATOM 5276 C C . MET A 1 646 ? -35.945 -4.473 44.316 1.00 94.56 646 MET A C 1
ATOM 5278 O O . MET A 1 646 ? -34.746 -4.385 44.570 1.00 94.56 646 MET A O 1
ATOM 5282 N N . SER A 1 647 ? -36.427 -5.468 43.564 1.00 95.12 647 SER A N 1
ATOM 5283 C CA . SER A 1 647 ? -35.577 -6.523 43.002 1.00 95.12 647 SER A CA 1
ATOM 5284 C C . SER A 1 647 ? -34.532 -5.965 42.034 1.00 95.12 647 SER A C 1
ATOM 5286 O O . SER A 1 647 ? -33.376 -6.383 42.082 1.00 95.12 647 SER A O 1
ATOM 5288 N N . TRP A 1 648 ? -34.924 -5.042 41.154 1.00 95.75 648 TRP A N 1
ATOM 5289 C CA . TRP A 1 648 ? -34.019 -4.402 40.199 1.00 95.75 648 TRP A CA 1
ATOM 5290 C C . TRP A 1 648 ? -33.002 -3.499 40.911 1.00 95.75 648 TRP A C 1
ATOM 5292 O O . TRP A 1 648 ? -31.803 -3.608 40.660 1.00 95.75 648 TRP A O 1
ATOM 5302 N N . LEU A 1 649 ? -33.453 -2.690 41.878 1.00 95.44 649 LEU A N 1
ATOM 5303 C CA . LEU A 1 649 ? -32.588 -1.815 42.674 1.00 95.44 649 LEU A CA 1
ATOM 5304 C C . LEU A 1 649 ? -31.552 -2.610 43.478 1.00 95.44 649 LEU A C 1
ATOM 5306 O O . LEU A 1 649 ? -30.383 -2.239 43.512 1.00 95.44 649 LEU A O 1
ATOM 5310 N N . ASN A 1 650 ? -31.947 -3.738 44.073 1.00 95.12 650 ASN A N 1
ATOM 5311 C CA . ASN A 1 650 ? -31.029 -4.624 44.791 1.00 95.12 650 ASN A CA 1
ATOM 5312 C C . ASN A 1 650 ? -29.938 -5.198 43.880 1.00 95.12 650 ASN A C 1
ATOM 5314 O O . ASN A 1 650 ? -28.775 -5.255 44.280 1.00 95.12 650 ASN A O 1
ATOM 5318 N N . ARG A 1 651 ? -30.296 -5.615 42.661 1.00 95.25 651 ARG A N 1
ATOM 5319 C CA . ARG A 1 651 ? -29.336 -6.115 41.665 1.00 95.25 651 ARG A CA 1
ATOM 5320 C C . ARG A 1 651 ? -28.367 -5.011 41.227 1.00 95.25 651 ARG A C 1
ATOM 5322 O O . ARG A 1 651 ? -27.162 -5.247 41.190 1.00 95.25 651 ARG A O 1
ATOM 5329 N N . LEU A 1 652 ? -28.860 -3.789 41.001 1.00 94.19 652 LEU A N 1
ATOM 5330 C CA . LEU A 1 652 ? -28.010 -2.629 40.710 1.00 94.19 652 LEU A CA 1
ATOM 5331 C C . LEU A 1 652 ? -27.058 -2.309 41.873 1.00 94.19 652 LEU A C 1
ATOM 5333 O O . LEU A 1 652 ? -25.860 -2.139 41.659 1.00 94.19 652 LEU A O 1
ATOM 5337 N N . ALA A 1 653 ? -27.562 -2.279 43.108 1.00 91.75 653 ALA A N 1
ATOM 5338 C CA . ALA A 1 653 ? -26.752 -2.027 44.298 1.00 91.75 653 ALA A CA 1
ATOM 5339 C C . ALA A 1 653 ? -25.639 -3.080 44.458 1.00 91.75 653 ALA A C 1
ATOM 5341 O O . ALA A 1 653 ? -24.492 -2.740 44.765 1.00 91.75 653 ALA A O 1
ATOM 5342 N N . GLN A 1 654 ? -25.944 -4.357 44.197 1.00 92.06 654 GLN A N 1
ATOM 5343 C CA . GLN A 1 654 ? -24.943 -5.425 44.173 1.00 92.06 654 GLN A CA 1
ATOM 5344 C C . GLN A 1 654 ? -23.860 -5.177 43.118 1.00 92.06 654 GLN A C 1
ATOM 5346 O O . GLN A 1 654 ? -22.681 -5.323 43.438 1.00 92.06 654 GLN A O 1
ATOM 5351 N N . GLU A 1 655 ? -24.220 -4.760 41.902 1.00 91.00 655 GLU A N 1
ATOM 5352 C CA . GLU A 1 655 ? -23.238 -4.443 40.858 1.00 91.00 655 GLU A CA 1
ATOM 5353 C C . GLU A 1 655 ? -22.366 -3.229 41.206 1.00 91.00 655 GLU A C 1
ATOM 5355 O O . GLU A 1 655 ? -21.152 -3.294 41.003 1.00 91.00 655 GLU A O 1
ATOM 5360 N N . ILE A 1 656 ? -22.933 -2.171 41.803 1.00 90.31 656 ILE A N 1
ATOM 5361 C CA . ILE A 1 656 ? -22.169 -1.014 42.313 1.00 90.31 656 ILE A CA 1
ATOM 5362 C C . ILE A 1 656 ? -21.104 -1.490 43.312 1.00 90.31 656 ILE A C 1
ATOM 5364 O O . ILE A 1 656 ? -19.918 -1.168 43.181 1.00 90.31 656 ILE A O 1
ATOM 5368 N N . LYS A 1 657 ? -21.507 -2.321 44.283 1.00 86.56 657 LYS A N 1
ATOM 5369 C CA . LYS A 1 657 ? -20.613 -2.828 45.331 1.00 86.56 657 LYS A CA 1
ATOM 5370 C C . LYS A 1 657 ? -19.561 -3.801 44.794 1.00 86.56 657 LYS A C 1
ATOM 5372 O O . LYS A 1 657 ? -18.385 -3.679 45.140 1.00 86.56 657 LYS A O 1
ATOM 5377 N N . ASN A 1 658 ? -19.960 -4.747 43.945 1.00 85.06 658 ASN A N 1
ATOM 5378 C CA . ASN A 1 658 ? -19.066 -5.741 43.343 1.00 85.06 658 ASN A CA 1
ATOM 5379 C C . ASN A 1 658 ? -18.045 -5.087 42.405 1.00 85.06 658 ASN A C 1
ATOM 5381 O O . ASN A 1 658 ? -16.869 -5.454 42.420 1.00 85.06 658 ASN A O 1
ATOM 5385 N N . GLY A 1 659 ? -18.484 -4.106 41.612 1.00 75.56 659 GLY A N 1
ATOM 5386 C CA . GLY A 1 659 ? -17.636 -3.347 40.696 1.00 75.56 659 GLY A CA 1
ATOM 5387 C C . GLY A 1 659 ? -16.713 -2.346 41.390 1.00 75.56 659 GLY A C 1
ATOM 5388 O O . GLY A 1 659 ? -15.764 -1.881 40.766 1.00 75.56 659 GLY A O 1
ATOM 5389 N N . LYS A 1 660 ? -16.951 -2.038 42.676 1.00 80.06 660 LYS A N 1
ATOM 5390 C CA . LYS A 1 660 ? -16.289 -0.942 43.408 1.00 80.06 660 LYS A CA 1
ATOM 5391 C C . LYS A 1 660 ? -16.393 0.392 42.657 1.00 80.06 660 LYS A C 1
ATOM 5393 O O . LYS A 1 660 ? -15.453 1.187 42.671 1.00 80.06 660 LYS A O 1
ATOM 5398 N N . VAL A 1 661 ? -17.522 0.614 41.987 1.00 81.56 661 VAL A N 1
ATOM 5399 C CA . VAL A 1 661 ? -17.778 1.836 41.221 1.00 81.56 661 VAL A CA 1
ATOM 5400 C C . VAL A 1 661 ? -18.181 2.933 42.197 1.00 81.56 661 VAL A C 1
ATOM 5402 O O . VAL A 1 661 ? -19.099 2.753 42.995 1.00 81.56 661 VAL A O 1
ATOM 5405 N N . SER A 1 662 ? -17.485 4.068 42.149 1.00 79.69 662 SER A N 1
ATOM 5406 C CA . SER A 1 662 ? -17.836 5.232 42.963 1.00 79.69 662 SER A CA 1
ATOM 5407 C C . SER A 1 662 ? -18.990 5.974 42.297 1.00 79.69 662 SER A C 1
ATOM 5409 O O . SER A 1 662 ? -18.788 6.684 41.315 1.00 79.69 662 SER A O 1
ATOM 5411 N N . VAL A 1 663 ? -20.199 5.808 42.825 1.00 85.12 663 VAL A N 1
ATOM 5412 C CA . VAL A 1 663 ? -21.357 6.639 42.468 1.00 85.12 663 VAL A CA 1
ATOM 5413 C C . VAL A 1 663 ? -21.375 7.905 43.331 1.00 85.12 663 VAL A C 1
ATOM 5415 O O . VAL A 1 663 ? -20.788 7.918 44.415 1.00 85.12 663 VAL A O 1
ATOM 5418 N N . LYS A 1 664 ? -21.998 8.989 42.851 1.00 84.31 664 LYS A N 1
ATOM 5419 C CA . LYS A 1 664 ? -22.086 10.238 43.623 1.00 84.31 664 LYS A CA 1
ATOM 5420 C C . LYS A 1 664 ? -22.930 10.004 44.886 1.00 84.31 664 LYS A C 1
ATOM 5422 O O . LYS A 1 664 ? -23.965 9.343 44.825 1.00 84.31 664 LYS A O 1
ATOM 5427 N N . GLU A 1 665 ? -22.477 10.523 46.027 1.00 82.00 665 GLU A N 1
ATOM 5428 C CA . GLU A 1 665 ? -23.093 10.259 47.341 1.00 82.00 665 GLU A CA 1
ATOM 5429 C C . GLU A 1 665 ? -24.507 10.849 47.493 1.00 82.00 665 GLU A C 1
ATOM 5431 O O . GLU A 1 665 ? -25.259 10.396 48.359 1.00 82.00 665 GLU A O 1
ATOM 5436 N N . ASP A 1 666 ? -24.854 11.836 46.660 1.00 86.62 666 ASP A N 1
ATOM 5437 C CA . ASP A 1 666 ? -26.136 12.544 46.612 1.00 86.62 666 ASP A CA 1
ATOM 5438 C C . ASP A 1 666 ? -27.216 11.829 45.783 1.00 86.62 666 ASP A C 1
ATOM 5440 O O . ASP A 1 666 ? -28.371 12.256 45.802 1.00 86.62 666 ASP A O 1
ATOM 5444 N N . LEU A 1 667 ? -26.883 10.735 45.085 1.00 91.31 667 LEU A N 1
ATOM 5445 C CA . LEU A 1 667 ? -27.875 9.941 44.358 1.00 91.31 667 LEU A CA 1
ATOM 5446 C C . LEU A 1 667 ? -28.809 9.199 45.318 1.00 91.31 667 LEU A C 1
ATOM 5448 O O . LEU A 1 667 ? -28.370 8.496 46.231 1.00 91.31 667 LEU A O 1
ATOM 5452 N N . LEU A 1 668 ? -30.109 9.307 45.051 1.00 92.75 668 LEU A N 1
ATOM 5453 C CA . LEU A 1 668 ? -31.189 8.691 45.812 1.00 92.75 668 LEU A CA 1
ATOM 5454 C C . LEU A 1 668 ? -31.287 7.201 45.463 1.00 92.75 668 LEU A C 1
ATOM 5456 O O . LEU A 1 668 ? -31.985 6.813 44.528 1.00 92.75 668 LEU A O 1
ATOM 5460 N N . LEU A 1 669 ? -30.577 6.347 46.196 1.00 92.44 669 LEU A N 1
ATOM 5461 C CA . LEU A 1 669 ? -30.501 4.905 45.907 1.00 92.44 669 LEU A CA 1
ATOM 5462 C C . LEU A 1 669 ? -30.953 4.019 47.066 1.00 92.44 669 LEU A C 1
ATOM 5464 O O . LEU A 1 669 ? -31.105 2.811 46.884 1.00 92.44 669 LEU A O 1
ATOM 5468 N N . ILE A 1 670 ? -31.155 4.589 48.252 1.00 92.19 670 ILE A N 1
ATOM 5469 C CA . ILE A 1 670 ? -31.472 3.821 49.454 1.00 92.19 670 ILE A CA 1
ATOM 5470 C C . ILE A 1 670 ? -32.969 3.921 49.723 1.00 92.19 670 ILE A C 1
ATOM 5472 O O . ILE A 1 670 ? -33.447 5.009 50.034 1.00 92.19 670 ILE A O 1
ATOM 5476 N N . PRO A 1 671 ? -33.728 2.820 49.618 1.00 93.88 671 PRO A N 1
ATOM 5477 C CA . PRO A 1 671 ? -35.157 2.854 49.871 1.00 93.88 671 PRO A CA 1
ATOM 5478 C C . PRO A 1 671 ? -35.439 2.924 51.375 1.00 93.88 671 PRO A C 1
ATOM 5480 O O . PRO A 1 671 ? -34.970 2.070 52.128 1.00 93.88 671 PRO A O 1
ATOM 5483 N N . ASP A 1 672 ? -36.240 3.896 51.804 1.00 90.69 672 ASP A N 1
ATOM 5484 C CA . ASP A 1 672 ? -36.830 3.927 53.144 1.00 90.69 672 ASP A CA 1
ATOM 5485 C C . ASP A 1 672 ? -37.947 2.887 53.302 1.00 90.69 672 ASP A C 1
ATOM 5487 O O . ASP A 1 672 ? -38.292 2.151 52.374 1.00 90.69 672 ASP A O 1
ATOM 5491 N N . TRP A 1 673 ? -38.557 2.850 54.483 1.00 86.81 673 TRP A N 1
ATOM 5492 C CA . TRP A 1 673 ? -39.653 1.948 54.817 1.00 86.81 673 TRP A CA 1
ATOM 5493 C C . TRP A 1 673 ? -40.831 1.984 53.825 1.00 86.81 673 TRP A C 1
ATOM 5495 O O . TRP A 1 673 ? -41.482 0.967 53.580 1.00 86.81 673 TRP A O 1
ATOM 5505 N N . TYR A 1 674 ? -41.105 3.138 53.218 1.00 86.56 674 TYR A N 1
ATOM 5506 C CA . TYR A 1 674 ? -42.166 3.309 52.221 1.00 86.56 674 TYR A CA 1
ATOM 5507 C C . TYR A 1 674 ? -41.710 3.033 50.791 1.00 86.56 674 TYR A C 1
ATOM 5509 O O . TYR A 1 674 ? -42.539 2.921 49.878 1.00 86.56 674 TYR A O 1
ATOM 5517 N N . GLY A 1 675 ? -40.401 2.905 50.605 1.00 88.38 675 GLY A N 1
ATOM 5518 C CA . GLY A 1 675 ? -39.746 2.742 49.329 1.00 88.38 675 GLY A CA 1
ATOM 5519 C C . GLY A 1 675 ? -39.397 4.058 48.641 1.00 88.38 675 GLY A C 1
ATOM 5520 O O . GLY A 1 675 ? -39.086 4.008 47.453 1.00 88.38 675 GLY A O 1
ATOM 5521 N N . ASN A 1 676 ? -39.450 5.210 49.321 1.00 91.69 676 ASN A N 1
ATOM 5522 C CA . ASN A 1 676 ? -38.853 6.443 48.795 1.00 91.69 676 ASN A CA 1
ATOM 5523 C C . ASN A 1 676 ? -37.334 6.334 48.875 1.00 91.69 676 ASN A C 1
ATOM 5525 O O . ASN A 1 676 ? -36.803 5.743 49.809 1.00 91.69 676 ASN A O 1
ATOM 5529 N N . LEU A 1 677 ? -36.640 6.861 47.878 1.00 92.94 677 LEU A N 1
ATOM 5530 C CA . LEU A 1 677 ? -35.198 6.747 47.763 1.00 92.94 677 LEU A CA 1
ATOM 5531 C C . LEU A 1 677 ? -34.515 7.949 48.409 1.00 92.94 677 LEU A C 1
ATOM 5533 O O . LEU A 1 677 ? -34.918 9.090 48.191 1.00 92.94 677 LEU A O 1
ATOM 5537 N N . HIS A 1 678 ? -33.445 7.665 49.140 1.00 89.69 678 HIS A N 1
ATOM 5538 C CA . HIS A 1 678 ? -32.645 8.623 49.896 1.00 89.69 678 HIS A CA 1
ATOM 5539 C C . HIS A 1 678 ? -31.161 8.494 49.533 1.00 89.69 678 HIS A C 1
ATOM 5541 O O . HIS A 1 678 ? -30.731 7.430 49.057 1.00 89.69 678 HIS A O 1
ATOM 5547 N N . PRO A 1 679 ? -30.370 9.564 49.717 1.00 89.06 679 PRO A N 1
ATOM 5548 C CA . PRO A 1 679 ? -28.943 9.547 49.448 1.00 89.06 679 PRO A CA 1
ATOM 5549 C C . PRO A 1 679 ? -28.169 8.824 50.555 1.00 89.06 679 PRO A C 1
ATOM 5551 O O . PRO A 1 679 ? -28.607 8.699 51.697 1.00 89.06 679 PRO A O 1
ATOM 5554 N N . SER A 1 680 ? -26.969 8.352 50.219 1.00 82.12 680 SER A N 1
ATOM 5555 C CA . SER A 1 680 ? -26.119 7.580 51.144 1.00 82.12 680 SER A CA 1
ATOM 5556 C C . SER A 1 680 ? -25.499 8.374 52.287 1.00 82.12 680 SER A C 1
ATOM 5558 O O . SER A 1 680 ? -25.052 7.785 53.270 1.00 82.12 680 SER A O 1
ATOM 5560 N N . ASN A 1 681 ? -25.484 9.699 52.171 1.00 80.44 681 ASN A N 1
ATOM 5561 C CA . ASN A 1 681 ? -24.950 10.603 53.182 1.00 80.44 681 ASN A CA 1
ATOM 5562 C C . ASN A 1 681 ? -25.974 10.976 54.270 1.00 80.44 681 ASN A C 1
ATOM 5564 O O . ASN A 1 681 ? -25.611 11.646 55.241 1.00 80.44 681 ASN A O 1
ATOM 5568 N N . GLU A 1 682 ? -27.231 10.547 54.136 1.00 81.81 682 GLU A N 1
ATOM 5569 C CA . GLU A 1 682 ? -28.251 10.747 55.158 1.00 81.81 682 GLU A CA 1
ATOM 5570 C C . GLU A 1 682 ? -28.108 9.764 56.324 1.00 81.81 682 GLU A C 1
ATOM 5572 O O . GLU A 1 682 ? -27.563 8.663 56.219 1.00 81.81 682 GLU A O 1
ATOM 5577 N N . VAL A 1 683 ? -28.598 10.187 57.490 1.00 75.75 683 VAL A N 1
ATOM 5578 C CA . VAL A 1 683 ? -28.635 9.341 58.683 1.00 75.75 683 VAL A CA 1
ATOM 5579 C C . VAL A 1 683 ? -29.809 8.380 58.545 1.00 75.75 683 VAL A C 1
ATOM 5581 O O . VAL A 1 683 ? -30.954 8.775 58.755 1.00 75.75 683 VAL A O 1
ATOM 5584 N N . ILE A 1 684 ? -29.513 7.125 58.200 1.00 83.88 684 ILE A N 1
ATOM 5585 C CA . ILE A 1 684 ? -30.516 6.071 58.023 1.00 83.88 684 ILE A CA 1
ATOM 5586 C C . ILE A 1 684 ? -30.211 4.876 58.944 1.00 83.88 684 ILE A C 1
ATOM 5588 O O . ILE A 1 684 ? -29.052 4.506 59.174 1.00 83.88 684 ILE A O 1
ATOM 5592 N N . TYR A 1 685 ? -31.268 4.291 59.494 1.00 87.44 685 TYR A N 1
ATOM 5593 C CA . TYR A 1 685 ? -31.286 3.184 60.443 1.00 87.44 685 TYR A CA 1
ATOM 5594 C C . TYR A 1 685 ? -31.551 1.840 59.743 1.00 87.44 685 TYR A C 1
ATOM 5596 O O . TYR A 1 685 ? -32.253 1.772 58.733 1.00 87.44 685 TYR A O 1
ATOM 5604 N N . ASP A 1 686 ? -31.000 0.753 60.284 1.00 87.50 686 ASP A N 1
ATOM 5605 C CA . ASP A 1 686 ? -31.171 -0.617 59.779 1.00 87.50 686 ASP A CA 1
ATOM 5606 C C . ASP A 1 686 ? -32.597 -1.136 60.034 1.00 87.50 686 ASP A C 1
ATOM 5608 O O . ASP A 1 686 ? -32.945 -1.508 61.160 1.00 87.50 686 ASP A O 1
ATOM 5612 N N . GLY A 1 687 ? -33.434 -1.205 58.996 1.00 85.06 687 GLY A N 1
ATOM 5613 C CA . GLY A 1 687 ? -34.800 -1.715 59.130 1.00 85.06 687 GLY A CA 1
ATOM 5614 C C . GLY A 1 687 ? -34.912 -3.219 59.353 1.00 85.06 687 GLY A C 1
ATOM 5615 O O . GLY A 1 687 ? -35.943 -3.662 59.853 1.00 85.06 687 GLY A O 1
ATOM 5616 N N . THR A 1 688 ? -33.872 -4.020 59.084 1.00 85.69 688 THR A N 1
ATOM 5617 C CA . THR A 1 688 ? -33.921 -5.479 59.332 1.00 85.69 688 THR A CA 1
ATOM 5618 C C . THR A 1 688 ? -34.031 -5.814 60.816 1.00 85.69 688 THR A C 1
ATOM 5620 O O . THR A 1 688 ? -34.502 -6.888 61.181 1.00 85.69 688 THR A O 1
ATOM 5623 N N . ILE A 1 689 ? -33.656 -4.876 61.690 1.00 83.81 689 ILE A N 1
ATOM 5624 C CA . ILE A 1 689 ? -33.834 -5.003 63.138 1.00 83.81 689 ILE A CA 1
ATOM 5625 C C . ILE A 1 689 ? -35.314 -5.145 63.499 1.00 83.81 689 ILE A C 1
ATOM 5627 O O . ILE A 1 689 ? -35.647 -5.875 64.432 1.00 83.81 689 ILE A O 1
ATOM 5631 N N . LEU A 1 690 ? -36.209 -4.492 62.755 1.00 82.25 690 LEU A N 1
ATOM 5632 C CA . LEU A 1 690 ? -37.642 -4.530 63.030 1.00 82.25 690 LEU A CA 1
ATOM 5633 C C . LEU A 1 690 ? -38.273 -5.885 62.682 1.00 82.25 690 LEU A C 1
ATOM 5635 O O . LEU A 1 690 ? -39.250 -6.258 63.330 1.00 82.25 690 LEU A O 1
ATOM 5639 N N . ASP A 1 691 ? -37.685 -6.660 61.763 1.00 82.00 691 ASP A N 1
ATOM 5640 C CA . ASP A 1 691 ? -38.129 -8.027 61.437 1.00 82.00 691 ASP A CA 1
ATOM 5641 C C . ASP A 1 691 ? -37.889 -9.016 62.590 1.00 82.00 691 ASP A C 1
ATOM 5643 O O . ASP A 1 691 ? -38.533 -10.066 62.665 1.00 82.00 691 ASP A O 1
ATOM 5647 N N . HIS A 1 692 ? -36.984 -8.696 63.525 1.00 79.62 692 HIS A N 1
ATOM 5648 C CA . HIS A 1 692 ? -36.768 -9.515 64.721 1.00 79.62 692 HIS A CA 1
ATOM 5649 C C . HIS A 1 692 ? -37.951 -9.465 65.697 1.00 79.62 692 HIS A C 1
ATOM 5651 O O . HIS A 1 692 ? -38.082 -10.351 66.545 1.00 79.62 692 HIS A O 1
ATOM 5657 N N . TYR A 1 693 ? -38.820 -8.458 65.578 1.00 80.81 693 TYR A N 1
ATOM 5658 C CA . TYR A 1 693 ? -39.964 -8.256 66.456 1.00 80.81 693 TYR A CA 1
ATOM 5659 C C . TYR A 1 693 ? -41.269 -8.525 65.707 1.00 80.81 693 TYR A C 1
ATOM 5661 O O . TYR A 1 693 ? -41.567 -7.930 64.673 1.00 80.81 693 TYR A O 1
ATOM 5669 N N . LYS A 1 694 ? -42.112 -9.399 66.259 1.00 81.06 694 LYS A N 1
ATOM 5670 C CA . LYS A 1 694 ? -43.431 -9.683 65.685 1.00 81.06 694 LYS A CA 1
ATOM 5671 C C . LYS A 1 694 ? -44.307 -8.437 65.749 1.00 81.06 694 LYS A C 1
ATOM 5673 O O . LYS A 1 694 ? -44.404 -7.806 66.798 1.00 81.06 694 LYS A O 1
ATOM 5678 N N . HIS A 1 695 ? -45.012 -8.150 64.657 1.00 84.19 695 HIS A N 1
ATOM 5679 C CA . HIS A 1 695 ? -45.963 -7.036 64.546 1.00 84.19 695 HIS A CA 1
ATOM 5680 C C . HIS A 1 695 ? -45.346 -5.627 64.659 1.00 84.19 695 HIS A C 1
ATOM 5682 O O . HIS A 1 695 ? -46.073 -4.673 64.938 1.00 84.19 695 HIS A O 1
ATOM 5688 N N . SER A 1 696 ? -44.047 -5.466 64.391 1.00 83.06 696 SER A N 1
ATOM 5689 C CA . SER A 1 696 ? -43.373 -4.159 64.285 1.00 83.06 696 SER A CA 1
ATOM 5690 C C . SER A 1 696 ? -44.025 -3.231 63.245 1.00 83.06 696 SER A C 1
ATOM 5692 O O . SER A 1 696 ? -44.266 -2.064 63.547 1.00 83.06 696 SER A O 1
ATOM 5694 N N . ASP A 1 697 ? -44.475 -3.757 62.099 1.00 80.81 697 ASP A N 1
ATOM 5695 C CA . ASP A 1 697 ? -45.248 -3.011 61.084 1.00 80.81 697 ASP A CA 1
ATOM 5696 C C . ASP A 1 697 ? -46.495 -2.313 61.648 1.00 80.81 697 ASP A C 1
ATOM 5698 O O . ASP A 1 697 ? -46.943 -1.280 61.146 1.00 80.81 697 ASP A O 1
ATOM 5702 N N . SER A 1 698 ? -47.106 -2.898 62.685 1.00 83.25 698 SER A N 1
ATOM 5703 C CA . SER A 1 698 ? -48.298 -2.327 63.321 1.00 83.25 698 SER A CA 1
ATOM 5704 C C . SER A 1 698 ? -47.950 -1.131 64.205 1.00 83.25 698 SER A C 1
ATOM 5706 O O . SER A 1 698 ? -48.779 -0.235 64.357 1.00 83.25 698 SER A O 1
ATOM 5708 N N . LEU A 1 699 ? -46.731 -1.097 64.755 1.00 85.81 699 LEU A N 1
ATOM 5709 C CA . LEU A 1 699 ? -46.200 0.060 65.473 1.00 85.81 699 LEU A CA 1
ATOM 5710 C C . LEU A 1 699 ? -45.793 1.178 64.512 1.00 85.81 699 LEU A C 1
ATOM 5712 O O . LEU A 1 699 ? -45.984 2.343 64.838 1.00 85.81 699 LEU A O 1
ATOM 5716 N N . ILE A 1 700 ? -45.304 0.846 63.317 1.00 83.88 700 ILE A N 1
ATOM 5717 C CA . ILE A 1 700 ? -45.002 1.851 62.287 1.00 83.88 700 ILE A CA 1
ATOM 5718 C C . ILE A 1 700 ? -46.271 2.614 61.911 1.00 83.88 700 ILE A C 1
ATOM 5720 O O . ILE A 1 700 ? -46.348 3.821 62.116 1.00 83.88 700 ILE A O 1
ATOM 5724 N N . LYS A 1 701 ? -47.344 1.885 61.579 1.00 81.19 701 LYS A N 1
ATOM 5725 C CA . LYS A 1 701 ? -48.670 2.472 61.311 1.00 81.19 701 LYS A CA 1
ATOM 5726 C C . LYS A 1 701 ? -49.206 3.356 62.439 1.00 81.19 701 LYS A C 1
ATOM 5728 O O . LYS A 1 701 ? -50.087 4.173 62.193 1.00 81.19 701 LYS A O 1
ATOM 5733 N N . LEU A 1 702 ? -48.746 3.160 63.677 1.00 82.38 702 LEU A N 1
ATOM 5734 C CA . LEU A 1 702 ? -49.127 3.977 64.826 1.00 82.38 702 LEU A CA 1
ATOM 5735 C C . LEU A 1 702 ? -48.406 5.330 64.798 1.00 82.38 702 LEU A C 1
ATOM 5737 O O . LEU A 1 702 ? -49.065 6.348 65.022 1.00 82.38 702 LEU A O 1
ATOM 5741 N N . VAL A 1 703 ? -47.107 5.350 64.485 1.00 78.75 703 VAL A N 1
ATOM 5742 C CA . VAL A 1 703 ? -46.319 6.583 64.291 1.00 78.75 703 VAL A CA 1
ATOM 5743 C C . VAL A 1 703 ? -46.845 7.393 63.102 1.00 78.75 703 VAL A C 1
ATOM 5745 O O . VAL A 1 703 ? -46.830 8.616 63.151 1.00 78.75 703 VAL A O 1
ATOM 5748 N N . ASP A 1 704 ? -47.435 6.731 62.107 1.00 73.75 704 ASP A N 1
ATOM 5749 C CA . ASP A 1 704 ? -48.024 7.382 60.926 1.00 73.75 704 ASP A CA 1
ATOM 5750 C C . ASP A 1 704 ? -49.535 7.665 61.052 1.00 73.75 704 ASP A C 1
ATOM 5752 O O . ASP A 1 704 ? -50.178 8.147 60.117 1.00 73.75 704 ASP A O 1
ATOM 5756 N N . SER A 1 705 ? -50.144 7.331 62.195 1.00 79.06 705 SER A N 1
ATOM 5757 C CA . SER A 1 705 ? -51.583 7.519 62.418 1.00 79.06 705 SER A CA 1
ATOM 5758 C C . SER A 1 705 ? -51.933 8.964 62.787 1.00 79.06 705 SER A C 1
ATOM 5760 O O . SER A 1 705 ? -51.083 9.735 63.226 1.00 79.06 705 SER A O 1
ATOM 5762 N N . GLU A 1 706 ? -53.224 9.320 62.734 1.00 77.88 706 GLU A N 1
ATOM 5763 C CA . GLU A 1 706 ? -53.719 10.628 63.207 1.00 77.88 706 GLU A CA 1
ATOM 5764 C C . GLU A 1 706 ? -53.320 10.932 64.667 1.00 77.88 706 GLU A C 1
ATOM 5766 O O . GLU A 1 706 ? -53.240 12.102 65.046 1.00 77.88 706 GLU A O 1
ATOM 5771 N N . LEU A 1 707 ? -52.994 9.910 65.477 1.00 82.12 707 LEU A N 1
ATOM 5772 C CA . LEU A 1 707 ? -52.500 10.087 66.847 1.00 82.12 707 LEU A CA 1
ATOM 5773 C C . LEU A 1 707 ? -51.206 10.918 66.898 1.00 82.12 707 LEU A C 1
ATOM 5775 O O . LEU A 1 707 ? -51.023 11.698 67.832 1.00 82.12 707 LEU A O 1
ATOM 5779 N N . TRP A 1 708 ? -50.344 10.801 65.883 1.00 84.06 708 TRP A N 1
ATOM 5780 C CA . TRP A 1 708 ? -49.100 11.564 65.760 1.00 84.06 708 TRP A CA 1
ATOM 5781 C C . TRP A 1 708 ? -49.315 13.079 65.757 1.00 84.06 708 TRP A C 1
ATOM 5783 O O . TRP A 1 708 ? -48.526 13.833 66.329 1.00 84.06 708 TRP A O 1
ATOM 5793 N N . SER A 1 709 ? -50.411 13.541 65.146 1.00 82.19 709 SER A N 1
ATOM 5794 C CA . SER A 1 709 ? -50.729 14.971 65.031 1.00 82.19 709 SER A CA 1
ATOM 5795 C C . SER A 1 709 ? -50.982 15.648 66.385 1.00 82.19 709 SER A C 1
ATOM 5797 O O . SER A 1 709 ? -50.851 16.865 66.508 1.00 82.19 709 SER A O 1
ATOM 5799 N N . HIS A 1 710 ? -51.287 14.854 67.415 1.00 82.31 710 HIS A N 1
ATOM 5800 C CA . HIS A 1 710 ? -51.568 15.306 68.777 1.00 82.31 710 HIS A CA 1
ATOM 5801 C C . HIS A 1 710 ? -50.363 15.167 69.723 1.00 82.31 710 HIS A C 1
ATOM 5803 O O . HIS A 1 710 ? -50.458 15.496 70.908 1.00 82.31 710 HIS A O 1
ATOM 5809 N N . PHE A 1 711 ? -49.226 14.678 69.223 1.00 85.75 711 PHE A N 1
ATOM 5810 C CA . PHE A 1 711 ? -47.994 14.535 69.989 1.00 85.75 711 PHE A CA 1
ATOM 5811 C C . PHE A 1 711 ? -47.156 15.812 69.905 1.00 85.75 711 PHE A C 1
ATOM 5813 O O . PHE A 1 711 ? -46.682 16.189 68.836 1.00 85.75 711 PHE A O 1
ATOM 5820 N N . HIS A 1 712 ? -46.967 16.490 71.037 1.00 80.81 712 HIS A N 1
ATOM 5821 C CA . HIS A 1 712 ? -46.235 17.762 71.091 1.00 80.81 712 HIS A CA 1
ATOM 5822 C C . HIS A 1 712 ? -44.832 17.644 71.717 1.00 80.81 712 HIS A C 1
ATOM 5824 O O . HIS A 1 712 ? -44.071 18.605 71.661 1.00 80.81 712 HIS A O 1
ATOM 5830 N N . ASP A 1 713 ? -44.466 16.479 72.266 1.00 83.56 713 ASP A N 1
ATOM 5831 C CA . ASP A 1 713 ? -43.154 16.200 72.888 1.00 83.56 713 ASP A CA 1
ATOM 5832 C C . ASP A 1 713 ? -42.161 15.560 71.892 1.00 83.56 713 ASP A C 1
ATOM 5834 O O . ASP A 1 713 ? -41.518 14.538 72.160 1.00 83.56 713 ASP A O 1
ATOM 5838 N N . LYS A 1 714 ? -42.084 16.146 70.693 1.00 82.69 714 LYS A N 1
ATOM 5839 C CA . LYS A 1 714 ? -41.243 15.673 69.587 1.00 82.69 714 LYS A CA 1
ATOM 5840 C C . LYS A 1 714 ? -39.791 16.129 69.770 1.00 82.69 714 LYS A C 1
ATOM 5842 O O . LYS A 1 714 ? -39.528 17.304 70.027 1.00 82.69 714 LYS A O 1
ATOM 5847 N N . LYS A 1 715 ? -38.840 15.211 69.608 1.00 84.56 715 LYS A N 1
ATOM 5848 C CA . LYS A 1 715 ? -37.404 15.487 69.456 1.00 84.56 715 LYS A CA 1
ATOM 5849 C C . LYS A 1 715 ? -37.099 15.798 67.986 1.00 84.56 715 LYS A C 1
ATOM 5851 O O . LYS A 1 715 ? -37.825 15.388 67.085 1.00 84.56 715 LYS A O 1
ATOM 5856 N N . ASN A 1 716 ? -35.992 16.494 67.726 1.00 73.00 716 ASN A N 1
ATOM 5857 C CA . ASN A 1 716 ? -35.513 16.681 66.354 1.00 73.00 716 ASN A CA 1
ATOM 5858 C C . ASN A 1 716 ? -35.256 15.313 65.695 1.00 73.00 716 ASN A C 1
ATOM 5860 O O . ASN A 1 716 ? -34.505 14.516 66.248 1.00 73.00 716 ASN A O 1
ATOM 5864 N N . GLY A 1 717 ? -35.858 15.073 64.525 1.00 71.38 717 GLY A N 1
ATOM 5865 C CA . GLY A 1 717 ? -35.773 13.804 63.786 1.00 71.38 717 GLY A CA 1
ATOM 5866 C C . GLY A 1 717 ? -36.987 12.881 63.955 1.00 71.38 717 GLY A C 1
ATOM 5867 O O . GLY A 1 717 ? -37.200 12.015 63.115 1.00 71.38 717 GLY A O 1
ATOM 5868 N N . ASP A 1 718 ? -37.831 13.116 64.965 1.00 80.12 718 ASP A N 1
ATOM 5869 C CA . ASP A 1 718 ? -39.014 12.291 65.249 1.00 80.12 718 ASP A CA 1
ATOM 5870 C C . ASP A 1 718 ? -40.044 12.298 64.105 1.00 80.12 718 ASP A C 1
ATOM 5872 O O . ASP A 1 718 ? -40.610 11.258 63.786 1.00 80.12 718 ASP A O 1
ATOM 5876 N N . ASP A 1 719 ? -40.270 13.456 63.470 1.00 75.44 719 ASP A N 1
ATOM 5877 C CA . ASP A 1 719 ? -41.257 13.634 62.387 1.00 75.44 719 ASP A CA 1
ATOM 5878 C C . ASP A 1 719 ? -40.989 12.777 61.147 1.00 75.44 719 ASP A C 1
ATOM 5880 O O . ASP A 1 719 ? -41.921 12.478 60.405 1.00 75.44 719 ASP A O 1
ATOM 5884 N N . ASN A 1 720 ? -39.740 12.350 60.958 1.00 78.50 720 ASN A N 1
ATOM 5885 C CA . ASN A 1 720 ? -39.282 11.632 59.774 1.00 78.50 720 ASN A CA 1
ATOM 5886 C C . ASN A 1 720 ? -38.721 10.241 60.117 1.00 78.50 720 ASN A C 1
ATOM 5888 O O . ASN A 1 720 ? -38.078 9.630 59.267 1.00 78.50 720 ASN A O 1
ATOM 5892 N N . MET A 1 721 ? -38.952 9.725 61.332 1.00 83.56 721 MET A N 1
ATOM 5893 C CA . MET A 1 721 ? -38.363 8.460 61.796 1.00 83.56 721 MET A CA 1
ATOM 5894 C C . MET A 1 721 ? -38.616 7.300 60.822 1.00 83.56 721 MET A C 1
ATOM 5896 O O . MET A 1 721 ? -37.715 6.536 60.503 1.00 83.56 721 MET A O 1
ATOM 5900 N N . THR A 1 722 ? -39.831 7.176 60.292 1.00 81.44 722 THR A N 1
ATOM 5901 C CA . THR A 1 722 ? -40.180 6.101 59.355 1.00 81.44 722 THR A CA 1
ATOM 5902 C C . THR A 1 722 ? -39.470 6.248 58.001 1.00 81.44 722 THR A C 1
ATOM 5904 O O . THR A 1 722 ? -39.123 5.252 57.371 1.00 81.44 722 THR A O 1
ATOM 5907 N N . SER A 1 723 ? -39.206 7.486 57.568 1.00 82.12 723 SER A N 1
ATOM 5908 C CA . SER A 1 723 ? -38.421 7.790 56.360 1.00 82.12 723 SER A CA 1
ATOM 5909 C C . SER A 1 723 ? -36.905 7.688 56.565 1.00 82.12 723 SER A C 1
ATOM 5911 O O . SER A 1 723 ? -36.165 7.704 55.592 1.00 82.12 723 SER A O 1
ATOM 5913 N N . THR A 1 724 ? -36.430 7.541 57.805 1.00 86.00 724 THR A N 1
ATOM 5914 C CA . THR A 1 724 ? -35.013 7.310 58.125 1.00 86.00 724 THR A CA 1
ATOM 5915 C C . THR A 1 724 ? -34.727 5.853 58.484 1.00 86.00 724 THR A C 1
ATOM 5917 O O . THR A 1 724 ? -33.670 5.553 59.025 1.00 86.00 724 THR A O 1
ATOM 5920 N N . ILE A 1 725 ? -35.627 4.920 58.167 1.00 88.81 725 ILE A N 1
ATOM 5921 C CA . ILE A 1 725 ? -35.413 3.477 58.336 1.00 88.81 725 ILE A CA 1
ATOM 5922 C C . ILE A 1 725 ? -35.319 2.842 56.951 1.00 88.81 725 ILE A C 1
ATOM 5924 O O . ILE A 1 725 ? -36.257 2.947 56.165 1.00 88.81 725 ILE A O 1
ATOM 5928 N N . VAL A 1 726 ? -34.209 2.161 56.653 1.00 91.06 726 VAL A N 1
ATOM 5929 C CA . VAL A 1 726 ? -34.028 1.451 55.377 1.00 91.06 726 VAL A CA 1
ATOM 5930 C C . VAL A 1 726 ? -35.041 0.319 55.258 1.00 91.06 726 VAL A C 1
ATOM 5932 O O . VAL A 1 726 ? -35.257 -0.431 56.207 1.00 91.06 726 VAL A O 1
ATOM 5935 N N . HIS A 1 727 ? -35.611 0.131 54.072 1.00 91.06 727 HIS A N 1
ATOM 5936 C CA . HIS A 1 727 ? -36.501 -0.986 53.788 1.00 91.06 727 HIS A CA 1
ATOM 5937 C C . HIS A 1 727 ? -35.825 -2.343 54.100 1.00 91.06 727 HIS A C 1
ATOM 5939 O O . HIS A 1 727 ? -34.752 -2.617 53.556 1.00 91.06 727 HIS A O 1
ATOM 5945 N N . PRO A 1 728 ? -36.445 -3.259 54.873 1.00 88.31 728 PRO A N 1
ATOM 5946 C CA . PRO A 1 728 ? -35.801 -4.514 55.294 1.00 88.31 728 PRO A CA 1
ATOM 5947 C C . PRO A 1 728 ? -35.355 -5.426 54.142 1.00 88.31 728 PRO A C 1
ATOM 5949 O O . PRO A 1 728 ? -34.378 -6.162 54.249 1.00 88.31 728 PRO A O 1
ATOM 5952 N N . GLN A 1 729 ? -36.062 -5.364 53.009 1.00 90.69 729 GLN A N 1
ATOM 5953 C CA . GLN A 1 729 ? -35.736 -6.143 51.806 1.00 90.69 729 GLN A CA 1
ATOM 5954 C C . GLN A 1 729 ? -34.581 -5.561 50.972 1.00 90.69 729 GLN A C 1
ATOM 5956 O O . GLN A 1 729 ? -34.196 -6.171 49.973 1.00 90.69 729 GLN A O 1
ATOM 5961 N N . TYR A 1 730 ? -34.039 -4.394 51.332 1.00 93.38 730 TYR A N 1
ATOM 5962 C CA . TYR A 1 730 ? -32.878 -3.838 50.646 1.00 93.38 730 TYR A CA 1
ATOM 5963 C C . TYR A 1 730 ? -31.624 -4.653 50.974 1.00 93.38 730 TYR A C 1
ATOM 5965 O O . TYR A 1 730 ? -31.340 -4.953 52.134 1.00 93.38 730 TYR A O 1
ATOM 5973 N N . VAL A 1 731 ? -30.846 -5.002 49.950 1.00 91.31 731 VAL A N 1
ATOM 5974 C CA . VAL A 1 731 ? -29.729 -5.956 50.053 1.00 91.31 731 VAL A CA 1
ATOM 5975 C C . VAL A 1 731 ? -28.678 -5.557 51.098 1.00 91.31 731 VAL A C 1
ATOM 5977 O O . VAL A 1 731 ? -28.091 -6.430 51.737 1.00 91.31 731 VAL A O 1
ATOM 5980 N N . PHE A 1 732 ? -28.470 -4.255 51.315 1.00 90.12 732 PHE A N 1
ATOM 5981 C CA . PHE A 1 732 ? -27.481 -3.726 52.261 1.00 90.12 732 PHE A CA 1
ATOM 5982 C C . PHE A 1 732 ? -28.095 -3.077 53.502 1.00 90.12 732 PHE A C 1
ATOM 5984 O O . PHE A 1 732 ? -27.406 -2.340 54.199 1.00 90.12 732 PHE A O 1
ATOM 5991 N N . ALA A 1 733 ? -29.361 -3.357 53.829 1.00 87.81 733 ALA A N 1
ATOM 5992 C CA . ALA A 1 733 ? -30.033 -2.755 54.987 1.00 87.81 733 ALA A CA 1
ATOM 5993 C C . ALA A 1 733 ? -29.260 -2.927 56.319 1.00 87.81 733 ALA A C 1
ATOM 5995 O O . ALA A 1 733 ? -29.231 -2.016 57.140 1.00 87.81 733 ALA A O 1
ATOM 5996 N N . LYS A 1 734 ? -28.520 -4.033 56.482 1.00 85.12 734 LYS A N 1
ATOM 5997 C CA . LYS A 1 734 ? -27.696 -4.333 57.675 1.00 85.12 734 LYS A CA 1
ATOM 5998 C C . LYS A 1 734 ? -26.434 -3.482 57.838 1.00 85.12 734 LYS A C 1
ATOM 6000 O O . LYS A 1 734 ? -25.768 -3.562 58.871 1.00 85.12 734 LYS A O 1
ATOM 6005 N N . GLU A 1 735 ? -26.052 -2.732 56.809 1.00 86.06 735 GLU A N 1
ATOM 6006 C CA . GLU A 1 735 ? -24.850 -1.885 56.819 1.00 86.06 735 GLU A CA 1
ATOM 6007 C C . GLU A 1 735 ? -25.114 -0.510 57.447 1.00 86.06 735 GLU A C 1
ATOM 6009 O O . GLU A 1 735 ? -24.173 0.235 57.719 1.00 86.06 735 GLU A O 1
ATOM 6014 N N . PHE A 1 736 ? -26.383 -0.204 57.728 1.00 86.00 736 PHE A N 1
ATOM 6015 C CA . PHE A 1 736 ? -26.841 1.048 58.319 1.00 86.00 736 PHE A CA 1
ATOM 6016 C C . PHE A 1 736 ? -26.831 1.013 59.855 1.00 86.00 736 PHE A C 1
ATOM 6018 O O . PHE A 1 736 ? -26.427 0.030 60.487 1.00 86.00 736 PHE A O 1
ATOM 6025 N N . GLN A 1 737 ? -27.205 2.130 60.488 1.00 83.69 737 GLN A N 1
ATOM 6026 C CA . GLN A 1 737 ? -27.085 2.278 61.938 1.00 83.69 737 GLN A CA 1
ATOM 6027 C C . GLN A 1 737 ? -27.970 1.272 62.681 1.00 83.69 737 GLN A C 1
ATOM 6029 O O . GLN A 1 737 ? -29.174 1.185 62.467 1.00 83.69 737 GLN A O 1
ATOM 6034 N N . ASN A 1 738 ? -27.351 0.518 63.586 1.00 80.31 738 ASN A N 1
ATOM 6035 C CA . ASN A 1 738 ? -27.944 -0.657 64.221 1.00 80.31 738 ASN A CA 1
ATOM 6036 C C . ASN A 1 738 ? -28.758 -0.357 65.502 1.00 80.31 738 ASN A C 1
ATOM 6038 O O . ASN A 1 738 ? -29.008 -1.271 66.282 1.00 80.31 738 ASN A O 1
ATOM 6042 N N . ASN A 1 739 ? -29.123 0.902 65.759 1.00 82.00 739 ASN A N 1
ATOM 6043 C CA . ASN A 1 739 ? -29.898 1.348 66.930 1.00 82.00 739 ASN A CA 1
ATOM 6044 C C . ASN A 1 739 ? -31.379 1.622 66.606 1.00 82.00 739 ASN A C 1
ATOM 6046 O O . ASN A 1 739 ? -32.040 2.357 67.340 1.00 82.00 739 ASN A O 1
ATOM 6050 N N . THR A 1 740 ? -31.887 1.050 65.511 1.00 83.56 740 THR A N 1
ATOM 6051 C CA . THR A 1 740 ? -33.260 1.231 65.022 1.00 83.56 740 THR A CA 1
ATOM 6052 C C . THR A 1 740 ? -34.304 0.922 66.082 1.00 83.56 740 THR A C 1
ATOM 6054 O O . THR A 1 740 ? -35.208 1.717 66.293 1.00 83.56 740 THR A O 1
ATOM 6057 N N . ASP A 1 741 ? -34.176 -0.210 66.774 1.00 82.00 741 ASP A N 1
ATOM 6058 C CA . ASP A 1 741 ? -35.086 -0.612 67.846 1.00 82.00 741 ASP A CA 1
ATOM 6059 C C . ASP A 1 741 ? -35.112 0.410 68.982 1.00 82.00 741 ASP A C 1
ATOM 6061 O O . ASP A 1 741 ? -36.184 0.813 69.419 1.00 82.00 741 ASP A O 1
ATOM 6065 N N . LYS A 1 742 ? -33.953 0.894 69.426 1.00 82.75 742 LYS A N 1
ATOM 6066 C CA . LYS A 1 742 ? -33.870 1.902 70.483 1.00 82.75 742 LYS A CA 1
ATOM 6067 C C . LYS A 1 742 ? -34.532 3.220 70.081 1.00 82.75 742 LYS A C 1
ATOM 6069 O O . LYS A 1 742 ? -35.320 3.750 70.856 1.00 82.75 742 LYS A O 1
ATOM 6074 N N . GLU A 1 743 ? -34.207 3.757 68.909 1.00 84.81 743 GLU A N 1
ATOM 6075 C CA . GLU A 1 743 ? -34.709 5.066 68.471 1.00 84.81 743 GLU A CA 1
ATOM 6076 C C . GLU A 1 743 ? -36.197 5.006 68.085 1.00 84.81 743 GLU A C 1
ATOM 6078 O O . GLU A 1 743 ? -36.995 5.829 68.541 1.00 84.81 743 GLU A O 1
ATOM 6083 N N . PHE A 1 744 ? -36.601 3.995 67.309 1.00 87.69 744 PHE A N 1
ATOM 6084 C CA . PHE A 1 744 ? -37.985 3.821 66.867 1.00 87.69 744 PHE A CA 1
ATOM 6085 C C . PHE A 1 744 ? -38.914 3.430 68.023 1.00 87.69 744 PHE A C 1
ATOM 6087 O O . PHE A 1 744 ? -39.991 4.011 68.175 1.00 87.69 744 PHE A O 1
ATOM 6094 N N . PHE A 1 745 ? -38.518 2.482 68.880 1.00 89.12 745 PHE A N 1
ATOM 6095 C CA . PHE A 1 745 ? -39.366 2.089 70.006 1.00 89.12 745 PHE A CA 1
ATOM 6096 C C . PHE A 1 745 ? -39.406 3.147 71.113 1.00 89.12 745 PHE A C 1
ATOM 6098 O O . PHE A 1 745 ? -40.487 3.348 71.664 1.00 89.12 745 PHE A O 1
ATOM 6105 N N . ASP A 1 746 ? -38.324 3.902 71.379 1.00 87.38 746 ASP A N 1
ATOM 6106 C CA . ASP A 1 746 ? -38.393 5.088 72.261 1.00 87.38 746 ASP A CA 1
ATOM 6107 C C . ASP A 1 746 ? -39.402 6.102 71.722 1.00 87.38 746 ASP A C 1
ATOM 6109 O O . ASP A 1 746 ? -40.161 6.692 72.493 1.00 87.38 746 ASP A O 1
ATOM 6113 N N . LEU A 1 747 ? -39.450 6.302 70.402 1.00 88.69 747 LEU A N 1
ATOM 6114 C CA . LEU A 1 747 ? -40.427 7.201 69.807 1.00 88.69 747 LEU A CA 1
ATOM 6115 C C . LEU A 1 747 ? -41.863 6.725 70.047 1.00 88.69 747 LEU A C 1
ATOM 6117 O O . LEU A 1 747 ? -42.693 7.497 70.533 1.00 88.69 747 LEU A O 1
ATOM 6121 N N . VAL A 1 748 ? -42.152 5.456 69.753 1.00 88.44 748 VAL A N 1
ATOM 6122 C CA . VAL A 1 748 ? -43.474 4.854 69.993 1.00 88.44 748 VAL A CA 1
ATOM 6123 C C . VAL A 1 748 ? -43.845 4.929 71.480 1.00 88.44 748 VAL A C 1
ATOM 6125 O O . VAL A 1 748 ? -44.975 5.289 71.820 1.00 88.44 748 VAL A O 1
ATOM 6128 N N . ASP A 1 749 ? -42.896 4.641 72.374 1.00 89.81 749 ASP A N 1
ATOM 6129 C CA . ASP A 1 749 ? -43.058 4.720 73.826 1.00 89.81 749 ASP A CA 1
ATOM 6130 C C . ASP A 1 749 ? -43.420 6.139 74.275 1.00 89.81 749 ASP A C 1
ATOM 6132 O O . ASP A 1 749 ? -44.401 6.336 74.996 1.00 89.81 749 ASP A O 1
ATOM 6136 N N . ARG A 1 750 ? -42.677 7.151 73.808 1.00 90.19 750 ARG A N 1
ATOM 6137 C CA . ARG A 1 750 ? -42.945 8.562 74.115 1.00 90.19 750 ARG A CA 1
ATOM 6138 C C . ARG A 1 750 ? -44.285 9.028 73.567 1.00 90.19 750 ARG A C 1
ATOM 6140 O O . ARG A 1 750 ? -45.020 9.684 74.305 1.00 90.19 750 ARG A O 1
ATOM 6147 N N . LEU A 1 751 ? -44.601 8.672 72.326 1.00 88.62 751 LEU A N 1
ATOM 6148 C CA . LEU A 1 751 ? -45.847 9.017 71.649 1.00 88.62 751 LEU A CA 1
ATOM 6149 C C . LEU A 1 751 ? -47.054 8.504 72.434 1.00 88.62 751 LEU A C 1
ATOM 6151 O O . LEU A 1 751 ? -47.893 9.290 72.876 1.00 88.62 751 LEU A O 1
ATOM 6155 N N . VAL A 1 752 ? -47.119 7.191 72.671 1.00 87.81 752 VAL A N 1
ATOM 6156 C CA . VAL A 1 752 ? -48.252 6.574 73.373 1.00 87.81 752 VAL A CA 1
ATOM 6157 C C . VAL A 1 752 ? -48.322 7.058 74.819 1.00 87.81 752 VAL A C 1
ATOM 6159 O O . VAL A 1 752 ? -49.413 7.352 75.313 1.00 87.81 752 VAL A O 1
ATOM 6162 N N . PHE A 1 753 ? -47.177 7.207 75.490 1.00 88.81 753 PHE A N 1
ATOM 6163 C CA . PHE A 1 753 ? -47.127 7.716 76.855 1.00 88.81 753 PHE A CA 1
ATOM 6164 C C . PHE A 1 753 ? -47.666 9.144 76.970 1.00 88.81 753 PHE A C 1
ATOM 6166 O O . PHE A 1 753 ? -48.577 9.390 77.760 1.00 88.81 753 PHE A O 1
ATOM 6173 N N . PHE A 1 754 ? -47.142 10.079 76.176 1.00 87.75 754 PHE A N 1
ATOM 6174 C CA . PHE A 1 754 ? -47.568 11.478 76.199 1.00 87.75 754 PHE A CA 1
ATOM 6175 C C . PHE A 1 754 ? -49.064 11.594 75.930 1.00 87.75 754 PHE A C 1
ATOM 6177 O O . PHE A 1 754 ? -49.785 12.257 76.679 1.00 87.75 754 PHE A O 1
ATOM 6184 N N . CYS A 1 755 ? -49.529 10.886 74.902 1.00 85.56 755 CYS A N 1
ATOM 6185 C CA . CYS A 1 755 ? -50.926 10.844 74.523 1.00 85.56 755 CYS A CA 1
ATOM 6186 C C . CYS A 1 755 ? -51.815 10.249 75.631 1.00 85.56 755 CYS A C 1
ATOM 6188 O O . CYS A 1 755 ? -52.937 10.710 75.825 1.00 85.56 755 CYS A O 1
ATOM 6190 N N . SER A 1 756 ? -51.315 9.284 76.410 1.00 85.56 756 SER A N 1
ATOM 6191 C CA . SER A 1 756 ? -52.029 8.724 77.566 1.00 85.56 756 SER A CA 1
ATOM 6192 C C . SER A 1 756 ? -52.123 9.662 78.773 1.00 85.56 756 SER A C 1
ATOM 6194 O O . SER A 1 756 ? -53.091 9.579 79.524 1.00 85.56 756 SER A O 1
ATOM 6196 N N . GLU A 1 757 ? -51.175 10.579 78.955 1.00 85.62 757 GLU A N 1
ATOM 6197 C CA . GLU A 1 757 ? -51.208 11.558 80.053 1.00 85.62 757 GLU A CA 1
ATOM 6198 C C . GLU A 1 757 ? -52.003 12.825 79.665 1.00 85.62 757 GLU A C 1
ATOM 6200 O O . GLU A 1 757 ? -52.553 13.502 80.531 1.00 85.62 757 GLU A O 1
ATOM 6205 N N . HIS A 1 758 ? -52.133 13.115 78.362 1.00 83.44 758 HIS A N 1
ATOM 6206 C CA . HIS A 1 758 ? -52.796 14.313 77.818 1.00 83.44 758 HIS A CA 1
ATOM 6207 C C . HIS A 1 758 ? -54.004 13.981 76.926 1.00 83.44 758 HIS A C 1
ATOM 6209 O O . HIS A 1 758 ? -54.291 14.673 75.949 1.00 83.44 758 HIS A O 1
ATOM 6215 N N . ASN A 1 759 ? -54.709 12.895 77.235 1.00 76.25 759 ASN A N 1
ATOM 6216 C CA . ASN A 1 759 ? -55.814 12.404 76.419 1.00 76.25 759 ASN A CA 1
ATOM 6217 C C . ASN A 1 759 ? -57.017 13.377 76.371 1.00 76.25 759 ASN A C 1
ATOM 6219 O O . ASN A 1 759 ? -57.426 13.936 77.389 1.00 76.25 759 ASN A O 1
ATOM 6223 N N . SER A 1 760 ? -57.656 13.488 75.202 1.00 79.19 760 SER A N 1
ATOM 6224 C CA . SER A 1 760 ? -58.876 14.275 74.950 1.00 79.19 760 SER A CA 1
ATOM 6225 C C . SER A 1 760 ? -60.006 13.387 74.428 1.00 79.19 760 SER A C 1
ATOM 6227 O O . SER A 1 760 ? -59.766 12.354 73.809 1.00 79.19 760 SER A O 1
ATOM 6229 N N . THR A 1 761 ? -61.266 13.790 74.615 1.00 78.94 761 THR A N 1
ATOM 6230 C CA . THR A 1 761 ? -62.431 13.080 74.054 1.00 78.94 761 THR A CA 1
ATOM 6231 C C . THR A 1 761 ? -62.400 12.946 72.531 1.00 78.94 761 THR A C 1
ATOM 6233 O O . THR A 1 761 ? -62.989 12.003 72.014 1.00 78.94 761 THR A O 1
ATOM 6236 N N . GLU A 1 762 ? -61.710 13.849 71.834 1.00 77.81 762 GLU A N 1
ATOM 6237 C CA . GLU A 1 762 ? -61.648 13.908 70.368 1.00 77.81 762 GLU A CA 1
ATOM 6238 C C . GLU A 1 762 ? -60.923 12.701 69.746 1.00 77.81 762 GLU A C 1
ATOM 6240 O O . GLU A 1 762 ? -61.411 12.118 68.784 1.00 77.81 762 GLU A O 1
ATOM 6245 N N . TRP A 1 763 ? -59.823 12.248 70.353 1.00 80.19 763 TRP A N 1
ATOM 6246 C CA . TRP A 1 763 ? -58.972 11.173 69.819 1.00 80.19 763 TRP A CA 1
ATOM 6247 C C . TRP A 1 763 ? -58.764 10.011 70.805 1.00 80.19 763 TRP A C 1
ATOM 6249 O O . TRP A 1 763 ? -57.992 9.085 70.548 1.00 80.19 763 TRP A O 1
ATOM 6259 N N . LYS A 1 764 ? -59.533 9.972 71.902 1.00 82.62 764 LYS A N 1
ATOM 6260 C CA . LYS A 1 764 ? -59.527 8.887 72.903 1.00 82.62 764 LYS A CA 1
ATOM 6261 C C . LYS A 1 764 ? -59.709 7.494 72.304 1.00 82.62 764 LYS A C 1
ATOM 6263 O O . LYS A 1 764 ? -59.148 6.521 72.806 1.00 82.62 764 LYS A O 1
ATOM 6268 N N . LEU A 1 765 ? -60.519 7.378 71.251 1.00 82.31 765 LEU A N 1
ATOM 6269 C CA . LEU A 1 765 ? -60.786 6.099 70.592 1.00 82.31 765 LEU A CA 1
ATOM 6270 C C . LEU A 1 765 ? -59.595 5.636 69.740 1.00 82.31 765 LEU A C 1
ATOM 6272 O O . LEU A 1 765 ? -59.323 4.437 69.690 1.00 82.31 765 LEU A O 1
ATOM 6276 N N . LEU A 1 766 ? -58.853 6.573 69.137 1.00 82.75 766 LEU A N 1
ATOM 6277 C CA . LEU A 1 766 ? -57.587 6.285 68.464 1.00 82.75 766 LEU A CA 1
ATOM 6278 C C . LEU A 1 766 ? -56.512 5.893 69.475 1.00 82.75 766 LEU A C 1
ATOM 6280 O O . LEU A 1 766 ? -55.904 4.842 69.316 1.00 82.75 766 LEU A O 1
ATOM 6284 N N . LEU A 1 767 ? -56.355 6.653 70.563 1.00 85.69 767 LEU A N 1
ATOM 6285 C CA . LEU A 1 767 ? -55.429 6.307 71.644 1.00 85.69 767 LEU A CA 1
ATOM 6286 C C . LEU A 1 767 ? -55.711 4.910 72.214 1.00 85.69 767 LEU A C 1
ATOM 6288 O O . LEU A 1 767 ? -54.783 4.133 72.426 1.00 85.69 767 LEU A O 1
ATOM 6292 N N . LYS A 1 768 ? -56.989 4.554 72.410 1.00 86.81 768 LYS A N 1
ATOM 6293 C CA . LYS A 1 768 ? -57.385 3.202 72.830 1.00 86.81 768 LYS A CA 1
ATOM 6294 C C . LYS A 1 768 ? -56.879 2.133 71.856 1.00 86.81 768 LYS A C 1
ATOM 6296 O O . LYS A 1 768 ? -56.318 1.139 72.309 1.00 86.81 768 LYS A O 1
ATOM 6301 N N . ARG A 1 769 ? -57.058 2.330 70.544 1.00 85.31 769 ARG A N 1
ATOM 6302 C CA . ARG A 1 769 ? -56.562 1.400 69.513 1.00 85.31 769 ARG A CA 1
ATOM 6303 C C . ARG A 1 769 ? -55.035 1.321 69.515 1.00 85.31 769 ARG A C 1
ATOM 6305 O O . ARG A 1 769 ? -54.498 0.226 69.459 1.00 85.31 769 ARG A O 1
ATOM 6312 N N . SER A 1 770 ? -54.344 2.447 69.662 1.00 87.12 770 SER A N 1
ATOM 6313 C CA . SER A 1 770 ? -52.879 2.500 69.722 1.00 87.12 770 SER A CA 1
ATOM 6314 C C . SER A 1 770 ? -52.312 1.785 70.952 1.00 87.12 770 SER A C 1
ATOM 6316 O O . SER A 1 770 ? -51.359 1.021 70.830 1.00 87.12 770 SER A O 1
ATOM 6318 N N . ILE A 1 771 ? -52.941 1.944 72.124 1.00 87.69 771 ILE A N 1
ATOM 6319 C CA . ILE A 1 771 ? -52.591 1.193 73.341 1.00 87.69 771 ILE A CA 1
ATOM 6320 C C . ILE A 1 771 ? -52.855 -0.307 73.144 1.00 87.69 771 ILE A C 1
ATOM 6322 O O . ILE A 1 771 ? -52.035 -1.120 73.557 1.00 87.69 771 ILE A O 1
ATOM 6326 N N . GLN A 1 772 ? -53.950 -0.692 72.479 1.00 87.38 772 GLN A N 1
ATOM 6327 C CA . GLN A 1 772 ? -54.213 -2.095 72.129 1.00 87.38 772 GLN A CA 1
ATOM 6328 C C . GLN A 1 772 ? -53.126 -2.672 71.213 1.00 87.38 772 GLN A C 1
ATOM 6330 O O . GLN A 1 772 ? -52.630 -3.761 71.491 1.00 87.38 772 GLN A O 1
ATOM 6335 N N . THR A 1 773 ? -52.722 -1.942 70.170 1.00 87.81 773 THR A N 1
ATOM 6336 C CA . THR A 1 773 ? -51.634 -2.346 69.267 1.00 87.81 773 THR A CA 1
ATOM 6337 C C . THR A 1 773 ? -50.314 -2.513 70.020 1.00 87.81 773 THR A C 1
ATOM 6339 O O . THR A 1 773 ? -49.625 -3.512 69.832 1.00 87.81 773 THR A O 1
ATOM 6342 N N . LEU A 1 774 ? -49.986 -1.575 70.915 1.00 88.00 774 LEU A N 1
ATOM 6343 C CA . LEU A 1 774 ? -48.763 -1.622 71.716 1.00 88.00 774 LEU A CA 1
ATOM 6344 C C . LEU A 1 774 ? -48.753 -2.799 72.708 1.00 88.00 774 LEU A C 1
ATOM 6346 O O . LEU A 1 774 ? -47.747 -3.487 72.849 1.00 88.00 774 LEU A O 1
ATOM 6350 N N . LEU A 1 775 ? -49.879 -3.074 73.371 1.00 85.50 775 LEU A N 1
ATOM 6351 C CA . LEU A 1 775 ? -49.998 -4.212 74.289 1.00 85.50 775 LEU A CA 1
ATOM 6352 C C . LEU A 1 775 ? -49.936 -5.549 73.554 1.00 85.50 775 LEU A C 1
ATOM 6354 O O . LEU A 1 775 ? -49.249 -6.458 74.008 1.00 85.50 775 LEU A O 1
ATOM 6358 N N . PHE A 1 776 ? -50.589 -5.647 72.396 1.00 84.94 776 PHE A N 1
ATOM 6359 C CA . PHE A 1 776 ? -50.503 -6.829 71.545 1.00 84.94 776 PHE A CA 1
ATOM 6360 C C . PHE A 1 776 ? -49.068 -7.076 71.058 1.00 84.94 776 PHE A C 1
ATOM 6362 O O . PHE A 1 776 ? -48.615 -8.223 71.019 1.00 84.94 776 PHE A O 1
ATOM 6369 N N . PHE A 1 777 ? -48.322 -6.010 70.744 1.00 87.44 777 PHE A N 1
ATOM 6370 C CA . PHE A 1 777 ? -46.894 -6.099 70.446 1.00 87.44 777 PHE A CA 1
ATOM 6371 C C . PHE A 1 777 ? -46.094 -6.631 71.646 1.00 87.44 777 PHE A C 1
ATOM 6373 O O . PHE A 1 777 ? -45.273 -7.530 71.466 1.00 87.44 777 PHE A O 1
ATOM 6380 N N . PHE A 1 778 ? -46.348 -6.149 72.869 1.00 85.75 778 PHE A N 1
ATOM 6381 C CA . PHE A 1 778 ? -45.686 -6.674 74.071 1.00 85.75 778 PHE A CA 1
ATOM 6382 C C . PHE A 1 778 ? -45.982 -8.161 74.296 1.00 85.75 778 PHE A C 1
ATOM 6384 O O . PHE A 1 778 ? -45.047 -8.940 74.459 1.00 85.75 778 PHE A O 1
ATOM 6391 N N . GLU A 1 779 ? -47.249 -8.573 74.235 1.00 81.06 779 GLU A N 1
ATOM 6392 C CA . GLU A 1 779 ? -47.662 -9.976 74.405 1.00 81.06 779 GLU A CA 1
ATOM 6393 C C . GLU A 1 779 ? -47.020 -10.893 73.354 1.00 81.06 779 GLU A C 1
ATOM 6395 O O . GLU A 1 779 ? -46.530 -11.981 73.663 1.00 81.06 779 GLU A O 1
ATOM 6400 N N . SER A 1 780 ? -46.964 -10.435 72.103 1.00 80.06 780 SER A N 1
ATOM 6401 C CA . SER A 1 780 ? -46.413 -11.213 70.989 1.00 80.06 780 SER A CA 1
ATOM 6402 C C . SER A 1 780 ? -44.894 -11.401 71.066 1.00 80.06 780 SER A C 1
ATOM 6404 O O . SER A 1 780 ? -44.368 -12.339 70.460 1.00 80.06 780 SER A O 1
ATOM 6406 N N . ASN A 1 781 ? -44.196 -10.542 71.816 1.00 78.25 781 ASN A N 1
ATOM 6407 C CA . ASN A 1 781 ? -42.735 -10.524 71.933 1.00 78.25 781 ASN A CA 1
ATOM 6408 C C . ASN A 1 781 ? -42.224 -10.818 73.363 1.00 78.25 781 ASN A C 1
ATOM 6410 O O . ASN A 1 781 ? -41.015 -10.840 73.584 1.00 78.25 781 ASN A O 1
ATOM 6414 N N . GLU A 1 782 ? -43.103 -11.128 74.327 1.00 67.75 782 GLU A N 1
ATOM 6415 C CA . GLU A 1 782 ? -42.746 -11.409 75.734 1.00 67.75 782 GLU A CA 1
ATOM 6416 C C . GLU A 1 782 ? -41.776 -12.605 75.886 1.00 67.75 782 GLU A C 1
ATOM 6418 O O . GLU A 1 782 ? -40.891 -12.592 76.745 1.00 67.75 782 GLU A O 1
ATOM 6423 N N . SER A 1 783 ? -41.884 -13.613 75.011 1.00 54.47 783 SER A N 1
ATOM 6424 C CA . SER A 1 783 ? -41.034 -14.821 75.011 1.00 54.47 783 SER A CA 1
ATOM 6425 C C . SER A 1 783 ? -39.633 -14.618 74.420 1.00 54.47 783 SER A C 1
ATOM 6427 O O . SER A 1 783 ? -38.709 -15.347 74.784 1.00 54.47 783 SER A O 1
ATOM 6429 N N . ILE A 1 784 ? -39.439 -13.600 73.573 1.00 52.84 784 ILE A N 1
ATOM 6430 C CA . ILE A 1 784 ? -38.127 -13.260 72.995 1.00 52.84 784 ILE A CA 1
ATOM 6431 C C . ILE A 1 784 ? -37.164 -12.794 74.103 1.00 52.84 784 ILE A C 1
ATOM 6433 O O . ILE A 1 784 ? -35.963 -13.034 74.021 1.00 52.84 784 ILE A O 1
ATOM 6437 N N . SER A 1 785 ? -37.695 -12.260 75.212 1.00 46.91 785 SER A N 1
ATOM 6438 C CA . SER A 1 785 ? -36.907 -11.863 76.389 1.00 46.91 785 SER A CA 1
ATOM 6439 C C . SER A 1 785 ? -36.293 -13.027 77.189 1.00 46.91 785 SER A C 1
ATOM 6441 O O . SER A 1 785 ? -35.432 -12.785 78.034 1.00 46.91 785 SER A O 1
ATOM 6443 N N . MET A 1 786 ? -36.699 -14.285 76.945 1.00 40.81 786 MET A N 1
ATOM 6444 C CA . MET A 1 786 ? -36.235 -15.445 77.727 1.00 40.81 786 MET A CA 1
ATOM 6445 C C . MET A 1 786 ? -35.546 -16.562 76.928 1.00 40.81 786 MET A C 1
ATOM 6447 O O . MET A 1 786 ? -34.963 -17.451 77.552 1.00 40.81 786 MET A O 1
ATOM 6451 N N . SER A 1 787 ? -35.525 -16.540 75.590 1.00 39.12 787 SER A N 1
ATOM 6452 C CA . SER A 1 787 ? -34.854 -17.595 74.812 1.00 39.12 787 SER A CA 1
ATOM 6453 C C . SER A 1 787 ? -34.038 -17.083 73.618 1.00 39.12 787 SER A C 1
ATOM 6455 O O . SER A 1 787 ? -34.584 -16.765 72.567 1.00 39.12 787 SER A O 1
ATOM 6457 N N . SER A 1 788 ? -32.710 -17.150 73.789 1.00 37.78 788 SER A N 1
ATOM 6458 C CA . SER A 1 788 ? -31.673 -17.433 72.778 1.00 37.78 788 SER A CA 1
ATOM 6459 C C . SER A 1 788 ? -31.553 -16.538 71.535 1.00 37.78 788 SER A C 1
ATOM 6461 O O . SER A 1 788 ? -32.150 -16.844 70.512 1.00 37.78 788 SER A O 1
ATOM 6463 N N . PHE A 1 789 ? -30.588 -15.608 71.558 1.00 36.66 789 PHE A N 1
ATOM 6464 C CA . PHE A 1 789 ? -29.690 -15.342 70.423 1.00 36.66 789 PHE A CA 1
ATOM 6465 C C . PHE A 1 789 ? -28.257 -15.086 70.918 1.00 36.66 789 PHE A C 1
ATOM 6467 O O . PHE A 1 789 ? -28.004 -14.282 71.812 1.00 36.66 789 PHE A O 1
ATOM 6474 N N . SER A 1 790 ? -27.301 -15.832 70.365 1.00 41.94 790 SER A N 1
ATOM 6475 C CA . SER A 1 790 ? -25.867 -15.608 70.545 1.00 41.94 790 SER A CA 1
ATOM 6476 C C . SER A 1 790 ? -25.405 -14.484 69.617 1.00 41.94 790 SER A C 1
ATOM 6478 O O . SER A 1 790 ? -25.694 -14.557 68.426 1.00 41.94 790 SER A O 1
ATOM 6480 N N . TYR A 1 791 ? -24.617 -13.545 70.154 1.00 36.25 791 TYR A N 1
ATOM 6481 C CA . TYR A 1 791 ? -23.948 -12.411 69.488 1.00 36.25 791 TYR A CA 1
ATOM 6482 C C . TYR A 1 791 ? -24.724 -11.081 69.382 1.00 36.25 791 TYR A C 1
ATOM 6484 O O . TYR A 1 791 ? -24.939 -10.585 68.286 1.00 36.25 791 TYR A O 1
ATOM 6492 N N . ARG A 1 792 ? -25.014 -10.442 70.527 1.00 36.75 792 ARG A N 1
ATOM 6493 C CA . ARG A 1 792 ? -24.876 -8.987 70.797 1.00 36.75 792 ARG A CA 1
ATOM 6494 C C . ARG A 1 792 ? -24.751 -8.788 72.324 1.00 36.75 792 ARG A C 1
ATOM 6496 O O . ARG A 1 792 ? -25.075 -9.693 73.094 1.00 36.75 792 ARG A O 1
ATOM 6503 N N . ASN A 1 793 ? -24.136 -7.689 72.766 1.00 34.88 793 ASN A N 1
ATOM 6504 C CA . ASN A 1 793 ? -23.834 -7.428 74.182 1.00 34.88 793 ASN A CA 1
ATOM 6505 C C . ASN A 1 793 ? -25.118 -7.384 75.033 1.00 34.88 793 ASN A C 1
ATOM 6507 O O . ASN A 1 793 ? -26.104 -6.774 74.648 1.00 34.88 793 ASN A O 1
ATOM 6511 N N . ARG A 1 794 ? -25.072 -8.028 76.204 1.00 36.91 794 ARG A N 1
ATOM 6512 C CA . ARG A 1 794 ? -26.205 -8.448 77.055 1.00 36.91 794 ARG A CA 1
ATOM 6513 C C . ARG A 1 794 ? -27.055 -7.337 77.704 1.00 36.91 794 ARG A C 1
ATOM 6515 O O . ARG A 1 794 ? -27.842 -7.654 78.591 1.00 36.91 794 ARG A O 1
ATOM 6522 N N . ASP A 1 795 ? -26.922 -6.073 77.313 1.00 41.31 795 ASP A N 1
ATOM 6523 C CA . ASP A 1 795 ? -27.488 -4.959 78.083 1.00 41.31 795 ASP A CA 1
ATOM 6524 C C . ASP A 1 795 ? -28.646 -4.185 77.421 1.00 41.31 795 ASP A C 1
ATOM 6526 O O . ASP A 1 795 ? -29.261 -3.397 78.133 1.00 41.31 795 ASP A O 1
ATOM 6530 N N . ASP A 1 796 ? -29.055 -4.441 76.172 1.00 42.78 796 ASP A N 1
ATOM 6531 C CA . ASP A 1 796 ? -30.097 -3.620 75.503 1.00 42.78 796 ASP A CA 1
ATOM 6532 C C . ASP A 1 796 ? -31.457 -4.325 75.225 1.00 42.78 796 ASP A C 1
ATOM 6534 O O . ASP A 1 796 ? -32.479 -3.649 75.126 1.00 42.78 796 ASP A O 1
ATOM 6538 N N . ASP A 1 797 ? -31.549 -5.661 75.260 1.00 52.50 797 ASP A N 1
ATOM 6539 C CA . ASP A 1 797 ? -32.694 -6.416 74.686 1.00 52.50 797 ASP A CA 1
ATOM 6540 C C . ASP A 1 797 ? -33.872 -6.725 75.646 1.00 52.50 797 ASP A C 1
ATOM 6542 O O . ASP A 1 797 ? -34.456 -7.811 75.621 1.00 52.50 797 ASP A O 1
ATOM 6546 N N . ASN A 1 798 ? -34.250 -5.806 76.540 1.00 68.00 798 ASN A N 1
ATOM 6547 C CA . ASN A 1 798 ? -35.457 -5.984 77.366 1.00 68.00 798 ASN A CA 1
ATOM 6548 C C . ASN A 1 798 ? -36.555 -5.026 76.883 1.00 68.00 798 ASN A C 1
ATOM 6550 O O . ASN A 1 798 ? -36.311 -3.826 76.807 1.00 68.00 798 ASN A O 1
ATOM 6554 N N . LEU A 1 799 ? -37.779 -5.511 76.622 1.00 75.44 799 LEU A N 1
ATOM 6555 C CA . LEU A 1 799 ? -38.925 -4.655 76.249 1.00 75.44 799 LEU A CA 1
ATOM 6556 C C . LEU A 1 799 ? -39.128 -3.497 77.245 1.00 75.44 799 LEU A C 1
ATOM 6558 O O . LEU A 1 799 ? -39.518 -2.404 76.854 1.00 75.44 799 LEU A O 1
ATOM 6562 N N . SER A 1 800 ? -38.787 -3.703 78.523 1.00 77.81 800 SER A N 1
ATOM 6563 C CA . SER A 1 800 ? -38.804 -2.646 79.548 1.00 77.81 800 SER A CA 1
ATOM 6564 C C . SER A 1 800 ? -37.731 -1.556 79.386 1.00 77.81 800 SER A C 1
ATOM 6566 O O . SER A 1 800 ? -37.909 -0.468 79.927 1.00 77.81 800 SER A O 1
ATOM 6568 N N . LYS A 1 801 ? -36.633 -1.824 78.667 1.00 78.69 801 LYS A N 1
ATOM 6569 C CA . LYS A 1 801 ? -35.592 -0.846 78.302 1.00 78.69 801 LYS A CA 1
ATOM 6570 C C . LYS A 1 801 ? -35.929 -0.108 77.006 1.00 78.69 801 LYS A C 1
ATOM 6572 O O . LYS A 1 801 ? -35.648 1.081 76.923 1.00 78.69 801 LYS A O 1
ATOM 6577 N N . LEU A 1 802 ? -36.546 -0.797 76.043 1.00 81.75 802 LEU A N 1
ATOM 6578 C CA . LEU A 1 802 ? -36.999 -0.220 74.769 1.00 81.75 802 LEU A CA 1
ATOM 6579 C C . LEU A 1 802 ? -38.255 0.655 74.939 1.00 81.75 802 LEU A C 1
ATOM 6581 O O . LEU A 1 802 ? -38.395 1.665 74.262 1.00 81.75 802 LEU A O 1
ATOM 6585 N N . PHE A 1 803 ? -39.135 0.300 75.884 1.00 87.00 803 PHE A N 1
ATOM 6586 C CA . PHE A 1 803 ? -40.374 1.024 76.199 1.00 87.00 803 PHE A CA 1
ATOM 6587 C C . PHE A 1 803 ? -40.452 1.421 77.689 1.00 87.00 803 PHE A C 1
ATOM 6589 O O . PHE A 1 803 ? -41.323 0.942 78.430 1.00 87.00 803 PHE A O 1
ATOM 6596 N N . PRO A 1 804 ? -39.529 2.260 78.190 1.00 84.31 804 PRO A N 1
ATOM 6597 C CA . PRO A 1 804 ? -39.395 2.533 79.621 1.00 84.31 804 PRO A CA 1
ATOM 6598 C C . PRO A 1 804 ? -40.620 3.212 80.249 1.00 84.31 804 PRO A C 1
ATOM 6600 O O . PRO A 1 804 ? -40.891 3.007 81.437 1.00 84.31 804 PRO A O 1
ATOM 6603 N N . LYS A 1 805 ? -41.382 4.012 79.492 1.00 84.12 805 LYS A N 1
ATOM 6604 C CA . LYS A 1 805 ? -42.524 4.779 80.011 1.00 84.12 805 LYS A CA 1
ATOM 6605 C C . LYS A 1 805 ? -43.825 3.980 79.978 1.00 84.12 805 LYS A C 1
ATOM 6607 O O . LYS A 1 805 ? -44.614 4.060 80.923 1.00 84.12 805 LYS A O 1
ATOM 6612 N N . THR A 1 806 ? -44.065 3.207 78.923 1.00 86.69 806 THR A N 1
ATOM 6613 C CA . THR A 1 806 ? -45.332 2.490 78.714 1.00 86.69 806 THR A CA 1
ATOM 6614 C C . THR A 1 806 ? -45.291 1.050 79.209 1.00 86.69 806 THR A C 1
ATOM 6616 O O . THR A 1 806 ? -46.285 0.596 79.779 1.00 86.69 806 THR A O 1
ATOM 6619 N N . TYR A 1 807 ? -44.166 0.332 79.096 1.00 83.56 807 TYR A N 1
ATOM 6620 C CA . TYR A 1 807 ? -44.110 -1.091 79.453 1.00 83.56 807 TYR A CA 1
ATOM 6621 C C . TYR A 1 807 ? -44.368 -1.323 80.943 1.00 83.56 807 TYR A C 1
ATOM 6623 O O . TYR A 1 807 ? -45.169 -2.183 81.310 1.00 83.56 807 TYR A O 1
ATOM 6631 N N . MET A 1 808 ? -43.766 -0.531 81.834 1.00 79.56 808 MET A N 1
ATOM 6632 C CA . MET A 1 808 ? -44.023 -0.647 83.279 1.00 79.56 808 MET A CA 1
ATOM 6633 C C . MET A 1 808 ? -45.445 -0.217 83.661 1.00 79.56 808 MET A C 1
ATOM 6635 O O . MET A 1 808 ? -46.033 -0.770 84.589 1.00 79.56 808 MET A O 1
ATOM 6639 N N . LYS A 1 809 ? -46.037 0.715 82.906 1.00 81.19 809 LYS A N 1
ATOM 6640 C CA . LYS A 1 809 ? -47.413 1.195 83.099 1.00 81.19 809 LYS A CA 1
ATOM 6641 C C . LYS A 1 809 ? -48.463 0.374 82.343 1.00 81.19 809 LYS A C 1
ATOM 6643 O O . LYS A 1 809 ? -49.646 0.680 82.449 1.00 81.19 809 LYS A O 1
ATOM 6648 N N . ARG A 1 810 ? -48.087 -0.690 81.626 1.00 82.88 810 ARG A N 1
ATOM 6649 C CA . ARG A 1 810 ? -48.978 -1.445 80.724 1.00 82.88 810 ARG A CA 1
ATOM 6650 C C . ARG A 1 810 ? -50.263 -1.958 81.383 1.00 82.88 810 ARG A C 1
ATOM 6652 O O . ARG A 1 810 ? -51.329 -1.899 80.773 1.00 82.88 810 ARG A O 1
ATOM 6659 N N . LYS A 1 811 ? -50.188 -2.390 82.652 1.00 76.56 811 LYS A N 1
ATOM 6660 C CA . LYS A 1 811 ? -51.358 -2.803 83.451 1.00 76.56 811 LYS A CA 1
ATOM 6661 C C . LYS A 1 811 ? -52.318 -1.630 83.686 1.00 76.56 811 LYS A C 1
ATOM 6663 O O . LYS A 1 811 ? -53.520 -1.786 83.499 1.00 76.56 811 LYS A O 1
ATOM 6668 N N . ASN A 1 812 ? -51.781 -0.456 84.020 1.00 80.69 812 ASN A N 1
ATOM 6669 C CA . ASN A 1 812 ? -52.560 0.765 84.236 1.00 80.69 812 ASN A CA 1
ATOM 6670 C C . ASN A 1 812 ? -53.148 1.272 82.918 1.00 80.69 812 ASN A C 1
ATOM 6672 O O . ASN A 1 812 ? -54.336 1.535 82.853 1.00 80.69 812 ASN A O 1
ATOM 6676 N N . LEU A 1 813 ? -52.363 1.300 81.837 1.00 82.12 813 LEU A N 1
ATOM 6677 C CA . LEU A 1 813 ? -52.851 1.672 80.503 1.00 82.12 813 LEU A CA 1
ATOM 6678 C C . LEU A 1 813 ? -54.001 0.760 80.042 1.00 82.12 813 LEU A C 1
ATOM 6680 O O . LEU A 1 813 ? -55.008 1.245 79.525 1.00 82.12 813 LEU A O 1
ATOM 6684 N N . SER A 1 814 ? -53.893 -0.550 80.292 1.00 78.44 814 SER A N 1
ATOM 6685 C CA . SER A 1 814 ? -54.974 -1.515 80.041 1.00 78.44 814 SER A CA 1
ATOM 6686 C C . SER A 1 814 ? -56.213 -1.194 80.880 1.00 78.44 814 SER A C 1
ATOM 6688 O O . SER A 1 814 ? -57.324 -1.115 80.350 1.00 78.44 814 SER A O 1
ATOM 6690 N N . TYR A 1 815 ? -56.019 -0.949 82.179 1.00 78.12 815 TYR A N 1
ATOM 6691 C CA . TYR A 1 815 ? -57.092 -0.587 83.099 1.00 78.12 815 TYR A CA 1
ATOM 6692 C C . TYR A 1 815 ? -57.774 0.724 82.717 1.00 78.12 815 TYR A C 1
ATOM 6694 O O . TYR A 1 815 ? -58.996 0.800 82.740 1.00 78.12 815 TYR A O 1
ATOM 6702 N N . ASP A 1 816 ? -57.026 1.745 82.318 1.00 80.94 816 ASP A N 1
ATOM 6703 C CA . ASP A 1 816 ? -57.533 3.090 82.074 1.00 80.94 816 ASP A CA 1
ATOM 6704 C C . ASP A 1 816 ? -58.239 3.217 80.723 1.00 80.94 816 ASP A C 1
ATOM 6706 O O . ASP A 1 816 ? -59.318 3.819 80.653 1.00 80.94 816 ASP A O 1
ATOM 6710 N N . TYR A 1 817 ? -57.696 2.585 79.679 1.00 81.31 817 TYR A N 1
ATOM 6711 C CA . TYR A 1 817 ? -58.113 2.815 78.294 1.00 81.31 817 TYR A CA 1
ATOM 6712 C C . TYR A 1 817 ? -58.804 1.625 77.623 1.00 81.31 817 TYR A C 1
ATOM 6714 O O . TYR A 1 817 ? -59.636 1.831 76.734 1.00 81.31 817 TYR A O 1
ATOM 6722 N N . ILE A 1 818 ? -58.505 0.389 78.031 1.00 80.75 818 ILE A N 1
ATOM 6723 C CA . ILE A 1 818 ? -59.069 -0.810 77.395 1.00 80.75 818 ILE A CA 1
ATOM 6724 C C . ILE A 1 818 ? -60.298 -1.304 78.142 1.00 80.75 818 ILE A C 1
ATOM 6726 O O . ILE A 1 818 ? -61.341 -1.495 77.507 1.00 80.75 818 ILE A O 1
ATOM 6730 N N . TYR A 1 819 ? -60.178 -1.490 79.458 1.00 79.94 819 TYR A N 1
ATOM 6731 C CA . TYR A 1 819 ? -61.237 -2.061 80.285 1.00 79.94 819 TYR A CA 1
ATOM 6732 C C . TYR A 1 819 ? -62.446 -1.127 80.374 1.00 79.94 819 TYR A C 1
ATOM 6734 O O . TYR A 1 819 ? -62.322 0.086 80.567 1.00 79.94 819 TYR A O 1
ATOM 6742 N N . ASP A 1 820 ? 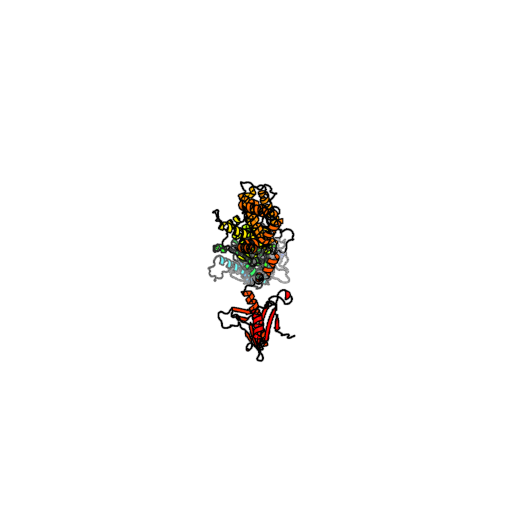-63.635 -1.701 80.214 1.00 74.69 820 ASP A N 1
ATOM 6743 C CA . ASP A 1 820 ? -64.898 -0.985 80.354 1.00 74.69 820 ASP A CA 1
ATOM 6744 C C . ASP A 1 820 ? -65.266 -0.755 81.830 1.00 74.69 820 ASP A C 1
ATOM 6746 O O . ASP A 1 820 ? -64.621 -1.259 82.753 1.00 74.69 820 ASP A O 1
ATOM 6750 N N . ALA A 1 821 ? -66.300 0.056 82.062 1.00 72.88 821 ALA A N 1
ATOM 6751 C CA . ALA A 1 821 ? -66.736 0.413 83.410 1.00 72.88 821 ALA A CA 1
ATOM 6752 C C . ALA A 1 821 ? -67.115 -0.819 84.253 1.00 72.88 821 ALA A C 1
ATOM 6754 O O . ALA A 1 821 ? -66.868 -0.836 85.457 1.00 72.88 821 ALA A O 1
ATOM 6755 N N . GLU A 1 822 ? -67.665 -1.856 83.617 1.00 72.19 822 GLU A N 1
ATOM 6756 C CA . GLU A 1 822 ? -68.036 -3.103 84.282 1.00 72.19 822 GLU A CA 1
ATOM 6757 C C . GLU A 1 822 ? -66.798 -3.884 84.747 1.00 72.19 822 GLU A C 1
ATOM 6759 O O . GLU A 1 822 ? -66.722 -4.313 85.899 1.00 72.19 822 GLU A O 1
ATOM 6764 N N . THR A 1 823 ? -65.784 -4.008 83.892 1.00 71.44 823 THR A N 1
ATOM 6765 C CA . THR A 1 823 ? -64.528 -4.702 84.203 1.00 71.44 823 THR A CA 1
ATOM 6766 C C . THR A 1 823 ? -63.746 -3.979 85.303 1.00 71.44 823 THR A C 1
ATOM 6768 O O . THR A 1 823 ? -63.234 -4.621 86.221 1.00 71.44 823 THR A O 1
ATOM 6771 N N . LYS A 1 824 ? -63.702 -2.639 85.277 1.00 72.94 824 LYS A N 1
ATOM 6772 C CA . LYS A 1 824 ? -63.066 -1.834 86.337 1.00 72.94 824 LYS A CA 1
ATOM 6773 C C . LYS A 1 824 ? -63.771 -1.989 87.688 1.00 72.94 824 LYS A C 1
ATOM 6775 O O . LYS A 1 824 ? -63.106 -2.156 88.708 1.00 72.94 824 LYS A O 1
ATOM 6780 N N . ALA A 1 825 ? -65.106 -1.999 87.698 1.00 69.31 825 ALA A N 1
ATOM 6781 C CA . ALA A 1 825 ? -65.886 -2.212 88.918 1.00 69.31 825 ALA A CA 1
ATOM 6782 C C . ALA A 1 825 ? -65.601 -3.585 89.554 1.00 69.31 825 ALA A C 1
ATOM 6784 O O . ALA A 1 825 ? -65.472 -3.682 90.774 1.00 69.31 825 ALA A O 1
ATOM 6785 N N . ARG A 1 826 ? -65.423 -4.629 88.731 1.00 65.62 826 ARG A N 1
ATOM 6786 C CA . ARG A 1 826 ? -65.047 -5.974 89.198 1.00 65.62 826 ARG A CA 1
ATOM 6787 C C . ARG A 1 826 ? -63.641 -6.016 89.809 1.00 65.62 826 ARG A C 1
ATOM 6789 O O . ARG A 1 826 ? -63.466 -6.643 90.847 1.00 65.62 826 ARG A O 1
ATOM 6796 N N . PHE A 1 827 ? -62.658 -5.325 89.223 1.00 64.44 827 PHE A N 1
ATOM 6797 C CA . PHE A 1 827 ? -61.312 -5.210 89.809 1.00 64.44 827 PHE A CA 1
ATOM 6798 C C . PHE A 1 827 ? -61.313 -4.458 91.144 1.00 64.44 827 PHE A C 1
ATOM 6800 O O . PHE A 1 827 ? -60.637 -4.885 92.076 1.00 64.44 827 PHE A O 1
ATOM 6807 N N . SER A 1 828 ? -62.099 -3.382 91.258 1.00 62.91 828 SER A N 1
ATOM 6808 C CA . SER A 1 828 ? -62.231 -2.635 92.515 1.00 62.91 828 SER A CA 1
ATOM 6809 C C . SER A 1 828 ? -62.846 -3.506 93.616 1.00 62.91 828 SER A C 1
ATOM 6811 O O . SER A 1 828 ? -62.305 -3.571 94.712 1.00 62.91 828 SER A O 1
ATOM 6813 N N . GLN A 1 829 ? -63.893 -4.277 93.295 1.00 62.25 829 GLN A N 1
ATOM 6814 C CA . GLN A 1 829 ? -64.458 -5.266 94.222 1.00 62.25 829 GLN A CA 1
ATOM 6815 C C . GLN A 1 829 ? -63.472 -6.383 94.589 1.00 62.25 829 GLN A C 1
ATOM 6817 O O . GLN A 1 829 ? -63.542 -6.910 95.694 1.00 62.25 829 GLN A O 1
ATOM 6822 N N . MET A 1 830 ? -62.573 -6.782 93.687 1.00 55.69 830 MET A N 1
ATOM 6823 C CA . MET A 1 830 ? -61.535 -7.771 93.996 1.00 55.69 830 MET A CA 1
ATOM 6824 C C . MET A 1 830 ? -60.482 -7.207 94.960 1.00 55.69 830 MET A C 1
ATOM 6826 O O . MET A 1 830 ? -60.184 -7.863 95.950 1.00 55.69 830 MET A O 1
ATOM 6830 N N . ASN A 1 831 ? -59.982 -5.990 94.727 1.00 57.81 831 ASN A N 1
ATOM 6831 C CA . ASN A 1 831 ? -59.025 -5.327 95.624 1.00 57.81 831 ASN A CA 1
ATOM 6832 C C . ASN A 1 831 ? -59.610 -5.008 97.011 1.00 57.81 831 ASN A C 1
ATOM 6834 O O . ASN A 1 831 ? -58.866 -4.978 97.985 1.00 57.81 831 ASN A O 1
ATOM 6838 N N . ASP A 1 832 ? -60.921 -4.775 97.114 1.00 62.03 832 ASP A N 1
ATOM 6839 C CA . ASP A 1 832 ? -61.584 -4.560 98.409 1.00 62.03 832 ASP A CA 1
ATOM 6840 C C . ASP A 1 832 ? -61.719 -5.861 99.225 1.00 62.03 832 ASP A C 1
ATOM 6842 O O . ASP A 1 832 ? -61.814 -5.819 100.451 1.00 62.03 832 ASP A O 1
ATOM 6846 N N . ASN A 1 833 ? -61.738 -7.017 98.551 1.00 54.09 833 ASN A N 1
ATOM 6847 C CA . ASN A 1 833 ? -61.985 -8.321 99.172 1.00 54.09 833 ASN A CA 1
ATOM 6848 C C . ASN A 1 833 ? -60.727 -9.182 99.354 1.00 54.09 833 ASN A C 1
ATOM 6850 O O . ASN A 1 833 ? -60.769 -10.133 100.132 1.00 54.09 833 ASN A O 1
ATOM 6854 N N . TYR A 1 834 ? -59.632 -8.874 98.658 1.00 55.72 834 TYR A N 1
ATOM 6855 C CA . TYR A 1 834 ? -58.389 -9.648 98.678 1.00 55.72 834 TYR A CA 1
ATOM 6856 C C . TYR A 1 834 ? -57.181 -8.709 98.752 1.00 55.72 834 TYR A C 1
ATOM 6858 O O . TYR A 1 834 ? -57.145 -7.674 98.088 1.00 55.72 834 TYR A O 1
ATOM 6866 N N . SER A 1 835 ? -56.177 -9.069 99.552 1.00 60.19 835 SER A N 1
ATOM 6867 C CA . SER A 1 835 ? -54.926 -8.310 99.645 1.00 60.19 835 SER A CA 1
ATOM 6868 C C . SER A 1 835 ? -54.074 -8.456 98.378 1.00 60.19 835 SER A C 1
ATOM 6870 O O . SER A 1 835 ? -54.211 -9.426 97.631 1.00 60.19 835 SER A O 1
ATOM 6872 N N . SER A 1 836 ? -53.166 -7.502 98.132 1.00 52.00 836 SER A N 1
ATOM 6873 C CA . SER A 1 836 ? -52.294 -7.521 96.948 1.00 52.00 836 SER A CA 1
ATOM 6874 C C . SER A 1 836 ? -51.514 -8.833 96.800 1.00 52.00 836 SER A C 1
ATOM 6876 O O . SER A 1 836 ? -51.431 -9.346 95.688 1.00 52.00 836 SER A O 1
ATOM 6878 N N . ASP A 1 837 ? -51.029 -9.410 97.905 1.00 58.66 837 ASP A N 1
ATOM 6879 C CA . ASP A 1 837 ? -50.279 -10.674 97.907 1.00 58.66 837 ASP A CA 1
ATOM 6880 C C . ASP A 1 837 ? -51.173 -11.864 97.504 1.00 58.66 837 ASP A C 1
ATOM 6882 O O . ASP A 1 837 ? -50.760 -12.746 96.755 1.00 58.66 837 ASP A O 1
ATOM 6886 N N . GLU A 1 838 ? -52.437 -11.877 97.940 1.00 54.22 838 GLU A N 1
ATOM 6887 C CA . GLU A 1 838 ? -53.413 -12.915 97.573 1.00 54.22 838 GLU A CA 1
ATOM 6888 C C . GLU A 1 838 ? -53.824 -12.815 96.102 1.00 54.22 838 GLU A C 1
ATOM 6890 O O . GLU A 1 838 ? -53.976 -13.830 95.419 1.00 54.22 838 GLU A O 1
ATOM 6895 N N . ILE A 1 839 ? -53.965 -11.591 95.592 1.00 56.47 839 ILE A N 1
ATOM 6896 C CA . ILE A 1 839 ? -54.229 -11.344 94.173 1.00 56.47 839 ILE A CA 1
ATOM 6897 C C . ILE A 1 839 ? -53.022 -11.769 93.330 1.00 56.47 839 ILE A C 1
ATOM 6899 O O . ILE A 1 839 ? -53.203 -12.343 92.257 1.00 56.47 839 ILE A O 1
ATOM 6903 N N . GLU A 1 840 ? -51.798 -11.553 93.808 1.00 51.34 840 GLU A N 1
ATOM 6904 C CA . GLU A 1 840 ? -50.578 -11.967 93.115 1.00 51.34 840 GLU A CA 1
ATOM 6905 C C . GLU A 1 840 ? -50.450 -13.499 93.069 1.00 51.34 840 GLU A C 1
ATOM 6907 O O . GLU A 1 840 ? -50.221 -14.049 91.992 1.00 51.34 840 GLU A O 1
ATOM 6912 N N . ILE A 1 841 ? -50.778 -14.201 94.162 1.00 60.53 841 ILE A N 1
ATOM 6913 C CA . ILE A 1 841 ? -50.896 -15.672 94.196 1.00 60.53 841 ILE A CA 1
ATOM 6914 C C . ILE A 1 841 ? -51.969 -16.168 93.212 1.00 60.53 841 ILE A C 1
ATOM 6916 O O . ILE A 1 841 ? -51.766 -17.165 92.512 1.00 60.53 841 ILE A O 1
ATOM 6920 N N . LEU A 1 842 ? -53.116 -15.485 93.122 1.00 53.81 842 LEU A N 1
ATOM 6921 C CA . LEU A 1 842 ? -54.180 -15.826 92.170 1.00 53.81 842 LEU A CA 1
ATOM 6922 C C . LEU A 1 842 ? -53.746 -15.603 90.715 1.00 53.81 842 LEU A C 1
ATOM 6924 O O . LEU A 1 842 ? -54.141 -16.376 89.842 1.00 53.81 842 LEU A O 1
ATOM 6928 N N . ILE A 1 843 ? -52.936 -14.577 90.442 1.00 53.91 843 ILE A N 1
ATOM 6929 C CA . ILE A 1 843 ? -52.389 -14.285 89.110 1.00 53.91 843 ILE A CA 1
ATOM 6930 C C . ILE A 1 843 ? -51.288 -15.288 88.735 1.00 53.91 843 ILE A C 1
ATOM 6932 O O . ILE A 1 843 ? -51.292 -15.780 87.603 1.00 53.91 843 ILE A O 1
ATO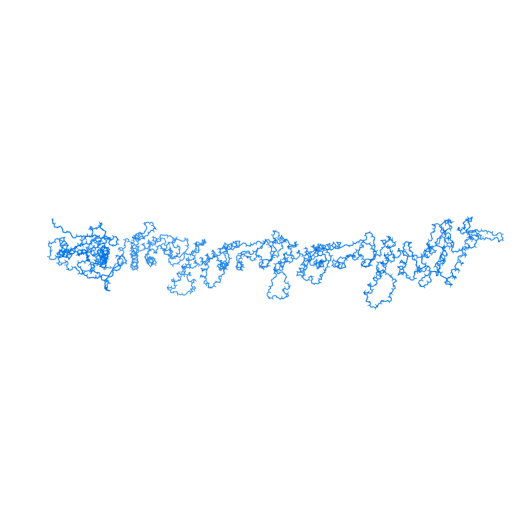M 6936 N N . GLU A 1 844 ? -50.396 -15.649 89.662 1.00 49.50 844 GLU A N 1
ATOM 6937 C CA . GLU A 1 844 ? -49.396 -16.716 89.473 1.00 49.50 844 GLU A CA 1
ATOM 6938 C C . GLU A 1 844 ? -50.063 -18.062 89.171 1.00 49.50 844 GLU A C 1
ATOM 6940 O O . GLU A 1 844 ? -49.557 -18.861 88.385 1.00 49.50 844 GLU A O 1
ATOM 6945 N N . ASN A 1 845 ? -51.259 -18.274 89.722 1.00 51.09 845 ASN A N 1
ATOM 6946 C CA . ASN A 1 845 ? -52.069 -19.467 89.517 1.00 51.09 845 ASN A CA 1
ATOM 6947 C C . ASN A 1 845 ? -53.276 -19.215 88.589 1.00 51.09 845 ASN A C 1
ATOM 6949 O O . ASN A 1 845 ? -54.262 -19.953 88.652 1.00 51.09 845 ASN A O 1
ATOM 6953 N N . LYS A 1 846 ? -53.230 -18.205 87.700 1.00 44.00 846 LYS A N 1
ATOM 6954 C CA . LYS A 1 846 ? -54.401 -17.755 86.907 1.00 44.00 846 LYS A CA 1
ATOM 6955 C C . LYS A 1 846 ? -55.088 -18.870 86.113 1.00 44.00 846 LYS A C 1
ATOM 6957 O O . LYS A 1 846 ? -56.311 -18.868 85.967 1.00 44.00 846 LYS A O 1
ATOM 6962 N N . ASP A 1 847 ? -54.318 -19.841 85.624 1.00 44.00 847 ASP A N 1
ATOM 6963 C CA . ASP A 1 847 ? -54.841 -20.973 84.855 1.00 44.00 847 ASP A CA 1
ATOM 6964 C C . ASP A 1 847 ? -55.504 -22.030 85.752 1.00 44.00 847 ASP A C 1
ATOM 6966 O O . ASP A 1 847 ? -56.456 -22.694 85.337 1.00 44.00 847 ASP A O 1
ATOM 6970 N N . PHE A 1 848 ? -55.064 -22.145 87.007 1.00 45.25 848 PHE A N 1
ATOM 6971 C CA . PHE A 1 848 ? -55.697 -22.969 88.038 1.00 45.25 848 PHE A CA 1
ATOM 6972 C C . PHE A 1 848 ? -57.020 -22.346 88.508 1.00 45.25 848 PHE A C 1
ATOM 6974 O O . PHE A 1 848 ? -58.035 -23.037 88.576 1.00 45.25 848 PHE A O 1
ATOM 6981 N N . VAL A 1 849 ? -57.048 -21.026 88.721 1.00 49.44 849 VAL A N 1
ATOM 6982 C CA . VAL A 1 849 ? -58.261 -20.272 89.089 1.00 49.44 849 VAL A CA 1
ATOM 6983 C C . VAL A 1 849 ? -59.317 -20.342 87.977 1.00 49.44 849 VAL A C 1
ATOM 6985 O O . VAL A 1 849 ? -60.483 -20.633 88.254 1.00 49.44 849 VAL A O 1
ATOM 6988 N N . LYS A 1 850 ? -58.915 -20.173 86.704 1.00 46.62 850 LYS A N 1
ATOM 6989 C CA . LYS A 1 850 ? -59.804 -20.361 85.538 1.00 46.62 850 LYS A CA 1
ATOM 6990 C C . LYS A 1 850 ? -60.388 -21.774 85.462 1.00 46.62 850 LYS A C 1
ATOM 6992 O O . LYS A 1 850 ? -61.560 -21.917 85.123 1.00 46.62 850 LYS A O 1
ATOM 6997 N N . LYS A 1 851 ? -59.603 -22.806 85.794 1.00 49.38 851 LYS A N 1
ATOM 6998 C CA . LYS A 1 851 ? -60.072 -24.203 85.846 1.00 49.38 851 LYS A CA 1
ATOM 6999 C C . LYS A 1 851 ? -61.016 -24.472 87.023 1.00 49.38 851 LYS A C 1
ATOM 7001 O O . LYS A 1 851 ? -61.918 -25.293 86.877 1.00 49.38 851 LYS A O 1
ATOM 7006 N N . MET A 1 852 ? -60.836 -23.795 88.160 1.00 43.66 852 MET A N 1
ATOM 7007 C CA . MET A 1 852 ? -61.666 -23.984 89.358 1.00 43.66 852 MET A CA 1
ATOM 7008 C C . MET A 1 852 ? -63.062 -23.367 89.224 1.00 43.66 852 MET A C 1
ATOM 7010 O O . MET A 1 852 ? -64.053 -24.016 89.546 1.00 43.66 852 MET A O 1
ATOM 7014 N N . LEU A 1 853 ? -63.155 -22.147 88.688 1.00 46.09 853 LEU A N 1
ATOM 7015 C CA . LEU A 1 853 ? -64.431 -21.438 88.506 1.00 46.09 853 LEU A CA 1
ATOM 7016 C C . LEU A 1 853 ? -65.369 -22.109 87.485 1.00 46.09 853 LEU A C 1
ATOM 7018 O O . LEU A 1 853 ? -66.545 -21.766 87.412 1.00 46.09 853 LEU A O 1
ATOM 7022 N N . GLN A 1 854 ? -64.865 -23.064 86.701 1.00 43.38 854 GLN A N 1
ATOM 7023 C CA . GLN A 1 854 ? -65.628 -23.790 85.684 1.00 43.38 854 GLN A CA 1
ATOM 7024 C C . GLN A 1 854 ? -66.207 -25.135 86.166 1.00 43.38 854 GLN A C 1
ATOM 7026 O O . GLN A 1 854 ? -66.880 -25.798 85.379 1.00 43.38 854 GLN A O 1
ATOM 7031 N N . ARG A 1 855 ? -65.985 -25.567 87.422 1.00 46.50 855 ARG A N 1
ATOM 7032 C CA . ARG A 1 855 ? -66.446 -26.885 87.913 1.00 46.50 855 ARG A CA 1
ATOM 7033 C C . ARG A 1 855 ? -67.580 -26.789 88.941 1.00 46.50 855 ARG A C 1
ATOM 7035 O O . ARG A 1 855 ? -67.499 -26.069 89.929 1.00 46.50 855 ARG A O 1
ATOM 7042 N N . SER A 1 856 ? -68.639 -27.566 88.716 1.00 41.97 856 SER A N 1
ATOM 7043 C CA . SER A 1 856 ? -69.933 -27.569 89.422 1.00 41.97 856 SER A CA 1
ATOM 7044 C C . SER A 1 856 ? -69.954 -28.265 90.800 1.00 41.97 856 SER A C 1
ATOM 7046 O O . SER A 1 856 ? -71.013 -28.685 91.258 1.00 41.97 856 SER A O 1
ATOM 7048 N N . GLU A 1 857 ? -68.814 -28.424 91.477 1.00 50.97 857 GLU A N 1
ATOM 7049 C CA . GLU A 1 857 ? -68.651 -29.381 92.595 1.00 50.97 857 GLU A CA 1
ATOM 7050 C C . GLU A 1 857 ? -68.602 -28.742 94.003 1.00 50.97 857 GLU A C 1
ATOM 7052 O O . GLU A 1 857 ? -68.452 -29.441 95.004 1.00 50.97 857 GLU A O 1
ATOM 7057 N N . LEU A 1 858 ? -68.812 -27.425 94.124 1.00 45.84 858 LEU A N 1
ATOM 7058 C CA . LEU A 1 858 ? -68.801 -26.699 95.412 1.00 45.84 858 LEU A CA 1
ATOM 7059 C C . LEU A 1 858 ? -69.935 -27.086 96.389 1.00 45.84 858 LEU A C 1
ATOM 7061 O O . LEU A 1 858 ? -69.851 -26.783 97.575 1.00 45.84 858 LEU A O 1
ATOM 7065 N N . VAL A 1 859 ? -70.966 -27.801 95.931 1.00 44.06 859 VAL A N 1
ATOM 7066 C CA . VAL A 1 859 ? -72.136 -28.180 96.751 1.00 44.06 859 VAL A CA 1
ATOM 7067 C C . VAL A 1 859 ? -71.833 -29.328 97.730 1.00 44.06 859 VAL A C 1
ATOM 7069 O O . VAL A 1 859 ? -72.484 -29.448 98.767 1.00 44.06 859 VAL A O 1
ATOM 7072 N N . THR A 1 860 ? -70.832 -30.166 97.450 1.00 45.09 860 THR A N 1
ATOM 7073 C CA . THR A 1 860 ? -70.536 -31.359 98.268 1.00 45.09 860 THR A CA 1
ATOM 7074 C C . THR A 1 860 ? -69.647 -31.038 99.473 1.00 45.09 860 THR A C 1
ATOM 7076 O O . THR A 1 860 ? -69.828 -31.615 100.541 1.00 45.09 860 THR A O 1
ATOM 7079 N N . ILE A 1 861 ? -68.740 -30.062 99.350 1.00 47.38 861 ILE A N 1
ATOM 7080 C CA . ILE A 1 861 ? -67.839 -29.644 100.442 1.00 47.38 861 ILE A CA 1
ATOM 7081 C C . ILE A 1 861 ? -68.620 -28.947 101.565 1.00 47.38 861 ILE A C 1
ATOM 7083 O O . ILE A 1 861 ? -68.316 -29.129 102.742 1.00 47.38 861 ILE A O 1
ATOM 7087 N N . GLN A 1 862 ? -69.676 -28.211 101.215 1.00 47.09 862 GLN A N 1
ATOM 7088 C CA . GLN A 1 862 ? -70.507 -27.490 102.179 1.00 47.09 862 GLN A CA 1
ATOM 7089 C C . GLN A 1 862 ? -71.307 -28.439 103.092 1.00 47.09 862 GLN A C 1
ATOM 7091 O O . GLN A 1 862 ? -71.442 -28.167 104.278 1.00 47.09 862 GLN A O 1
ATOM 7096 N N . LYS A 1 863 ? -71.731 -29.605 102.580 1.00 46.12 863 LYS A N 1
ATOM 7097 C CA . LYS A 1 863 ? -72.439 -30.637 103.362 1.00 46.12 863 LYS A CA 1
ATOM 7098 C C . LYS A 1 863 ? -71.548 -31.391 104.356 1.00 46.12 863 LYS A C 1
ATOM 7100 O O . LYS A 1 863 ? -72.025 -31.802 105.404 1.00 46.12 863 LYS A O 1
ATOM 7105 N N . ILE A 1 864 ? -70.259 -31.556 104.054 1.00 47.50 864 ILE A N 1
ATOM 7106 C CA . ILE A 1 864 ? -69.315 -32.290 104.919 1.00 47.50 864 ILE A CA 1
ATOM 7107 C C . ILE A 1 864 ? -68.899 -31.442 106.133 1.00 47.50 864 ILE A C 1
ATOM 7109 O O . ILE A 1 864 ? -68.700 -31.973 107.224 1.00 47.50 864 ILE A O 1
ATOM 7113 N N . ILE A 1 865 ? -68.819 -30.117 105.964 1.00 50.56 865 ILE A N 1
ATOM 7114 C CA . ILE A 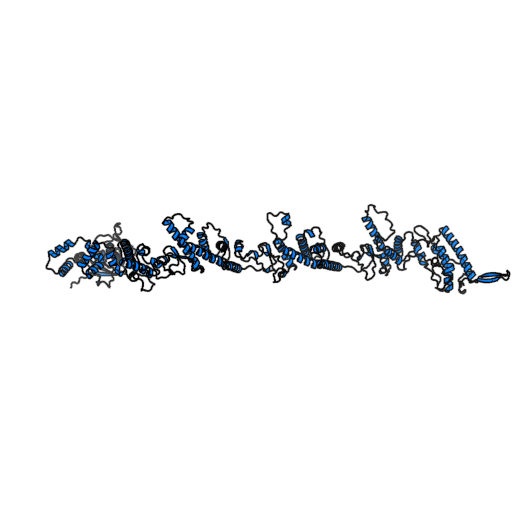1 865 ? -68.545 -29.170 107.057 1.00 50.56 865 ILE A CA 1
ATOM 7115 C C . ILE A 1 865 ? -69.718 -29.119 108.056 1.00 50.56 865 ILE A C 1
ATOM 7117 O O . ILE A 1 865 ? -69.497 -28.920 109.248 1.00 50.56 865 ILE A O 1
ATOM 7121 N N . GLU A 1 866 ? -70.951 -29.343 107.591 1.00 47.22 866 GLU A N 1
ATOM 7122 C CA . GLU A 1 866 ? -72.154 -29.369 108.436 1.00 47.22 866 GLU A CA 1
ATOM 7123 C C . GLU A 1 866 ? -72.290 -30.655 109.276 1.00 47.22 866 GLU A C 1
ATOM 7125 O O . GLU A 1 866 ? -72.842 -30.597 110.374 1.00 47.22 866 GLU A O 1
ATOM 7130 N N . GLU A 1 867 ? -71.772 -31.801 108.813 1.00 41.28 867 GLU A N 1
ATOM 7131 C CA . GLU A 1 867 ? -71.904 -33.087 109.525 1.00 41.28 867 GLU A CA 1
ATOM 7132 C C . GLU A 1 867 ? -70.832 -33.340 110.605 1.00 41.28 867 GLU A C 1
ATOM 7134 O O . GLU A 1 867 ? -71.093 -34.100 111.538 1.00 41.28 867 GLU A O 1
ATOM 7139 N N . PHE A 1 868 ? -69.658 -32.692 110.551 1.00 47.50 868 PHE A N 1
ATOM 7140 C CA . PHE A 1 868 ? -68.577 -32.889 111.539 1.00 47.50 868 PHE A CA 1
ATOM 7141 C C . PHE A 1 868 ? -67.900 -31.571 111.975 1.00 47.50 868 PHE A C 1
ATOM 7143 O O . PHE A 1 868 ? -66.732 -31.336 111.656 1.00 47.50 868 PHE A O 1
ATOM 7150 N N . PRO A 1 869 ? -68.598 -30.713 112.742 1.00 45.09 869 PRO A N 1
ATOM 7151 C CA . PRO A 1 869 ? -68.154 -29.346 113.042 1.00 45.09 869 PRO A CA 1
ATOM 7152 C C . PRO A 1 869 ? -66.963 -29.235 114.015 1.00 45.09 869 PRO A C 1
ATOM 7154 O O . PRO A 1 869 ? -66.266 -28.225 113.998 1.00 45.09 869 PRO A O 1
ATOM 7157 N N . ASP A 1 870 ? -66.688 -30.263 114.828 1.00 42.66 870 ASP A N 1
ATOM 7158 C CA . ASP A 1 870 ? -65.688 -30.202 115.914 1.00 42.66 870 ASP A CA 1
ATOM 7159 C C . ASP A 1 870 ? -64.347 -30.895 115.593 1.00 42.66 870 ASP A C 1
ATOM 7161 O O . ASP A 1 870 ? -63.536 -31.162 116.484 1.00 42.66 870 ASP A O 1
ATOM 7165 N N . THR A 1 871 ? -64.080 -31.204 114.323 1.00 46.53 871 THR A N 1
ATOM 7166 C CA . THR A 1 871 ? -62.837 -31.882 113.916 1.00 46.53 871 THR A CA 1
ATOM 7167 C C . THR A 1 871 ? -61.876 -30.887 113.261 1.00 46.53 871 THR A C 1
ATOM 7169 O O . THR A 1 871 ? -62.237 -30.212 112.302 1.00 46.53 871 THR A O 1
ATOM 7172 N N . ASP A 1 872 ? -60.635 -30.796 113.758 1.00 50.59 872 ASP A N 1
ATOM 7173 C CA . ASP A 1 872 ? -59.583 -29.935 113.189 1.00 50.59 872 ASP A CA 1
ATOM 7174 C C . ASP A 1 872 ? -59.439 -30.179 111.677 1.00 50.59 872 ASP A C 1
ATOM 7176 O O . ASP A 1 872 ? -59.323 -31.326 111.240 1.00 50.59 872 ASP A O 1
ATOM 7180 N N . PHE A 1 873 ? -59.412 -29.111 110.873 1.00 47.03 873 PHE A N 1
ATOM 7181 C CA . PHE A 1 873 ? -59.314 -29.172 109.410 1.00 47.03 873 PHE A CA 1
ATOM 7182 C C . PHE A 1 873 ? -58.123 -30.024 108.951 1.00 47.03 873 PHE A C 1
ATOM 7184 O O . PHE A 1 873 ? -58.206 -30.732 107.951 1.00 47.03 873 PHE A O 1
ATOM 7191 N N . LYS A 1 874 ? -57.030 -30.032 109.727 1.00 48.41 874 LYS A N 1
ATOM 7192 C CA . LYS A 1 874 ? -55.852 -30.876 109.482 1.00 48.41 874 LYS A CA 1
ATOM 7193 C C . LYS A 1 874 ? -56.119 -32.360 109.746 1.00 48.41 874 LYS A C 1
ATOM 7195 O O . LYS A 1 874 ? -55.554 -33.211 109.063 1.00 48.41 874 LYS A O 1
ATOM 7200 N N . SER A 1 875 ? -56.988 -32.671 110.704 1.00 45.38 875 SER A N 1
ATOM 7201 C CA . SER A 1 875 ? -57.464 -34.021 111.016 1.00 45.38 875 SER A CA 1
ATOM 7202 C C . SER A 1 875 ? -58.513 -34.502 110.010 1.00 45.38 875 SER A C 1
ATOM 7204 O O . SER A 1 875 ? -58.428 -35.650 109.594 1.00 45.38 875 SER A O 1
ATOM 7206 N N . ILE A 1 876 ? -59.397 -33.627 109.513 1.00 50.09 876 ILE A N 1
ATOM 7207 C CA . ILE A 1 876 ? -60.296 -33.923 108.380 1.00 50.09 876 ILE A CA 1
ATOM 7208 C C . ILE A 1 876 ? -59.479 -34.167 107.104 1.00 50.09 876 ILE A C 1
ATOM 7210 O O . ILE A 1 876 ? -59.695 -35.162 106.425 1.00 50.09 876 ILE A O 1
ATOM 7214 N N . LEU A 1 877 ? -58.459 -33.348 106.820 1.00 47.91 877 LEU A N 1
ATOM 7215 C CA . LEU A 1 877 ? -57.503 -33.588 105.729 1.00 47.91 877 LEU A CA 1
ATOM 7216 C C . LEU A 1 877 ? -56.717 -34.886 105.917 1.00 47.91 877 LEU A C 1
ATOM 7218 O O . LEU A 1 877 ? -56.440 -35.563 104.937 1.00 47.91 877 LEU A O 1
ATOM 7222 N N . ASN A 1 878 ? -56.344 -35.248 107.146 1.00 46.78 878 ASN A N 1
ATOM 7223 C CA . ASN A 1 878 ? -55.626 -36.492 107.425 1.00 46.78 878 ASN A CA 1
ATOM 7224 C C . ASN A 1 878 ? -56.527 -37.732 107.380 1.00 46.78 878 ASN A C 1
ATOM 7226 O O . ASN A 1 878 ? -56.028 -38.795 107.025 1.00 46.78 878 ASN A O 1
ATOM 7230 N N . ILE A 1 879 ? -57.817 -37.610 107.704 1.00 45.09 879 ILE A N 1
ATOM 7231 C CA . ILE A 1 879 ? -58.827 -38.665 107.536 1.00 45.09 879 ILE A CA 1
ATOM 7232 C C . ILE A 1 879 ? -59.182 -38.802 106.051 1.00 45.09 879 ILE A C 1
ATOM 7234 O O . ILE A 1 879 ? -59.132 -39.911 105.546 1.00 45.09 879 ILE A O 1
ATOM 7238 N N . LEU A 1 880 ? -59.362 -37.707 105.304 1.00 45.41 880 LEU A N 1
ATOM 7239 C CA . LEU A 1 880 ? -59.510 -37.723 103.837 1.00 45.41 880 LEU A CA 1
ATOM 7240 C C . LEU A 1 880 ? -58.237 -38.215 103.116 1.00 45.41 880 LEU A C 1
ATOM 7242 O O . LEU A 1 880 ? -58.314 -38.787 102.037 1.00 45.41 880 LEU A O 1
ATOM 7246 N N . ARG A 1 881 ? -57.051 -38.046 103.717 1.00 50.00 881 ARG A N 1
ATOM 7247 C CA . ARG A 1 881 ? -55.789 -38.663 103.258 1.00 50.00 881 ARG A CA 1
ATOM 7248 C C . ARG A 1 881 ? -55.645 -40.134 103.670 1.00 50.00 881 ARG A C 1
ATOM 7250 O O . ARG A 1 881 ? -54.821 -40.819 103.073 1.00 50.00 881 ARG A O 1
ATOM 7257 N N . ARG A 1 882 ? -56.369 -40.605 104.699 1.00 45.09 882 ARG A N 1
ATOM 7258 C CA . ARG A 1 882 ? -56.294 -41.983 105.231 1.00 45.09 882 ARG A CA 1
ATOM 7259 C C . ARG A 1 882 ? -57.413 -42.896 104.731 1.00 45.09 882 ARG A C 1
ATOM 7261 O O . ARG A 1 882 ? -57.153 -44.078 104.558 1.00 45.09 882 ARG A O 1
ATOM 7268 N N . GLU A 1 883 ? -58.606 -42.383 104.460 1.00 45.38 883 GLU A N 1
ATOM 7269 C CA . GLU A 1 883 ? -59.754 -43.143 103.947 1.00 45.38 883 GLU A CA 1
ATOM 7270 C C . GLU A 1 883 ? -59.916 -42.965 102.429 1.00 45.38 883 GLU A C 1
ATOM 7272 O O . GLU A 1 883 ? -60.995 -42.674 101.933 1.00 45.38 883 GLU A O 1
ATOM 7277 N N . GLN A 1 884 ? -58.816 -43.224 101.709 1.00 38.91 884 GLN A N 1
ATOM 7278 C CA . GLN A 1 884 ? -58.584 -43.057 100.260 1.00 38.91 884 GLN A CA 1
ATOM 7279 C C . GLN A 1 884 ? -58.110 -41.641 99.883 1.00 38.91 884 GLN A C 1
ATOM 7281 O O . GLN A 1 884 ? -58.847 -40.816 99.366 1.00 38.91 884 GLN A O 1
ATOM 7286 N N . GLY A 1 885 ? -56.848 -41.276 100.097 1.00 37.19 885 GLY A N 1
ATOM 7287 C CA . GLY A 1 885 ? -55.687 -42.165 100.091 1.00 37.19 885 GLY A CA 1
ATOM 7288 C C . GLY A 1 885 ? -55.266 -42.610 98.684 1.00 37.19 885 GLY A C 1
ATOM 7289 O O . GLY A 1 885 ? -54.540 -43.581 98.579 1.00 37.19 885 GLY A O 1
ATOM 7290 N N . ASP A 1 886 ? -55.698 -41.896 97.641 1.00 34.91 886 ASP A N 1
ATOM 7291 C CA . ASP A 1 886 ? -54.883 -41.641 96.453 1.00 34.91 886 ASP A CA 1
ATOM 7292 C C . ASP A 1 886 ? -55.124 -40.195 96.008 1.00 34.91 886 ASP A C 1
ATOM 7294 O O . ASP A 1 886 ? -56.024 -39.857 95.237 1.00 34.91 886 ASP A O 1
ATOM 7298 N N . PHE A 1 887 ? -54.254 -39.308 96.495 1.00 34.06 887 PHE A N 1
ATOM 7299 C CA . PHE A 1 887 ? -53.788 -38.231 95.638 1.00 34.06 887 PHE A CA 1
ATOM 7300 C C . PHE A 1 887 ? -53.105 -38.941 94.472 1.00 34.06 887 PHE A C 1
ATOM 7302 O O . PHE A 1 887 ? -51.944 -39.337 94.561 1.00 34.06 887 PHE A O 1
ATOM 7309 N N . ASN A 1 888 ? -53.881 -39.203 93.429 1.00 35.16 888 ASN A N 1
ATOM 7310 C CA . ASN A 1 888 ? -53.399 -39.936 92.289 1.00 35.16 888 ASN A CA 1
ATOM 7311 C C . ASN A 1 888 ? -52.366 -39.059 91.559 1.00 35.16 888 ASN A C 1
ATOM 7313 O O . ASN A 1 888 ? -52.702 -38.111 90.846 1.00 35.16 888 ASN A O 1
ATOM 7317 N N . LEU A 1 889 ? -51.086 -39.385 91.756 1.00 40.78 889 LEU A N 1
ATOM 7318 C CA . LEU A 1 889 ? -49.945 -38.902 90.975 1.00 40.78 889 LEU A CA 1
ATOM 7319 C C . LEU A 1 889 ? -50.006 -39.396 89.510 1.00 40.78 889 LEU A C 1
ATOM 7321 O O . LEU A 1 889 ? -49.020 -39.276 88.792 1.00 40.78 889 LEU A O 1
ATOM 7325 N N . GLU A 1 890 ? -51.145 -39.880 89.003 1.00 36.03 890 GLU A N 1
ATOM 7326 C CA . GLU A 1 890 ? -51.416 -40.106 87.575 1.00 36.03 890 GLU A CA 1
ATOM 7327 C C . GLU A 1 890 ? -51.643 -38.845 86.743 1.00 36.03 890 GLU A C 1
ATOM 7329 O O . GLU A 1 890 ? -51.802 -38.976 85.536 1.00 36.03 890 GLU A O 1
ATOM 7334 N N . LEU A 1 891 ? -51.510 -37.636 87.300 1.00 35.75 891 LEU A N 1
ATOM 7335 C CA . LEU A 1 891 ? -51.139 -36.480 86.463 1.00 35.75 891 LEU A CA 1
ATOM 7336 C C . LEU A 1 891 ? -49.620 -36.251 86.356 1.00 35.75 891 LEU A C 1
ATOM 7338 O O . LEU A 1 891 ? -49.181 -35.367 85.626 1.00 35.75 891 LEU A O 1
ATOM 7342 N N . PHE A 1 892 ? -48.809 -37.045 87.059 1.00 38.72 892 PHE A N 1
ATOM 7343 C CA . PHE A 1 892 ? -47.360 -37.147 86.836 1.00 38.72 892 PHE A CA 1
ATOM 7344 C C . PHE A 1 892 ? -46.956 -38.476 86.197 1.00 38.72 892 PHE A C 1
ATOM 7346 O O . PHE A 1 892 ? -45.889 -38.572 85.597 1.00 38.72 892 PHE A O 1
ATOM 7353 N N . GLN A 1 893 ? -47.822 -39.485 86.274 1.00 44.66 893 GLN A N 1
ATOM 7354 C CA . GLN A 1 893 ? -47.656 -40.747 85.574 1.00 44.66 893 GLN A CA 1
ATOM 7355 C C . GLN A 1 893 ? -48.507 -40.899 84.308 1.00 44.66 893 GLN A C 1
ATOM 7357 O O . GLN A 1 893 ? -48.294 -41.897 83.633 1.00 44.66 893 GLN A O 1
ATOM 7362 N N . GLN A 1 894 ? -49.353 -39.928 83.930 1.00 35.91 894 GLN A N 1
ATOM 7363 C CA . GLN A 1 894 ? -49.778 -39.701 82.538 1.00 35.91 894 GLN A CA 1
ATOM 7364 C C . GLN A 1 894 ? -49.808 -38.185 82.265 1.00 35.91 894 GLN A C 1
ATOM 7366 O O . GLN A 1 894 ? -50.400 -37.433 83.022 1.00 35.91 894 GLN A O 1
ATOM 7371 N N . ASN A 1 895 ? -49.080 -37.612 81.308 1.00 36.94 895 ASN A N 1
ATOM 7372 C CA . ASN A 1 895 ? -49.243 -37.846 79.871 1.00 36.94 895 ASN A CA 1
ATOM 7373 C C . ASN A 1 895 ? -48.148 -38.707 79.222 1.00 36.94 895 ASN A C 1
ATOM 7375 O O . ASN A 1 895 ? -47.895 -38.625 78.025 1.00 36.94 895 ASN A O 1
ATOM 7379 N N . ILE A 1 896 ? -47.541 -39.599 79.993 1.00 49.34 896 ILE A N 1
ATOM 7380 C CA . ILE A 1 896 ? -47.368 -40.965 79.505 1.00 49.34 896 ILE A CA 1
ATOM 7381 C C . ILE A 1 896 ? -48.780 -41.575 79.490 1.00 49.34 896 ILE A C 1
ATOM 7383 O O . ILE A 1 896 ? -49.236 -42.019 80.522 1.00 49.34 896 ILE A O 1
ATOM 7387 N N . SER A 1 897 ? -49.510 -41.519 78.375 1.00 48.69 897 SER A N 1
ATOM 7388 C CA . SER A 1 897 ? -50.864 -42.100 78.229 1.00 48.69 897 SER A CA 1
ATOM 7389 C C . SER A 1 897 ? -51.004 -43.526 78.801 1.00 48.69 897 SER A C 1
ATOM 7391 O O . SER A 1 897 ? -50.005 -44.219 78.986 1.00 48.69 897 SER A O 1
ATOM 7393 N N . ASP A 1 898 ? -52.228 -44.023 79.015 1.00 55.72 898 ASP A N 1
ATOM 7394 C CA . ASP A 1 898 ? -52.476 -45.449 79.311 1.00 55.72 898 ASP A CA 1
ATOM 7395 C C . ASP A 1 898 ? -51.757 -46.347 78.302 1.00 55.72 898 ASP A C 1
ATOM 7397 O O . ASP A 1 898 ? -51.178 -47.365 78.678 1.00 55.72 898 ASP A O 1
ATOM 7401 N N . ASP A 1 899 ? -51.699 -45.909 77.041 1.00 62.59 899 ASP A N 1
ATOM 7402 C CA . ASP A 1 899 ? -50.924 -46.559 75.986 1.00 62.59 899 ASP A CA 1
ATOM 7403 C C . ASP A 1 899 ? -49.434 -46.573 76.284 1.00 62.59 899 ASP A C 1
ATOM 7405 O O . ASP A 1 899 ? -48.759 -47.537 75.971 1.00 62.59 899 ASP A O 1
ATOM 7409 N N . ARG A 1 900 ? -48.904 -45.523 76.903 1.00 69.94 900 ARG A N 1
ATOM 7410 C CA . ARG A 1 900 ? -47.493 -45.376 77.230 1.00 69.94 900 ARG A CA 1
ATOM 7411 C C . ARG A 1 900 ? -47.111 -46.090 78.532 1.00 69.94 900 ARG A C 1
ATOM 7413 O O . ARG A 1 900 ? -46.016 -46.640 78.604 1.00 69.94 900 ARG A O 1
ATOM 7420 N N . LYS A 1 901 ? -47.999 -46.166 79.533 1.00 70.56 901 LYS A N 1
ATOM 7421 C CA . LYS A 1 901 ? -47.826 -47.073 80.685 1.00 70.56 901 LYS A CA 1
ATOM 7422 C C . LYS A 1 901 ? -47.860 -48.530 80.233 1.00 70.56 901 LYS A C 1
ATOM 7424 O O . LYS A 1 901 ? -47.003 -49.314 80.636 1.00 70.56 901 LYS A O 1
ATOM 7429 N N . ARG A 1 902 ? -48.815 -48.865 79.363 1.00 71.81 902 ARG A N 1
ATOM 7430 C CA . ARG A 1 902 ? -48.944 -50.183 78.739 1.00 71.81 902 ARG A CA 1
ATOM 7431 C C . ARG A 1 902 ? -47.756 -50.489 77.831 1.00 71.81 902 ARG A C 1
ATOM 7433 O O . ARG A 1 902 ? -47.219 -51.571 77.939 1.00 71.81 902 ARG A O 1
ATOM 7440 N N . ASP A 1 903 ? -47.256 -49.527 77.059 1.00 77.56 903 ASP A N 1
ATOM 7441 C CA . ASP A 1 903 ? -46.043 -49.646 76.233 1.00 77.56 903 ASP A CA 1
ATOM 7442 C C . ASP A 1 903 ? -44.794 -49.896 77.089 1.00 77.56 903 ASP A C 1
ATOM 7444 O O . ASP A 1 903 ? -43.986 -50.757 76.765 1.00 77.56 903 ASP A O 1
ATOM 7448 N N . ILE A 1 904 ? -44.639 -49.199 78.219 1.00 81.38 904 ILE A N 1
ATOM 7449 C CA . ILE A 1 904 ? -43.535 -49.433 79.166 1.00 81.38 904 ILE A CA 1
ATOM 7450 C C . ILE A 1 904 ? -43.635 -50.829 79.802 1.00 81.38 904 ILE A C 1
ATOM 7452 O O . ILE A 1 904 ? -42.615 -51.511 79.938 1.00 81.38 904 ILE A O 1
ATOM 7456 N N . GLY A 1 905 ? -44.843 -51.262 80.180 1.00 83.06 905 GLY A N 1
ATOM 7457 C CA . GLY A 1 905 ? -45.114 -52.618 80.669 1.00 83.06 905 GLY A CA 1
ATOM 7458 C C . GLY A 1 905 ? -44.797 -53.680 79.615 1.00 83.06 905 GLY A C 1
ATOM 7459 O O . GLY A 1 905 ? -43.952 -54.542 79.848 1.00 83.06 905 GLY A O 1
ATOM 7460 N N . ASP A 1 906 ? -45.367 -53.529 78.421 1.00 86.38 906 ASP A N 1
ATOM 7461 C CA . ASP A 1 906 ? -45.235 -54.438 77.283 1.00 86.38 906 ASP A CA 1
ATOM 7462 C C . ASP A 1 906 ? -43.782 -54.565 76.815 1.00 86.38 906 ASP A C 1
ATOM 7464 O O . ASP A 1 906 ? -43.317 -55.667 76.529 1.00 86.38 906 ASP A O 1
ATOM 7468 N N . LYS A 1 907 ? -43.022 -53.463 76.771 1.00 87.31 907 LYS A N 1
ATOM 7469 C CA . LYS A 1 907 ? -41.581 -53.487 76.462 1.00 87.31 907 LYS A CA 1
ATOM 7470 C C . LYS A 1 907 ? -40.781 -54.215 77.540 1.00 87.31 907 LYS A C 1
ATOM 7472 O O . LYS A 1 907 ? -39.832 -54.931 77.221 1.00 87.31 907 LYS A O 1
ATOM 7477 N N . GLY A 1 908 ? -41.175 -54.076 78.805 1.00 89.75 908 GLY A N 1
ATOM 7478 C CA . GLY A 1 908 ? -40.610 -54.838 79.915 1.00 89.75 908 GLY A CA 1
ATOM 7479 C C . GLY A 1 908 ? -40.882 -56.339 79.807 1.00 89.75 908 GLY A C 1
ATOM 7480 O O . GLY A 1 908 ? -39.956 -57.138 79.955 1.00 89.75 908 GLY A O 1
ATOM 7481 N N . GLU A 1 909 ? -42.116 -56.728 79.484 1.00 90.69 909 GLU A N 1
ATOM 7482 C CA . GLU A 1 909 ? -42.483 -58.123 79.219 1.00 90.69 909 GLU A CA 1
ATOM 7483 C C . GLU A 1 909 ? -41.744 -58.676 77.990 1.00 90.69 909 GLU A C 1
ATOM 7485 O O . GLU A 1 909 ? -41.168 -59.758 78.074 1.00 90.69 909 GLU A O 1
ATOM 7490 N N . CYS A 1 910 ? -41.641 -57.920 76.889 1.00 90.12 910 CYS A N 1
ATOM 7491 C CA . CYS A 1 910 ? -40.852 -58.308 75.711 1.00 90.12 910 CYS A CA 1
ATOM 7492 C C . CYS A 1 910 ? -39.382 -58.571 76.077 1.00 90.12 910 CYS A C 1
ATOM 7494 O O . CYS A 1 910 ? -38.808 -59.583 75.670 1.00 90.12 910 CYS A O 1
ATOM 7496 N N . TYR A 1 911 ? -38.774 -57.689 76.878 1.00 92.81 911 TYR A N 1
ATOM 7497 C CA . TYR A 1 911 ? -37.399 -57.845 77.356 1.00 92.81 911 TYR A CA 1
ATOM 7498 C C . TYR A 1 911 ? -37.220 -59.118 78.195 1.00 92.81 911 TYR A C 1
ATOM 7500 O O . TYR A 1 911 ? -36.268 -59.880 77.993 1.00 92.81 911 TYR A O 1
ATOM 7508 N N . VAL A 1 912 ? -38.149 -59.384 79.118 1.00 92.25 912 VAL A N 1
ATOM 7509 C CA . VAL A 1 912 ? -38.118 -60.589 79.956 1.00 92.25 912 VAL A CA 1
ATOM 7510 C C . VAL A 1 912 ? -38.380 -61.848 79.123 1.00 92.25 912 VAL A C 1
ATOM 7512 O O . VAL A 1 912 ? -37.681 -62.842 79.315 1.00 92.25 912 VAL A O 1
ATOM 7515 N N . TYR A 1 913 ? -39.286 -61.807 78.146 1.00 91.94 913 TYR A N 1
ATOM 7516 C CA . TYR A 1 913 ? -39.566 -62.919 77.238 1.00 91.94 913 TYR A CA 1
ATOM 7517 C C . TYR A 1 913 ? -38.339 -63.312 76.406 1.00 91.94 913 TYR A C 1
ATOM 7519 O O . TYR A 1 913 ? -37.978 -64.491 76.379 1.00 91.94 913 TYR A O 1
ATOM 7527 N N . GLU A 1 914 ? -37.647 -62.349 75.781 1.00 91.19 914 GLU A N 1
ATOM 7528 C CA . GLU A 1 914 ? -36.414 -62.615 75.021 1.00 91.19 914 GLU A CA 1
ATOM 7529 C C . GLU A 1 914 ? -35.322 -63.228 75.913 1.00 91.19 914 GLU A C 1
ATOM 7531 O O . GLU A 1 914 ? -34.647 -64.185 75.517 1.00 91.19 914 GLU A O 1
ATOM 7536 N N . MET A 1 915 ? -35.186 -62.737 77.149 1.00 91.81 915 MET A N 1
ATOM 7537 C CA . MET A 1 915 ? -34.229 -63.254 78.128 1.00 91.81 915 MET A CA 1
ATOM 7538 C C . MET A 1 915 ? -34.572 -64.682 78.592 1.00 91.81 915 MET A C 1
ATOM 7540 O O . MET A 1 915 ? -33.685 -65.537 78.652 1.00 91.81 915 MET A O 1
ATOM 7544 N N . LEU A 1 916 ? -35.843 -64.971 78.895 1.00 91.81 916 LEU A N 1
ATOM 7545 C CA . LEU A 1 916 ? -36.304 -66.300 79.314 1.00 91.81 916 LEU A CA 1
ATOM 7546 C C . LEU A 1 916 ? -36.199 -67.317 78.172 1.00 91.81 916 LEU A C 1
ATOM 7548 O O . LEU A 1 916 ? -35.715 -68.428 78.386 1.00 91.81 916 LEU A O 1
ATOM 7552 N N . CYS A 1 917 ? -36.570 -66.930 76.952 1.00 90.25 917 CYS A N 1
ATOM 7553 C CA . CYS A 1 917 ? -36.429 -67.751 75.751 1.00 90.25 917 CYS A CA 1
ATOM 7554 C C . CYS A 1 917 ? -34.966 -68.100 75.454 1.00 90.25 917 CYS A C 1
ATOM 7556 O O . CYS A 1 917 ? -34.655 -69.256 75.167 1.00 90.25 917 CYS A O 1
ATOM 7558 N N . SER A 1 918 ? -34.062 -67.124 75.583 1.00 89.75 918 SER A N 1
ATOM 7559 C CA . SER A 1 918 ? -32.614 -67.324 75.450 1.00 89.75 918 SER A CA 1
ATOM 7560 C C . SER A 1 918 ? -32.059 -68.280 76.517 1.00 89.75 918 SER A C 1
ATOM 7562 O O . SER A 1 918 ? -31.161 -69.078 76.245 1.00 89.75 918 SER A O 1
ATOM 7564 N N . ARG A 1 919 ? -32.622 -68.255 77.735 1.00 89.00 919 ARG A N 1
ATOM 7565 C CA . ARG A 1 919 ? -32.151 -69.057 78.874 1.00 89.00 919 ARG A CA 1
ATOM 7566 C C . ARG A 1 919 ? -32.715 -70.481 78.932 1.00 89.00 919 ARG A C 1
ATOM 7568 O O . ARG A 1 919 ? -31.978 -71.387 79.321 1.00 89.00 919 ARG A O 1
ATOM 7575 N N . PHE A 1 920 ? -33.993 -70.669 78.602 1.00 86.88 920 PHE A N 1
ATOM 7576 C CA . PHE A 1 920 ? -34.745 -71.918 78.809 1.00 86.88 920 PHE A CA 1
ATOM 7577 C C . PHE A 1 920 ? -35.257 -72.562 77.508 1.00 86.88 920 PHE A C 1
ATOM 7579 O O . PHE A 1 920 ? -35.745 -73.693 77.539 1.00 86.88 920 PHE A O 1
ATOM 7586 N N . GLY A 1 921 ? -35.109 -71.876 76.370 1.00 85.50 921 GLY A N 1
ATOM 7587 C CA . GLY A 1 921 ? -35.666 -72.259 75.074 1.00 85.50 921 GLY A CA 1
ATOM 7588 C C . GLY A 1 921 ? -37.136 -71.853 74.947 1.00 85.50 921 GLY A C 1
ATOM 7589 O O . GLY A 1 921 ? -37.935 -72.137 75.836 1.00 85.50 921 GLY A O 1
ATOM 7590 N N . CYS A 1 922 ? -37.516 -71.222 73.831 1.00 86.19 922 CYS A N 1
ATOM 7591 C CA . CYS A 1 922 ? -38.862 -70.653 73.651 1.00 86.19 922 CYS A CA 1
ATOM 7592 C C . CYS A 1 922 ? -39.995 -71.679 73.821 1.00 86.19 922 CYS A C 1
ATOM 7594 O O . CYS A 1 922 ? -41.069 -71.329 74.281 1.00 86.19 922 CYS A O 1
ATOM 7596 N N . VAL A 1 923 ? -39.751 -72.957 73.496 1.00 83.88 923 VAL A N 1
ATOM 7597 C CA . VAL A 1 923 ? -40.738 -74.050 73.631 1.00 83.88 923 VAL A CA 1
ATOM 7598 C C . VAL A 1 923 ? -41.148 -74.285 75.091 1.00 83.88 923 VAL A C 1
ATOM 7600 O O . VAL A 1 923 ? -42.243 -74.769 75.358 1.00 83.88 923 VAL A O 1
ATOM 7603 N N . ASN A 1 924 ? -40.285 -73.918 76.038 1.00 86.56 924 ASN A N 1
ATOM 7604 C CA . ASN A 1 924 ? -40.521 -74.094 77.468 1.00 86.56 924 ASN A CA 1
ATOM 7605 C C . ASN A 1 924 ? -41.079 -72.833 78.145 1.00 86.56 924 ASN A C 1
ATOM 7607 O O . ASN A 1 924 ? -41.302 -72.855 79.356 1.00 86.56 924 ASN A O 1
ATOM 7611 N N . VAL A 1 925 ? -41.273 -71.739 77.400 1.00 90.31 925 VAL A N 1
ATOM 7612 C CA . VAL A 1 925 ? -41.738 -70.446 77.916 1.00 90.31 925 VAL A CA 1
ATOM 7613 C C . VAL A 1 925 ? -43.093 -70.138 77.301 1.00 90.31 925 VAL A C 1
ATOM 7615 O O . VAL A 1 925 ? -43.220 -69.971 76.093 1.00 90.31 925 VAL A O 1
ATOM 7618 N N . THR A 1 926 ? -44.113 -70.043 78.142 1.00 90.06 926 THR A N 1
ATOM 7619 C CA . THR A 1 926 ? -45.445 -69.600 77.733 1.00 90.06 926 THR A CA 1
ATOM 7620 C C . THR A 1 926 ? -45.660 -68.184 78.244 1.00 90.06 926 THR A C 1
ATOM 7622 O O . THR A 1 926 ? -45.528 -67.942 79.442 1.00 90.06 926 THR A O 1
ATOM 7625 N N . TRP A 1 927 ? -45.968 -67.258 77.337 1.00 91.69 927 TRP A N 1
ATOM 7626 C CA . TRP A 1 927 ? -46.353 -65.888 77.667 1.00 91.69 927 TRP A CA 1
ATOM 7627 C C . TRP A 1 927 ? -47.871 -65.776 77.610 1.00 91.69 927 TRP A C 1
ATOM 7629 O O . TRP A 1 927 ? -48.464 -65.999 76.554 1.00 91.69 927 TRP A O 1
ATOM 7639 N N . SER A 1 928 ? -48.488 -65.445 78.741 1.00 87.19 928 SER A N 1
ATOM 7640 C CA . SER A 1 928 ? -49.942 -65.452 78.912 1.00 87.19 928 SER A CA 1
ATOM 7641 C C . SER A 1 928 ? -50.662 -64.529 77.923 1.00 87.19 928 SER A C 1
ATOM 7643 O O . SER A 1 928 ? -51.698 -64.903 77.382 1.00 87.19 928 SER A O 1
ATOM 7645 N N . ASN A 1 929 ? -50.078 -63.367 77.617 1.00 85.69 929 ASN A N 1
ATOM 7646 C CA . ASN A 1 929 ? -50.666 -62.383 76.706 1.00 85.69 929 ASN A CA 1
ATOM 7647 C C . ASN A 1 929 ? -50.307 -62.595 75.225 1.00 85.69 929 ASN A C 1
ATOM 7649 O O . ASN A 1 929 ? -50.808 -61.857 74.381 1.00 85.69 929 ASN A O 1
ATOM 7653 N N . TYR A 1 930 ? -49.453 -63.557 74.862 1.00 88.81 930 TYR A N 1
ATOM 7654 C CA . TYR A 1 930 ? -48.948 -63.666 73.489 1.00 88.81 930 TYR A CA 1
ATOM 7655 C C . TYR A 1 930 ? -49.965 -64.304 72.532 1.00 88.81 930 TYR A C 1
ATOM 7657 O O . TYR A 1 930 ? -50.310 -65.480 72.651 1.00 88.81 930 TYR A O 1
ATOM 7665 N N . ALA A 1 931 ? -50.408 -63.535 71.535 1.00 81.62 931 ALA A N 1
ATOM 7666 C CA . ALA A 1 931 ? -51.458 -63.917 70.593 1.00 81.62 931 ALA A CA 1
ATOM 7667 C C . ALA A 1 931 ? -51.054 -63.611 69.136 1.00 81.62 931 ALA A C 1
ATOM 7669 O O . ALA A 1 931 ? -51.615 -62.732 68.482 1.00 81.62 931 ALA A O 1
ATOM 7670 N N . PRO A 1 932 ? -50.078 -64.348 68.575 1.00 80.00 932 PRO A N 1
ATOM 7671 C CA . PRO A 1 932 ? -49.486 -64.041 67.268 1.00 80.00 932 PRO A CA 1
ATOM 7672 C C . PRO A 1 932 ? -50.472 -64.094 66.085 1.00 80.00 932 PRO A C 1
ATOM 7674 O O . PRO A 1 932 ? -50.274 -63.404 65.081 1.00 80.00 932 PRO A O 1
ATOM 7677 N N . ASN A 1 933 ? -51.546 -64.882 66.205 1.00 78.00 933 ASN A N 1
ATOM 7678 C CA . ASN A 1 933 ? -52.541 -65.092 65.146 1.00 78.00 933 ASN A CA 1
ATOM 7679 C C . ASN A 1 933 ? -53.816 -64.252 65.315 1.00 78.00 933 ASN A C 1
ATOM 7681 O O . ASN A 1 933 ? -54.700 -64.326 64.462 1.00 78.00 933 ASN A O 1
ATOM 7685 N N . ASP A 1 934 ? -53.936 -63.483 66.398 1.00 76.81 934 ASP A N 1
ATOM 7686 C CA . ASP A 1 934 ? -55.107 -62.646 66.631 1.00 76.81 934 ASP A CA 1
ATOM 7687 C C . ASP A 1 934 ? -54.952 -61.337 65.847 1.00 76.81 934 ASP A C 1
ATOM 7689 O O . ASP A 1 934 ? -54.084 -60.509 66.126 1.00 76.81 934 ASP A O 1
ATOM 7693 N N . ALA A 1 935 ? -55.771 -61.185 64.804 1.00 69.69 935 ALA A N 1
ATOM 7694 C CA . ALA A 1 935 ? -55.740 -60.019 63.925 1.00 69.69 935 ALA A CA 1
ATOM 7695 C C . ALA A 1 935 ? -56.172 -58.721 64.635 1.00 69.69 935 ALA A C 1
ATOM 7697 O O . ALA A 1 935 ? -55.904 -57.644 64.110 1.00 69.69 935 ALA A O 1
ATOM 7698 N N . ASN A 1 936 ? -56.803 -58.821 65.812 1.00 73.81 936 ASN A N 1
ATOM 7699 C CA . ASN A 1 936 ? -57.210 -57.686 66.641 1.00 73.81 936 ASN A CA 1
ATOM 7700 C C . ASN A 1 936 ? -56.250 -57.434 67.824 1.00 73.81 936 ASN A C 1
ATOM 7702 O O . ASN A 1 936 ? -56.498 -56.521 68.614 1.00 73.81 936 ASN A O 1
ATOM 7706 N N . ALA A 1 937 ? -55.176 -58.223 67.972 1.00 75.00 937 ALA A N 1
ATOM 7707 C CA . ALA A 1 937 ? -54.186 -58.044 69.032 1.00 75.00 937 ALA A CA 1
ATOM 7708 C C . ALA A 1 937 ? -53.382 -56.750 68.861 1.00 75.00 937 ALA A C 1
ATOM 7710 O O . ALA A 1 937 ? -53.093 -56.302 67.747 1.00 75.00 937 ALA A O 1
ATOM 7711 N N . ARG A 1 938 ? -52.957 -56.170 69.987 1.00 83.00 938 ARG A N 1
ATOM 7712 C CA . ARG A 1 938 ? -52.116 -54.968 69.984 1.00 83.00 938 ARG A CA 1
ATOM 7713 C C . ARG A 1 938 ? -50.711 -55.324 69.500 1.00 83.00 938 ARG A C 1
ATOM 7715 O O . ARG A 1 938 ? -50.154 -56.333 69.929 1.00 83.00 938 ARG A O 1
ATOM 7722 N N . ILE A 1 939 ? -50.141 -54.503 68.620 1.00 83.56 939 ILE A N 1
ATOM 7723 C CA . ILE A 1 939 ? -48.780 -54.691 68.102 1.00 83.56 939 ILE A CA 1
ATOM 7724 C C . ILE A 1 939 ? -47.817 -53.835 68.920 1.00 83.56 939 ILE A C 1
ATOM 7726 O O . ILE A 1 939 ? -47.984 -52.620 69.002 1.00 83.56 939 ILE A O 1
ATOM 7730 N N . VAL A 1 940 ? -46.791 -54.469 69.486 1.00 83.81 940 VAL A N 1
ATOM 7731 C CA . VAL A 1 940 ? -45.731 -53.812 70.256 1.00 83.81 940 VAL A CA 1
ATOM 7732 C C . VAL A 1 940 ? -44.393 -54.046 69.571 1.00 83.81 940 VAL A C 1
ATOM 7734 O O . VAL A 1 940 ? -43.997 -55.187 69.333 1.00 83.81 940 VAL A O 1
ATOM 7737 N N . SER A 1 941 ? -43.686 -52.959 69.263 1.00 83.19 941 SER A N 1
ATOM 7738 C CA . SER A 1 941 ? -42.337 -52.998 68.691 1.00 83.19 941 SER A CA 1
ATOM 7739 C C . SER A 1 941 ? -41.278 -52.879 69.785 1.00 83.19 941 SER A C 1
ATOM 7741 O O . SER A 1 941 ? -41.189 -51.852 70.461 1.00 83.19 941 SER A O 1
ATOM 7743 N N . PHE A 1 942 ? -40.434 -53.902 69.930 1.00 85.19 942 PHE A N 1
ATOM 7744 C CA . PHE A 1 942 ? -39.315 -53.910 70.874 1.00 85.19 942 PHE A CA 1
ATOM 7745 C C . PHE A 1 942 ? -38.088 -54.588 70.251 1.00 85.19 942 PHE A C 1
ATOM 7747 O O . PHE A 1 942 ? -38.201 -55.656 69.651 1.00 85.19 942 PHE A O 1
ATOM 7754 N N . ASN A 1 943 ? -36.913 -53.949 70.346 1.00 81.81 943 ASN A N 1
ATOM 7755 C CA . ASN A 1 943 ? -35.655 -54.416 69.736 1.00 81.81 943 ASN A CA 1
ATOM 7756 C C . ASN A 1 943 ? -35.768 -54.826 68.246 1.00 81.81 943 ASN A C 1
ATOM 7758 O O . ASN A 1 943 ? -35.127 -55.775 67.797 1.00 81.81 943 ASN A O 1
ATOM 7762 N N . GLY A 1 944 ? -36.587 -54.113 67.464 1.00 81.75 944 GLY A N 1
ATOM 7763 C CA . GLY A 1 944 ? -36.756 -54.359 66.025 1.00 81.75 944 GLY A CA 1
ATOM 7764 C C . GLY A 1 944 ? -37.617 -55.576 65.665 1.00 81.75 944 GLY A C 1
ATOM 7765 O O . GLY A 1 944 ? -37.673 -55.944 64.493 1.00 81.75 944 GLY A O 1
ATOM 7766 N N . LYS A 1 945 ? -38.291 -56.198 66.641 1.00 82.94 945 LYS A N 1
ATOM 7767 C CA . LYS A 1 945 ? -39.304 -57.238 66.425 1.00 82.94 945 LYS A CA 1
ATOM 7768 C C . LYS A 1 945 ? -40.674 -56.745 66.869 1.00 82.94 945 LYS A C 1
ATOM 7770 O O . LYS A 1 945 ? -40.786 -55.987 67.832 1.00 82.94 945 LYS A O 1
ATOM 7775 N N . GLU A 1 946 ? -41.705 -57.221 66.184 1.00 88.06 946 GLU A N 1
ATOM 7776 C CA . GLU A 1 946 ? -43.096 -56.963 66.539 1.00 88.06 946 GLU A CA 1
ATOM 7777 C C . GLU A 1 946 ? -43.690 -58.161 67.280 1.00 88.06 946 GLU A C 1
ATOM 7779 O O . GLU A 1 946 ? -43.633 -59.302 66.815 1.00 88.06 946 GLU A O 1
ATOM 7784 N N . TYR A 1 947 ? -44.286 -57.886 68.434 1.00 87.50 947 TYR A N 1
ATOM 7785 C CA . TYR A 1 947 ? -45.011 -58.848 69.252 1.00 87.50 947 TYR A CA 1
ATOM 7786 C C . TYR A 1 947 ? -46.497 -58.487 69.240 1.00 87.50 947 TYR A C 1
ATOM 7788 O O . TYR A 1 947 ? -46.855 -57.313 69.319 1.00 87.50 947 TYR A O 1
ATOM 7796 N N . ARG A 1 948 ? -47.369 -59.493 69.119 1.00 86.50 948 ARG A N 1
ATOM 7797 C CA . ARG A 1 948 ? -48.828 -59.319 69.130 1.00 86.50 948 ARG A CA 1
ATOM 7798 C C . ARG A 1 948 ? -49.392 -59.821 70.444 1.00 86.50 948 ARG A C 1
ATOM 7800 O O . ARG A 1 948 ? -49.238 -61.006 70.748 1.00 86.50 948 ARG A O 1
ATOM 7807 N N . LEU A 1 949 ? -50.008 -58.923 71.205 1.00 85.50 949 LEU A N 1
ATOM 7808 C CA . LEU A 1 949 ? -50.460 -59.187 72.567 1.00 85.50 949 LEU A CA 1
ATOM 7809 C C . LEU A 1 949 ? -51.973 -59.009 72.706 1.00 85.50 949 LEU A C 1
ATOM 7811 O O . LEU A 1 949 ? -52.557 -58.045 72.205 1.00 85.50 949 LEU A O 1
ATOM 7815 N N . ASN A 1 950 ? -52.607 -59.924 73.427 1.00 77.69 950 ASN A N 1
ATOM 7816 C CA . ASN A 1 950 ? -53.999 -59.798 73.829 1.00 77.69 950 ASN A CA 1
ATOM 7817 C C . ASN A 1 950 ? -54.130 -58.912 75.073 1.00 77.69 950 ASN A C 1
ATOM 7819 O O . ASN A 1 950 ? -53.178 -58.663 75.811 1.00 77.69 950 ASN A O 1
ATOM 7823 N N . THR A 1 951 ? -55.327 -58.369 75.286 1.00 67.12 951 THR A N 1
ATOM 7824 C CA . THR A 1 951 ? -55.652 -57.500 76.432 1.00 67.12 951 THR A CA 1
ATOM 7825 C C . THR A 1 951 ? -56.377 -58.250 77.550 1.00 67.12 951 THR A C 1
ATOM 7827 O O . THR A 1 951 ? -57.030 -57.628 78.385 1.00 67.12 951 THR A O 1
ATOM 7830 N N . THR A 1 952 ? -56.331 -59.581 77.550 1.00 66.19 952 THR A N 1
ATOM 7831 C CA . THR A 1 952 ? -56.963 -60.415 78.576 1.00 66.19 952 THR A CA 1
ATOM 7832 C C . THR A 1 952 ? -56.182 -60.345 79.882 1.00 66.19 952 THR A C 1
ATOM 7834 O O . THR A 1 952 ? -54.966 -60.469 79.895 1.00 66.19 952 THR A O 1
ATOM 7837 N N . SER A 1 953 ? -56.882 -60.136 80.997 1.00 68.12 953 SER A N 1
ATOM 7838 C CA . SER A 1 953 ? -56.251 -60.169 82.318 1.00 68.12 953 SER A CA 1
ATOM 7839 C C . SER A 1 953 ? -55.866 -61.606 82.668 1.00 68.12 953 SER A C 1
ATOM 7841 O O . SER A 1 953 ? -56.705 -62.504 82.576 1.00 68.12 953 SER A O 1
ATOM 7843 N N . HIS A 1 954 ? -54.626 -61.806 83.108 1.00 72.75 954 HIS A N 1
ATOM 7844 C CA . HIS A 1 954 ? -54.111 -63.080 83.605 1.00 72.75 954 HIS A CA 1
ATOM 7845 C C . HIS A 1 954 ? -53.504 -62.894 84.997 1.00 72.75 954 HIS A C 1
ATOM 7847 O O . HIS A 1 954 ? -53.188 -61.773 85.392 1.00 72.75 954 HIS A O 1
ATOM 7853 N N . ASP A 1 955 ? -53.362 -63.995 85.735 1.00 74.31 955 ASP A N 1
ATOM 7854 C CA . ASP A 1 955 ? -52.842 -63.970 87.108 1.00 74.31 955 ASP A CA 1
ATOM 7855 C C . ASP A 1 955 ? -51.310 -63.804 87.164 1.00 74.31 955 ASP A C 1
ATOM 7857 O O . ASP A 1 955 ? -50.771 -63.470 88.214 1.00 74.31 955 ASP A O 1
ATOM 7861 N N . PHE A 1 956 ? -50.614 -64.073 86.053 1.00 82.25 956 PHE A N 1
ATOM 7862 C CA . PHE A 1 956 ? -49.163 -63.940 85.890 1.00 82.25 956 PHE A CA 1
ATOM 7863 C C . PHE A 1 956 ? -48.790 -63.777 84.410 1.00 82.25 956 PHE A C 1
ATOM 7865 O O . PHE A 1 956 ? -49.454 -64.328 83.520 1.00 82.25 956 PHE A O 1
ATOM 7872 N N . ASP A 1 957 ? -47.673 -63.103 84.148 1.00 88.62 957 ASP A N 1
ATOM 7873 C CA . ASP A 1 957 ? -47.209 -62.826 82.784 1.00 88.62 957 ASP A CA 1
ATOM 7874 C C . ASP A 1 957 ? -46.600 -64.053 82.089 1.00 88.62 957 ASP A C 1
ATOM 7876 O O . ASP A 1 957 ? -46.916 -64.332 80.930 1.00 88.62 957 ASP A O 1
ATOM 7880 N N . PHE A 1 958 ? -45.749 -64.830 82.774 1.00 91.12 958 PHE A N 1
ATOM 7881 C CA . PHE A 1 958 ? -45.053 -65.974 82.164 1.00 91.12 958 PHE A CA 1
ATOM 7882 C C . PHE A 1 958 ? -45.122 -67.257 82.992 1.00 91.12 958 PHE A C 1
ATOM 7884 O O . PHE A 1 958 ? -45.006 -67.240 84.219 1.00 91.12 958 PHE A O 1
ATOM 7891 N N . VAL A 1 959 ? -45.179 -68.392 82.285 1.00 89.81 959 VAL A N 1
ATOM 7892 C CA . VAL A 1 959 ? -44.933 -69.731 82.839 1.00 89.81 959 VAL A CA 1
ATOM 7893 C C . VAL A 1 959 ? -43.739 -70.354 82.145 1.00 89.81 959 VAL A C 1
ATOM 7895 O O . VAL A 1 959 ? -43.744 -70.562 80.930 1.00 89.81 959 VAL A O 1
ATOM 7898 N N . VAL A 1 960 ? -42.724 -70.705 82.926 1.00 89.81 960 VAL A N 1
ATOM 7899 C CA . VAL A 1 960 ? -41.558 -71.438 82.434 1.00 89.81 960 VAL A CA 1
ATOM 7900 C C . VAL A 1 960 ? -41.604 -72.859 82.971 1.00 89.81 960 VAL A C 1
ATOM 7902 O O . VAL A 1 960 ? -41.566 -73.077 84.181 1.00 89.81 960 VAL A O 1
ATOM 7905 N N . SER A 1 961 ? -41.666 -73.833 82.067 1.00 86.38 961 SER A N 1
ATOM 7906 C CA . SER A 1 961 ? -41.590 -75.253 82.411 1.00 86.38 961 SER A CA 1
ATOM 7907 C C . SER A 1 961 ? -40.133 -75.702 82.407 1.00 86.38 961 SER A C 1
ATOM 7909 O O . SER A 1 961 ? -39.511 -75.815 81.353 1.00 86.38 961 SER A O 1
ATOM 7911 N N . TYR A 1 962 ? -39.564 -75.965 83.582 1.00 81.25 962 TYR A N 1
ATOM 7912 C CA . TYR A 1 962 ? -38.155 -76.339 83.709 1.00 81.25 962 TYR A CA 1
ATOM 7913 C C . TYR A 1 962 ? -37.969 -77.448 84.749 1.00 81.25 962 TYR A C 1
ATOM 7915 O O . TYR A 1 962 ? -38.410 -77.329 85.891 1.00 81.25 962 TYR A O 1
ATOM 7923 N N . ASN A 1 963 ? -37.321 -78.553 84.358 1.00 76.44 963 ASN A N 1
ATOM 7924 C CA . ASN A 1 963 ? -37.111 -79.746 85.197 1.00 76.44 963 ASN A CA 1
ATOM 7925 C C . ASN A 1 963 ? -38.398 -80.303 85.847 1.00 76.44 963 ASN A C 1
ATOM 7927 O O . ASN A 1 963 ? -38.389 -80.711 87.008 1.00 76.44 963 ASN A O 1
ATOM 7931 N N . GLY A 1 964 ? -39.515 -80.301 85.111 1.00 73.94 964 GLY A N 1
ATOM 7932 C CA . GLY A 1 964 ? -40.804 -80.814 85.594 1.00 73.94 964 GLY A CA 1
ATOM 7933 C C . GLY A 1 964 ? -41.513 -79.914 86.612 1.00 73.94 964 GLY A C 1
ATOM 7934 O O . GLY A 1 964 ? -42.493 -80.347 87.211 1.00 73.94 964 GLY A O 1
ATOM 7935 N N . LYS A 1 965 ? -41.032 -78.680 86.818 1.00 75.25 965 LYS A N 1
ATOM 7936 C CA . LYS A 1 965 ? -41.677 -77.666 87.656 1.00 75.25 965 LYS A CA 1
ATOM 7937 C C . LYS A 1 965 ? -42.069 -76.451 86.829 1.00 75.25 965 LYS A C 1
ATOM 7939 O O . LYS A 1 965 ? -41.329 -76.043 85.933 1.00 75.25 965 LYS A O 1
ATOM 7944 N N . SER A 1 966 ? -43.200 -75.862 87.188 1.00 81.44 966 SER A N 1
ATOM 7945 C CA . SER A 1 966 ? -43.663 -74.600 86.625 1.00 81.44 966 SER A CA 1
ATOM 7946 C C . SER A 1 966 ? -43.156 -73.442 87.478 1.00 81.44 966 SER A C 1
ATOM 7948 O O . SER A 1 966 ? -43.330 -73.421 88.701 1.00 81.44 966 SER A O 1
ATOM 7950 N N . ILE A 1 967 ? -42.489 -72.498 86.825 1.00 87.12 967 ILE A N 1
ATOM 7951 C CA . ILE A 1 967 ? -42.070 -71.227 87.407 1.00 87.12 967 ILE A CA 1
ATOM 7952 C C . ILE A 1 967 ? -43.030 -70.169 86.890 1.00 87.12 967 ILE A C 1
ATOM 7954 O O . ILE A 1 967 ? -43.154 -70.006 85.678 1.00 87.12 967 ILE A O 1
ATOM 7958 N N . PHE A 1 968 ? -43.677 -69.461 87.804 1.00 86.50 968 PHE A N 1
ATOM 7959 C CA . PHE A 1 968 ? -44.611 -68.394 87.480 1.00 86.50 968 PHE A CA 1
ATOM 7960 C C . PHE A 1 968 ? -43.947 -67.055 87.752 1.00 86.50 968 PHE A C 1
ATOM 7962 O O . PHE A 1 968 ? -43.302 -66.872 88.791 1.00 86.50 968 PHE A O 1
ATOM 7969 N N . ILE A 1 969 ? -44.056 -66.152 86.787 1.00 87.62 969 ILE A N 1
ATOM 7970 C CA . ILE A 1 969 ? -43.289 -64.917 86.775 1.00 87.62 969 ILE A CA 1
ATOM 7971 C C . ILE A 1 969 ? -44.219 -63.752 86.482 1.00 87.62 969 ILE A C 1
ATOM 7973 O O . ILE A 1 969 ? -44.912 -63.764 85.469 1.00 87.62 969 ILE A O 1
ATOM 7977 N N . GLU A 1 970 ? -44.152 -62.753 87.352 1.00 87.44 970 GLU A N 1
ATOM 7978 C CA . GLU A 1 970 ? -44.811 -61.457 87.199 1.00 87.44 970 GLU A CA 1
ATOM 7979 C C . GLU A 1 970 ? -43.750 -60.376 86.968 1.00 87.44 970 GLU A C 1
ATOM 7981 O O . GLU A 1 970 ? -42.720 -60.357 87.656 1.00 87.44 970 GLU A O 1
ATOM 7986 N N . VAL A 1 971 ? -43.965 -59.472 86.014 1.00 87.00 971 VAL A N 1
ATOM 7987 C CA . VAL A 1 971 ? -42.988 -58.453 85.617 1.00 87.00 971 VAL A CA 1
ATOM 7988 C C . VAL A 1 971 ? -43.476 -57.058 85.984 1.00 87.00 971 VAL A C 1
ATOM 7990 O O . VAL A 1 971 ? -44.524 -56.586 85.565 1.00 87.00 971 VAL A O 1
ATOM 7993 N N . LYS A 1 972 ? -42.650 -56.327 86.735 1.00 87.06 972 LYS A N 1
ATOM 7994 C CA . LYS A 1 972 ? -42.876 -54.924 87.089 1.00 87.06 972 LYS A CA 1
ATOM 7995 C C . LYS A 1 972 ? -41.771 -54.063 86.495 1.00 87.06 972 LYS A C 1
ATOM 7997 O O . LYS A 1 972 ? -40.609 -54.202 86.869 1.00 87.06 972 LYS A O 1
ATOM 8002 N N . THR A 1 973 ? -42.119 -53.062 85.695 1.00 86.31 973 THR A N 1
ATOM 8003 C CA . THR A 1 973 ? -41.134 -52.256 84.940 1.00 86.31 973 THR A CA 1
ATOM 8004 C C . THR A 1 973 ? -41.132 -50.781 85.352 1.00 86.31 973 THR A C 1
ATOM 8006 O O . THR A 1 973 ? -42.144 -50.262 85.822 1.00 86.31 973 THR A O 1
ATOM 8009 N N . THR A 1 974 ? -39.986 -50.101 85.236 1.00 79.88 974 THR A N 1
ATOM 8010 C CA . THR A 1 974 ? -39.854 -48.645 85.406 1.00 79.88 974 THR A CA 1
ATOM 8011 C C . THR A 1 974 ? -38.817 -48.049 84.449 1.00 79.88 974 THR A C 1
ATOM 8013 O O . THR A 1 974 ? -37.880 -48.722 84.018 1.00 79.88 974 THR A O 1
ATOM 8016 N N . VAL A 1 975 ? -38.976 -46.760 84.144 1.00 76.50 975 VAL A N 1
ATOM 8017 C CA . VAL A 1 975 ? -38.023 -45.947 83.367 1.00 76.50 975 VAL A CA 1
ATOM 8018 C C . VAL A 1 975 ? -36.914 -45.346 84.238 1.00 76.50 975 VAL A C 1
ATOM 8020 O O . VAL A 1 975 ? -35.893 -44.905 83.727 1.00 76.50 975 VAL A O 1
ATOM 8023 N N . GLY A 1 976 ? -37.093 -45.335 85.562 1.00 70.94 976 GLY A N 1
ATOM 8024 C CA . GLY A 1 976 ? -36.112 -44.793 86.499 1.00 70.94 976 GLY A CA 1
ATOM 8025 C C . GLY A 1 976 ? -34.899 -45.706 86.678 1.00 70.94 976 GLY A C 1
ATOM 8026 O O . GLY A 1 976 ? -35.008 -46.934 86.646 1.00 70.94 976 GLY A O 1
ATOM 8027 N N . ASN A 1 977 ? -33.733 -45.111 86.931 1.00 77.81 977 ASN A N 1
ATOM 8028 C CA . ASN A 1 977 ? -32.532 -45.865 87.275 1.00 77.81 977 ASN A CA 1
ATOM 8029 C C . ASN A 1 977 ? -32.606 -46.391 88.721 1.00 77.81 977 ASN A C 1
ATOM 8031 O O . ASN A 1 977 ? -33.145 -45.730 89.608 1.00 77.81 977 ASN A O 1
ATOM 8035 N N . ILE A 1 978 ? -31.982 -47.540 88.998 1.00 74.56 978 ILE A N 1
ATOM 8036 C CA . ILE A 1 978 ? -31.970 -48.162 90.333 1.00 74.56 978 ILE A CA 1
ATOM 8037 C C . ILE A 1 978 ? -31.417 -47.247 91.446 1.00 74.56 978 ILE A C 1
ATOM 8039 O O . ILE A 1 978 ? -31.818 -47.379 92.603 1.00 74.56 978 ILE A O 1
ATOM 8043 N N . LYS A 1 979 ? -30.534 -46.286 91.124 1.00 70.06 979 LYS A N 1
ATOM 8044 C CA . LYS A 1 979 ? -30.029 -45.289 92.093 1.00 70.06 979 LYS A CA 1
ATOM 8045 C C . LYS A 1 979 ? -31.134 -44.386 92.663 1.00 70.06 979 LYS A C 1
ATOM 8047 O O . LYS A 1 979 ? -30.987 -43.905 93.781 1.00 70.06 979 LYS A O 1
ATOM 8052 N N . CYS A 1 980 ? -32.236 -44.224 91.934 1.00 64.31 980 CYS A N 1
ATOM 8053 C CA . CYS A 1 980 ? -33.438 -43.491 92.338 1.00 64.31 980 CYS A CA 1
ATOM 8054 C C . CYS A 1 980 ? -34.540 -44.436 92.844 1.00 64.31 980 CYS A C 1
ATOM 8056 O O . CYS A 1 980 ? -35.705 -44.070 92.891 1.00 64.31 980 CYS A O 1
ATOM 8058 N N . SER A 1 981 ? -34.211 -45.679 93.213 1.00 61.97 981 SER A N 1
ATOM 8059 C CA . SER A 1 981 ? -35.202 -46.677 93.656 1.00 61.97 981 SER A CA 1
ATOM 8060 C C . SER A 1 981 ? -36.041 -46.234 94.859 1.00 61.97 981 SER A C 1
ATOM 8062 O O . SER A 1 981 ? -37.161 -46.710 95.012 1.00 61.97 981 SER A O 1
ATOM 8064 N N . LYS A 1 982 ? -35.543 -45.293 95.676 1.00 56.56 982 LYS A N 1
ATOM 8065 C CA . LYS A 1 982 ? -36.321 -44.672 96.761 1.00 56.56 982 LYS A CA 1
ATOM 8066 C C . LYS A 1 982 ? -37.516 -43.861 96.255 1.00 56.56 982 LYS A C 1
ATOM 8068 O O . LYS A 1 982 ? -38.504 -43.755 96.970 1.00 56.56 982 LYS A O 1
ATOM 8073 N N . ASP A 1 983 ? -37.427 -43.346 95.036 1.00 58.78 983 ASP A N 1
ATOM 8074 C CA . ASP A 1 983 ? -38.454 -42.520 94.405 1.00 58.78 983 ASP A CA 1
ATOM 8075 C C . ASP A 1 983 ? -39.480 -43.380 93.636 1.00 58.78 983 ASP A C 1
ATOM 8077 O O . ASP A 1 983 ? -40.533 -42.888 93.238 1.00 58.78 983 ASP A O 1
ATOM 8081 N N . PHE A 1 984 ? -39.200 -44.682 93.458 1.00 63.75 984 PHE A N 1
ATOM 8082 C CA . PHE A 1 984 ? -40.049 -45.637 92.736 1.00 63.75 984 PHE A CA 1
ATOM 8083 C C . PHE A 1 984 ? -40.299 -46.901 93.573 1.00 63.75 984 PHE A C 1
ATOM 8085 O O . PHE A 1 984 ? -39.674 -47.941 93.314 1.00 63.75 984 PHE A O 1
ATOM 8092 N N . PRO A 1 985 ? -41.203 -46.843 94.569 1.00 62.91 985 PRO A N 1
ATOM 8093 C CA . PRO A 1 985 ? -41.514 -48.002 95.395 1.00 62.91 985 PRO A CA 1
ATOM 8094 C C . PRO A 1 985 ? -42.042 -49.164 94.542 1.00 62.91 985 PRO A C 1
ATOM 8096 O O . PRO A 1 985 ? -42.730 -48.969 93.537 1.00 62.91 985 PRO A O 1
ATOM 8099 N N . LEU A 1 986 ? -41.693 -50.392 94.934 1.00 69.31 986 LEU A N 1
ATOM 8100 C CA . LEU A 1 986 ? -42.277 -51.597 94.353 1.00 69.31 986 LEU A CA 1
ATOM 8101 C C . LEU A 1 986 ? -43.639 -51.816 95.009 1.00 69.31 986 LEU A C 1
ATOM 8103 O O . LEU A 1 986 ? -43.712 -52.149 96.191 1.00 69.31 986 LEU A O 1
ATOM 8107 N N . ILE A 1 987 ? -44.694 -51.564 94.243 1.00 67.81 987 ILE A N 1
ATOM 8108 C CA . ILE A 1 987 ? -46.077 -51.676 94.697 1.00 67.81 987 ILE A CA 1
ATOM 8109 C C . ILE A 1 987 ? -46.597 -53.053 94.288 1.00 67.81 987 ILE A C 1
ATOM 8111 O O . ILE A 1 987 ? -46.378 -53.477 93.153 1.00 67.81 987 ILE A O 1
ATOM 8115 N N . PHE A 1 988 ? -47.258 -53.724 95.229 1.00 66.88 988 PHE A N 1
ATOM 8116 C CA . PHE A 1 988 ? -47.929 -55.003 95.024 1.00 66.88 988 PHE A CA 1
ATOM 8117 C C . PHE A 1 988 ? -49.432 -54.817 95.159 1.00 66.88 988 PHE A C 1
ATOM 8119 O O . PHE A 1 988 ? -49.891 -54.212 96.133 1.00 66.88 988 PHE A O 1
ATOM 8126 N N . GLU A 1 989 ? -50.187 -55.350 94.209 1.00 66.50 989 GLU A N 1
ATOM 8127 C CA . GLU A 1 989 ? -51.647 -55.321 94.245 1.00 66.50 989 GLU A CA 1
ATOM 8128 C C . GLU A 1 989 ? -52.198 -56.442 95.136 1.00 66.50 989 GLU A C 1
ATOM 8130 O O . GLU A 1 989 ? -51.591 -57.503 95.287 1.00 66.50 989 GLU A O 1
ATOM 8135 N N . THR A 1 990 ? -53.383 -56.244 95.721 1.00 69.75 990 THR A N 1
ATOM 8136 C CA . THR A 1 990 ? -54.008 -57.241 96.610 1.00 69.75 990 THR A CA 1
ATOM 8137 C C . THR A 1 990 ? -54.197 -58.595 95.923 1.00 69.75 990 THR A C 1
ATOM 8139 O O . THR A 1 990 ? -53.908 -59.621 96.532 1.00 69.75 990 THR A O 1
ATOM 8142 N N . LYS A 1 991 ? -54.574 -58.611 94.635 1.00 68.56 991 LYS A N 1
ATOM 8143 C CA . LYS A 1 991 ? -54.710 -59.853 93.850 1.00 68.56 991 LYS A CA 1
ATOM 8144 C C . LYS A 1 991 ? -53.394 -60.628 93.707 1.00 68.56 991 LYS A C 1
ATOM 8146 O O . LYS A 1 991 ? -53.411 -61.851 93.630 1.00 68.56 991 LYS A O 1
ATOM 8151 N N . GLU A 1 992 ? -52.254 -59.938 93.702 1.00 71.44 992 GLU A N 1
ATOM 8152 C CA . GLU A 1 992 ? -50.935 -60.570 93.602 1.00 71.44 992 GLU A CA 1
ATOM 8153 C C . GLU A 1 992 ? -50.577 -61.250 94.922 1.00 71.44 992 GLU A C 1
ATOM 8155 O O . GLU A 1 992 ? -50.067 -62.366 94.913 1.00 71.44 992 GLU A O 1
ATOM 8160 N N . TRP A 1 993 ? -50.915 -60.626 96.056 1.00 73.31 993 TRP A N 1
ATOM 8161 C CA . TRP A 1 993 ? -50.783 -61.245 97.378 1.00 73.31 993 TRP A CA 1
ATOM 8162 C C . TRP A 1 993 ? -51.710 -62.449 97.549 1.00 73.31 993 TRP A C 1
ATOM 8164 O O . TRP A 1 993 ? -51.265 -63.498 98.007 1.00 73.31 993 TRP A O 1
ATOM 8174 N N . GLU A 1 994 ? -52.969 -62.331 97.125 1.00 72.00 994 GLU A N 1
ATOM 8175 C CA . GLU A 1 994 ? -53.939 -63.431 97.161 1.00 72.00 994 GLU A CA 1
ATOM 8176 C C . GLU A 1 994 ? -53.491 -64.614 96.298 1.00 72.00 994 GLU A C 1
ATOM 8178 O O . GLU A 1 994 ? -53.632 -65.770 96.695 1.00 72.00 994 GLU A O 1
ATOM 8183 N N . TRP A 1 995 ? -52.920 -64.354 95.123 1.00 70.88 995 TRP A N 1
ATOM 8184 C CA . TRP A 1 995 ? -52.395 -65.398 94.248 1.00 70.88 995 TRP A CA 1
ATOM 8185 C C . TRP A 1 995 ? -51.117 -66.049 94.798 1.00 70.88 995 TRP A C 1
ATOM 8187 O O . TRP A 1 995 ? -51.005 -67.280 94.789 1.00 70.88 995 TRP A O 1
ATOM 8197 N N . ILE A 1 996 ? -50.188 -65.244 95.328 1.00 69.50 996 ILE A N 1
ATOM 8198 C CA . ILE A 1 996 ? -48.975 -65.723 96.004 1.00 69.50 996 ILE A CA 1
ATOM 8199 C C . ILE A 1 996 ? -49.338 -66.645 97.183 1.00 69.50 996 ILE A C 1
ATOM 8201 O O . ILE A 1 996 ? -48.682 -67.673 97.352 1.00 69.50 996 ILE A O 1
ATOM 8205 N N . ASP A 1 997 ? -50.392 -66.343 97.950 1.00 68.88 997 ASP A N 1
ATOM 8206 C CA . ASP A 1 997 ? -50.885 -67.202 99.041 1.00 68.88 997 ASP A CA 1
ATOM 8207 C C . ASP A 1 997 ? -51.663 -68.435 98.535 1.00 68.88 997 ASP A C 1
ATOM 8209 O O . ASP A 1 997 ? -51.499 -69.537 99.063 1.00 68.88 997 ASP A O 1
ATOM 8213 N N . ASN A 1 998 ? -52.479 -68.310 97.482 1.00 66.31 998 ASN A N 1
ATOM 8214 C CA . ASN A 1 998 ? -53.320 -69.410 96.986 1.00 66.31 998 ASN A CA 1
ATOM 8215 C C . ASN A 1 998 ? -52.533 -70.520 96.263 1.00 66.31 998 ASN A C 1
ATOM 8217 O O . ASN A 1 998 ? -52.902 -71.697 96.352 1.00 66.31 998 ASN A O 1
ATOM 8221 N N . LEU A 1 999 ? -51.444 -70.188 95.560 1.00 62.72 999 LEU A N 1
ATOM 8222 C CA . LEU A 1 999 ? -50.624 -71.171 94.836 1.00 62.72 999 LEU A CA 1
ATOM 8223 C C . LEU A 1 999 ? -49.491 -71.801 95.665 1.00 62.72 999 LEU A C 1
ATOM 8225 O O . LEU A 1 999 ? -48.889 -72.783 95.214 1.00 62.72 999 LEU A O 1
ATOM 8229 N N . GLN A 1 1000 ? -49.256 -71.337 96.902 1.00 59.25 1000 GLN A N 1
ATOM 8230 C CA . GLN A 1 1000 ? -48.291 -71.937 97.842 1.00 59.25 1000 GLN A CA 1
ATOM 8231 C C . GLN A 1 1000 ? -48.515 -73.443 98.064 1.00 59.25 1000 GLN A C 1
ATOM 8233 O O . GLN A 1 1000 ? -47.562 -74.189 98.299 1.00 59.25 1000 GLN A O 1
ATOM 8238 N N . ASN A 1 1001 ? -49.753 -73.922 97.922 1.00 52.84 1001 ASN A N 1
ATOM 8239 C CA . ASN A 1 1001 ? -50.117 -75.322 98.142 1.00 52.84 1001 ASN A CA 1
ATOM 8240 C C . ASN A 1 1001 ? -49.722 -76.282 96.996 1.00 52.84 1001 ASN A C 1
ATOM 8242 O O . ASN A 1 1001 ? -50.015 -77.474 97.087 1.00 52.84 1001 ASN A O 1
ATOM 8246 N N . GLN A 1 1002 ? -49.068 -75.808 95.923 1.00 57.09 1002 GLN A N 1
ATOM 8247 C CA . GLN A 1 1002 ? -48.841 -76.604 94.700 1.00 57.09 1002 GLN A CA 1
ATOM 8248 C C . GLN A 1 1002 ? -47.365 -76.837 94.305 1.00 57.09 1002 GLN A C 1
ATOM 8250 O O . GLN A 1 1002 ? -47.098 -77.427 93.261 1.00 57.09 1002 GLN A O 1
ATOM 8255 N N . GLY A 1 1003 ? -46.383 -76.455 95.135 1.00 60.62 1003 GLY A N 1
ATOM 8256 C CA . GLY A 1 1003 ? -44.957 -76.762 94.888 1.00 60.62 1003 GLY A CA 1
ATOM 8257 C C . GLY A 1 1003 ? -44.296 -75.962 93.750 1.00 60.62 1003 GLY A C 1
ATOM 8258 O O . GLY A 1 1003 ? -43.203 -76.317 93.288 1.00 60.62 1003 GLY A O 1
ATOM 8259 N N . SER A 1 1004 ? -44.958 -74.890 93.323 1.00 69.19 1004 SER A N 1
ATOM 8260 C CA . SER A 1 1004 ? -44.562 -73.953 92.271 1.00 69.19 1004 SER A CA 1
ATOM 8261 C C . SER A 1 1004 ? -43.544 -72.917 92.764 1.00 69.19 1004 SER A C 1
ATOM 8263 O O . SER A 1 1004 ? -43.463 -72.626 93.957 1.00 69.19 1004 SER A O 1
ATOM 8265 N N . LEU A 1 1005 ? -42.731 -72.362 91.857 1.00 75.12 1005 LEU A N 1
ATOM 8266 C CA . LEU A 1 1005 ? -41.781 -71.289 92.181 1.00 75.12 1005 LEU A CA 1
ATOM 8267 C C . LEU A 1 1005 ? -42.283 -69.955 91.629 1.00 75.12 1005 LEU A C 1
ATOM 8269 O O . LEU A 1 1005 ? -42.484 -69.835 90.424 1.00 75.12 1005 LEU A O 1
ATOM 8273 N N . HIS A 1 1006 ? -42.411 -68.960 92.504 1.00 80.31 1006 HIS A N 1
ATOM 8274 C CA . HIS A 1 1006 ? -42.895 -67.628 92.151 1.00 80.31 1006 HIS A CA 1
ATOM 8275 C C . HIS A 1 1006 ? -41.752 -66.620 92.162 1.00 80.31 1006 HIS A C 1
ATOM 8277 O O . HIS A 1 1006 ? -40.981 -66.530 93.128 1.00 80.31 1006 HIS A O 1
ATOM 8283 N N . TYR A 1 1007 ? -41.644 -65.872 91.072 1.00 83.12 1007 TYR A N 1
ATOM 8284 C CA . TYR A 1 1007 ? -40.691 -64.786 90.935 1.00 83.12 1007 TYR A CA 1
ATOM 8285 C C . TYR A 1 1007 ? -41.406 -63.517 90.516 1.00 83.12 1007 TYR A C 1
ATOM 8287 O O . TYR A 1 1007 ? -42.266 -63.527 89.642 1.00 83.12 1007 TYR A O 1
ATOM 8295 N N . ILE A 1 1008 ? -40.972 -62.417 91.107 1.00 84.69 1008 ILE A N 1
ATOM 8296 C CA . ILE A 1 1008 ? -41.365 -61.083 90.687 1.00 84.69 1008 ILE A CA 1
ATOM 8297 C C . ILE A 1 1008 ? -40.125 -60.443 90.099 1.00 84.69 1008 ILE A C 1
ATOM 8299 O O . ILE A 1 1008 ? -39.069 -60.394 90.731 1.00 84.69 1008 ILE A O 1
ATOM 8303 N N . VAL A 1 1009 ? -40.227 -59.975 88.868 1.00 88.50 1009 VAL A N 1
ATOM 8304 C CA . VAL A 1 1009 ? -39.102 -59.391 88.148 1.00 88.50 1009 VAL A CA 1
ATOM 8305 C C . VAL A 1 1009 ? -39.263 -57.895 88.154 1.00 88.50 1009 VAL A C 1
ATOM 8307 O O . VAL A 1 1009 ? -40.223 -57.373 87.602 1.00 88.50 1009 VAL A O 1
ATOM 8310 N N . ARG A 1 1010 ? -38.301 -57.190 88.744 1.00 89.69 1010 ARG A N 1
ATOM 8311 C CA . ARG A 1 1010 ? -38.249 -55.735 88.671 1.00 89.69 1010 ARG A CA 1
ATOM 8312 C C . ARG A 1 1010 ? -37.268 -55.306 87.592 1.00 89.69 1010 ARG A C 1
ATOM 8314 O O . ARG A 1 1010 ? -36.072 -55.576 87.705 1.00 89.69 1010 ARG A O 1
ATOM 8321 N N . VAL A 1 1011 ? -37.766 -54.630 86.563 1.00 86.31 1011 VAL A N 1
ATOM 8322 C CA . VAL A 1 1011 ? -36.954 -54.100 85.461 1.00 86.31 1011 VAL A CA 1
ATOM 8323 C C . VAL A 1 1011 ? -36.793 -52.590 85.623 1.00 86.31 1011 VAL A C 1
ATOM 8325 O O . VAL A 1 1011 ? -37.788 -51.871 85.683 1.00 86.31 1011 VAL A O 1
ATOM 8328 N N . PHE A 1 1012 ? -35.549 -52.115 85.720 1.00 85.31 1012 PHE A N 1
ATOM 8329 C CA . PHE A 1 1012 ? -35.212 -50.686 85.802 1.00 85.31 1012 PHE A CA 1
ATOM 8330 C C . PHE A 1 1012 ? -34.646 -50.173 84.476 1.00 85.31 1012 PHE A C 1
ATOM 8332 O O . PHE A 1 1012 ? -33.994 -50.937 83.763 1.00 85.31 1012 PHE A O 1
ATOM 8339 N N . ASP A 1 1013 ? -34.834 -48.874 84.218 1.00 84.50 1013 ASP A N 1
ATOM 8340 C CA . ASP A 1 1013 ? -34.266 -48.138 83.079 1.00 84.50 1013 ASP A CA 1
ATOM 8341 C C . ASP A 1 1013 ? -34.601 -48.771 81.707 1.00 84.50 1013 ASP A C 1
ATOM 8343 O O . ASP A 1 1013 ? -33.724 -48.974 80.871 1.00 84.50 1013 ASP A O 1
ATOM 8347 N N . ILE A 1 1014 ? -35.877 -49.140 81.485 1.00 81.31 1014 ILE A N 1
ATOM 8348 C CA . ILE A 1 1014 ? -36.319 -49.924 80.305 1.00 81.31 1014 ILE A CA 1
ATOM 8349 C C . ILE A 1 1014 ? -36.085 -49.240 78.950 1.00 81.31 1014 ILE A C 1
ATOM 8351 O O . ILE A 1 1014 ? -36.008 -49.908 77.922 1.00 81.31 1014 ILE A O 1
ATOM 8355 N N . GLU A 1 1015 ? -35.949 -47.918 78.943 1.00 79.88 1015 GLU A N 1
ATOM 8356 C CA . GLU A 1 1015 ? -35.783 -47.116 77.722 1.00 79.88 1015 GLU A CA 1
ATOM 8357 C C . GLU A 1 1015 ? -34.349 -46.648 77.503 1.00 79.88 1015 GLU A C 1
ATOM 8359 O O . GLU A 1 1015 ? -34.002 -46.218 76.404 1.00 79.88 1015 GLU A O 1
ATOM 8364 N N . GLY A 1 1016 ? -33.524 -46.730 78.547 1.00 83.69 1016 GLY A N 1
ATOM 8365 C CA . GLY A 1 1016 ? -32.089 -46.527 78.475 1.00 83.69 1016 GLY A CA 1
ATOM 8366 C C . GLY A 1 1016 ? -31.383 -47.873 78.391 1.00 83.69 1016 GLY A C 1
ATOM 8367 O O . GLY A 1 1016 ? -31.272 -48.477 77.325 1.00 83.69 1016 GLY A O 1
ATOM 8368 N N . SER A 1 1017 ? -30.868 -48.343 79.527 1.00 84.94 1017 SER A N 1
ATOM 8369 C CA . SER A 1 1017 ? -30.142 -49.613 79.614 1.00 84.94 1017 SER A CA 1
ATOM 8370 C C . SER A 1 1017 ? -30.856 -50.593 80.554 1.00 84.94 1017 SER A C 1
ATOM 8372 O O . SER A 1 1017 ? -30.523 -50.644 81.746 1.00 84.94 1017 SER A O 1
ATOM 8374 N N . PRO A 1 1018 ? -31.819 -51.389 80.042 1.00 87.44 1018 PRO A N 1
ATOM 8375 C CA . PRO A 1 1018 ? -32.668 -52.225 80.878 1.00 87.44 1018 PRO A CA 1
ATOM 8376 C C . PRO A 1 1018 ? -31.872 -53.235 81.695 1.00 87.44 1018 PRO A C 1
ATOM 8378 O O . PRO A 1 1018 ? -31.012 -53.951 81.172 1.00 87.44 1018 PRO A O 1
ATOM 8381 N N . LYS A 1 1019 ? -32.215 -53.345 82.981 1.00 88.31 1019 LYS A N 1
ATOM 8382 C CA . LYS A 1 1019 ? -31.736 -54.421 83.858 1.00 88.31 1019 LYS A CA 1
ATOM 8383 C C . LYS A 1 1019 ? -32.879 -55.029 84.650 1.00 88.31 1019 LYS A C 1
ATOM 8385 O O . LYS A 1 1019 ? -33.581 -54.324 85.373 1.00 88.31 1019 LYS A O 1
ATOM 8390 N N . ALA A 1 1020 ? -33.012 -56.349 84.541 1.00 88.88 1020 ALA A N 1
ATOM 8391 C CA . ALA A 1 1020 ? -33.988 -57.141 85.276 1.00 88.88 1020 ALA A CA 1
ATOM 8392 C C . ALA A 1 1020 ? -33.384 -57.736 86.555 1.00 88.88 1020 ALA A C 1
ATOM 8394 O O . ALA A 1 1020 ? -32.298 -58.319 86.539 1.00 88.88 1020 ALA A O 1
ATOM 8395 N N . TYR A 1 1021 ? -34.127 -57.631 87.653 1.00 87.62 1021 TYR A N 1
ATOM 8396 C CA . TYR A 1 1021 ? -33.794 -58.201 88.952 1.00 87.62 1021 TYR A CA 1
ATOM 8397 C C . TYR A 1 1021 ? -34.913 -59.139 89.392 1.00 87.62 1021 TYR A C 1
ATOM 8399 O O . TYR A 1 1021 ? -36.069 -58.738 89.468 1.00 87.62 1021 TYR A O 1
ATOM 8407 N N . PHE A 1 1022 ? -34.567 -60.388 89.686 1.00 87.00 1022 PHE A N 1
ATOM 8408 C CA . PHE A 1 1022 ? -35.528 -61.421 90.060 1.00 87.00 1022 PHE A CA 1
ATOM 8409 C C . PHE A 1 1022 ? -35.626 -61.517 91.577 1.00 87.00 1022 PHE A C 1
ATOM 8411 O O . PHE A 1 1022 ? -34.680 -61.928 92.250 1.00 87.00 1022 PHE A O 1
ATOM 8418 N N . LEU A 1 1023 ? -36.786 -61.159 92.105 1.00 82.19 1023 LEU A N 1
ATOM 8419 C CA . LEU A 1 1023 ? -37.142 -61.298 93.504 1.00 82.19 1023 LEU A CA 1
ATOM 8420 C C . LEU A 1 1023 ? -37.878 -62.620 93.660 1.00 82.19 1023 LEU A C 1
ATOM 8422 O O . LEU A 1 1023 ? -38.955 -62.825 93.105 1.00 82.19 1023 LEU A O 1
ATOM 8426 N N . LYS A 1 1024 ? -37.261 -63.542 94.390 1.00 80.44 1024 LYS A N 1
ATOM 8427 C CA . LYS A 1 1024 ? -37.872 -64.824 94.711 1.00 80.44 1024 LYS A CA 1
ATOM 8428 C C . LYS A 1 1024 ? -38.586 -64.709 96.044 1.00 80.44 1024 LYS A C 1
ATOM 8430 O O . LYS A 1 1024 ? -37.986 -64.239 97.012 1.00 80.44 1024 LYS A O 1
ATOM 8435 N N . GLN A 1 1025 ? -39.797 -65.244 96.129 1.00 68.25 1025 GLN A N 1
ATOM 8436 C CA . GLN A 1 1025 ? -40.380 -65.513 97.433 1.00 68.25 1025 GLN A CA 1
ATOM 8437 C C . GLN A 1 1025 ? -39.511 -66.536 98.186 1.00 68.25 1025 GLN A C 1
ATOM 8439 O O . GLN A 1 1025 ? -39.248 -67.648 97.720 1.00 68.25 1025 GLN A O 1
ATOM 8444 N N . SER A 1 1026 ? -39.035 -66.127 99.356 1.00 58.88 1026 SER A N 1
ATOM 8445 C CA . SER A 1 1026 ? -38.259 -66.935 100.289 1.00 58.88 1026 SER A CA 1
ATOM 8446 C C . SER A 1 1026 ? -39.038 -66.969 101.594 1.00 58.88 1026 SER A C 1
ATOM 8448 O O . SER A 1 1026 ? -39.106 -65.954 102.281 1.00 58.88 1026 SER A O 1
ATOM 8450 N N . LEU A 1 1027 ? -39.623 -68.113 101.944 1.00 56.97 1027 LEU A N 1
ATOM 8451 C CA . LEU A 1 1027 ? -40.174 -68.300 103.283 1.00 56.97 1027 LEU A CA 1
ATOM 8452 C C . LEU A 1 1027 ? -39.012 -68.409 104.279 1.00 56.97 1027 LEU A C 1
ATOM 8454 O O . LEU A 1 1027 ? -38.274 -69.393 104.264 1.00 56.97 1027 LEU A O 1
ATOM 8458 N N . PHE A 1 1028 ? -38.869 -67.402 105.142 1.00 44.28 1028 PHE A N 1
ATOM 8459 C CA . PHE A 1 1028 ? -38.385 -67.629 106.498 1.00 44.28 1028 PHE A CA 1
ATOM 8460 C C . PHE A 1 1028 ? -39.570 -68.206 107.266 1.00 44.28 1028 PHE A C 1
ATOM 8462 O O . PHE A 1 1028 ? -40.503 -67.488 107.620 1.00 44.28 1028 PHE A O 1
ATOM 8469 N N . VAL A 1 1029 ? -39.555 -69.516 107.471 1.00 47.69 1029 VAL A N 1
ATOM 8470 C CA . VAL A 1 1029 ? -40.042 -70.000 108.759 1.00 47.69 1029 VAL A CA 1
ATOM 8471 C C . VAL A 1 1029 ? -38.883 -69.723 109.712 1.00 47.69 1029 VAL A C 1
ATOM 8473 O O . VAL A 1 1029 ? -37.751 -70.031 109.342 1.00 47.69 1029 VAL A O 1
ATOM 8476 N N . GLU A 1 1030 ? -39.180 -69.039 110.817 1.00 38.06 1030 GLU A N 1
ATOM 8477 C CA . GLU A 1 1030 ? -38.246 -68.574 111.860 1.00 38.06 1030 GLU A CA 1
ATOM 8478 C C . GLU A 1 1030 ? -36.923 -69.344 111.990 1.00 38.06 1030 GLU A C 1
ATOM 8480 O O . GLU A 1 1030 ? -36.951 -70.592 112.121 1.00 38.06 1030 GLU A O 1
#

Radius of gyration: 79.2 Å; chains: 1; bounding box: 159×129×219 Å

Secondary structure (DSSP, 8-state):
---SS---STTTS--TT------SS--EEEEE-TTT-SEEEEE-HHHHHHHHHHHHHHHHHHHHHHHHHTT---GGGGGTT-S---SSSS-HHHHHHHIIIIIHHHHHHHHHSEEEEETTEEEETTTT-BEE---TTS-HHHHHHHHHHHHGGGBPPHHHHHHHHHT--------TT-TTPPPGGGS----EE-HHHHHHHHHHH-BSTT--------TT--S---HHHHHHHHHHHHHHHHHHHHHHHHHTT-TTGGGS--EEBTTSBEE---TT-S-BB-TTS-HHHHHHHHHTT---TTTBBPTT--S---PBP-HHHHHHHHHHHHHHHHT-SSS-HHHHHHHHHHHHH-EE--TTSTTHHHHHHHHHHHHHHHHHSHHHHTT----EE---GGGTHHHHHHHHHHHHHHHHHH-BPPPPPTT--HHHHHH----HHHHHHHHHHHHHTTSS-TGGGS--S-GGG----EEBTTSBEE-GGG-BB-TT--GGGG-GGGGGGT--HHHHBBPTT----TTS-PPBPPHHHHHHHHHHHHHS---TTHHHHHHHHHHEEETT-GGGHHHHHHHHHHHT------EEE--S-GGGGHHHHHHHHHHHHHHHHHT-BHHHHHHHHTT--SPPPPHHHHHHHHHHHHHHHHHHHHHHHHHT----TTSEEEEBTTSBEEETTS--B-THHHHTSTTHHHHHHHHTSGGGGG---PPTTGGGGGGGBB-TTSTTGGGSBS-HHHHHHHHHHHHHHHHHHS--TTTHHHHHHHHHHHHHHHHHHTTTTTS---SS-TTS--HHHHSTTTTTTHHHHIIIIIS-HHHHHHHHHHHHHS-HHHHHHHHHTHHHHHHHTT-S-HHHHHHHHHH-TTS-HHHHHHHHTTTT----GGGTS-SS-HHHHHHHHHHHHHHHHHHHHHHH-GGGEEETTB-TT-TTSEEEEETTEEEEE-----S-SEEEEETTEEEEEEEEE-SS-GGGGGGS-----HHHHHHHHHGGGGT-EEEEEEEE-TTSS-EEEEEE------